Protein AF-0000000078658449 (afdb_homodimer)

Sequence (1380 aa):
MEQTDEEFFHDFRQELLAGAEANGSFQLSEFMEAIANDLVETGFTEGFELCHFRAQRGMRVDGYWFNDEGVLDLFIADFDSRNELASLTRTEVAAAFKRVANFFEASANKGLAGELEVTSPEYGLARQIADRKDAIRQVNLVLFSERTLSEKIQALPDTEVAGVPAAHHIWDISRLHRQRSSRSHKEPLDLDFEQMFGKGIACLPAHLGTDAYQSYLMVMPAEVLATLYERFGARLLEQNVRTFLQARGNVNQGIRATILNEPGMFFAYNNGITATAQSVETATTDFGLAITRVVDLQIVNGGQTTASLFHTRKRDKADLSQIFVQLKLSVIDSQQSETVAPRISEYANTQNRVNAADFFSNHPFHVRMEGFSRRIWAPAQKGAPRETRWFYERARGQYADAQSKLTPAEQRRFKAEHPKPQMFTKTDLAKFENVWDDHPRWVNLGSQKNFARYAARIGSEWEKSSDAFNEFYFKRAVARGLIFRATERIVSAQPWYNGGYRANIVAYTLAILGDITKRRKESIDFLGIWNAQKVDPVLESAIAVVSGVVNDDIIRPPQGISNISEWCKKEACWTRIQARSEAIANLLPPEFYDRLVPQDDQAAIVKTAKQTQRIDNGIEAQRKVLAVPAAEWVRIHQSLLEKDLLTPKEDGVLRVAMQIPTKLPTEKQSVVLLDILEKGRLEGVVASESMEQTDEEFFHDFRQELLAGAEANGSFQLSEFMEAIANDLVETGFTEGFELCHFRAQRGMRVDGYWFNDEGVLDLFIADFDSRNELASLTRTEVAAAFKRVANFFEASANKGLAGELEVTSPEYGLARQIADRKDAIRQVNLVLFSERTLSEKIQALPDTEVAGVPAAHHIWDISRLHRQRSSRSHKEPLDLDFEQMFGKGIACLPAHLGTDAYQSYLMVMPAEVLATLYERFGARLLEQNVRTFLQARGNVNQGIRATILNEPGMFFAYNNGITATAQSVETATTDFGLAITRVVDLQIVNGGQTTASLFHTRKRDKADLSQIFVQLKLSVIDSQQSETVAPRISEYANTQNRVNAADFFSNHPFHVRMEGFSRRIWAPAQKGAPRETRWFYERARGQYADAQSKLTPAEQRRFKAEHPKPQMFTKTDLAKFENVWDDHPRWVNLGSQKNFARYAARIGSEWEKSSDAFNEFYFKRAVARGLIFRATERIVSAQPWYNGGYRANIVAYTLAILGDITKRRKESIDFLGIWNAQKVDPVLESAIAVVSGVVNDDIIRPPQGISNISEWCKKEACWTRIQARSEAIANLLPPEFYDRLVPQDDQAAIVKTAKQTQRIDNGIEAQRKVLAVPAAEWVRIHQSLLEKDLLTPKEDGVLRVAMQIPTKLPTEKQSVVLLDILEKGRLEGVVASES

Foldseek 3Di:
DQQDLFNLLQVVLVVLVVVCVLLVHDSLVSLVCVVQVLCCLLPVDVFKFAAFDDDPPQATFGIWDDDPQQEIETEFEADDSDPGAAEDEPVNLVSRQRRHLVLLQCLQPVVVLVVDDLLGQSNLVSVVSNVCVVSRQEYEYEYEYSHHYDDPPDADDWDDRNNHIYGYYYDYSVNQSCLLPALLSHAKDKDFCCVVPVDFWDWDWDDDDDPDFTKIKTWAQLVVLLVVCVVRNCSQEDSLLSLVCSQVDLEDPVLLCCLAPPQLCNAVVDPFWEWEFQDWDWDADPVGIGTRITIRIYTLDCSSVSSNSNCSCVPVVGDRRNHIGMYMYTHDHSVCCVPVVLVVSCVVCVVPPLALSNLALPPVLNVVLQVLQVPDWFAAAVPGPDTAGQGEPRRPSPLVVVQVPPDPVRNVVNCVRHPPVSYDYLLLLLLLPCLQVHQLLQLLVHSSSSSSVVSRVVSVVCVVPVLLSFSVVSLLSSLSSQLLSLLSSLLSPDPVRPPGDSSLLSSLLSSLVSLLQVVVQWAAPSNVCRNNVHDDVLVSVLSNQSSVVLSVLLSDADPPNSNSSVSSSDSVSSVVSNVCSVVSSVVGDPVVVVNIGHNVVVVVVSVVSSVVSLVVQLVVLQVVLLVDDLVLLVQLLVVCVVVVNADPLRNVLSVQSNPPPVHGHGSVSSVSVVVSQVVCVVVVSHDPDD/DQQDLFNLLQVVLVVLVVVCVLLVHDSLVSLVCVVQVLCCLLPVDVFKFAAFDDDPPQATFGIWDQDPQQEIETEFEADDSDPGAAEDEPVNLVSRQRRHLVLLQCLQPVVVLVVDDLLGQSNLVSVVSNVCVVSRQEYEYEYEYSHHYDDPPDADDWDDRNNHIYGYYYDYSVNQSCLLPALLSHAKDKDFCCVVPVDFWDWDWDDDDDPDFTKIKTWAQLVVLLVVCVVRNCSQEDSLLSLVCSQVDLEDPVLLCCLAPPQLCNAVVDPFWEWEFQDWDWDADPVGIGTRITIRIYTLDCSSVSSNSNCSCVPVVGDRRNHIGMYMYTHDHSVCCVPVVLVVSCVVCVVPPLALSNLALPPVLNVVLQVLQVPDWFAAAVPGPDTAGQGEPSRPSPLVVVQVPPDPVVNVVNCVRHPPVSYDYLLLLLLLPCLQVHQLLQLLVHSSSSSSVVSRVVSVVCVVPVLLSFSVVSLLSSLSSQLLSLLSSLLSPDPVRPPGPSSLLSSLLSSLVSLLQVVVQWAAPSNVCRNNVHDDPLVSVLSNQSSVVLSVQLSDADPPNSNSSVSSSDSVSSVVSNVCSVVSSVVGDPVNVVNIGHNVVVVVVSVVSSVVSLVVQLVVLQVVLLVDDLVLLVQLLVVCVVVVNADPLRNVLSVQSNPPPVHGRGSVSSVSVVVSQVVCVVVVSHDPDD

InterPro domains:
  IPR018891 Abortive phage infection protein, C-terminal [PF10592] (237-557)
  IPR055101 Abortive infection phage resistance protein, N-terminal domain [PF22879] (31-178)

Nearest PDB structures (foldseek):
  5wtr-assembly1_B  TM=2.438E-01  e=6.192E+00  Saccharolobus solfataricus P2

Radius of gyration: 36.08 Å; Cα contacts (8 Å, |Δi|>4): 2290; chains: 2; bounding box: 79×112×88 Å

Organism: NCBI:txid1005395

Structure (mmCIF, N/CA/C/O backbone):
data_AF-0000000078658449-model_v1
#
loop_
_entity.id
_entity.type
_entity.pdbx_description
1 polymer 'AIPR family protein'
#
loop_
_atom_site.group_PDB
_atom_site.id
_atom_site.type_symbol
_atom_site.label_atom_id
_atom_site.label_alt_id
_atom_site.label_comp_id
_atom_site.label_asym_id
_atom_site.label_entity_id
_atom_site.label_seq_id
_atom_site.pdbx_PDB_ins_code
_atom_site.Cartn_x
_atom_site.Cartn_y
_atom_site.Cartn_z
_atom_site.occupancy
_atom_site.B_iso_or_equiv
_atom_site.auth_seq_id
_atom_site.auth_comp_id
_atom_site.auth_asym_id
_atom_site.auth_atom_id
_atom_site.pdbx_PDB_model_num
ATOM 1 N N . MET A 1 1 ? -13.68 -21.078 -37.875 1 41.59 1 MET A N 1
ATOM 2 C CA . MET A 1 1 ? -14.344 -22.344 -37.594 1 41.59 1 MET A CA 1
ATOM 3 C C . MET A 1 1 ? -13.906 -22.922 -36.25 1 41.59 1 MET A C 1
ATOM 5 O O . MET A 1 1 ? -12.727 -22.844 -35.906 1 41.59 1 MET A O 1
ATOM 9 N N . GLU A 1 2 ? -14.852 -23.141 -35.375 1 60.12 2 GLU A N 1
ATOM 10 C CA . GLU A 1 2 ? -14.586 -23.656 -34.031 1 60.12 2 GLU A CA 1
ATOM 11 C C . GLU A 1 2 ? -13.906 -25.016 -34.094 1 60.12 2 GLU A C 1
ATOM 13 O O . GLU A 1 2 ? -14.32 -25.891 -34.875 1 60.12 2 GLU A O 1
ATOM 18 N N . GLN A 1 3 ? -12.734 -25.172 -33.75 1 73.88 3 GLN A N 1
ATOM 19 C CA . GLN A 1 3 ? -11.969 -26.406 -33.719 1 73.88 3 GLN A CA 1
ATOM 20 C C . GLN A 1 3 ? -12.781 -27.531 -33.094 1 73.88 3 GLN A C 1
ATOM 22 O O . GLN A 1 3 ? -13.383 -27.359 -32.031 1 73.88 3 GLN A O 1
ATOM 27 N N . THR A 1 4 ? -13.039 -28.609 -33.906 1 81.19 4 THR A N 1
ATOM 28 C CA . THR A 1 4 ? -13.773 -29.766 -33.406 1 81.19 4 THR A CA 1
ATOM 29 C C . THR A 1 4 ? -12.93 -30.516 -32.375 1 81.19 4 THR A C 1
ATOM 31 O O . THR A 1 4 ? -11.719 -30.312 -32.281 1 81.19 4 THR A O 1
ATOM 34 N N . ASP A 1 5 ? -13.539 -31.391 -31.594 1 88.44 5 ASP A N 1
ATOM 35 C CA . ASP A 1 5 ? -12.836 -32.219 -30.609 1 88.44 5 ASP A CA 1
ATOM 36 C C . ASP A 1 5 ? -11.82 -33.125 -31.281 1 88.44 5 ASP A C 1
ATOM 38 O O . ASP A 1 5 ? -10.758 -33.406 -30.734 1 88.44 5 ASP A O 1
ATOM 42 N N . GLU A 1 6 ? -12.172 -33.625 -32.469 1 89.25 6 GLU A N 1
ATOM 43 C CA . GLU A 1 6 ? -11.273 -34.5 -33.219 1 89.25 6 GLU A CA 1
ATOM 44 C C . GLU A 1 6 ? -10.016 -33.75 -33.656 1 89.25 6 GLU A C 1
ATOM 46 O O . GLU A 1 6 ? -8.914 -34.281 -33.594 1 89.25 6 GLU A O 1
ATOM 51 N N . GLU A 1 7 ? -10.242 -32.625 -34.125 1 86.69 7 GLU A N 1
ATOM 52 C CA . GLU A 1 7 ? -9.117 -31.812 -34.562 1 86.69 7 GLU A CA 1
ATOM 53 C C . GLU A 1 7 ? -8.219 -31.453 -33.375 1 86.69 7 GLU A C 1
ATOM 55 O O . GLU A 1 7 ? -6.992 -31.469 -33.469 1 86.69 7 GLU A O 1
ATOM 60 N N . PHE A 1 8 ? -8.922 -31.141 -32.312 1 88.5 8 PHE A N 1
ATOM 61 C CA . PHE A 1 8 ? -8.172 -30.828 -31.109 1 88.5 8 PHE A CA 1
ATOM 62 C C . PHE A 1 8 ? -7.359 -32.031 -30.656 1 88.5 8 PHE A C 1
ATOM 64 O O . PHE A 1 8 ? -6.195 -31.875 -30.266 1 88.5 8 PHE A O 1
ATOM 71 N N . PHE A 1 9 ? -8.008 -33.188 -30.672 1 92.12 9 PHE A N 1
ATOM 72 C CA . PHE A 1 9 ? -7.324 -34.438 -30.281 1 92.12 9 PHE A CA 1
ATOM 73 C C . PHE A 1 9 ? -6.07 -34.656 -31.109 1 92.12 9 PHE A C 1
ATOM 75 O O . PHE A 1 9 ? -5.008 -34.969 -30.578 1 92.12 9 PHE A O 1
ATOM 82 N N . HIS A 1 10 ? -6.168 -34.469 -32.312 1 88.81 10 HIS A N 1
ATOM 83 C CA . HIS A 1 10 ? -5.031 -34.656 -33.219 1 88.81 10 HIS A CA 1
ATOM 84 C C . HIS A 1 10 ? -3.9 -33.688 -32.875 1 88.81 10 HIS A C 1
ATOM 86 O O . HIS A 1 10 ? -2.738 -34.094 -32.812 1 88.81 10 HIS A O 1
ATOM 92 N N . ASP A 1 11 ? -4.242 -32.5 -32.75 1 84.94 11 ASP A N 1
ATOM 93 C CA . ASP A 1 11 ? -3.246 -31.484 -32.438 1 84.94 11 ASP A CA 1
ATOM 94 C C . ASP A 1 11 ? -2.578 -31.766 -31.094 1 84.94 11 ASP A C 1
ATOM 96 O O . ASP A 1 11 ? -1.366 -31.594 -30.953 1 84.94 11 ASP A O 1
ATOM 100 N N . PHE A 1 12 ? -3.395 -32.125 -30.156 1 89.12 12 PHE A N 1
ATOM 101 C CA . PHE A 1 12 ? -2.891 -32.406 -28.828 1 89.12 12 PHE A CA 1
ATOM 102 C C . PHE A 1 12 ? -1.928 -33.594 -28.859 1 89.12 12 PHE A C 1
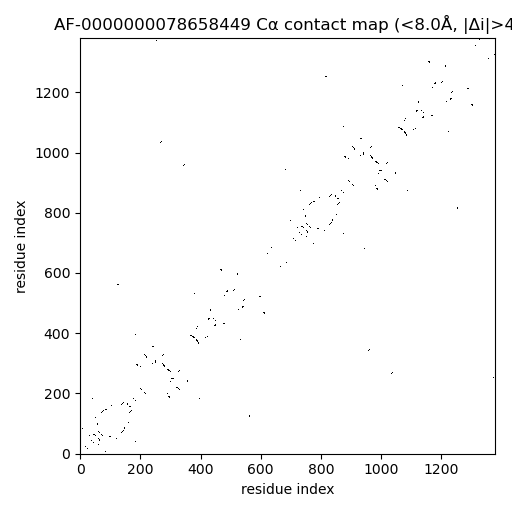ATOM 104 O O . PHE A 1 12 ? -0.883 -33.562 -28.203 1 89.12 12 PHE A O 1
ATOM 111 N N . ARG A 1 13 ? -2.291 -34.562 -29.594 1 90.12 13 ARG A N 1
ATOM 112 C CA . ARG A 1 13 ? -1.43 -35.719 -29.75 1 90.12 13 ARG A CA 1
ATOM 113 C C . ARG A 1 13 ? -0.082 -35.344 -30.344 1 90.12 13 ARG A C 1
ATOM 115 O O . ARG A 1 13 ? 0.964 -35.781 -29.875 1 90.12 13 ARG A O 1
ATOM 122 N N . GLN A 1 14 ? -0.114 -34.5 -31.312 1 83.88 14 GLN A N 1
ATOM 123 C CA . GLN A 1 14 ? 1.123 -34.031 -31.938 1 83.88 14 GLN A CA 1
ATOM 124 C C . GLN A 1 14 ? 1.983 -33.25 -30.953 1 83.88 14 GLN A C 1
ATOM 126 O O . GLN A 1 14 ? 3.209 -33.406 -30.938 1 83.88 14 GLN A O 1
ATOM 131 N N . GLU A 1 15 ? 1.289 -32.531 -30.188 1 82.81 15 GLU A N 1
ATOM 132 C CA . GLU A 1 15 ? 1.975 -31.781 -29.125 1 82.81 15 GLU A CA 1
ATOM 133 C C . GLU A 1 15 ? 2.676 -32.719 -28.156 1 82.81 15 GLU A C 1
ATOM 135 O O . GLU A 1 15 ? 3.818 -32.469 -27.766 1 82.81 15 GLU A O 1
ATOM 140 N N . LEU A 1 16 ? 2.035 -33.75 -27.797 1 87.44 16 LEU A N 1
ATOM 141 C CA . LEU A 1 16 ? 2.576 -34.719 -26.844 1 87.44 16 LEU A CA 1
ATOM 142 C C . LEU A 1 16 ? 3.785 -35.438 -27.438 1 87.44 16 LEU A C 1
ATOM 144 O O . LEU A 1 16 ? 4.785 -35.656 -26.734 1 87.44 16 LEU A O 1
ATOM 148 N N . LEU A 1 17 ? 3.645 -35.781 -28.688 1 84.5 17 LEU A N 1
ATOM 149 C CA . LEU A 1 17 ? 4.734 -36.469 -29.344 1 84.5 17 LEU A CA 1
ATOM 150 C C . LEU A 1 17 ? 5.969 -35.594 -29.469 1 84.5 17 LEU A C 1
ATOM 152 O O . LEU A 1 17 ? 7.086 -36.031 -29.188 1 84.5 17 LEU A O 1
ATOM 156 N N . ALA A 1 18 ? 5.746 -34.406 -29.812 1 75.56 18 ALA A N 1
ATOM 157 C CA . ALA A 1 18 ? 6.84 -33.469 -29.922 1 75.56 18 ALA A CA 1
ATOM 158 C C . ALA A 1 18 ? 7.496 -33.188 -28.578 1 75.56 18 ALA A C 1
ATOM 160 O O . ALA A 1 18 ? 8.719 -33.125 -28.484 1 75.56 18 ALA A O 1
ATOM 161 N N . GLY A 1 19 ? 6.699 -33.094 -27.625 1 78.19 19 GLY A N 1
ATOM 162 C CA . GLY A 1 19 ? 7.207 -32.875 -26.281 1 78.19 19 GLY A CA 1
ATOM 163 C C . GLY A 1 19 ? 7.992 -34.031 -25.734 1 78.19 19 GLY A C 1
ATOM 164 O O . GLY A 1 19 ? 9.047 -33.844 -25.125 1 78.19 19 GLY A O 1
ATOM 165 N N . ALA A 1 20 ? 7.43 -35.188 -25.906 1 78.88 20 ALA A N 1
ATOM 166 C CA . ALA A 1 20 ? 8.102 -36.375 -25.438 1 78.88 20 ALA A CA 1
ATOM 167 C C . ALA A 1 20 ? 9.469 -36.531 -26.094 1 78.88 20 ALA A C 1
ATOM 169 O O . ALA A 1 20 ? 10.438 -36.938 -25.438 1 78.88 20 ALA A O 1
ATOM 170 N N . GLU A 1 21 ? 9.508 -36.219 -27.297 1 74.31 21 GLU A N 1
ATOM 171 C CA . GLU A 1 21 ? 10.766 -36.312 -28.031 1 74.31 21 GLU A CA 1
ATOM 172 C C . GLU A 1 21 ? 11.758 -35.25 -27.547 1 74.31 21 GLU A C 1
ATOM 174 O O . GLU A 1 21 ? 12.93 -35.562 -27.328 1 74.31 21 GLU A O 1
ATOM 179 N N . ALA A 1 22 ? 11.281 -34.125 -27.406 1 69.75 22 ALA A N 1
ATOM 180 C CA . ALA A 1 22 ? 12.125 -33 -27.031 1 69.75 22 ALA A CA 1
ATOM 181 C C . ALA A 1 22 ? 12.688 -33.219 -25.625 1 69.75 22 ALA A C 1
ATOM 183 O O . ALA A 1 22 ? 13.836 -32.875 -25.344 1 69.75 22 ALA A O 1
ATOM 184 N N . ASN A 1 23 ? 11.867 -33.812 -24.781 1 69.06 23 ASN A N 1
ATOM 185 C CA . ASN A 1 23 ? 12.25 -33.938 -23.375 1 69.06 23 ASN A CA 1
ATOM 186 C C . ASN A 1 23 ? 12.773 -35.312 -23.047 1 69.06 23 ASN A C 1
ATOM 188 O O . ASN A 1 23 ? 13.258 -35.562 -21.938 1 69.06 23 ASN A O 1
ATOM 192 N N . GLY A 1 24 ? 12.828 -36.125 -24.047 1 67.19 24 GLY A N 1
ATOM 193 C CA . GLY A 1 24 ? 13.242 -37.5 -23.812 1 67.19 24 GLY A CA 1
ATOM 194 C C . GLY A 1 24 ? 12.406 -38.188 -22.75 1 67.19 24 GLY A C 1
ATOM 195 O O . GLY A 1 24 ? 12.938 -38.938 -21.938 1 67.19 24 GLY A O 1
ATOM 196 N N . SER A 1 25 ? 11.133 -37.844 -22.766 1 74.62 25 SER A N 1
ATOM 197 C CA . SER A 1 25 ? 10.266 -38.406 -21.719 1 74.62 25 SER A CA 1
ATOM 198 C C . SER A 1 25 ? 9.289 -39.406 -22.297 1 74.62 25 SER A C 1
ATOM 200 O O . SER A 1 25 ? 9.148 -39.531 -23.516 1 74.62 25 SER A O 1
ATOM 202 N N . PHE A 1 26 ? 8.789 -40.188 -21.359 1 81.06 26 PHE A N 1
ATOM 203 C CA . PHE A 1 26 ? 7.73 -41.125 -21.734 1 81.06 26 PHE A CA 1
ATOM 204 C C . PHE A 1 26 ? 6.461 -40.375 -22.125 1 81.06 26 PHE A C 1
ATOM 206 O O . PHE A 1 26 ? 6.18 -39.312 -21.562 1 81.06 26 PHE A O 1
ATOM 213 N N . GLN A 1 27 ? 5.762 -40.906 -23.047 1 87.94 27 GLN A N 1
ATOM 214 C CA . GLN A 1 27 ? 4.539 -40.281 -23.531 1 87.94 27 GLN A CA 1
ATOM 215 C C . GLN A 1 27 ? 3.527 -40.094 -22.406 1 87.94 27 GLN A C 1
ATOM 217 O O . GLN A 1 27 ? 2.84 -39.062 -22.344 1 87.94 27 GLN A O 1
ATOM 222 N N . LEU A 1 28 ? 3.447 -41.062 -21.547 1 90.94 28 LEU A N 1
ATOM 223 C CA . LEU A 1 28 ? 2.529 -40.938 -20.422 1 90.94 28 LEU A CA 1
ATOM 224 C C . LEU A 1 28 ? 2.889 -39.75 -19.547 1 90.94 28 LEU A C 1
ATOM 226 O O . LEU A 1 28 ? 2.006 -39 -19.109 1 90.94 28 LEU A O 1
ATOM 230 N N . SER A 1 29 ? 4.156 -39.688 -19.25 1 88.81 29 SER A N 1
ATOM 231 C CA . SER A 1 29 ? 4.621 -38.594 -18.422 1 88.81 29 SER A CA 1
ATOM 232 C C . SER A 1 29 ? 4.312 -37.219 -19.062 1 88.81 29 SER A C 1
ATOM 234 O O . SER A 1 29 ? 3.873 -36.312 -18.375 1 88.81 29 SER A O 1
ATOM 236 N N . GLU A 1 30 ? 4.598 -37.125 -20.312 1 88.31 30 GLU A N 1
ATOM 237 C CA . GLU A 1 30 ? 4.309 -35.906 -21.047 1 88.31 30 GLU A CA 1
ATOM 238 C C . GLU A 1 30 ? 2.816 -35.594 -21.031 1 88.31 30 GLU A C 1
ATOM 240 O O . GLU A 1 30 ? 2.426 -34.438 -20.922 1 88.31 30 GLU A O 1
ATOM 245 N N . PHE A 1 31 ? 2.014 -36.656 -21.266 1 93.62 31 PHE A N 1
ATOM 246 C CA . PHE A 1 31 ? 0.561 -36.531 -21.234 1 93.62 31 PHE A CA 1
ATOM 247 C C . PHE A 1 31 ? 0.087 -36 -19.891 1 93.62 31 PHE A C 1
ATOM 249 O O . PHE A 1 31 ? -0.685 -35.031 -19.844 1 93.62 31 PHE A O 1
ATOM 256 N N . MET A 1 32 ? 0.569 -36.5 -18.797 1 93 32 MET A N 1
ATOM 257 C CA . MET A 1 32 ? 0.187 -36.094 -17.438 1 93 32 MET A CA 1
ATOM 258 C C . MET A 1 32 ? 0.637 -34.656 -17.156 1 93 32 MET A C 1
ATOM 260 O O . MET A 1 32 ? -0.142 -33.844 -16.641 1 93 32 MET A O 1
ATOM 264 N N . GLU A 1 33 ? 1.794 -34.375 -17.516 1 88.75 33 GLU A N 1
ATOM 265 C CA . GLU A 1 33 ? 2.365 -33.062 -17.234 1 88.75 33 GLU A CA 1
ATOM 266 C C . GLU A 1 33 ? 1.679 -31.969 -18.047 1 88.75 33 GLU A C 1
ATOM 268 O O . GLU A 1 33 ? 1.446 -30.859 -17.531 1 88.75 33 GLU A O 1
ATOM 273 N N . ALA A 1 34 ? 1.436 -32.219 -19.25 1 88.81 34 ALA A N 1
ATOM 274 C CA . ALA A 1 34 ? 0.778 -31.234 -20.109 1 88.81 34 ALA A CA 1
ATOM 275 C C . ALA A 1 34 ? -0.579 -30.844 -19.547 1 88.81 34 ALA A C 1
ATOM 277 O O . ALA A 1 34 ? -0.889 -29.641 -19.453 1 88.81 34 ALA A O 1
ATOM 278 N N . ILE A 1 35 ? -1.361 -31.828 -19.156 1 92.06 35 ILE A N 1
ATOM 279 C CA . ILE A 1 35 ? -2.691 -31.547 -18.625 1 92.06 35 ILE A CA 1
ATOM 280 C C . ILE A 1 35 ? -2.57 -30.906 -17.234 1 92.06 35 ILE A C 1
ATOM 282 O O . ILE A 1 35 ? -3.273 -29.953 -16.922 1 92.06 35 ILE A O 1
ATOM 286 N N . ALA A 1 36 ? -1.697 -31.469 -16.438 1 91.5 36 ALA A N 1
ATOM 287 C CA . ALA A 1 36 ? -1.51 -30.953 -15.094 1 91.5 36 ALA A CA 1
ATOM 288 C C . ALA A 1 36 ? -1.101 -29.484 -15.117 1 91.5 36 ALA A C 1
ATOM 290 O O . ALA A 1 36 ? -1.568 -28.688 -14.297 1 91.5 36 ALA A O 1
ATOM 291 N N . ASN A 1 37 ? -0.233 -29.188 -15.992 1 85.38 37 ASN A N 1
ATOM 292 C CA . ASN A 1 37 ? 0.201 -27.797 -16.109 1 85.38 37 ASN A CA 1
ATOM 293 C C . ASN A 1 37 ? -0.97 -26.859 -16.422 1 85.38 37 ASN A C 1
ATOM 295 O O . ASN A 1 37 ? -1.054 -25.766 -15.883 1 85.38 37 ASN A O 1
ATOM 299 N N . ASP A 1 38 ? -1.827 -27.297 -17.297 1 83.75 38 ASP A N 1
ATOM 300 C CA . ASP A 1 38 ? -3.029 -26.531 -17.609 1 83.75 38 ASP A CA 1
ATOM 301 C C . ASP A 1 38 ? -3.889 -26.312 -16.359 1 83.75 38 ASP A C 1
ATOM 303 O O . ASP A 1 38 ? -4.414 -25.234 -16.141 1 83.75 38 ASP A O 1
ATOM 307 N N . LEU A 1 39 ? -4.043 -27.328 -15.602 1 86.12 39 LEU A N 1
ATOM 308 C CA . LEU A 1 39 ? -4.914 -27.297 -14.43 1 86.12 39 LEU A CA 1
ATOM 309 C C . LEU A 1 39 ? -4.316 -26.422 -13.328 1 86.12 39 LEU A C 1
ATOM 311 O O . LEU A 1 39 ? -5.051 -25.766 -12.586 1 86.12 39 LEU A O 1
ATOM 315 N N . VAL A 1 40 ? -3.031 -26.453 -13.227 1 80.88 40 VAL A N 1
ATOM 316 C CA . VAL A 1 40 ? -2.355 -25.609 -12.25 1 80.88 40 VAL A CA 1
ATOM 317 C C . VAL A 1 40 ? -2.523 -24.141 -12.641 1 80.88 40 VAL A C 1
ATOM 319 O O . VAL A 1 40 ? -2.826 -23.297 -11.789 1 80.88 40 VAL A O 1
ATOM 322 N N . GLU A 1 41 ? -2.406 -23.859 -13.852 1 74.25 41 GLU A N 1
ATOM 323 C CA . GLU A 1 41 ? -2.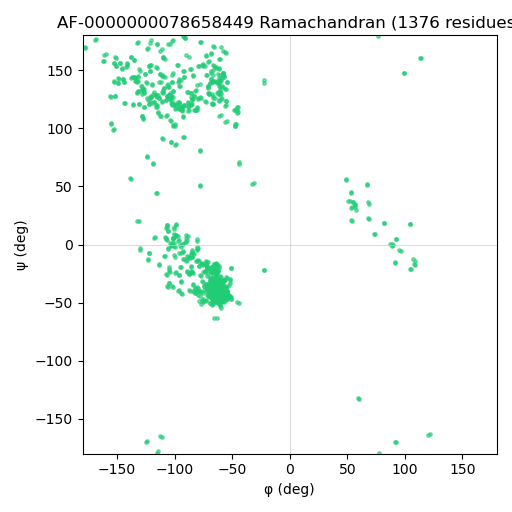508 -22.5 -14.344 1 74.25 41 GLU A CA 1
ATOM 324 C C . GLU A 1 41 ? -3.924 -21.953 -14.18 1 74.25 41 GLU A C 1
ATOM 326 O O . GLU A 1 41 ? -4.113 -20.75 -13.961 1 74.25 41 GLU A O 1
ATOM 331 N N . THR A 1 42 ? -4.887 -22.859 -14.289 1 75.38 42 THR A N 1
ATOM 332 C CA . THR A 1 42 ? -6.277 -22.422 -14.18 1 75.38 42 THR A CA 1
ATOM 333 C C . THR A 1 42 ? -6.742 -22.453 -12.727 1 75.38 42 THR A C 1
ATOM 335 O O . THR A 1 42 ? -7.859 -22.031 -12.422 1 75.38 42 THR A O 1
ATOM 338 N N . GLY A 1 43 ? -5.891 -23.047 -11.906 1 75.25 43 GLY A N 1
ATOM 339 C CA . GLY A 1 43 ? -6.191 -23.016 -10.484 1 75.25 43 GLY A CA 1
ATOM 340 C C . GLY A 1 43 ? -6.988 -24.219 -10.016 1 75.25 43 GLY A C 1
ATOM 341 O O . GLY A 1 43 ? -7.418 -24.266 -8.859 1 75.25 43 GLY A O 1
ATOM 342 N N . PHE A 1 44 ? -7.219 -25.156 -10.922 1 78.88 44 PHE A N 1
ATOM 343 C CA . PHE A 1 44 ? -7.938 -26.359 -10.516 1 78.88 44 PHE A CA 1
ATOM 344 C C . PHE A 1 44 ? -7.16 -27.125 -9.445 1 78.88 44 PHE A C 1
ATOM 346 O O . PHE A 1 44 ? -7.746 -27.656 -8.5 1 78.88 44 PHE A O 1
ATOM 353 N N . THR A 1 45 ? -5.852 -27.094 -9.656 1 84.94 45 THR A N 1
ATOM 354 C CA . THR A 1 45 ? -4.945 -27.672 -8.664 1 84.94 45 THR A CA 1
ATOM 355 C C . THR A 1 45 ? -3.764 -26.734 -8.414 1 84.94 45 THR A C 1
ATOM 357 O O . THR A 1 45 ? -3.453 -25.875 -9.25 1 84.94 45 THR A O 1
ATOM 360 N N . GLU A 1 46 ? -3.205 -26.953 -7.301 1 77.38 46 GLU A N 1
ATOM 361 C CA . GLU A 1 46 ? -2.104 -26.062 -6.926 1 77.38 46 GLU A CA 1
ATOM 362 C C . GLU A 1 46 ? -0.777 -26.562 -7.484 1 77.38 46 GLU A C 1
ATOM 364 O O . GLU A 1 46 ? 0.172 -25.797 -7.637 1 77.38 46 GLU A O 1
ATOM 369 N N . GLY A 1 47 ? -0.775 -27.797 -7.703 1 82.69 47 GLY A N 1
ATOM 370 C CA . GLY A 1 47 ? 0.466 -28.391 -8.172 1 82.69 47 GLY A CA 1
ATOM 371 C C . GLY A 1 47 ? 0.296 -29.812 -8.672 1 82.69 47 GLY A C 1
ATOM 372 O O . GLY A 1 47 ? -0.822 -30.328 -8.727 1 82.69 47 GLY A O 1
ATOM 373 N N . PHE A 1 48 ? 1.406 -30.344 -9.172 1 89.12 48 PHE A N 1
ATOM 374 C CA . PHE A 1 48 ? 1.407 -31.703 -9.727 1 89.12 48 PHE A CA 1
ATOM 375 C C . PHE A 1 48 ? 2.787 -32.344 -9.602 1 89.12 48 PHE A C 1
ATOM 377 O O . PHE A 1 48 ? 3.803 -31.672 -9.828 1 89.12 48 PHE A O 1
ATOM 384 N N . GLU A 1 49 ? 2.789 -33.5 -9.039 1 87.31 49 GLU A N 1
ATOM 385 C CA . GLU A 1 49 ? 3.986 -34.344 -9.016 1 87.31 49 GLU A CA 1
ATOM 386 C C . GLU A 1 49 ? 3.736 -35.688 -9.688 1 87.31 49 GLU A C 1
ATOM 388 O O . GLU A 1 49 ? 2.77 -36.375 -9.367 1 87.31 49 GLU A O 1
ATOM 393 N N . LEU A 1 50 ? 4.594 -36 -10.609 1 88.44 50 LEU A N 1
ATOM 394 C CA . LEU A 1 50 ? 4.465 -37.25 -11.328 1 88.44 50 LEU A CA 1
ATOM 395 C C . LEU A 1 50 ? 4.793 -38.438 -10.414 1 88.44 50 LEU A C 1
ATOM 397 O O . LEU A 1 50 ? 5.773 -38.375 -9.664 1 88.44 50 LEU A O 1
ATOM 401 N N . CYS A 1 51 ? 3.979 -39.438 -10.336 1 90.06 51 CYS A N 1
ATOM 402 C CA . CYS A 1 51 ? 4.172 -40.656 -9.609 1 90.06 51 CYS A CA 1
ATOM 403 C C . CYS A 1 51 ? 3.381 -41.812 -10.242 1 90.06 51 CYS A C 1
ATOM 405 O O . CYS A 1 51 ? 2.178 -41.938 -10.016 1 90.06 51 CYS A O 1
ATOM 407 N N . HIS A 1 52 ? 4.109 -42.594 -11.031 1 90.75 52 HIS A N 1
ATOM 408 C CA . HIS A 1 52 ? 3.426 -43.719 -11.703 1 90.75 52 HIS A CA 1
ATOM 409 C C . HIS A 1 52 ? 3.578 -45 -10.93 1 90.75 52 HIS A C 1
ATOM 411 O O . HIS A 1 52 ? 4.695 -45.469 -10.695 1 90.75 52 HIS A O 1
ATOM 417 N N . PHE A 1 53 ? 2.494 -45.5 -10.492 1 92.31 53 PHE A N 1
ATOM 418 C CA . PHE A 1 53 ? 2.459 -46.781 -9.828 1 92.31 53 PHE A CA 1
ATOM 419 C C . PHE A 1 53 ? 1.282 -47.625 -10.32 1 92.31 53 PHE A C 1
ATOM 421 O O . PHE A 1 53 ? 0.138 -47.156 -10.297 1 92.31 53 PHE A O 1
ATOM 428 N N . ARG A 1 54 ? 1.597 -48.719 -10.844 1 91.62 54 ARG A N 1
ATOM 429 C CA . ARG A 1 54 ? 0.568 -49.656 -11.273 1 91.62 54 ARG A CA 1
ATOM 430 C C . ARG A 1 54 ? 0.813 -51.062 -10.695 1 91.62 54 ARG A C 1
ATOM 432 O O . ARG A 1 54 ? 1.827 -51.688 -10.992 1 91.62 54 ARG A O 1
ATOM 439 N N . ALA A 1 55 ? -0.065 -51.406 -9.797 1 87.94 55 ALA A N 1
ATOM 440 C CA . ALA A 1 55 ? 0.039 -52.75 -9.227 1 87.94 55 ALA A CA 1
ATOM 441 C C . ALA A 1 55 ? -0.528 -53.781 -10.18 1 87.94 55 ALA A C 1
ATOM 443 O O . ALA A 1 55 ? -1.22 -53.438 -11.141 1 87.94 55 ALA A O 1
ATOM 444 N N . GLN A 1 56 ? 0.026 -55.156 -10.039 1 74.56 56 GLN A N 1
ATOM 445 C CA . GLN A 1 56 ? -0.475 -56.219 -10.875 1 74.56 56 GLN A CA 1
ATOM 446 C C . GLN A 1 56 ? -1.996 -56.344 -10.797 1 74.56 56 GLN A C 1
ATOM 448 O O . GLN A 1 56 ? -2.668 -56.5 -11.82 1 74.56 56 GLN A O 1
ATOM 453 N N . ARG A 1 57 ? -2.602 -56.25 -9.539 1 71.38 57 ARG A N 1
ATOM 454 C CA . ARG A 1 57 ? -4.059 -56.312 -9.516 1 71.38 57 ARG A CA 1
ATOM 455 C C . ARG A 1 57 ? -4.637 -55.125 -8.75 1 71.38 57 ARG A C 1
ATOM 457 O O . ARG A 1 57 ? -4.32 -54.938 -7.578 1 71.38 57 ARG A O 1
ATOM 464 N N . GLY A 1 58 ? -5.336 -54 -9.367 1 84.44 58 GLY A N 1
ATOM 465 C CA . GLY A 1 58 ? -6.441 -53.188 -8.867 1 84.44 58 GLY A CA 1
ATOM 466 C C . GLY A 1 58 ? -6.031 -51.781 -8.453 1 84.44 58 GLY A C 1
ATOM 467 O O . GLY A 1 58 ? -6.879 -50.969 -8.125 1 84.44 58 GLY A O 1
ATOM 468 N N . MET A 1 59 ? -4.625 -51.438 -8.32 1 93 59 MET A N 1
ATOM 469 C CA . MET A 1 59 ? -4.281 -50.125 -7.832 1 93 59 MET A CA 1
ATOM 470 C C . MET A 1 59 ? -3.449 -49.344 -8.867 1 93 59 MET A C 1
ATOM 472 O O . MET A 1 59 ? -2.584 -49.938 -9.523 1 93 59 MET A O 1
ATOM 476 N N . ARG A 1 60 ? -3.773 -48.094 -9.023 1 95.56 60 ARG A N 1
ATOM 477 C CA . ARG A 1 60 ? -2.984 -47.281 -9.93 1 95.56 60 ARG A CA 1
ATOM 478 C C . ARG A 1 60 ? -3.025 -45.812 -9.523 1 95.56 60 ARG A C 1
ATOM 480 O O . ARG A 1 60 ? -4.027 -45.344 -8.977 1 95.56 60 ARG A O 1
ATOM 487 N N . VAL A 1 61 ? -1.922 -45.219 -9.633 1 96.19 61 VAL A N 1
ATOM 488 C CA . VAL A 1 61 ? -1.823 -43.75 -9.469 1 96.19 61 VAL A CA 1
ATOM 489 C C . VAL A 1 61 ? -0.771 -43.188 -10.43 1 96.19 61 VAL A C 1
ATOM 491 O O . VAL A 1 61 ? 0.215 -43.875 -10.734 1 96.19 61 VAL A O 1
ATOM 494 N N . ASP A 1 62 ? -1.003 -42.031 -10.992 1 95.19 62 ASP A N 1
ATOM 495 C CA . ASP A 1 62 ? -0.061 -41.5 -11.969 1 95.19 62 ASP A CA 1
ATOM 496 C C . ASP A 1 62 ? 0.47 -40.125 -11.531 1 95.19 62 ASP A C 1
ATOM 498 O O . ASP A 1 62 ? 1.357 -39.562 -12.18 1 95.19 62 ASP A O 1
ATOM 502 N N . GLY A 1 63 ? -0.05 -39.562 -10.492 1 94.31 63 GLY A N 1
ATOM 503 C CA . GLY A 1 63 ? 0.435 -38.281 -9.969 1 94.31 63 GLY A CA 1
ATOM 504 C C . GLY A 1 63 ? -0.29 -37.844 -8.711 1 94.31 63 GLY A C 1
ATOM 505 O O . GLY A 1 63 ? -1.274 -38.469 -8.305 1 94.31 63 GLY A O 1
ATOM 506 N N . TYR A 1 64 ? 0.244 -36.781 -8.07 1 94.25 64 TYR A N 1
ATOM 507 C CA . TYR A 1 64 ? -0.39 -36.312 -6.84 1 94.25 64 TYR A CA 1
ATOM 508 C C . TYR A 1 64 ? 0.02 -34.906 -6.516 1 94.25 64 TYR A C 1
ATOM 510 O O . TYR A 1 64 ? 0.955 -34.375 -7.117 1 94.25 64 TYR A O 1
ATOM 518 N N . TRP A 1 65 ? -0.758 -34.281 -5.625 1 91.5 65 TRP A N 1
ATOM 519 C CA . TRP A 1 65 ? -0.374 -33 -5.02 1 91.5 65 TRP A CA 1
ATOM 520 C C . TRP A 1 65 ? -1.061 -32.812 -3.67 1 91.5 65 TRP A C 1
ATOM 522 O O . TRP A 1 65 ? -2.271 -33.031 -3.549 1 91.5 65 TRP A O 1
ATOM 532 N N . PHE A 1 66 ? -0.193 -32.531 -2.652 1 86.94 66 PHE A N 1
ATOM 533 C CA . PHE A 1 66 ? -0.715 -32.125 -1.35 1 86.94 66 PHE A CA 1
ATOM 534 C C . PHE A 1 66 ? -0.78 -30.609 -1.229 1 86.94 66 PHE A C 1
ATOM 536 O O . PHE A 1 66 ? 0.238 -29.922 -1.358 1 86.94 66 PHE A O 1
ATOM 543 N N . ASN A 1 67 ? -1.99 -30.125 -1.052 1 77.38 67 ASN A N 1
ATOM 544 C CA . ASN A 1 67 ? -2.045 -28.672 -0.822 1 77.38 67 ASN A CA 1
ATOM 545 C C . ASN A 1 67 ? -1.963 -28.344 0.665 1 77.38 67 ASN A C 1
ATOM 547 O O . ASN A 1 67 ? -1.88 -29.25 1.504 1 77.38 67 ASN A O 1
ATOM 551 N N . ASP A 1 68 ? -1.948 -27.062 1.017 1 70.75 68 ASP A N 1
ATOM 552 C CA . ASP A 1 68 ? -1.739 -26.609 2.387 1 70.75 68 ASP A CA 1
ATOM 553 C C . ASP A 1 68 ? -3.029 -26.703 3.199 1 70.75 68 ASP A C 1
ATOM 555 O O . ASP A 1 68 ? -3.01 -26.562 4.426 1 70.75 68 ASP A O 1
ATOM 559 N N . GLU A 1 69 ? -4.102 -27.078 2.541 1 70.44 69 GLU A N 1
ATOM 560 C CA . GLU A 1 69 ? -5.395 -27.062 3.219 1 70.44 69 GLU A CA 1
ATOM 561 C C . GLU A 1 69 ? -5.852 -28.484 3.551 1 70.44 69 GLU A C 1
ATOM 563 O O . GLU A 1 69 ? -7.023 -28.703 3.873 1 70.44 69 GLU A O 1
ATOM 568 N N . GLY A 1 70 ? -4.973 -29.422 3.416 1 79.38 70 GLY A N 1
ATOM 569 C CA . GLY A 1 70 ? -5.305 -30.797 3.736 1 79.38 70 GLY A CA 1
ATOM 570 C C . GLY A 1 70 ? -6.039 -31.516 2.617 1 79.38 70 GLY A C 1
ATOM 571 O O . GLY A 1 70 ? -6.781 -32.469 2.863 1 79.38 70 GLY A O 1
ATOM 572 N N . VAL A 1 71 ? -5.926 -30.984 1.488 1 87.25 71 VAL A N 1
ATOM 573 C CA . VAL A 1 71 ? -6.539 -31.625 0.333 1 87.25 71 VAL A CA 1
ATOM 574 C C . VAL A 1 71 ? -5.469 -32.375 -0.469 1 87.25 71 VAL A C 1
ATOM 576 O O . VAL A 1 71 ? -4.379 -31.844 -0.693 1 87.25 71 VAL A O 1
ATOM 579 N N . LEU A 1 72 ? -5.773 -33.594 -0.795 1 94.06 72 LEU A N 1
ATOM 580 C CA . LEU A 1 72 ? -4.887 -34.406 -1.617 1 94.06 72 LEU A CA 1
ATOM 581 C C . LEU A 1 72 ? -5.492 -34.656 -2.994 1 94.06 72 LEU A C 1
ATOM 583 O O . LEU A 1 72 ? -6.617 -35.156 -3.102 1 94.06 72 LEU A O 1
ATOM 587 N N . ASP A 1 73 ? -4.789 -34.281 -4.004 1 94.88 73 ASP A N 1
ATOM 588 C CA . ASP A 1 73 ? -5.168 -34.625 -5.371 1 94.88 73 ASP A CA 1
ATOM 589 C C . ASP A 1 73 ? -4.43 -35.875 -5.852 1 94.88 73 ASP A C 1
ATOM 591 O O . ASP A 1 73 ? -3.201 -35.938 -5.797 1 94.88 73 ASP A O 1
ATOM 595 N N . LEU A 1 74 ? -5.16 -36.844 -6.223 1 97.06 74 LEU A N 1
ATOM 596 C CA . LEU A 1 74 ? -4.598 -38.031 -6.871 1 97.06 74 LEU A CA 1
ATOM 597 C C . LEU A 1 74 ? -5.02 -38.094 -8.336 1 97.06 74 LEU A C 1
ATOM 599 O O . LEU A 1 74 ? -6.199 -37.938 -8.656 1 97.06 74 LEU A O 1
ATOM 603 N N . PHE A 1 75 ? -4.059 -38.312 -9.148 1 97.62 75 PHE A N 1
ATOM 604 C CA . PHE A 1 75 ? -4.316 -38.281 -10.578 1 97.62 75 PHE A CA 1
ATOM 605 C C . PHE A 1 75 ? -4.133 -39.656 -11.195 1 97.62 75 PHE A C 1
ATOM 607 O O . PHE A 1 75 ? -3.221 -40.406 -10.812 1 97.62 75 PHE A O 1
ATOM 614 N N . ILE A 1 76 ? -4.965 -40.031 -12.102 1 97.5 76 ILE A N 1
ATOM 615 C CA . ILE A 1 76 ? -4.863 -41.312 -12.836 1 97.5 76 ILE A CA 1
ATOM 616 C C . ILE A 1 76 ? -5.078 -41.031 -14.328 1 97.5 76 ILE A C 1
ATOM 618 O O . ILE A 1 76 ? -5.906 -40.219 -14.703 1 97.5 76 ILE A O 1
ATOM 622 N N . ALA A 1 77 ? -4.301 -41.719 -15.164 1 96.81 77 ALA A N 1
ATOM 623 C CA . ALA A 1 77 ? -4.32 -41.469 -16.594 1 96.81 77 ALA A CA 1
ATOM 624 C C . ALA A 1 77 ? -5.074 -42.594 -17.328 1 96.81 77 ALA A C 1
ATOM 626 O O . ALA A 1 77 ? -4.969 -43.75 -16.984 1 96.81 77 ALA A O 1
ATOM 627 N N . ASP A 1 78 ? -5.918 -42.25 -18.25 1 96.12 78 ASP A N 1
ATOM 628 C CA . ASP A 1 78 ? -6.395 -43.062 -19.344 1 96.12 78 ASP A CA 1
ATOM 629 C C . ASP A 1 78 ? -5.723 -42.688 -20.656 1 96.12 78 ASP A C 1
ATOM 631 O O . ASP A 1 78 ? -6.246 -41.875 -21.406 1 96.12 78 ASP A O 1
ATOM 635 N N . PHE A 1 79 ? -4.605 -43.344 -20.859 1 95.5 79 PHE A N 1
ATOM 636 C CA . PHE A 1 79 ? -3.762 -42.969 -21.984 1 95.5 79 PHE A CA 1
ATOM 637 C C . PHE A 1 79 ? -3.109 -44.188 -22.609 1 95.5 79 PHE A C 1
ATOM 639 O O . PHE A 1 79 ? -2.416 -44.938 -21.922 1 95.5 79 PHE A O 1
ATOM 646 N N . ASP A 1 80 ? -3.342 -44.406 -23.891 1 92.38 80 ASP A N 1
ATOM 647 C CA . ASP A 1 80 ? -2.744 -45.5 -24.625 1 92.38 80 ASP A CA 1
ATOM 648 C C . ASP A 1 80 ? -2.154 -45.031 -25.953 1 92.38 80 ASP A C 1
ATOM 650 O O . ASP A 1 80 ? -1.971 -45.812 -26.875 1 92.38 80 ASP A O 1
ATOM 654 N N . SER A 1 81 ? -1.9 -43.75 -26.016 1 90.62 81 SER A N 1
ATOM 655 C CA . SER A 1 81 ? -1.39 -43.125 -27.234 1 90.62 81 SER A CA 1
ATOM 656 C C . SER A 1 81 ? -2.209 -43.531 -28.453 1 90.62 81 SER A C 1
ATOM 658 O O . SER A 1 81 ? -1.659 -44.062 -29.438 1 90.62 81 SER A O 1
ATOM 660 N N . ARG A 1 82 ? -3.434 -43.281 -28.359 1 91.94 82 ARG A N 1
ATOM 661 C CA . ARG A 1 82 ? -4.355 -43.688 -29.422 1 91.94 82 ARG A CA 1
ATOM 662 C C . ARG A 1 82 ? -4.203 -42.75 -30.641 1 91.94 82 ARG A C 1
ATOM 664 O O . ARG A 1 82 ? -3.812 -41.594 -30.484 1 91.94 82 ARG A O 1
ATOM 671 N N . ASN A 1 83 ? -4.543 -43.312 -31.844 1 90.5 83 ASN A N 1
ATOM 672 C CA . ASN A 1 83 ? -4.406 -42.531 -33.062 1 90.5 83 ASN A CA 1
ATOM 673 C C . ASN A 1 83 ? -5.719 -41.844 -33.438 1 90.5 83 ASN A C 1
ATOM 675 O O . ASN A 1 83 ? -5.727 -40.906 -34.25 1 90.5 83 ASN A O 1
ATOM 679 N N . GLU A 1 84 ? -6.754 -42.375 -32.875 1 92.25 84 GLU A N 1
ATOM 680 C CA . GLU A 1 84 ? -8.062 -41.781 -33.156 1 92.25 84 GLU A CA 1
ATOM 681 C C . GLU A 1 84 ? -8.828 -41.531 -31.844 1 92.25 84 GLU A C 1
ATOM 683 O O . GLU A 1 84 ? -8.625 -42.25 -30.859 1 92.25 84 GLU A O 1
ATOM 688 N N . LEU A 1 85 ? -9.648 -40.531 -31.938 1 94 85 LEU A N 1
ATOM 689 C CA . LEU A 1 85 ? -10.453 -40.188 -30.766 1 94 85 LEU A CA 1
ATOM 690 C C . LEU A 1 85 ? -11.469 -41.281 -30.469 1 94 85 LEU A C 1
ATOM 692 O O . LEU A 1 85 ? -12.234 -41.688 -31.344 1 94 85 LEU A O 1
ATOM 696 N N . ALA A 1 86 ? -11.391 -41.844 -29.297 1 94.31 86 ALA A N 1
ATOM 697 C CA . ALA A 1 86 ? -12.297 -42.906 -28.875 1 94.31 86 ALA A CA 1
ATOM 698 C C . ALA A 1 86 ? -13.227 -42.406 -27.766 1 94.31 86 ALA A C 1
ATOM 700 O O . ALA A 1 86 ? -13.094 -41.312 -27.266 1 94.31 86 ALA A O 1
ATOM 701 N N . SER A 1 87 ? -14.227 -43.188 -27.484 1 92.88 87 SER A N 1
ATOM 702 C CA . SER A 1 87 ? -15.203 -42.844 -26.453 1 92.88 87 SER A CA 1
ATOM 703 C C . SER A 1 87 ? -14.859 -43.531 -25.125 1 92.88 87 SER A C 1
ATOM 705 O O . SER A 1 87 ? -14.359 -44.656 -25.109 1 92.88 87 SER A O 1
ATOM 707 N N . LEU A 1 88 ? -15 -42.875 -24.047 1 93.25 88 LEU A N 1
ATOM 708 C CA . LEU A 1 88 ? -14.797 -43.344 -22.688 1 93.25 88 LEU A CA 1
ATOM 709 C C . LEU A 1 88 ? -16.141 -43.688 -22.031 1 93.25 88 LEU A C 1
ATOM 711 O O . LEU A 1 88 ? -17 -42.812 -21.891 1 93.25 88 LEU A O 1
ATOM 715 N N . THR A 1 89 ? -16.328 -44.875 -21.625 1 90.62 89 THR A N 1
ATOM 716 C CA . THR A 1 89 ? -17.594 -45.281 -21.062 1 90.62 89 THR A CA 1
ATOM 717 C C . THR A 1 89 ? -17.625 -45.062 -19.547 1 90.62 89 THR A C 1
ATOM 719 O O . THR A 1 89 ? -16.578 -44.875 -18.938 1 90.62 89 THR A O 1
ATOM 722 N N . ARG A 1 90 ? -18.812 -45.062 -18.969 1 89.31 90 ARG A N 1
ATOM 723 C CA . ARG A 1 90 ? -19.016 -44.906 -17.547 1 89.31 90 ARG A CA 1
ATOM 724 C C . ARG A 1 90 ? -18.328 -46 -16.75 1 89.31 90 ARG A C 1
ATOM 726 O O . ARG A 1 90 ? -17.781 -45.781 -15.68 1 89.31 90 ARG A O 1
ATOM 733 N N . THR A 1 91 ? -18.438 -47.156 -17.328 1 90.31 91 THR A N 1
ATOM 734 C CA . THR A 1 91 ? -17.844 -48.312 -16.672 1 90.31 91 THR A CA 1
ATOM 735 C C . THR A 1 91 ? -16.328 -48.156 -16.578 1 90.31 91 THR A C 1
ATOM 737 O O . THR A 1 91 ? -15.727 -48.5 -15.547 1 90.31 91 THR A O 1
ATOM 740 N N . GLU A 1 92 ? -15.758 -47.688 -17.641 1 93.38 92 GLU A N 1
ATOM 741 C CA . GLU A 1 92 ? -14.305 -47.5 -17.656 1 93.38 92 GLU A CA 1
ATOM 742 C C . GLU A 1 92 ? -13.891 -46.375 -16.703 1 93.38 92 GLU A C 1
ATOM 744 O O . GLU A 1 92 ? -12.828 -46.469 -16.078 1 93.38 92 GLU A O 1
ATOM 749 N N . VAL A 1 93 ? -14.672 -45.375 -16.594 1 93.88 93 VAL A N 1
ATOM 750 C CA . VAL A 1 93 ? -14.422 -44.281 -15.664 1 93.88 93 VAL A CA 1
ATOM 751 C C . VAL A 1 93 ? -14.461 -44.812 -14.234 1 93.88 93 VAL A C 1
ATOM 753 O O . VAL A 1 93 ? -13.562 -44.531 -13.438 1 93.88 93 VAL A O 1
ATOM 756 N N . ALA A 1 94 ? -15.492 -45.531 -13.938 1 91.94 94 ALA A N 1
ATOM 757 C CA . ALA A 1 94 ? -15.641 -46.094 -12.602 1 91.94 94 ALA A CA 1
ATOM 758 C C . ALA A 1 94 ? -14.469 -47 -12.242 1 91.94 94 ALA A C 1
ATOM 760 O O . ALA A 1 94 ? -14 -47 -11.102 1 91.94 94 ALA A O 1
ATOM 761 N N . ALA A 1 95 ? -14.047 -47.719 -13.25 1 93.5 95 ALA A N 1
ATOM 762 C CA . ALA A 1 95 ? -12.914 -48.625 -13.031 1 93.5 95 ALA A CA 1
ATOM 763 C C . ALA A 1 95 ? -11.648 -47.844 -12.703 1 93.5 95 ALA A C 1
ATOM 765 O O . ALA A 1 95 ? -10.875 -48.25 -11.828 1 93.5 95 ALA A O 1
ATOM 766 N N . ALA A 1 96 ? -11.391 -46.812 -13.445 1 94.94 96 ALA A N 1
ATOM 767 C CA . ALA A 1 96 ? -10.219 -45.969 -13.203 1 94.94 96 ALA A CA 1
ATOM 768 C C . ALA A 1 96 ? -10.25 -45.375 -11.797 1 94.94 96 ALA A C 1
ATOM 770 O O . ALA A 1 96 ? -9.25 -45.438 -11.07 1 94.94 96 ALA A O 1
ATOM 771 N N . PHE A 1 97 ? -11.352 -44.812 -11.352 1 95.31 97 PHE A N 1
ATOM 772 C CA . PHE A 1 97 ? -11.484 -44.219 -10.039 1 95.31 97 PHE A CA 1
ATOM 773 C C . PHE A 1 97 ? -11.328 -45.25 -8.93 1 95.31 97 PHE A C 1
ATOM 775 O O . PHE A 1 97 ? -10.773 -44.969 -7.871 1 95.31 97 PHE A O 1
ATOM 782 N N . LYS A 1 98 ? -11.852 -46.406 -9.234 1 94.38 98 LYS A N 1
ATOM 783 C CA . LYS A 1 98 ? -11.695 -47.5 -8.258 1 94.38 98 LYS A CA 1
ATOM 784 C C . LYS A 1 98 ? -10.227 -47.812 -8.031 1 94.38 98 LYS A C 1
ATOM 786 O O . LYS A 1 98 ? -9.805 -48.062 -6.898 1 94.38 98 LYS A O 1
ATOM 791 N N . ARG A 1 99 ? -9.469 -47.812 -9.078 1 95.94 99 ARG A N 1
ATOM 792 C CA . ARG A 1 99 ? -8.047 -48.156 -8.992 1 95.94 99 ARG A CA 1
ATOM 793 C C . ARG A 1 99 ? -7.305 -47.125 -8.133 1 95.94 99 ARG A C 1
ATOM 795 O O . ARG A 1 99 ? -6.48 -47.5 -7.293 1 95.94 99 ARG A O 1
ATOM 802 N N . VAL A 1 100 ? -7.543 -45.875 -8.391 1 96.56 100 VAL A N 1
ATOM 803 C CA . VAL A 1 100 ? -6.832 -44.844 -7.656 1 96.56 100 VAL A CA 1
ATOM 804 C C . VAL A 1 100 ? -7.352 -44.781 -6.223 1 96.56 100 VAL A C 1
ATOM 806 O O . VAL A 1 100 ? -6.59 -44.5 -5.289 1 96.56 100 VAL A O 1
ATOM 809 N N . ALA A 1 101 ? -8.625 -45 -6.004 1 95.62 101 ALA A N 1
ATOM 810 C CA . ALA A 1 101 ? -9.195 -45.094 -4.66 1 95.62 101 ALA A CA 1
ATOM 811 C C . ALA A 1 101 ? -8.562 -46.219 -3.863 1 95.62 101 ALA A C 1
ATOM 813 O O . ALA A 1 101 ? -8.297 -46.094 -2.67 1 95.62 101 ALA A O 1
ATOM 814 N N . ASN A 1 102 ? -8.406 -47.312 -4.52 1 95.5 102 ASN A N 1
ATOM 815 C CA . ASN A 1 102 ? -7.77 -48.469 -3.879 1 95.5 102 ASN A CA 1
ATOM 816 C C . ASN A 1 102 ? -6.348 -48.125 -3.438 1 95.5 102 ASN A C 1
ATOM 818 O O . ASN A 1 102 ? -5.902 -48.594 -2.381 1 95.5 102 ASN A O 1
ATOM 822 N N . PHE A 1 103 ? -5.668 -47.469 -4.305 1 96.44 103 PHE A N 1
ATOM 823 C CA . PHE A 1 103 ? -4.324 -47.062 -3.934 1 96.44 103 PHE A CA 1
ATOM 824 C C . PHE A 1 103 ? -4.352 -46.219 -2.662 1 96.44 103 PHE A C 1
ATOM 826 O O . PHE A 1 103 ? -3.541 -46.406 -1.757 1 96.44 103 PHE A O 1
ATOM 833 N N . PHE A 1 104 ? -5.246 -45.25 -2.611 1 96.5 104 PHE A N 1
ATOM 834 C CA . PHE A 1 104 ? -5.383 -44.375 -1.447 1 96.5 104 PHE A CA 1
ATOM 835 C C . PHE A 1 104 ? -5.703 -45.219 -0.199 1 96.5 104 PHE A C 1
ATOM 837 O O . PHE A 1 104 ? -5.078 -45.031 0.848 1 96.5 104 PHE A O 1
ATOM 844 N N . GLU A 1 105 ? -6.629 -46.062 -0.306 1 94.94 105 GLU A N 1
ATOM 845 C CA . GLU A 1 105 ? -7.039 -46.875 0.818 1 94.94 105 GLU A CA 1
ATOM 846 C C . GLU A 1 105 ? -5.895 -47.781 1.302 1 94.94 105 GLU A C 1
ATOM 848 O O . GLU A 1 105 ? -5.691 -47.938 2.508 1 94.94 105 GLU A O 1
ATOM 853 N N . ALA A 1 106 ? -5.227 -48.312 0.379 1 94.62 106 ALA A N 1
ATOM 854 C CA . ALA A 1 106 ? -4.094 -49.188 0.719 1 94.62 106 ALA A CA 1
ATOM 855 C C . ALA A 1 106 ? -2.99 -48.375 1.41 1 94.62 106 ALA A C 1
ATOM 857 O O . ALA A 1 106 ? -2.346 -48.875 2.336 1 94.62 106 ALA A O 1
ATOM 858 N N . SER A 1 107 ? -2.727 -47.25 0.921 1 94.62 107 SER A N 1
ATOM 859 C CA . SER A 1 107 ? -1.696 -46.406 1.502 1 94.62 107 SER A CA 1
ATOM 860 C C . SER A 1 107 ? -2.096 -45.906 2.893 1 94.62 107 SER A C 1
ATOM 862 O O . SER A 1 107 ? -1.268 -45.875 3.805 1 94.62 107 SER A O 1
ATOM 864 N N . ALA A 1 108 ? -3.311 -45.594 3.031 1 94.06 108 ALA A N 1
ATOM 865 C CA . ALA A 1 108 ? -3.807 -45 4.27 1 94.06 108 ALA A CA 1
ATOM 866 C C . ALA A 1 108 ? -3.992 -46.062 5.352 1 94.06 108 ALA A C 1
ATOM 868 O O . ALA A 1 108 ? -3.68 -45.844 6.52 1 94.06 108 ALA A O 1
ATOM 869 N N . ASN A 1 109 ? -4.504 -47.281 4.992 1 91.38 109 ASN A N 1
ATOM 870 C CA . ASN A 1 109 ? -4.988 -48.188 6.023 1 91.38 109 ASN A CA 1
ATOM 871 C C . ASN A 1 109 ? -4.277 -49.531 5.953 1 91.38 109 ASN A C 1
ATOM 873 O O . ASN A 1 109 ? -4.363 -50.344 6.887 1 91.38 109 ASN A O 1
ATOM 877 N N . LYS A 1 110 ? -3.574 -49.812 4.883 1 90.88 110 LYS A N 1
ATOM 878 C CA . LYS A 1 110 ? -3.076 -51.156 4.73 1 90.88 110 LYS A CA 1
ATOM 879 C C . LYS A 1 110 ? -1.551 -51.188 4.711 1 90.88 110 LYS A C 1
ATOM 881 O O . LYS A 1 110 ? -0.948 -52.219 4.328 1 90.88 110 LYS A O 1
ATOM 886 N N . GLY A 1 111 ? -0.939 -50.125 4.941 1 91 111 GLY A N 1
ATOM 887 C CA . GLY A 1 111 ? 0.511 -50.094 5.031 1 91 111 GLY A CA 1
ATOM 888 C C . GLY A 1 111 ? 1.202 -50.344 3.709 1 91 111 GLY A C 1
ATOM 889 O O . GLY A 1 111 ? 2.213 -51.062 3.666 1 91 111 GLY A O 1
ATOM 890 N N . LEU A 1 112 ? 0.661 -49.906 2.621 1 91.81 112 LEU A N 1
ATOM 891 C CA . LEU A 1 112 ? 1.186 -50.125 1.276 1 91.81 112 LEU A CA 1
ATOM 892 C C . LEU A 1 112 ? 2.656 -49.719 1.197 1 91.81 112 LEU A C 1
ATOM 894 O O . LEU A 1 112 ? 3.439 -50.375 0.491 1 91.81 112 LEU A O 1
ATOM 898 N N . ALA A 1 113 ? 3.105 -48.781 1.867 1 91 113 ALA A N 1
ATOM 899 C CA . ALA A 1 113 ? 4.48 -48.281 1.834 1 91 113 ALA A CA 1
ATOM 900 C C . ALA A 1 113 ? 5.469 -49.406 2.152 1 91 113 ALA A C 1
ATOM 902 O O . ALA A 1 113 ? 6.555 -49.438 1.569 1 91 113 ALA A O 1
ATOM 903 N N . GLY A 1 114 ? 5.102 -50.25 3.021 1 90.56 114 GLY A N 1
ATOM 904 C CA . GLY A 1 114 ? 5.965 -51.344 3.439 1 90.56 114 GLY A CA 1
ATOM 905 C C . GLY A 1 114 ? 6.258 -52.344 2.328 1 90.56 114 GLY A C 1
ATOM 906 O O . GLY A 1 114 ? 7.234 -53.094 2.395 1 90.56 114 GLY A O 1
ATOM 907 N N . GLU A 1 115 ? 5.473 -52.344 1.268 1 91.06 115 GLU A N 1
ATOM 908 C CA . GLU A 1 115 ? 5.605 -53.281 0.166 1 91.06 115 GLU A CA 1
ATOM 909 C C . GLU A 1 115 ? 6.328 -52.656 -1.021 1 91.06 115 GLU A C 1
ATOM 911 O O . GLU A 1 115 ? 6.605 -53.344 -2.016 1 91.06 115 GLU A O 1
ATOM 916 N N . LEU A 1 116 ? 6.664 -51.438 -0.871 1 89.06 116 LEU A N 1
ATOM 917 C CA . LEU A 1 116 ? 7.234 -50.719 -1.998 1 89.06 116 LEU A CA 1
ATOM 918 C C . LEU A 1 116 ? 8.719 -50.438 -1.773 1 89.06 116 LEU A C 1
ATOM 920 O O . LEU A 1 116 ? 9.203 -50.5 -0.642 1 89.06 116 LEU A O 1
ATOM 924 N N . GLU A 1 117 ? 9.406 -50.156 -2.906 1 84.19 117 GLU A N 1
ATOM 925 C CA . GLU A 1 117 ? 10.82 -49.812 -2.83 1 84.19 117 GLU A CA 1
ATOM 926 C C . GLU A 1 117 ? 11.023 -48.438 -2.219 1 84.19 117 GLU A C 1
ATOM 928 O O . GLU A 1 117 ? 10.438 -47.469 -2.682 1 84.19 117 GLU A O 1
ATOM 933 N N . VAL A 1 118 ? 11.859 -48.312 -1.274 1 79.75 118 VAL A N 1
ATOM 934 C CA . VAL A 1 118 ? 12.031 -47.125 -0.44 1 79.75 118 VAL A CA 1
ATOM 935 C C . VAL A 1 118 ? 12.492 -45.938 -1.3 1 79.75 118 VAL A C 1
ATOM 937 O O . VAL A 1 118 ? 12.156 -44.781 -1.02 1 79.75 118 VAL A O 1
ATOM 940 N N . THR A 1 119 ? 13.117 -46.156 -2.389 1 77.38 119 THR A N 1
ATOM 941 C CA . THR A 1 119 ? 13.664 -45.094 -3.195 1 77.38 119 THR A CA 1
ATOM 942 C C . THR A 1 119 ? 12.68 -44.688 -4.293 1 77.38 119 THR A C 1
ATOM 944 O O . THR A 1 119 ? 12.938 -43.75 -5.051 1 77.38 119 THR A O 1
ATOM 947 N N . SER A 1 120 ? 11.57 -45.375 -4.34 1 83.19 120 SER A N 1
ATOM 948 C CA . SER A 1 120 ? 10.617 -45.094 -5.41 1 83.19 120 SER A CA 1
ATOM 949 C C . SER A 1 120 ? 9.664 -43.969 -5.039 1 83.19 120 SER A C 1
ATOM 951 O O . SER A 1 120 ? 9.367 -43.781 -3.861 1 83.19 120 SER A O 1
ATOM 953 N N . PRO A 1 121 ? 9.188 -43.25 -6.047 1 85.06 121 PRO A N 1
ATOM 954 C CA . PRO A 1 121 ? 8.234 -42.188 -5.773 1 85.06 121 PRO A CA 1
ATOM 955 C C . PRO A 1 121 ? 6.938 -42.688 -5.145 1 85.06 121 PRO A C 1
ATOM 957 O O . PRO A 1 121 ? 6.348 -42 -4.312 1 85.06 121 PRO A O 1
ATOM 960 N N . GLU A 1 122 ? 6.484 -43.812 -5.551 1 90 122 GLU A N 1
ATOM 961 C CA . GLU A 1 122 ? 5.234 -44.344 -5.012 1 90 122 GLU A CA 1
ATOM 962 C C . GLU A 1 122 ? 5.371 -44.688 -3.529 1 90 122 GLU A C 1
ATOM 964 O O . GLU A 1 122 ? 4.402 -44.562 -2.773 1 90 122 GLU A O 1
ATOM 969 N N . TYR A 1 123 ? 6.609 -45.125 -3.152 1 88.88 123 TYR A N 1
ATOM 970 C CA . TYR A 1 123 ? 6.844 -45.312 -1.725 1 88.88 123 TYR A CA 1
ATOM 971 C C . TYR A 1 123 ? 6.668 -44 -0.973 1 88.88 123 TYR A C 1
ATOM 973 O O . TYR A 1 123 ? 5.992 -43.938 0.056 1 88.88 123 TYR A O 1
ATOM 981 N N . GLY A 1 124 ? 7.34 -43 -1.449 1 85.81 124 GLY A N 1
ATOM 982 C CA . GLY A 1 124 ? 7.227 -41.688 -0.826 1 85.81 124 GLY A CA 1
ATOM 983 C C . GLY A 1 124 ? 5.793 -41.219 -0.678 1 85.81 124 GLY A C 1
ATOM 984 O O . GLY A 1 124 ? 5.41 -40.719 0.372 1 85.81 124 GLY A O 1
ATOM 985 N N . LEU A 1 125 ? 5.004 -41.406 -1.742 1 91.38 125 LEU A N 1
ATOM 986 C CA . LEU A 1 125 ? 3.607 -41 -1.73 1 91.38 125 LEU A CA 1
ATOM 987 C C . LEU A 1 125 ? 2.805 -41.812 -0.73 1 91.38 125 LEU A C 1
ATOM 989 O O . LEU A 1 125 ? 2.047 -41.25 0.071 1 91.38 125 LEU A O 1
ATOM 993 N N . ALA A 1 126 ? 2.982 -43.094 -0.811 1 92.88 126 ALA A N 1
ATOM 994 C CA . ALA A 1 126 ? 2.258 -43.969 0.092 1 92.88 126 ALA A CA 1
ATOM 995 C C . ALA A 1 126 ? 2.58 -43.656 1.55 1 92.88 126 ALA A C 1
ATOM 997 O O . ALA A 1 126 ? 1.688 -43.656 2.402 1 92.88 126 ALA A O 1
ATOM 998 N N . ARG A 1 127 ? 3.795 -43.438 1.81 1 90 127 ARG A N 1
ATOM 999 C CA . ARG A 1 127 ? 4.223 -43.125 3.166 1 90 127 ARG A CA 1
ATOM 1000 C C . ARG A 1 127 ? 3.631 -41.781 3.623 1 90 127 ARG A C 1
ATOM 1002 O O . ARG A 1 127 ? 3.201 -41.656 4.773 1 90 127 ARG A O 1
ATOM 1009 N N . GLN A 1 128 ? 3.643 -40.844 2.77 1 89.88 128 GLN A N 1
ATOM 1010 C CA . GLN A 1 128 ? 3.092 -39.531 3.096 1 89.88 128 GLN A CA 1
ATOM 1011 C C . GLN A 1 128 ? 1.6 -39.625 3.408 1 89.88 128 GLN A C 1
ATOM 1013 O O . GLN A 1 128 ? 1.11 -38.969 4.324 1 89.88 128 GLN A O 1
ATOM 1018 N N . ILE A 1 129 ? 0.923 -40.344 2.594 1 93.62 129 ILE A N 1
ATOM 1019 C CA . ILE A 1 129 ? -0.506 -40.531 2.812 1 93.62 129 ILE A CA 1
ATOM 1020 C C . ILE A 1 129 ? -0.738 -41.188 4.176 1 93.62 129 ILE A C 1
ATOM 1022 O O . ILE A 1 129 ? -1.612 -40.75 4.934 1 93.62 129 ILE A O 1
ATOM 1026 N N . ALA A 1 130 ? 0.067 -42.156 4.477 1 91.81 130 ALA A N 1
ATOM 1027 C CA . ALA A 1 130 ? -0.062 -42.844 5.754 1 91.81 130 ALA A CA 1
ATOM 1028 C C . ALA A 1 130 ? 0.23 -41.906 6.926 1 91.81 130 ALA A C 1
ATOM 1030 O O . ALA A 1 130 ? -0.487 -41.906 7.926 1 91.81 130 ALA A O 1
ATOM 1031 N N . ASP A 1 131 ? 1.237 -41.188 6.77 1 86.81 131 ASP A N 1
ATOM 1032 C CA . ASP A 1 131 ? 1.681 -40.281 7.836 1 86.81 131 ASP A CA 1
ATOM 1033 C C . ASP A 1 131 ? 0.682 -39.156 8.047 1 86.81 131 ASP A C 1
ATOM 1035 O O . ASP A 1 131 ? 0.508 -38.656 9.172 1 86.81 131 ASP A O 1
ATOM 1039 N N . ARG A 1 132 ? -0.004 -38.719 6.941 1 87.06 132 ARG A N 1
ATOM 1040 C CA . ARG A 1 132 ? -0.873 -37.531 7 1 87.06 132 ARG A CA 1
ATOM 1041 C C . ARG A 1 132 ? -2.342 -37.938 6.969 1 87.06 132 ARG A C 1
ATOM 1043 O O . ARG A 1 132 ? -3.211 -37.125 6.652 1 87.06 132 ARG A O 1
ATOM 1050 N N . LYS A 1 133 ? -2.566 -39.094 7.215 1 88.56 133 LYS A N 1
ATOM 1051 C CA . LYS A 1 133 ? -3.914 -39.625 7.055 1 88.56 133 LYS A CA 1
ATOM 1052 C C . LYS A 1 133 ? -4.93 -38.812 7.848 1 88.56 133 LYS A C 1
ATOM 1054 O O . LYS A 1 133 ? -6.004 -38.5 7.336 1 88.56 133 LYS A O 1
ATOM 1059 N N . ASP A 1 134 ? -4.555 -38.406 9.039 1 85.44 134 ASP A N 1
ATOM 1060 C CA . ASP A 1 134 ? -5.477 -37.688 9.906 1 85.44 134 ASP A CA 1
ATOM 1061 C C . ASP A 1 134 ? -5.594 -36.219 9.492 1 85.44 134 ASP A C 1
ATOM 1063 O O . ASP A 1 134 ? -6.578 -35.531 9.82 1 85.44 134 ASP A O 1
ATOM 1067 N N . ALA A 1 135 ? -4.625 -35.812 8.758 1 85 135 ALA A N 1
ATOM 1068 C CA . ALA A 1 135 ? -4.605 -34.406 8.344 1 85 135 ALA A CA 1
ATOM 1069 C C . ALA A 1 135 ? -5.301 -34.219 7 1 85 135 ALA A C 1
ATOM 1071 O O . ALA A 1 135 ? -5.672 -33.094 6.633 1 85 135 ALA A O 1
ATOM 1072 N N . ILE A 1 136 ? -5.586 -35.312 6.277 1 90.81 136 ILE A N 1
ATOM 1073 C CA . ILE A 1 136 ? -6.234 -35.219 4.973 1 90.81 136 ILE A CA 1
ATOM 1074 C C . ILE A 1 136 ? -7.742 -35.094 5.152 1 90.81 136 ILE A C 1
ATOM 1076 O O . ILE A 1 136 ? -8.406 -36 5.637 1 90.81 136 ILE A O 1
ATOM 1080 N N . ARG A 1 137 ? -8.281 -34.031 4.762 1 86 137 ARG A N 1
ATOM 1081 C CA . ARG A 1 137 ? -9.695 -33.719 4.957 1 86 137 ARG A CA 1
ATOM 1082 C C . ARG A 1 137 ? -10.516 -34.125 3.736 1 86 137 ARG A C 1
ATOM 1084 O O . ARG A 1 137 ? -11.719 -34.344 3.846 1 86 137 ARG A O 1
ATOM 1091 N N . GLN A 1 138 ? -9.852 -34.031 2.613 1 89.94 138 GLN A N 1
ATOM 1092 C CA . GLN A 1 138 ? -10.523 -34.344 1.354 1 89.94 138 GLN A CA 1
ATOM 1093 C C . GLN A 1 138 ? -9.539 -34.906 0.33 1 89.94 138 GLN A C 1
ATOM 1095 O O . GLN A 1 138 ? -8.375 -34.5 0.295 1 89.94 138 GLN A O 1
ATOM 1100 N N . VAL A 1 139 ? -10.047 -35.844 -0.43 1 94.25 139 VAL A N 1
ATOM 1101 C CA . VAL A 1 139 ? -9.242 -36.375 -1.523 1 94.25 139 VAL A CA 1
ATOM 1102 C C . VAL A 1 139 ? -9.953 -36.156 -2.852 1 94.25 139 VAL A C 1
ATOM 1104 O O . VAL A 1 139 ? -11.148 -36.438 -2.979 1 94.25 139 VAL A O 1
ATOM 1107 N N . ASN A 1 140 ? -9.289 -35.562 -3.785 1 93.56 140 ASN A N 1
ATOM 1108 C CA . ASN A 1 140 ? -9.789 -35.406 -5.148 1 93.56 140 ASN A CA 1
ATOM 1109 C C . ASN A 1 140 ? -9.203 -36.469 -6.078 1 93.56 140 ASN A C 1
ATOM 1111 O O . ASN A 1 140 ? -7.984 -36.562 -6.234 1 93.56 140 ASN A O 1
ATOM 1115 N N . LEU A 1 141 ? -10.078 -37.25 -6.574 1 95.94 141 LEU A N 1
ATOM 1116 C CA . LEU A 1 141 ? -9.68 -38.219 -7.598 1 95.94 141 LEU A CA 1
ATOM 1117 C C . LEU A 1 141 ? -9.898 -37.656 -8.992 1 95.94 141 LEU A C 1
ATOM 1119 O O . LEU A 1 141 ? -11.039 -37.406 -9.398 1 95.94 141 LEU A O 1
ATOM 1123 N N . VAL A 1 142 ? -8.781 -37.469 -9.703 1 96.06 142 VAL A N 1
ATOM 1124 C CA . VAL A 1 142 ? -8.867 -36.781 -10.977 1 96.06 142 VAL A CA 1
ATOM 1125 C C . VAL A 1 142 ? -8.43 -37.688 -12.109 1 96.06 142 VAL A C 1
ATOM 1127 O O . VAL A 1 142 ? -7.297 -38.188 -12.125 1 96.06 142 VAL A O 1
ATOM 1130 N N . LEU A 1 143 ? -9.273 -37.906 -13.094 1 96.81 143 LEU A N 1
ATOM 1131 C CA . LEU A 1 143 ? -8.984 -38.75 -14.25 1 96.81 143 LEU A CA 1
ATOM 1132 C C . LEU A 1 143 ? -8.633 -37.875 -15.469 1 96.81 143 LEU A C 1
ATOM 1134 O O . LEU A 1 143 ? -9.414 -37 -15.859 1 96.81 143 LEU A O 1
ATOM 1138 N N . PHE A 1 144 ? -7.422 -38.125 -15.961 1 97.12 144 PHE A N 1
ATOM 1139 C CA . PHE A 1 144 ? -7.043 -37.562 -17.266 1 97.12 144 PHE A CA 1
ATOM 1140 C C . PHE A 1 144 ? -7.266 -38.594 -18.359 1 97.12 144 PHE A C 1
ATOM 1142 O O . PHE A 1 144 ? -6.699 -39.688 -18.328 1 97.12 144 PHE A O 1
ATOM 1149 N N . SER A 1 145 ? -8.07 -38.25 -19.344 1 95.69 145 SER A N 1
ATOM 1150 C CA . SER A 1 145 ? -8.312 -39.219 -20.422 1 95.69 145 SER A CA 1
ATOM 1151 C C . SER A 1 145 ? -8.078 -38.594 -21.797 1 95.69 145 SER A C 1
ATOM 1153 O O . SER A 1 145 ? -8.445 -37.438 -22.016 1 95.69 145 SER A O 1
ATOM 1155 N N . GLU A 1 146 ? -7.41 -39.344 -22.641 1 95.25 146 GLU A N 1
ATOM 1156 C CA . GLU A 1 146 ? -7.25 -38.875 -24.031 1 95.25 146 GLU A CA 1
ATOM 1157 C C . GLU A 1 146 ? -8.5 -39.156 -24.859 1 95.25 146 GLU A C 1
ATOM 1159 O O . GLU A 1 146 ? -8.508 -38.938 -26.062 1 95.25 146 GLU A O 1
ATOM 1164 N N . ARG A 1 147 ? -9.531 -39.688 -24.234 1 95.12 147 ARG A N 1
ATOM 1165 C CA . ARG A 1 147 ? -10.789 -40.031 -24.891 1 95.12 147 ARG A CA 1
ATOM 1166 C C . ARG A 1 147 ? -11.875 -39 -24.547 1 95.12 147 ARG A C 1
ATOM 1168 O O . ARG A 1 147 ? -11.633 -38.062 -23.812 1 95.12 147 ARG A O 1
ATOM 1175 N N . THR A 1 148 ? -12.992 -39.156 -25.234 1 93.12 148 THR A N 1
ATOM 1176 C CA . THR A 1 148 ? -14.141 -38.312 -24.953 1 93.12 148 THR A CA 1
ATOM 1177 C C . THR A 1 148 ? -15.219 -39.094 -24.203 1 93.12 148 THR A C 1
ATOM 1179 O O . THR A 1 148 ? -15.492 -40.25 -24.531 1 93.12 148 THR A O 1
ATOM 1182 N N . LEU A 1 149 ? -15.805 -38.469 -23.234 1 89.56 149 LEU A N 1
ATOM 1183 C CA . LEU A 1 149 ? -16.844 -39.125 -22.453 1 89.56 149 LEU A CA 1
ATOM 1184 C C . LEU A 1 149 ? -18.078 -39.406 -23.297 1 89.56 149 LEU A C 1
ATOM 1186 O O . LEU A 1 149 ? -18.484 -38.562 -24.109 1 89.56 149 LEU A O 1
ATOM 1190 N N . SER A 1 150 ? -18.656 -40.656 -23.422 1 81.06 150 SER A N 1
ATOM 1191 C CA . SER A 1 150 ? -19.75 -41.094 -24.281 1 81.06 150 SER A CA 1
ATOM 1192 C C . SER A 1 150 ? -21.047 -40.375 -23.938 1 81.06 150 SER A C 1
ATOM 1194 O O . SER A 1 150 ? -21.828 -40.031 -24.828 1 81.06 150 SER A O 1
ATOM 1196 N N . GLU A 1 151 ? -21.578 -40.562 -22.703 1 68.12 151 GLU A N 1
ATOM 1197 C CA . GLU A 1 151 ? -22.859 -40 -22.297 1 68.12 151 GLU A CA 1
ATOM 1198 C C . GLU A 1 151 ? -22.656 -38.906 -21.25 1 68.12 151 GLU A C 1
ATOM 1200 O O . GLU A 1 151 ? -21.609 -38.812 -20.625 1 68.12 151 GLU A O 1
ATOM 1205 N N . LYS A 1 152 ? -23.672 -37.844 -21.422 1 55.62 152 LYS A N 1
ATOM 1206 C CA . LYS A 1 152 ? -23.625 -36.812 -20.391 1 55.62 152 LYS A CA 1
ATOM 1207 C C . LYS A 1 152 ? -23.469 -37.438 -19 1 55.62 152 LYS A C 1
ATOM 1209 O O . LYS A 1 152 ? -24.422 -38 -18.469 1 55.62 152 LYS A O 1
ATOM 1214 N N . ILE A 1 153 ? -22.297 -37.969 -18.75 1 59.59 153 ILE A N 1
ATOM 1215 C CA . ILE A 1 153 ? -22.125 -38.406 -17.375 1 59.59 153 ILE A CA 1
ATOM 1216 C C . ILE A 1 153 ? -22.375 -37.25 -16.422 1 59.59 153 ILE A C 1
ATOM 1218 O O . ILE A 1 153 ? -21.781 -36.156 -16.562 1 59.59 153 ILE A O 1
ATOM 1222 N N . GLN A 1 154 ? -23.516 -37.281 -15.766 1 53.81 154 GLN A N 1
ATOM 1223 C CA . GLN A 1 154 ? -23.812 -36.344 -14.695 1 53.81 154 GLN A CA 1
ATOM 1224 C C . GLN A 1 154 ? -22.734 -36.375 -13.625 1 53.81 154 GLN A C 1
ATOM 1226 O O . GLN A 1 154 ? -21.938 -37.312 -13.547 1 53.81 154 GLN A O 1
ATOM 1231 N N . ALA A 1 155 ? -22.688 -35.438 -12.797 1 58.91 155 ALA A N 1
ATOM 1232 C CA . ALA A 1 155 ? -21.797 -35.312 -11.641 1 58.91 155 ALA A CA 1
ATOM 1233 C C . ALA A 1 155 ? -21.719 -36.625 -10.859 1 58.91 155 ALA A C 1
ATOM 1235 O O . ALA A 1 155 ? -22.75 -37.25 -10.602 1 58.91 155 ALA A O 1
ATOM 1236 N N . LEU A 1 156 ? -20.469 -37.312 -10.844 1 70.81 156 LEU A N 1
ATOM 1237 C CA . LEU A 1 156 ? -20.281 -38.469 -9.969 1 70.81 156 LEU A CA 1
ATOM 1238 C C . LEU A 1 156 ? -20.484 -38.062 -8.508 1 70.81 156 LEU A C 1
ATOM 1240 O O . LEU A 1 156 ? -20.031 -37 -8.078 1 70.81 156 LEU A O 1
ATOM 1244 N N . PRO A 1 157 ? -21.328 -38.719 -7.801 1 72.06 157 PRO A N 1
ATOM 1245 C CA . PRO A 1 157 ? -21.578 -38.375 -6.398 1 72.06 157 PRO A CA 1
ATOM 1246 C C . PRO A 1 157 ? -20.297 -38.438 -5.551 1 72.06 157 PRO A C 1
ATOM 1248 O O . PRO A 1 157 ? -19.375 -39.188 -5.863 1 72.06 157 PRO A O 1
ATOM 1251 N N . ASP A 1 158 ? -20.281 -37.562 -4.621 1 77.75 158 ASP A N 1
ATOM 1252 C CA . ASP A 1 158 ? -19.203 -37.594 -3.639 1 77.75 158 ASP A CA 1
ATOM 1253 C C . ASP A 1 158 ? -19.203 -38.906 -2.857 1 77.75 158 ASP A C 1
ATOM 1255 O O . ASP A 1 158 ? -20.266 -39.438 -2.523 1 77.75 158 ASP A O 1
ATOM 1259 N N . THR A 1 159 ? -18.062 -39.469 -2.828 1 86.62 159 THR A N 1
ATOM 1260 C CA . THR A 1 159 ? -17.922 -40.719 -2.09 1 86.62 159 THR A CA 1
ATOM 1261 C C . THR A 1 159 ? -16.969 -40.531 -0.908 1 86.62 159 THR A C 1
ATOM 1263 O O . THR A 1 159 ? -16.531 -39.438 -0.616 1 86.62 159 THR A O 1
ATOM 1266 N N . GLU A 1 160 ? -16.906 -41.531 -0.116 1 91.94 160 GLU A N 1
ATOM 1267 C CA . GLU A 1 160 ? -15.938 -41.594 0.978 1 91.94 160 GLU A CA 1
ATOM 1268 C C . GLU A 1 160 ? -14.938 -42.719 0.768 1 91.94 160 GLU A C 1
ATOM 1270 O O . GLU A 1 160 ? -15.312 -43.844 0.389 1 91.94 160 GLU A O 1
ATOM 1275 N N . VAL A 1 161 ? -13.727 -42.406 0.821 1 92.62 161 VAL A N 1
ATOM 1276 C CA . VAL A 1 161 ? -12.664 -43.406 0.71 1 92.62 161 VAL A CA 1
ATOM 1277 C C . VAL A 1 161 ? -11.812 -43.406 1.978 1 92.62 161 VAL A C 1
ATOM 1279 O O . VAL A 1 161 ? -11.227 -42.375 2.334 1 92.62 161 VAL A O 1
ATOM 1282 N N . ALA A 1 162 ? -11.711 -44.562 2.676 1 92.5 162 ALA A N 1
ATOM 1283 C CA . ALA A 1 162 ? -10.922 -44.688 3.9 1 92.5 162 ALA A CA 1
ATOM 1284 C C . ALA A 1 162 ? -11.328 -43.625 4.93 1 92.5 162 ALA A C 1
ATOM 1286 O O . ALA A 1 162 ? -10.477 -43.031 5.602 1 92.5 162 ALA A O 1
ATOM 1287 N N . GLY A 1 163 ? -12.547 -43.281 4.922 1 89.94 163 GLY A N 1
ATOM 1288 C CA . GLY A 1 163 ? -13.086 -42.344 5.91 1 89.94 163 GLY A CA 1
ATOM 1289 C C . GLY A 1 163 ? -12.945 -40.875 5.504 1 89.94 163 GLY A C 1
ATOM 1290 O O . GLY A 1 163 ? -13.328 -40 6.254 1 89.94 163 GLY A O 1
ATOM 1291 N N . VAL A 1 164 ? -12.391 -40.625 4.359 1 93.25 164 VAL A N 1
ATOM 1292 C CA . VAL A 1 164 ? -12.164 -39.281 3.895 1 93.25 164 VAL A CA 1
ATOM 1293 C C . VAL A 1 164 ? -13.102 -38.969 2.727 1 93.25 164 VAL A C 1
ATOM 1295 O O . VAL A 1 164 ? -13.25 -39.781 1.812 1 93.25 164 VAL A O 1
ATOM 1298 N N . PRO A 1 165 ? -13.766 -37.781 2.789 1 91.25 165 PRO A N 1
ATOM 1299 C CA . PRO A 1 165 ? -14.594 -37.406 1.64 1 91.25 165 PRO A CA 1
ATOM 1300 C C . PRO A 1 165 ? -13.805 -37.375 0.335 1 91.25 165 PRO A C 1
ATOM 1302 O O . PRO A 1 165 ? -12.68 -36.844 0.308 1 91.25 165 PRO A O 1
ATOM 1305 N N . ALA A 1 166 ? -14.383 -37.969 -0.723 1 92.69 166 ALA A N 1
ATOM 1306 C CA . ALA A 1 166 ? -13.688 -38.031 -2.004 1 92.69 166 ALA A CA 1
ATOM 1307 C C . ALA A 1 166 ? -14.523 -37.406 -3.121 1 92.69 166 ALA A C 1
ATOM 1309 O O . ALA A 1 166 ? -15.695 -37.75 -3.297 1 92.69 166 ALA A O 1
ATOM 1310 N N . ALA A 1 167 ? -13.953 -36.5 -3.793 1 89.69 167 ALA A N 1
ATOM 1311 C CA . ALA A 1 167 ? -14.57 -35.906 -4.977 1 89.69 167 ALA A CA 1
ATOM 1312 C C . ALA A 1 167 ? -13.969 -36.469 -6.254 1 89.69 167 ALA A C 1
ATOM 1314 O O . ALA A 1 167 ? -12.805 -36.875 -6.27 1 89.69 167 ALA A O 1
ATOM 1315 N N . HIS A 1 168 ? -14.82 -36.594 -7.309 1 91.56 168 HIS A N 1
ATOM 1316 C CA . HIS A 1 168 ? -14.391 -37.156 -8.578 1 91.56 168 HIS A CA 1
ATOM 1317 C C . HIS A 1 168 ? -14.43 -36.094 -9.688 1 91.56 168 HIS A C 1
ATOM 1319 O O . HIS A 1 168 ? -15.43 -35.406 -9.844 1 91.56 168 HIS A O 1
ATOM 1325 N N . HIS A 1 169 ? -13.281 -36 -10.398 1 91.31 169 HIS A N 1
ATOM 1326 C CA . HIS A 1 169 ? -13.195 -35.062 -11.523 1 91.31 169 HIS A CA 1
ATOM 1327 C C . HIS A 1 169 ? -12.695 -35.781 -12.781 1 91.31 169 HIS A C 1
ATOM 1329 O O . HIS A 1 169 ? -11.742 -36.562 -12.719 1 91.31 169 HIS A O 1
ATOM 1335 N N . ILE A 1 170 ? -13.375 -35.531 -13.922 1 91.94 170 ILE A N 1
ATOM 1336 C CA . ILE A 1 170 ? -12.969 -36.125 -15.188 1 91.94 170 ILE A CA 1
ATOM 1337 C C . ILE A 1 170 ? -12.523 -35.031 -16.156 1 91.94 170 ILE A C 1
ATOM 1339 O O . ILE A 1 170 ? -13.289 -34.125 -16.453 1 91.94 170 ILE A O 1
ATOM 1343 N N . TRP A 1 171 ? -11.328 -35.125 -16.562 1 92.81 171 TRP A N 1
ATOM 1344 C CA . TRP A 1 171 ? -10.812 -34.25 -17.609 1 92.81 171 TRP A CA 1
ATOM 1345 C C . TRP A 1 171 ? -10.562 -35.062 -18.891 1 92.81 171 TRP A C 1
ATOM 1347 O O . TRP A 1 171 ? -9.477 -35.594 -19.094 1 92.81 171 TRP A O 1
ATOM 1357 N N . ASP A 1 172 ? -11.539 -35.094 -19.688 1 92.69 172 ASP A N 1
ATOM 1358 C CA . ASP A 1 172 ? -11.414 -35.75 -21 1 92.69 172 ASP A CA 1
ATOM 1359 C C . ASP A 1 172 ? -11.008 -34.75 -22.078 1 92.69 172 ASP A C 1
ATOM 1361 O O . ASP A 1 172 ? -10.789 -33.562 -21.781 1 92.69 172 ASP A O 1
ATOM 1365 N N . ILE A 1 173 ? -10.875 -35.25 -23.219 1 91.88 173 ILE A N 1
ATOM 1366 C CA . ILE A 1 173 ? -10.383 -34.438 -24.312 1 91.88 173 ILE A CA 1
ATOM 1367 C C . ILE A 1 173 ? -11.367 -33.281 -24.594 1 91.88 173 ILE A C 1
ATOM 1369 O O . ILE A 1 173 ? -10.961 -32.188 -24.938 1 91.88 173 ILE A O 1
ATOM 1373 N N . SER A 1 174 ? -12.633 -33.531 -24.5 1 88.19 174 SER A N 1
ATOM 1374 C CA . SER A 1 174 ? -13.641 -32.531 -24.766 1 88.19 174 SER A CA 1
ATOM 1375 C C . SER A 1 174 ? -13.562 -31.391 -23.734 1 88.19 174 SER A C 1
ATOM 1377 O O . SER A 1 174 ? -13.664 -30.219 -24.094 1 88.19 174 SER A O 1
ATOM 1379 N N . ARG A 1 175 ? -13.438 -31.75 -22.484 1 88 175 ARG A N 1
ATOM 1380 C CA . ARG A 1 175 ? -13.328 -30.75 -21.422 1 88 175 ARG A CA 1
ATOM 1381 C C . ARG A 1 175 ? -12.047 -29.938 -21.562 1 88 175 ARG A C 1
ATOM 1383 O O . ARG A 1 175 ? -12.047 -28.734 -21.344 1 88 175 ARG A O 1
ATOM 1390 N N . LEU A 1 176 ? -10.992 -30.641 -21.891 1 88.44 176 LEU A N 1
ATOM 1391 C CA . LEU A 1 176 ? -9.719 -29.953 -22.109 1 88.44 176 LEU A CA 1
ATOM 1392 C C . LEU A 1 176 ? -9.828 -28.953 -23.266 1 88.44 176 LEU A C 1
ATOM 1394 O O . LEU A 1 176 ? -9.297 -27.859 -23.188 1 88.44 176 LEU A O 1
ATOM 1398 N N . HIS A 1 177 ? -10.484 -29.406 -24.266 1 85.56 177 HIS A N 1
ATOM 1399 C CA . HIS A 1 177 ? -10.711 -28.547 -25.422 1 85.56 177 HIS A CA 1
ATOM 1400 C C . HIS A 1 177 ? -11.492 -27.297 -25.031 1 85.56 177 HIS A C 1
ATOM 1402 O O . HIS A 1 177 ? -11.125 -26.188 -25.406 1 85.56 177 HIS A O 1
ATOM 1408 N N . ARG A 1 178 ? -12.523 -27.484 -24.312 1 79.25 178 ARG A N 1
ATOM 1409 C CA . ARG A 1 178 ? -13.344 -26.359 -23.859 1 79.25 178 ARG A CA 1
ATOM 1410 C C . ARG A 1 178 ? -12.531 -25.391 -23.016 1 79.25 178 ARG A C 1
ATOM 1412 O O . ARG A 1 178 ? -12.703 -24.172 -23.125 1 79.25 178 ARG A O 1
ATOM 1419 N N . GLN A 1 179 ? -11.766 -25.953 -22.203 1 78.75 179 GLN A N 1
ATOM 1420 C CA . GLN A 1 179 ? -10.945 -25.109 -21.328 1 78.75 179 GLN A CA 1
ATOM 1421 C C . GLN A 1 179 ? -9.938 -24.297 -22.141 1 78.75 179 GLN A C 1
ATOM 1423 O O . GLN A 1 179 ? -9.766 -23.094 -21.906 1 78.75 179 GLN A O 1
ATOM 1428 N N . ARG A 1 180 ? -9.258 -24.953 -23.016 1 75.25 180 ARG A N 1
ATOM 1429 C CA . ARG A 1 180 ? -8.219 -24.297 -23.797 1 75.25 180 ARG A CA 1
ATOM 1430 C C . ARG A 1 180 ? -8.812 -23.297 -24.781 1 75.25 180 ARG A C 1
ATOM 1432 O O . ARG A 1 180 ? -8.156 -22.328 -25.172 1 75.25 180 ARG A O 1
ATOM 1439 N N . SER A 1 181 ? -10.086 -23.641 -25.188 1 67.25 181 SER A N 1
ATOM 1440 C CA . SER A 1 181 ? -10.734 -22.781 -26.172 1 67.25 181 SER A CA 1
ATOM 1441 C C . SER A 1 181 ? -11.414 -21.594 -25.5 1 67.25 181 SER A C 1
ATOM 1443 O O . SER A 1 181 ? -11.766 -20.609 -26.156 1 67.25 181 SER A O 1
ATOM 1445 N N . SER A 1 182 ? -11.68 -21.859 -24.281 1 60.91 182 SER A N 1
ATOM 1446 C CA . SER A 1 182 ? -12.352 -20.766 -23.562 1 60.91 182 SER A CA 1
ATOM 1447 C C . SER A 1 182 ? -11.484 -19.516 -23.516 1 60.91 182 SER A C 1
ATOM 1449 O O . SER A 1 182 ? -10.258 -19.609 -23.609 1 60.91 182 SER A O 1
ATOM 1451 N N . ARG A 1 183 ? -12.133 -18.484 -23.688 1 49.38 183 ARG A N 1
ATOM 1452 C CA . ARG A 1 183 ? -11.492 -17.172 -23.75 1 49.38 183 ARG A CA 1
ATOM 1453 C C . ARG A 1 183 ? -10.445 -17.031 -22.656 1 49.38 183 ARG A C 1
ATOM 1455 O O . ARG A 1 183 ? -9.352 -16.516 -22.906 1 49.38 183 ARG A O 1
ATOM 1462 N N . SER A 1 184 ? -10.977 -17.375 -21.422 1 53.44 184 SER A N 1
ATOM 1463 C CA . SER A 1 184 ? -10.07 -17.234 -20.281 1 53.44 184 SER A CA 1
ATOM 1464 C C . SER A 1 184 ? -9.266 -18.5 -20.062 1 53.44 184 SER A C 1
ATOM 1466 O O . SER A 1 184 ? -8.453 -18.578 -19.125 1 53.44 184 SER A O 1
ATOM 1468 N N . HIS A 1 185 ? -9.547 -19.359 -21.172 1 54.66 185 HIS A N 1
ATOM 1469 C CA . HIS A 1 185 ? -8.883 -20.656 -21.109 1 54.66 185 HIS A CA 1
ATOM 1470 C C . HIS A 1 185 ? -9.18 -21.359 -19.781 1 54.66 185 HIS A C 1
ATOM 1472 O O . HIS A 1 185 ? -8.312 -22.031 -19.219 1 54.66 185 HIS A O 1
ATOM 1478 N N . LYS A 1 186 ? -10.438 -20.812 -19.125 1 65.44 186 LYS A N 1
ATOM 1479 C CA . LYS A 1 186 ? -10.922 -21.406 -17.875 1 65.44 186 LYS A CA 1
ATOM 1480 C C . LYS A 1 186 ? -12.422 -21.672 -17.953 1 65.44 186 LYS A C 1
ATOM 1482 O O . LYS A 1 186 ? -13.172 -20.859 -18.516 1 65.44 186 LYS A O 1
ATOM 1487 N N . GLU A 1 187 ? -12.828 -22.859 -17.609 1 68.56 187 GLU A N 1
ATOM 1488 C CA . GLU A 1 187 ? -14.258 -23.125 -17.484 1 68.56 187 GLU A CA 1
ATOM 1489 C C . GLU A 1 187 ? -14.93 -22.156 -16.531 1 68.56 187 GLU A C 1
ATOM 1491 O O . GLU A 1 187 ? -14.539 -22.047 -15.367 1 68.56 187 GLU A O 1
ATOM 1496 N N . PRO A 1 188 ? -16 -21.453 -17.094 1 79.19 188 PRO A N 1
ATOM 1497 C CA . PRO A 1 188 ? -16.656 -20.469 -16.219 1 79.19 188 PRO A CA 1
ATOM 1498 C C . PRO A 1 188 ? -17.438 -21.125 -15.078 1 79.19 188 PRO A C 1
ATOM 1500 O O . PRO A 1 188 ? -18.078 -22.156 -15.273 1 79.19 188 PRO A O 1
ATOM 1503 N N . LEU A 1 189 ? -17.375 -20.594 -13.93 1 84.88 189 LEU A N 1
ATOM 1504 C CA . LEU A 1 189 ? -18.172 -21.031 -12.789 1 84.88 189 LEU A CA 1
ATOM 1505 C C . LEU A 1 189 ? -19.609 -20.516 -12.891 1 84.88 189 LEU A C 1
ATOM 1507 O O . LEU A 1 189 ? -19.828 -19.359 -13.266 1 84.88 189 LEU A O 1
ATOM 1511 N N . ASP A 1 190 ? -20.562 -21.391 -12.789 1 90.5 190 ASP A N 1
ATOM 1512 C CA . ASP A 1 190 ? -21.984 -21.031 -12.781 1 90.5 190 ASP A CA 1
ATOM 1513 C C . ASP A 1 190 ? -22.562 -21.109 -11.375 1 90.5 190 ASP A C 1
ATOM 1515 O O . ASP A 1 190 ? -22.891 -22.188 -10.883 1 90.5 190 ASP A O 1
ATOM 1519 N N . LEU A 1 191 ? -22.844 -19.953 -10.734 1 94.06 191 LEU A N 1
ATOM 1520 C CA . LEU A 1 191 ? -23.297 -19.891 -9.352 1 94.06 191 LEU A CA 1
ATOM 1521 C C . LEU A 1 191 ? -24.781 -19.516 -9.289 1 94.06 191 LEU A C 1
ATOM 1523 O O . LEU A 1 191 ? -25.156 -18.391 -9.602 1 94.06 191 LEU A O 1
ATOM 1527 N N . ASP A 1 192 ? -25.578 -20.469 -8.891 1 95.31 192 ASP A N 1
ATOM 1528 C CA . ASP A 1 192 ? -27 -20.234 -8.641 1 95.31 192 ASP A CA 1
ATOM 1529 C C . ASP A 1 192 ? -27.281 -20.062 -7.152 1 95.31 192 ASP A C 1
ATOM 1531 O O . ASP A 1 192 ? -27.5 -21.031 -6.438 1 95.31 192 ASP A O 1
ATOM 1535 N N . PHE A 1 193 ? -27.469 -18.859 -6.691 1 95.69 193 PHE A N 1
ATOM 1536 C CA . PHE A 1 193 ? -27.578 -18.562 -5.27 1 95.69 193 PHE A CA 1
ATOM 1537 C C . PHE A 1 193 ? -28.891 -19.078 -4.707 1 95.69 193 PHE A C 1
ATOM 1539 O O . PHE A 1 193 ? -28.953 -19.516 -3.553 1 95.69 193 PHE A O 1
ATOM 1546 N N . GLU A 1 194 ? -29.891 -19.031 -5.516 1 94.06 194 GLU A N 1
ATOM 1547 C CA . GLU A 1 194 ? -31.188 -19.547 -5.059 1 94.06 194 GLU A CA 1
ATOM 1548 C C . GLU A 1 194 ? -31.125 -21.047 -4.812 1 94.06 194 GLU A C 1
ATOM 1550 O O . GLU A 1 194 ? -31.641 -21.547 -3.801 1 94.06 194 GLU A O 1
ATOM 1555 N N . GLN A 1 195 ? -30.547 -21.703 -5.727 1 92.69 195 GLN A N 1
ATOM 1556 C CA . GLN A 1 195 ? -30.406 -23.156 -5.602 1 92.69 195 GLN A CA 1
ATOM 1557 C C . GLN A 1 195 ? -29.438 -23.516 -4.48 1 92.69 195 GLN A C 1
ATOM 1559 O O . GLN A 1 195 ? -29.688 -24.469 -3.727 1 92.69 195 GLN A O 1
ATOM 1564 N N . MET A 1 196 ? -28.422 -22.781 -4.309 1 92.25 196 MET A N 1
ATOM 1565 C CA . MET A 1 196 ? -27.359 -23.125 -3.385 1 92.25 196 MET A CA 1
ATOM 1566 C C . MET A 1 196 ? -27.688 -22.703 -1.962 1 92.25 196 MET A C 1
ATOM 1568 O O . MET A 1 196 ? -27.344 -23.391 -1 1 92.25 196 MET A O 1
ATOM 1572 N N . PHE A 1 197 ? -28.406 -21.547 -1.851 1 93.88 197 PHE A N 1
ATOM 1573 C CA . PHE A 1 197 ? -28.531 -20.984 -0.516 1 93.88 197 PHE A CA 1
ATOM 1574 C C . PHE A 1 197 ? -30 -20.656 -0.209 1 93.88 197 PHE A C 1
ATOM 1576 O O . PHE A 1 197 ? -30.312 -20.188 0.881 1 93.88 197 PHE A O 1
ATOM 1583 N N . GLY A 1 198 ? -30.859 -20.859 -1.152 1 92.44 198 GLY A N 1
ATOM 1584 C CA . GLY A 1 198 ? -32.281 -20.672 -0.926 1 92.44 198 GLY A CA 1
ATOM 1585 C C . GLY A 1 198 ? -32.781 -19.281 -1.245 1 92.44 198 GLY A C 1
ATOM 1586 O O . GLY A 1 198 ? -33.969 -19.031 -1.308 1 92.44 198 GLY A O 1
ATOM 1587 N N . LYS A 1 199 ? -31.953 -18.297 -1.383 1 93.38 199 LYS A N 1
ATOM 1588 C CA . LYS A 1 199 ? -32.344 -16.922 -1.698 1 93.38 199 LYS A CA 1
ATOM 1589 C C . LYS A 1 199 ? -31.219 -16.203 -2.453 1 93.38 199 LYS A C 1
ATOM 1591 O O . LYS A 1 199 ? -30.062 -16.641 -2.445 1 93.38 199 LYS A O 1
ATOM 1596 N N . GLY A 1 200 ? -31.641 -15.117 -3.105 1 94.94 200 GLY A N 1
ATOM 1597 C CA . GLY A 1 200 ? -30.641 -14.266 -3.75 1 94.94 200 GLY A CA 1
ATOM 1598 C C . GLY A 1 200 ? -29.906 -13.367 -2.777 1 94.94 200 GLY A C 1
ATOM 1599 O O . GLY A 1 200 ? -30.203 -13.352 -1.583 1 94.94 200 GLY A O 1
ATOM 1600 N N . ILE A 1 201 ? -28.938 -12.695 -3.281 1 95.69 201 ILE A N 1
ATOM 1601 C CA . ILE A 1 201 ? -28.125 -11.797 -2.461 1 95.69 201 ILE A CA 1
ATOM 1602 C C . ILE A 1 201 ? -28.5 -10.352 -2.75 1 95.69 201 ILE A C 1
ATOM 1604 O O . ILE A 1 201 ? -28.531 -9.93 -3.908 1 95.69 201 ILE A O 1
ATOM 1608 N N . ALA A 1 202 ? -28.797 -9.578 -1.688 1 93.56 202 ALA A N 1
ATOM 1609 C CA . ALA A 1 202 ? -29.188 -8.18 -1.823 1 93.56 202 ALA A CA 1
ATOM 1610 C C . ALA A 1 202 ? -28.109 -7.371 -2.535 1 93.56 202 ALA A C 1
ATOM 1612 O O . ALA A 1 202 ? -26.922 -7.555 -2.277 1 93.56 202 ALA A O 1
ATOM 1613 N N . CYS A 1 203 ? -28.547 -6.48 -3.518 1 95.25 203 CYS A N 1
ATOM 1614 C CA . CYS A 1 203 ? -27.578 -5.688 -4.258 1 95.25 203 CYS A CA 1
ATOM 1615 C C . CYS A 1 203 ? -28.156 -4.324 -4.625 1 95.25 203 CYS A C 1
ATOM 1617 O O . CYS A 1 203 ? -29.359 -4.109 -4.527 1 95.25 203 CYS A O 1
ATOM 1619 N N . LEU A 1 204 ? -27.266 -3.359 -4.844 1 94.19 204 LEU A N 1
ATOM 1620 C CA . LEU A 1 204 ? -27.578 -2.041 -5.375 1 94.19 204 LEU A CA 1
ATOM 1621 C C . LEU A 1 204 ? -26.969 -1.845 -6.754 1 94.19 204 LEU A C 1
ATOM 1623 O O . LEU A 1 204 ? -25.766 -2.072 -6.938 1 94.19 204 LEU A O 1
ATOM 1627 N N . PRO A 1 205 ? -27.734 -1.481 -7.73 1 92 205 PRO A N 1
ATOM 1628 C CA . PRO A 1 205 ? -27.141 -1.159 -9.031 1 92 205 PRO A CA 1
ATOM 1629 C C . PRO A 1 205 ? -26.359 0.153 -9.008 1 92 205 PRO A C 1
ATOM 1631 O O . PRO A 1 205 ? -26.781 1.113 -8.352 1 92 205 PRO A O 1
ATOM 1634 N N . ALA A 1 206 ? -25.234 0.203 -9.578 1 90.62 206 ALA A N 1
ATOM 1635 C CA . ALA A 1 206 ? -24.422 1.403 -9.688 1 90.62 206 ALA A CA 1
ATOM 1636 C C . ALA A 1 206 ? -24.266 1.83 -11.148 1 90.62 206 ALA A C 1
ATOM 1638 O O . ALA A 1 206 ? -23.141 2.07 -11.609 1 90.62 206 ALA A O 1
ATOM 1639 N N . HIS A 1 207 ? -25.219 1.845 -11.914 1 83.06 207 HIS A N 1
ATOM 1640 C CA . HIS A 1 207 ? -25.266 2.244 -13.32 1 83.06 207 HIS A CA 1
ATOM 1641 C C . HIS A 1 207 ? -26.641 2.787 -13.695 1 83.06 207 HIS A C 1
ATOM 1643 O O . HIS A 1 207 ? -27.609 2.604 -12.945 1 83.06 207 HIS A O 1
ATOM 1649 N N . LEU A 1 208 ? -26.438 3.639 -14.75 1 74.75 208 LEU A N 1
ATOM 1650 C CA . LEU A 1 208 ? -27.688 4.203 -15.242 1 74.75 208 LEU A CA 1
ATOM 1651 C C . LEU A 1 208 ? -28.188 3.447 -16.469 1 74.75 208 LEU A C 1
ATOM 1653 O O . LEU A 1 208 ? -27.453 3.316 -17.453 1 74.75 208 LEU A O 1
ATOM 1657 N N . GLY A 1 209 ? -29.219 2.914 -16.438 1 67.5 209 GLY A N 1
ATOM 1658 C CA . GLY A 1 209 ? -29.875 2.369 -17.625 1 67.5 209 GLY A CA 1
ATOM 1659 C C . GLY A 1 209 ? -29.281 1.048 -18.062 1 67.5 209 GLY A C 1
ATOM 1660 O O . GLY A 1 209 ? -28.359 0.522 -17.422 1 67.5 209 GLY A O 1
ATOM 1661 N N . THR A 1 210 ? -29.766 0.438 -19.141 1 60.19 210 THR A N 1
ATOM 1662 C CA . THR A 1 210 ? -29.438 -0.897 -19.625 1 60.19 210 THR A CA 1
ATOM 1663 C C . THR A 1 210 ? -28.188 -0.856 -20.516 1 60.19 210 THR A C 1
ATOM 1665 O O . THR A 1 210 ? -27.5 -1.864 -20.672 1 60.19 210 THR A O 1
ATOM 1668 N N . ASP A 1 211 ? -27.844 0.287 -21.031 1 59.19 211 ASP A N 1
ATOM 1669 C CA . ASP A 1 211 ? -26.766 0.348 -22.016 1 59.19 211 ASP A CA 1
ATOM 1670 C C . ASP A 1 211 ? -25.422 0.627 -21.359 1 59.19 211 ASP A C 1
ATOM 1672 O O . ASP A 1 211 ? -24.375 0.572 -22 1 59.19 211 ASP A O 1
ATOM 1676 N N . ALA A 1 212 ? -25.469 0.739 -20.109 1 67.5 212 ALA A N 1
ATOM 1677 C CA . ALA A 1 212 ? -24.234 1.118 -19.438 1 67.5 212 ALA A CA 1
ATOM 1678 C C . ALA A 1 212 ? -23.516 -0.108 -18.875 1 67.5 212 ALA A C 1
ATOM 1680 O O . ALA A 1 212 ? -24.078 -1.201 -18.828 1 67.5 212 ALA A O 1
ATOM 1681 N N . TYR A 1 213 ? -22.172 0.018 -18.734 1 79.31 213 TYR A N 1
ATOM 1682 C CA . TYR A 1 213 ? -21.422 -0.989 -17.984 1 79.31 213 TYR A CA 1
ATOM 1683 C C . TYR A 1 213 ? -22.094 -1.303 -16.656 1 79.31 213 TYR A C 1
ATOM 1685 O O . TYR A 1 213 ? -22.344 -0.402 -15.852 1 79.31 213 TYR A O 1
ATOM 1693 N N . GLN A 1 214 ? -22.547 -2.576 -16.562 1 89.12 214 GLN A N 1
ATOM 1694 C CA . GLN A 1 214 ? -23.328 -2.957 -15.391 1 89.12 214 GLN A CA 1
ATOM 1695 C C . GLN A 1 214 ? -22.422 -3.225 -14.188 1 89.12 214 GLN A C 1
ATOM 1697 O O . GLN A 1 214 ? -21.438 -3.949 -14.305 1 89.12 214 GLN A O 1
ATOM 1702 N N . SER A 1 215 ? -22.656 -2.584 -13.102 1 93.25 215 SER A N 1
ATOM 1703 C CA . SER A 1 215 ? -21.969 -2.793 -11.836 1 93.25 215 SER A CA 1
ATOM 1704 C C . SER A 1 215 ? -22.938 -2.846 -10.664 1 93.25 215 SER A C 1
ATOM 1706 O O . SER A 1 215 ? -23.984 -2.184 -10.688 1 93.25 215 SER A O 1
ATOM 1708 N N . TYR A 1 216 ? -22.641 -3.686 -9.688 1 95.31 216 TYR A N 1
ATOM 1709 C CA . TYR A 1 216 ? -23.5 -3.855 -8.523 1 95.31 216 TYR A CA 1
ATOM 1710 C C . TYR A 1 216 ? -22.688 -3.799 -7.234 1 95.31 216 TYR A C 1
ATOM 1712 O O . TYR A 1 216 ? -21.531 -4.219 -7.203 1 95.31 216 TYR A O 1
ATOM 1720 N N . LEU A 1 217 ? -23.312 -3.242 -6.25 1 95.94 217 LEU A N 1
ATOM 1721 C CA . LEU A 1 217 ? -22.797 -3.332 -4.883 1 95.94 217 LEU A CA 1
ATOM 1722 C C . LEU A 1 217 ? -23.609 -4.336 -4.07 1 95.94 217 LEU A C 1
ATOM 1724 O O . LEU A 1 217 ? -24.844 -4.305 -4.086 1 95.94 217 LEU A O 1
ATOM 1728 N N . MET A 1 218 ? -22.844 -5.215 -3.436 1 96 218 MET A N 1
ATOM 1729 C CA . MET A 1 218 ? -23.516 -6.297 -2.727 1 96 218 MET A CA 1
ATOM 1730 C C . MET A 1 218 ? -23.078 -6.355 -1.269 1 96 218 MET A C 1
ATOM 1732 O O . MET A 1 218 ? -21.953 -5.957 -0.94 1 96 218 MET A O 1
ATOM 1736 N N . VAL A 1 219 ? -24 -6.746 -0.393 1 94.88 219 VAL A N 1
ATOM 1737 C CA . VAL A 1 219 ? -23.672 -7.152 0.967 1 94.88 219 VAL A CA 1
ATOM 1738 C C . VAL A 1 219 ? -23.688 -8.68 1.068 1 94.88 219 VAL A C 1
ATOM 1740 O O . VAL A 1 219 ? -24.75 -9.281 1.189 1 94.88 219 VAL A O 1
ATOM 1743 N N . MET A 1 220 ? -22.469 -9.273 1.069 1 95.88 220 MET A N 1
ATOM 1744 C CA . MET A 1 220 ? -22.312 -10.727 1.021 1 95.88 220 MET A CA 1
ATOM 1745 C C . MET A 1 220 ? -22.234 -11.312 2.426 1 95.88 220 MET A C 1
ATOM 1747 O O . MET A 1 220 ? -21.359 -10.938 3.209 1 95.88 220 MET A O 1
ATOM 1751 N N . PRO A 1 221 ? -23.172 -12.172 2.715 1 95.88 221 PRO A N 1
ATOM 1752 C CA . PRO A 1 221 ? -22.984 -12.898 3.973 1 95.88 221 PRO A CA 1
ATOM 1753 C C . PRO A 1 221 ? -21.703 -13.727 3.979 1 95.88 221 PRO A C 1
ATOM 1755 O O . PRO A 1 221 ? -21.375 -14.391 2.988 1 95.88 221 PRO A O 1
ATOM 1758 N N . ALA A 1 222 ? -20.969 -13.68 5.047 1 96.69 222 ALA A N 1
ATOM 1759 C CA . ALA A 1 222 ? -19.703 -14.383 5.148 1 96.69 222 ALA A CA 1
ATOM 1760 C C . ALA A 1 222 ? -19.891 -15.883 4.969 1 96.69 222 ALA A C 1
ATOM 1762 O O . ALA A 1 222 ? -19.016 -16.562 4.41 1 96.69 222 ALA A O 1
ATOM 1763 N N . GLU A 1 223 ? -21 -16.406 5.375 1 96.06 223 GLU A N 1
ATOM 1764 C CA . GLU A 1 223 ? -21.297 -17.828 5.234 1 96.06 223 GLU A CA 1
ATOM 1765 C C . GLU A 1 223 ? -21.344 -18.25 3.766 1 96.06 223 GLU A C 1
ATOM 1767 O O . GLU A 1 223 ? -20.875 -19.328 3.408 1 96.06 223 GLU A O 1
ATOM 1772 N N . VAL A 1 224 ? -21.906 -17.406 2.984 1 96.06 224 VAL A N 1
ATOM 1773 C CA . VAL A 1 224 ? -22 -17.688 1.553 1 96.06 224 VAL A CA 1
ATOM 1774 C C . VAL A 1 224 ? -20.609 -17.719 0.939 1 96.06 224 VAL A C 1
ATOM 1776 O O . VAL A 1 224 ? -20.266 -18.641 0.2 1 96.06 224 VAL A O 1
ATOM 1779 N N . LEU A 1 225 ? -19.812 -16.719 1.293 1 95.75 225 LEU A N 1
ATOM 1780 C CA . LEU A 1 225 ? -18.453 -16.641 0.758 1 95.75 225 LEU A CA 1
ATOM 1781 C C . LEU A 1 225 ? -17.625 -17.844 1.174 1 95.75 225 LEU A C 1
ATOM 1783 O O . LEU A 1 225 ? -16.891 -18.422 0.359 1 95.75 225 LEU A O 1
ATOM 1787 N N . ALA A 1 226 ? -17.719 -18.172 2.426 1 94.62 226 ALA A N 1
ATOM 1788 C CA . ALA A 1 226 ? -16.969 -19.312 2.941 1 94.62 226 ALA A CA 1
ATOM 1789 C C . ALA A 1 226 ? -17.375 -20.594 2.238 1 94.62 226 ALA A C 1
ATOM 1791 O O . ALA A 1 226 ? -16.531 -21.422 1.895 1 94.62 226 ALA A O 1
ATOM 1792 N N . THR A 1 227 ? -18.656 -20.75 2.008 1 93.81 227 THR A N 1
ATOM 1793 C CA . THR A 1 227 ? -19.172 -21.938 1.335 1 93.81 227 THR A CA 1
ATOM 1794 C C . THR A 1 227 ? -18.688 -21.984 -0.114 1 93.81 227 THR A C 1
ATOM 1796 O O . THR A 1 227 ? -18.328 -23.047 -0.616 1 93.81 227 THR A O 1
ATOM 1799 N N . LEU A 1 228 ? -18.719 -20.891 -0.761 1 93.5 228 LEU A N 1
ATOM 1800 C CA . LEU A 1 228 ? -18.25 -20.828 -2.139 1 93.5 228 LEU A CA 1
ATOM 1801 C C . LEU A 1 228 ? -16.766 -21.203 -2.221 1 93.5 228 LEU A C 1
ATOM 1803 O O . LEU A 1 228 ? -16.359 -21.953 -3.119 1 93.5 228 LEU A O 1
ATOM 1807 N N . TYR A 1 229 ? -16.016 -20.688 -1.344 1 89.19 229 TYR A N 1
ATOM 1808 C CA . TYR A 1 229 ? -14.594 -21 -1.346 1 89.19 229 TYR A CA 1
ATOM 1809 C C . TYR A 1 229 ? -14.359 -22.469 -1.032 1 89.19 229 TYR A C 1
ATOM 1811 O O . TYR A 1 229 ? -13.422 -23.078 -1.557 1 89.19 229 TYR A O 1
ATOM 1819 N N . GLU A 1 230 ? -15.109 -22.969 -0.174 1 85.19 230 GLU A N 1
ATOM 1820 C CA . GLU A 1 230 ? -15.023 -24.391 0.148 1 85.19 230 GLU A CA 1
ATOM 1821 C C . GLU A 1 230 ? -15.289 -25.25 -1.082 1 85.19 230 GLU A C 1
ATOM 1823 O O . GLU A 1 230 ? -14.602 -26.25 -1.312 1 85.19 230 GLU A O 1
ATOM 1828 N N . ARG A 1 231 ? -16.172 -24.828 -1.847 1 81.56 231 ARG A N 1
ATOM 1829 C CA . ARG A 1 231 ? -16.625 -25.625 -2.984 1 81.56 231 ARG A CA 1
ATOM 1830 C C . ARG A 1 231 ? -15.703 -25.438 -4.184 1 81.56 231 ARG A C 1
ATOM 1832 O O . ARG A 1 231 ? -15.414 -26.391 -4.91 1 81.56 231 ARG A O 1
ATOM 1839 N N . PHE A 1 232 ? -15.289 -24.188 -4.375 1 81.94 232 PHE A N 1
ATOM 1840 C CA . PHE A 1 232 ? -14.617 -23.906 -5.637 1 81.94 232 PHE A CA 1
ATOM 1841 C C . PHE A 1 232 ? -13.148 -23.547 -5.402 1 81.94 232 PHE A C 1
ATOM 1843 O O . PHE A 1 232 ? -12.352 -23.547 -6.336 1 81.94 232 PHE A O 1
ATOM 1850 N N . GLY A 1 233 ? -12.828 -23.219 -4.195 1 79.62 233 GLY A N 1
ATOM 1851 C CA . GLY A 1 233 ? -11.445 -22.938 -3.838 1 79.62 233 GLY A CA 1
ATOM 1852 C C . GLY A 1 233 ? -10.844 -21.797 -4.633 1 79.62 233 GLY A C 1
ATOM 1853 O O . GLY A 1 233 ? -11.445 -20.734 -4.762 1 79.62 233 GLY A O 1
ATOM 1854 N N . ALA A 1 234 ? -9.688 -22.047 -5.129 1 73.69 234 ALA A N 1
ATOM 1855 C CA . ALA A 1 234 ? -8.891 -21.016 -5.793 1 73.69 234 ALA A CA 1
ATOM 1856 C C . ALA A 1 234 ? -9.477 -20.656 -7.156 1 73.69 234 ALA A C 1
ATOM 1858 O O . ALA A 1 234 ? -9.109 -19.641 -7.75 1 73.69 234 ALA A O 1
ATOM 1859 N N . ARG A 1 235 ? -10.352 -21.438 -7.672 1 77.56 235 ARG A N 1
ATOM 1860 C CA . ARG A 1 235 ? -10.992 -21.141 -8.945 1 77.56 235 ARG A CA 1
ATOM 1861 C C . ARG A 1 235 ? -11.789 -19.844 -8.875 1 77.56 235 ARG A C 1
ATOM 1863 O O . ARG A 1 235 ? -12.094 -19.234 -9.898 1 77.56 235 ARG A O 1
ATOM 1870 N N . LEU A 1 236 ? -12.148 -19.516 -7.648 1 86.38 236 LEU A N 1
ATOM 1871 C CA . LEU A 1 236 ? -12.898 -18.281 -7.43 1 86.38 236 LEU A CA 1
ATOM 1872 C C . LEU A 1 236 ? -12 -17.062 -7.605 1 86.38 236 LEU A C 1
ATOM 1874 O O . LEU A 1 236 ? -12.492 -15.938 -7.766 1 86.38 236 LEU A O 1
ATOM 1878 N N . LEU A 1 237 ? -10.766 -17.328 -7.551 1 81.12 237 LEU A N 1
ATOM 1879 C CA . LEU A 1 237 ? -9.805 -16.219 -7.512 1 81.12 237 LEU A CA 1
ATOM 1880 C C . LEU A 1 237 ? -9.156 -16.016 -8.875 1 81.12 237 LEU A C 1
ATOM 1882 O O . LEU A 1 237 ? -8.852 -16.984 -9.57 1 81.12 237 LEU A O 1
ATOM 1886 N N . GLU A 1 238 ? -9.008 -14.773 -9.172 1 75.31 238 GLU A N 1
ATOM 1887 C CA . GLU A 1 238 ? -8.188 -14.469 -10.344 1 75.31 238 GLU A CA 1
ATOM 1888 C C . GLU A 1 238 ? -6.758 -14.961 -10.164 1 75.31 238 GLU A C 1
ATOM 1890 O O . GLU A 1 238 ? -6.277 -15.102 -9.039 1 75.31 238 GLU A O 1
ATOM 1895 N N . GLN A 1 239 ? -6.195 -15.25 -11.242 1 64.75 239 GLN A N 1
ATOM 1896 C CA . GLN A 1 239 ? -4.895 -15.914 -11.234 1 64.75 239 GLN A CA 1
ATOM 1897 C C . GLN A 1 239 ? -3.904 -15.172 -10.344 1 64.75 239 GLN A C 1
ATOM 1899 O O . GLN A 1 239 ? -3.215 -15.781 -9.523 1 64.75 239 GLN A O 1
ATOM 1904 N N . ASN A 1 240 ? -3.859 -13.883 -10.516 1 62.56 240 ASN A N 1
ATOM 1905 C CA . ASN A 1 240 ? -2.889 -13.102 -9.75 1 62.56 240 ASN A CA 1
ATOM 1906 C C . ASN A 1 240 ? -3.193 -13.148 -8.258 1 62.56 240 ASN A C 1
ATOM 1908 O O . ASN A 1 240 ? -2.279 -13.242 -7.438 1 62.56 240 ASN A O 1
ATOM 1912 N N . VAL A 1 241 ? -4.371 -13.195 -7.965 1 66.12 241 VAL A N 1
ATOM 1913 C CA . VAL A 1 241 ? -4.805 -13.219 -6.57 1 66.12 241 VAL A CA 1
ATOM 1914 C C . VAL A 1 241 ? -4.473 -14.57 -5.949 1 66.12 241 VAL A C 1
ATOM 1916 O O . VAL A 1 241 ? -4.016 -14.641 -4.805 1 66.12 241 VAL A O 1
ATOM 1919 N N . ARG A 1 242 ? -4.637 -15.484 -6.73 1 67.88 242 ARG A N 1
ATOM 1920 C CA . ARG A 1 242 ? -4.363 -16.844 -6.27 1 67.88 242 ARG A CA 1
ATOM 1921 C C . ARG A 1 242 ? -2.885 -17.016 -5.949 1 67.88 242 ARG A C 1
ATOM 1923 O O . ARG A 1 242 ? -2.533 -17.562 -4.898 1 67.88 242 ARG A O 1
ATOM 1930 N N . THR A 1 243 ? -2.16 -16.562 -6.816 1 62.16 243 THR A N 1
ATOM 1931 C CA . THR A 1 243 ? -0.714 -16.703 -6.68 1 62.16 243 THR A CA 1
ATOM 1932 C C . THR A 1 243 ? -0.215 -15.977 -5.434 1 62.16 243 THR A C 1
ATOM 1934 O O . THR A 1 243 ? 0.594 -16.516 -4.676 1 62.16 243 THR A O 1
ATOM 1937 N N . PHE A 1 244 ? -0.77 -14.898 -5.195 1 61.69 244 PHE A N 1
ATOM 1938 C CA . PHE A 1 244 ? -0.33 -14.109 -4.051 1 61.69 244 PHE A CA 1
ATOM 1939 C C . PHE A 1 244 ? -0.813 -14.727 -2.746 1 61.69 244 PHE A C 1
ATOM 1941 O O . PHE A 1 244 ? -0.098 -14.711 -1.742 1 61.69 244 PHE A O 1
ATOM 1948 N N . LEU A 1 245 ? -1.941 -15.172 -2.809 1 64.5 245 LEU A N 1
ATOM 1949 C CA . LEU A 1 245 ? -2.494 -15.82 -1.627 1 64.5 245 LEU A CA 1
ATOM 1950 C C . LEU A 1 245 ? -1.649 -17.031 -1.23 1 64.5 245 LEU A C 1
ATOM 1952 O O . LEU A 1 245 ? -1.442 -17.281 -0.041 1 64.5 245 LEU A O 1
ATOM 1956 N N . GLN A 1 246 ? -1.231 -17.641 -2.227 1 59.59 246 GLN A N 1
ATOM 1957 C CA . GLN A 1 246 ? -0.419 -18.828 -1.965 1 59.59 246 GLN A CA 1
ATOM 1958 C C . GLN A 1 246 ? 0.933 -18.453 -1.368 1 59.59 246 GLN A C 1
ATOM 1960 O O . GLN A 1 246 ? 1.463 -19.156 -0.513 1 59.59 246 GLN A O 1
ATOM 1965 N N . ALA A 1 247 ? 1.317 -17.312 -1.79 1 51.59 247 ALA A N 1
ATOM 1966 C CA . ALA A 1 247 ? 2.623 -16.859 -1.322 1 51.59 247 ALA A CA 1
ATOM 1967 C C . ALA A 1 247 ? 2.545 -16.359 0.119 1 51.59 247 ALA A C 1
ATOM 1969 O O . ALA A 1 247 ? 3.453 -16.594 0.917 1 51.59 247 ALA A O 1
ATOM 1970 N N . ARG A 1 248 ? 1.497 -15.641 0.453 1 56.31 248 ARG A N 1
ATOM 1971 C CA . ARG A 1 248 ? 1.387 -14.977 1.749 1 56.31 248 ARG A CA 1
ATOM 1972 C C . ARG A 1 248 ? 0.734 -15.898 2.779 1 56.31 248 ARG A C 1
ATOM 1974 O O . ARG A 1 248 ? 0.865 -15.672 3.984 1 56.31 248 ARG A O 1
ATOM 1981 N N . GLY A 1 249 ? 0.205 -16.859 2.316 1 57.34 249 GLY A N 1
ATOM 1982 C CA . GLY A 1 249 ? -0.584 -17.703 3.197 1 57.34 249 GLY A CA 1
ATOM 1983 C C . GLY A 1 249 ? -2.074 -17.438 3.104 1 57.34 249 GLY A C 1
ATOM 1984 O O . GLY A 1 249 ? -2.492 -16.312 2.85 1 57.34 249 GLY A O 1
ATOM 1985 N N . ASN A 1 250 ? -2.809 -18.391 3.273 1 58.06 250 ASN A N 1
ATOM 1986 C CA . ASN A 1 250 ? -4.25 -18.344 3.061 1 58.06 250 ASN A CA 1
ATOM 1987 C C . ASN A 1 250 ? -4.965 -17.609 4.199 1 58.06 250 ASN A C 1
ATOM 1989 O O . ASN A 1 250 ? -6.125 -17.219 4.059 1 58.06 250 ASN A O 1
ATOM 1993 N N . VAL A 1 251 ? -4.273 -17.469 5.293 1 59.47 251 VAL A N 1
ATOM 1994 C CA . VAL A 1 251 ? -4.988 -16.844 6.402 1 59.47 251 VAL A CA 1
ATOM 1995 C C . VAL A 1 251 ? -4.25 -15.586 6.855 1 59.47 251 VAL A C 1
ATOM 1997 O O . VAL A 1 251 ? -3.059 -15.641 7.168 1 59.47 251 VAL A O 1
ATOM 2000 N N . ASN A 1 252 ? -4.996 -14.539 6.762 1 68.88 252 ASN A N 1
ATOM 2001 C CA . ASN A 1 252 ? -4.5 -13.281 7.312 1 68.88 252 ASN A CA 1
ATOM 2002 C C . ASN A 1 252 ? -4.801 -13.164 8.805 1 68.88 252 ASN A C 1
ATOM 2004 O O . ASN A 1 252 ? -5.961 -13.258 9.219 1 68.88 252 ASN A O 1
ATOM 2008 N N . GLN A 1 253 ? -3.844 -13.023 9.539 1 71.12 253 GLN A N 1
ATOM 2009 C CA . GLN A 1 253 ? -3.979 -13.031 10.992 1 71.12 253 GLN A CA 1
ATOM 2010 C C . GLN A 1 253 ? -4.891 -11.906 11.461 1 71.12 253 GLN A C 1
ATOM 2012 O O . GLN A 1 253 ? -5.676 -12.086 12.398 1 71.12 253 GLN A O 1
ATOM 2017 N N . GLY A 1 254 ? -4.73 -10.797 10.922 1 78.5 254 GLY A N 1
ATOM 2018 C CA . GLY A 1 254 ? -5.598 -9.688 11.273 1 78.5 254 GLY A CA 1
ATOM 2019 C C . GLY A 1 254 ? -7.059 -9.953 10.969 1 78.5 254 GLY A C 1
ATOM 2020 O O . GLY A 1 254 ? -7.934 -9.648 11.789 1 78.5 254 GLY A O 1
ATOM 2021 N N . ILE A 1 255 ? -7.32 -10.523 9.875 1 86.5 255 ILE A N 1
ATOM 2022 C CA . ILE A 1 255 ? -8.688 -10.844 9.477 1 86.5 255 ILE A CA 1
ATOM 2023 C C . ILE A 1 255 ? -9.25 -11.922 10.406 1 86.5 255 ILE A C 1
ATOM 2025 O O . ILE A 1 255 ? -10.367 -11.797 10.898 1 86.5 255 ILE A O 1
ATOM 2029 N N . ARG A 1 256 ? -8.414 -12.945 10.633 1 86.19 256 ARG A N 1
ATOM 2030 C CA . ARG A 1 256 ? -8.82 -14.016 11.531 1 86.19 256 ARG A CA 1
ATOM 2031 C C . ARG A 1 256 ? -9.148 -13.477 12.914 1 86.19 256 ARG A C 1
ATOM 2033 O O . ARG A 1 256 ? -10.148 -13.867 13.523 1 86.19 256 ARG A O 1
ATOM 2040 N N . ALA A 1 257 ? -8.336 -12.594 13.422 1 81.75 257 ALA A N 1
ATOM 2041 C CA . ALA A 1 257 ? -8.547 -12.008 14.742 1 81.75 257 ALA A CA 1
ATOM 2042 C C . ALA A 1 257 ? -9.875 -11.258 14.805 1 81.75 257 ALA A C 1
ATOM 2044 O O . ALA A 1 257 ? -10.602 -11.336 15.805 1 81.75 257 ALA A O 1
ATOM 2045 N N . THR A 1 258 ? -10.18 -10.531 13.781 1 88.19 258 THR A N 1
ATOM 2046 C CA . THR A 1 258 ? -11.43 -9.773 13.75 1 88.19 258 THR A CA 1
ATOM 2047 C C . THR A 1 258 ? -12.633 -10.719 13.711 1 88.19 258 THR A C 1
ATOM 2049 O O . THR A 1 258 ? -13.633 -10.477 14.383 1 88.19 258 THR A O 1
ATOM 2052 N N . ILE A 1 259 ? -12.477 -11.781 12.953 1 91.88 259 ILE A N 1
ATOM 2053 C CA . ILE A 1 259 ? -13.547 -12.766 12.852 1 91.88 259 ILE A CA 1
ATOM 2054 C C . ILE A 1 259 ? -13.828 -13.367 14.227 1 91.88 259 ILE A C 1
ATOM 2056 O O . ILE A 1 259 ? -14.992 -13.5 14.625 1 91.88 259 ILE A O 1
ATOM 2060 N N . LEU A 1 260 ? -12.805 -13.633 14.953 1 87.44 260 LEU A N 1
ATOM 2061 C CA . LEU A 1 260 ? -12.93 -14.367 16.219 1 87.44 260 LEU A CA 1
ATOM 2062 C C . LEU A 1 260 ? -13.328 -13.43 17.344 1 87.44 260 LEU A C 1
ATOM 2064 O O . LEU A 1 260 ? -14.148 -13.781 18.203 1 87.44 260 LEU A O 1
ATOM 2068 N N . ASN A 1 261 ? -12.781 -12.211 17.328 1 83.31 261 ASN A N 1
ATOM 2069 C CA . ASN A 1 261 ? -12.867 -11.375 18.516 1 83.31 261 ASN A CA 1
ATOM 2070 C C . ASN A 1 261 ? -13.906 -10.266 18.344 1 83.31 261 ASN A C 1
ATOM 2072 O O . ASN A 1 261 ? -14.492 -9.805 19.328 1 83.31 261 ASN A O 1
ATOM 2076 N N . GLU A 1 262 ? -14.07 -9.773 17.172 1 88.06 262 GLU A N 1
ATOM 2077 C CA . GLU A 1 262 ? -14.992 -8.672 16.922 1 88.06 262 GLU A CA 1
ATOM 2078 C C . GLU A 1 262 ? -15.781 -8.891 15.633 1 88.06 262 GLU A C 1
ATOM 2080 O O . GLU A 1 262 ? -15.805 -8.023 14.758 1 88.06 262 GLU A O 1
ATOM 2085 N N . PRO A 1 263 ? -16.484 -10.016 15.547 1 90.06 263 PRO A N 1
ATOM 2086 C CA . PRO A 1 263 ? -17.203 -10.32 14.312 1 90.06 263 PRO A CA 1
ATOM 2087 C C . PRO A 1 263 ? -18.203 -9.234 13.922 1 90.06 263 PRO A C 1
ATOM 2089 O O . PRO A 1 263 ? -18.438 -9 12.727 1 90.06 263 PRO A O 1
ATOM 2092 N N . GLY A 1 264 ? -18.781 -8.531 14.883 1 88.44 264 GLY A N 1
ATOM 2093 C CA . GLY A 1 264 ? -19.734 -7.469 14.594 1 88.44 264 GLY A CA 1
ATOM 2094 C C . GLY A 1 264 ? -19.094 -6.277 13.906 1 88.44 264 GLY A C 1
ATOM 2095 O O . GLY A 1 264 ? -19.797 -5.48 13.266 1 88.44 264 GLY A O 1
ATOM 2096 N N . MET A 1 265 ? -17.812 -6.148 14.008 1 89.12 265 MET A N 1
ATOM 2097 C CA . MET A 1 265 ? -17.094 -5.008 13.445 1 89.12 265 MET A CA 1
ATOM 2098 C C . MET A 1 265 ? -16.406 -5.387 12.133 1 89.12 265 MET A C 1
ATOM 2100 O O . MET A 1 265 ? -15.742 -4.559 11.516 1 89.12 265 MET A O 1
ATOM 2104 N N . PHE A 1 266 ? -16.672 -6.59 11.695 1 92.5 266 PHE A N 1
ATOM 2105 C CA . PHE A 1 266 ? -15.945 -7.09 10.531 1 92.5 266 PHE A CA 1
ATOM 2106 C C . PHE A 1 266 ? -16.234 -6.238 9.305 1 92.5 266 PHE A C 1
ATOM 2108 O O . PHE A 1 266 ? -15.328 -5.883 8.555 1 92.5 266 PHE A O 1
ATOM 2115 N N . PHE A 1 267 ? -17.469 -5.895 9.148 1 92.94 267 PHE A N 1
ATOM 2116 C CA . PHE A 1 267 ? -17.859 -5.105 7.988 1 92.94 267 PHE A CA 1
ATOM 2117 C C . PHE A 1 267 ? -17.125 -3.766 7.973 1 92.94 267 PHE A C 1
ATOM 2119 O O . PHE A 1 267 ? -16.625 -3.336 6.934 1 92.94 267 PHE A O 1
ATOM 2126 N N . ALA A 1 268 ? -17.078 -3.148 9.102 1 89.19 268 ALA A N 1
ATOM 2127 C CA . ALA A 1 268 ? -16.453 -1.835 9.219 1 89.19 268 ALA A CA 1
ATOM 2128 C C . ALA A 1 268 ? -14.938 -1.92 8.992 1 89.19 268 ALA A C 1
ATOM 2130 O O . ALA A 1 268 ? -14.352 -1.033 8.375 1 89.19 268 ALA A O 1
ATOM 2131 N N . TYR A 1 269 ? -14.344 -2.947 9.422 1 88.38 269 TYR A N 1
ATOM 2132 C CA . TYR A 1 269 ? -12.883 -3.053 9.438 1 88.38 269 TYR A CA 1
ATOM 2133 C C . TYR A 1 269 ? -12.359 -3.602 8.117 1 88.38 269 TYR A C 1
ATOM 2135 O O . TYR A 1 269 ? -11.227 -3.32 7.73 1 88.38 269 TYR A O 1
ATOM 2143 N N . ASN A 1 270 ? -13.148 -4.34 7.41 1 90.94 270 ASN A N 1
ATOM 2144 C CA . ASN A 1 270 ? -12.68 -5.047 6.219 1 90.94 270 ASN A CA 1
ATOM 2145 C C . ASN A 1 270 ? -12.883 -4.211 4.957 1 90.94 270 ASN A C 1
ATOM 2147 O O . ASN A 1 270 ? -13.914 -3.549 4.801 1 90.94 270 ASN A O 1
ATOM 2151 N N . ASN A 1 271 ? -12.016 -4.27 4.02 1 86.75 271 ASN A N 1
ATOM 2152 C CA . ASN A 1 271 ? -12.055 -3.428 2.828 1 86.75 271 ASN A CA 1
ATOM 2153 C C . ASN A 1 271 ? -12.961 -4.016 1.753 1 86.75 271 ASN A C 1
ATOM 2155 O O . ASN A 1 271 ? -13.273 -3.35 0.764 1 86.75 271 ASN A O 1
ATOM 2159 N N . GLY A 1 272 ? -13.359 -5.223 1.95 1 91.75 272 GLY A N 1
ATOM 2160 C CA . GLY A 1 272 ? -14.312 -5.812 1.022 1 91.75 272 GLY A CA 1
ATOM 2161 C C . GLY A 1 272 ? -13.648 -6.562 -0.117 1 91.75 272 GLY A C 1
ATOM 2162 O O . GLY A 1 272 ? -12.445 -6.836 -0.071 1 91.75 272 GLY A O 1
ATOM 2163 N N . ILE A 1 273 ? -14.5 -6.934 -1.115 1 93.31 273 ILE A N 1
ATOM 2164 C CA . ILE A 1 273 ? -14.094 -7.762 -2.246 1 93.31 273 ILE A CA 1
ATOM 2165 C C . ILE A 1 273 ? -14.477 -7.074 -3.555 1 93.31 273 ILE A C 1
ATOM 2167 O O . ILE A 1 273 ? -15.562 -6.496 -3.664 1 93.31 273 ILE A O 1
ATOM 2171 N N . THR A 1 274 ? -13.555 -7.047 -4.465 1 92.25 274 THR A N 1
ATOM 2172 C CA . THR A 1 274 ? -13.852 -6.648 -5.832 1 92.25 274 THR A CA 1
ATOM 2173 C C . THR A 1 274 ? -13.852 -7.855 -6.762 1 92.25 274 THR A C 1
ATOM 2175 O O . THR A 1 274 ? -12.922 -8.664 -6.742 1 92.25 274 THR A O 1
ATOM 2178 N N . ALA A 1 275 ? -14.891 -8 -7.488 1 93 275 ALA A N 1
ATOM 2179 C CA . ALA A 1 275 ? -15.016 -9.164 -8.359 1 93 275 ALA A CA 1
ATOM 2180 C C . ALA A 1 275 ? -15.578 -8.773 -9.727 1 93 275 ALA A C 1
ATOM 2182 O O . ALA A 1 275 ? -16.125 -7.672 -9.883 1 93 275 ALA A O 1
ATOM 2183 N N . THR A 1 276 ? -15.391 -9.617 -10.719 1 89.81 276 THR A N 1
ATOM 2184 C CA . THR A 1 276 ? -15.977 -9.484 -12.047 1 89.81 276 THR A CA 1
ATOM 2185 C C . THR A 1 276 ? -16.828 -10.703 -12.383 1 89.81 276 THR A C 1
ATOM 2187 O O . THR A 1 276 ? -16.688 -11.758 -11.766 1 89.81 276 THR A O 1
ATOM 2190 N N . ALA A 1 277 ? -17.766 -10.555 -13.219 1 91.94 277 ALA A N 1
ATOM 2191 C CA . ALA A 1 277 ? -18.625 -11.625 -13.719 1 91.94 277 ALA A CA 1
ATOM 2192 C C . ALA A 1 277 ? -18.922 -11.445 -15.203 1 91.94 277 ALA A C 1
ATOM 2194 O O . ALA A 1 277 ? -18.844 -10.328 -15.727 1 91.94 277 ALA A O 1
ATOM 2195 N N . GLN A 1 278 ? -19.234 -12.516 -15.836 1 87.81 278 GLN A N 1
ATOM 2196 C CA . GLN A 1 278 ? -19.656 -12.453 -17.234 1 87.81 278 GLN A CA 1
ATOM 2197 C C . GLN A 1 278 ? -21.109 -12.023 -17.359 1 87.81 278 GLN A C 1
ATOM 2199 O O . GLN A 1 278 ? -21.453 -11.258 -18.266 1 87.81 278 GLN A O 1
ATOM 2204 N N . SER A 1 279 ? -21.906 -12.562 -16.562 1 91.25 279 SER A N 1
ATOM 2205 C CA . SER A 1 279 ? -23.328 -12.195 -16.578 1 91.25 279 SER A CA 1
ATOM 2206 C C . SER A 1 279 ? -23.953 -12.406 -15.195 1 91.25 279 SER A C 1
ATOM 2208 O O . SER A 1 279 ? -23.469 -13.195 -14.391 1 91.25 279 SER A O 1
ATOM 2210 N N . VAL A 1 280 ? -25.094 -11.617 -14.969 1 94.38 280 VAL A N 1
ATOM 2211 C CA . VAL A 1 280 ? -25.828 -11.734 -13.719 1 94.38 280 VAL A CA 1
ATOM 2212 C C . VAL A 1 280 ? -27.328 -11.734 -13.992 1 94.38 280 VAL A C 1
ATOM 2214 O O . VAL A 1 280 ? -27.781 -11.148 -14.977 1 94.38 280 VAL A O 1
ATOM 2217 N N . GLU A 1 281 ? -28.031 -12.469 -13.25 1 96 281 GLU A N 1
ATOM 2218 C CA . GLU A 1 281 ? -29.484 -12.406 -13.211 1 96 281 GLU A CA 1
ATOM 2219 C C . GLU A 1 281 ? -29.984 -11.812 -11.898 1 96 281 GLU A C 1
ATOM 2221 O O . GLU A 1 281 ? -29.438 -12.102 -10.836 1 96 281 GLU A O 1
ATOM 2226 N N . THR A 1 282 ? -30.969 -10.867 -11.977 1 94.25 282 THR A N 1
ATOM 2227 C CA . THR A 1 282 ? -31.484 -10.195 -10.789 1 94.25 282 THR A CA 1
ATOM 2228 C C . THR A 1 282 ? -33 -10.414 -10.656 1 94.25 282 THR A C 1
ATOM 2230 O O . THR A 1 282 ? -33.656 -10.758 -11.633 1 94.25 282 THR A O 1
ATOM 2233 N N . ALA A 1 283 ? -33.469 -10.344 -9.453 1 93.75 283 ALA A N 1
ATOM 2234 C CA . ALA A 1 283 ? -34.906 -10.383 -9.141 1 93.75 283 ALA A CA 1
ATOM 2235 C C . ALA A 1 283 ? -35.281 -9.297 -8.133 1 93.75 283 ALA A C 1
ATOM 2237 O O . ALA A 1 283 ? -34.5 -8.984 -7.234 1 93.75 283 ALA A O 1
ATOM 2238 N N . THR A 1 284 ? -36.438 -8.703 -8.273 1 91.56 284 THR A N 1
ATOM 2239 C CA . THR A 1 284 ? -36.938 -7.711 -7.328 1 91.56 284 THR A CA 1
ATOM 2240 C C . THR A 1 284 ? -37.625 -8.391 -6.156 1 91.56 284 THR A C 1
ATOM 2242 O O . THR A 1 284 ? -38.531 -9.234 -6.355 1 91.56 284 THR A O 1
ATOM 2245 N N . THR A 1 285 ? -37.156 -8.039 -4.984 1 88.69 285 THR A N 1
ATOM 2246 C CA . THR A 1 285 ? -37.75 -8.578 -3.773 1 88.69 285 THR A CA 1
ATOM 2247 C C . THR A 1 285 ? -38.406 -7.461 -2.961 1 88.69 285 THR A C 1
ATOM 2249 O O . THR A 1 285 ? -38.375 -6.297 -3.363 1 88.69 285 THR A O 1
ATOM 2252 N N . ASP A 1 286 ? -39 -7.801 -1.8 1 82.44 286 ASP A N 1
ATOM 2253 C CA . ASP A 1 286 ? -39.625 -6.836 -0.901 1 82.44 286 ASP A CA 1
ATOM 2254 C C . ASP A 1 286 ? -38.594 -5.918 -0.27 1 82.44 286 ASP A C 1
ATOM 2256 O O . ASP A 1 286 ? -38.906 -4.812 0.167 1 82.44 286 ASP A O 1
ATOM 2260 N N . PHE A 1 287 ? -37.438 -6.43 -0.348 1 82.12 287 PHE A N 1
ATOM 2261 C CA . PHE A 1 287 ? -36.375 -5.688 0.334 1 82.12 287 PHE A CA 1
ATOM 2262 C C . PHE A 1 287 ? -35.438 -5.016 -0.671 1 82.12 287 PHE A C 1
ATOM 2264 O O . PHE A 1 287 ? -34.469 -4.395 -0.289 1 82.12 287 PHE A O 1
ATOM 2271 N N . GLY A 1 288 ? -35.875 -5.141 -1.92 1 87.88 288 GLY A N 1
ATOM 2272 C CA . GLY A 1 288 ? -35.062 -4.516 -2.945 1 87.88 288 GLY A CA 1
ATOM 2273 C C . GLY A 1 288 ? -34.531 -5.496 -3.986 1 87.88 288 GLY A C 1
ATOM 2274 O O . GLY A 1 288 ? -35.094 -6.594 -4.125 1 87.88 288 GLY A O 1
ATOM 2275 N N . LEU A 1 289 ? -33.562 -5.133 -4.742 1 92.44 289 LEU A N 1
ATOM 2276 C CA . LEU A 1 289 ? -32.969 -5.945 -5.816 1 92.44 289 LEU A CA 1
ATOM 2277 C C . LEU A 1 289 ? -32.031 -6.992 -5.258 1 92.44 289 LEU A C 1
ATOM 2279 O O . LEU A 1 289 ? -31.266 -6.715 -4.324 1 92.44 289 LEU A O 1
ATOM 2283 N N . ALA A 1 290 ? -32.125 -8.203 -5.824 1 95.31 290 ALA A N 1
ATOM 2284 C CA . ALA A 1 290 ? -31.25 -9.281 -5.398 1 95.31 290 ALA A CA 1
ATOM 2285 C C . ALA A 1 290 ? -30.641 -10 -6.605 1 95.31 290 ALA A C 1
ATOM 2287 O O . ALA A 1 290 ? -31.328 -10.219 -7.609 1 95.31 290 ALA A O 1
ATOM 2288 N N . ILE A 1 291 ? -29.406 -10.336 -6.516 1 96.38 291 ILE A N 1
ATOM 2289 C CA . ILE A 1 291 ? -28.766 -11.164 -7.531 1 96.38 291 ILE A CA 1
ATOM 2290 C C . ILE A 1 291 ? -29.047 -12.641 -7.254 1 96.38 291 ILE A C 1
ATOM 2292 O O . ILE A 1 291 ? -28.75 -13.141 -6.168 1 96.38 291 ILE A O 1
ATOM 2296 N N . THR A 1 292 ? -29.531 -13.32 -8.258 1 97 292 THR A N 1
ATOM 2297 C CA . THR A 1 292 ? -29.938 -14.711 -8.062 1 97 292 THR A CA 1
ATOM 2298 C C . THR A 1 292 ? -28.938 -15.664 -8.703 1 97 292 THR A C 1
ATOM 2300 O O . THR A 1 292 ? -28.828 -16.828 -8.305 1 97 292 THR A O 1
ATOM 2303 N N . ARG A 1 293 ? -28.25 -15.18 -9.703 1 96.44 293 ARG A N 1
ATOM 2304 C CA . ARG A 1 293 ? -27.312 -16.031 -10.422 1 96.44 293 ARG A CA 1
ATOM 2305 C C . ARG A 1 293 ? -26.141 -15.219 -10.969 1 96.44 293 ARG A C 1
ATOM 2307 O O . ARG A 1 293 ? -26.328 -14.094 -11.43 1 96.44 293 ARG A O 1
ATOM 2314 N N . VAL A 1 294 ? -24.938 -15.766 -10.875 1 95.69 294 VAL A N 1
ATOM 2315 C CA . VAL A 1 294 ? -23.719 -15.148 -11.414 1 95.69 294 VAL A CA 1
ATOM 2316 C C . VAL A 1 294 ? -22.938 -16.172 -12.227 1 95.69 294 VAL A C 1
ATOM 2318 O O . VAL A 1 294 ? -22.703 -17.281 -11.766 1 95.69 294 VAL A O 1
ATOM 2321 N N . VAL A 1 295 ? -22.516 -15.789 -13.445 1 91.69 295 VAL A N 1
ATOM 2322 C CA . VAL A 1 295 ? -21.703 -16.641 -14.281 1 91.69 295 VAL A CA 1
ATOM 2323 C C . VAL A 1 295 ? -20.266 -16.109 -14.32 1 91.69 295 VAL A C 1
ATOM 2325 O O . VAL A 1 295 ? -20.047 -14.938 -14.625 1 91.69 295 VAL A O 1
ATOM 2328 N N . ASP A 1 296 ? -19.312 -16.969 -13.953 1 88.25 296 ASP A N 1
ATOM 2329 C CA . ASP A 1 296 ? -17.875 -16.703 -14.008 1 88.25 296 ASP A CA 1
ATOM 2330 C C . ASP A 1 296 ? -17.484 -15.617 -13.016 1 88.25 296 ASP A C 1
ATOM 2332 O O . ASP A 1 296 ? -16.859 -14.625 -13.391 1 88.25 296 ASP A O 1
ATOM 2336 N N . LEU A 1 297 ? -17.891 -15.828 -11.82 1 91.69 297 LEU A N 1
ATOM 2337 C CA . LEU A 1 297 ? -17.469 -14.938 -10.75 1 91.69 297 LEU A CA 1
ATOM 2338 C C . LEU A 1 297 ? -15.969 -15.07 -10.5 1 91.69 297 LEU A C 1
ATOM 2340 O O . LEU A 1 297 ? -15.469 -16.172 -10.25 1 91.69 297 LEU A O 1
ATOM 2344 N N . GLN A 1 298 ? -15.273 -13.953 -10.648 1 87.69 298 GLN A N 1
ATOM 2345 C CA . GLN A 1 298 ? -13.828 -13.938 -10.414 1 87.69 298 GLN A CA 1
ATOM 2346 C C . GLN A 1 298 ? -13.445 -12.844 -9.422 1 87.69 298 GLN A C 1
ATOM 2348 O O . GLN A 1 298 ? -13.648 -11.656 -9.688 1 87.69 298 GLN A O 1
ATOM 2353 N N . ILE A 1 299 ? -12.891 -13.25 -8.328 1 89.81 299 ILE A N 1
ATOM 2354 C CA . ILE A 1 299 ? -12.438 -12.289 -7.328 1 89.81 299 ILE A CA 1
ATOM 2355 C C . ILE A 1 299 ? -11.078 -11.727 -7.742 1 89.81 299 ILE A C 1
ATOM 2357 O O . ILE A 1 299 ? -10.109 -12.477 -7.887 1 89.81 299 ILE A O 1
ATOM 2361 N N . VAL A 1 300 ? -11.031 -10.453 -7.965 1 83.06 300 VAL A N 1
ATOM 2362 C CA . VAL A 1 300 ? -9.805 -9.82 -8.438 1 83.06 300 VAL A CA 1
ATOM 2363 C C . VAL A 1 300 ? -9.07 -9.18 -7.27 1 83.06 300 VAL A C 1
ATOM 2365 O O . VAL A 1 300 ? -7.875 -8.891 -7.363 1 83.06 300 VAL A O 1
ATOM 2368 N N . ASN A 1 301 ? -9.789 -8.859 -6.219 1 83.44 301 ASN A N 1
ATOM 2369 C CA . ASN A 1 301 ? -9.266 -8.367 -4.945 1 83.44 301 ASN A CA 1
ATOM 2370 C C . ASN A 1 301 ? -10.086 -8.898 -3.766 1 83.44 301 ASN A C 1
ATOM 2372 O O . ASN A 1 301 ? -11.312 -8.984 -3.844 1 83.44 301 ASN A O 1
ATOM 2376 N N . GLY A 1 302 ? -9.367 -9.258 -2.689 1 88.06 302 GLY A N 1
ATOM 2377 C CA . GLY A 1 302 ? -10.07 -9.766 -1.518 1 88.06 302 GLY A CA 1
ATOM 2378 C C . GLY A 1 302 ? -9.953 -11.266 -1.358 1 88.06 302 GLY A C 1
ATOM 2379 O O . GLY A 1 302 ? -10.75 -11.883 -0.645 1 88.06 302 GLY A O 1
ATOM 2380 N N . GLY A 1 303 ? -8.977 -11.828 -2.047 1 84.5 303 GLY A N 1
ATOM 2381 C CA . GLY A 1 303 ? -8.766 -13.266 -1.932 1 84.5 303 GLY A CA 1
ATOM 2382 C C . GLY A 1 303 ? -8.469 -13.711 -0.512 1 84.5 303 GLY A C 1
ATOM 2383 O O . GLY A 1 303 ? -8.984 -14.727 -0.055 1 84.5 303 GLY A O 1
ATOM 2384 N N . GLN A 1 304 ? -7.715 -12.969 0.19 1 82.56 304 GLN A N 1
ATOM 2385 C CA . GLN A 1 304 ? -7.348 -13.297 1.564 1 82.56 304 GLN A CA 1
ATOM 2386 C C . GLN A 1 304 ? -8.57 -13.242 2.482 1 82.56 304 GLN A C 1
ATOM 2388 O O . GLN A 1 304 ? -8.688 -14.055 3.406 1 82.56 304 GLN A O 1
ATOM 2393 N N . THR A 1 305 ? -9.422 -12.195 2.23 1 90.5 305 THR A N 1
ATOM 2394 C CA . THR A 1 305 ? -10.656 -12.102 3.006 1 90.5 305 THR A CA 1
ATOM 2395 C C . THR A 1 305 ? -11.492 -13.375 2.854 1 90.5 305 THR A C 1
ATOM 2397 O O . THR A 1 305 ? -11.906 -13.977 3.846 1 90.5 305 THR A O 1
ATOM 2400 N N . THR A 1 306 ? -11.641 -13.812 1.636 1 90.94 306 THR A N 1
ATOM 2401 C CA . THR A 1 306 ? -12.461 -14.977 1.329 1 90.94 306 THR A CA 1
ATOM 2402 C C . THR A 1 306 ? -11.852 -16.234 1.923 1 90.94 306 THR A C 1
ATOM 2404 O O . THR A 1 306 ? -12.539 -17.031 2.568 1 90.94 306 THR A O 1
ATOM 2407 N N . ALA A 1 307 ? -10.562 -16.406 1.73 1 86.44 307 ALA A N 1
ATOM 2408 C CA . ALA A 1 307 ? -9.867 -17.578 2.256 1 86.44 307 ALA A CA 1
ATOM 2409 C C . ALA A 1 307 ? -9.891 -17.594 3.781 1 86.44 307 ALA A C 1
ATOM 2411 O O . ALA A 1 307 ? -10.102 -18.641 4.391 1 86.44 307 ALA A O 1
ATOM 2412 N N . SER A 1 308 ? -9.734 -16.469 4.391 1 88.5 308 SER A N 1
ATOM 2413 C CA . SER A 1 308 ? -9.703 -16.375 5.848 1 88.5 308 SER A CA 1
ATOM 2414 C C . SER A 1 308 ? -11.055 -16.734 6.457 1 88.5 308 SER A C 1
ATOM 2416 O O . SER A 1 308 ? -11.117 -17.375 7.512 1 88.5 308 SER A O 1
ATOM 2418 N N . LEU A 1 309 ? -12.102 -16.266 5.828 1 93.81 309 LEU A N 1
ATOM 2419 C CA . LEU A 1 309 ? -13.43 -16.625 6.309 1 93.81 309 LEU A CA 1
ATOM 2420 C C . LEU A 1 309 ? -13.633 -18.141 6.312 1 93.81 309 LEU A C 1
ATOM 2422 O O . LEU A 1 309 ? -14.086 -18.703 7.305 1 93.81 309 LEU A O 1
ATOM 2426 N N . PHE A 1 310 ? -13.227 -18.812 5.27 1 90.69 310 PHE A N 1
ATOM 2427 C CA . PHE A 1 310 ? -13.367 -20.266 5.125 1 90.69 310 PHE A CA 1
ATOM 2428 C C . PHE A 1 310 ? -12.516 -20.984 6.16 1 90.69 310 PHE A C 1
ATOM 2430 O O . PHE A 1 310 ? -13.016 -21.859 6.875 1 90.69 310 PHE A O 1
ATOM 2437 N N . HIS A 1 311 ? -11.305 -20.547 6.262 1 83.56 311 HIS A N 1
ATOM 2438 C CA . HIS A 1 311 ? -10.367 -21.266 7.117 1 83.56 311 HIS A CA 1
ATOM 2439 C C . HIS A 1 311 ? -10.703 -21.062 8.594 1 83.56 311 HIS A C 1
ATOM 2441 O O . HIS A 1 311 ? -10.555 -21.984 9.398 1 83.56 311 HIS A O 1
ATOM 2447 N N . THR A 1 312 ? -11.102 -19.875 8.938 1 88.44 312 THR A N 1
ATOM 2448 C CA . THR A 1 312 ? -11.445 -19.625 10.328 1 88.44 312 THR A CA 1
ATOM 2449 C C . THR A 1 312 ? -12.703 -20.391 10.727 1 88.44 312 THR A C 1
ATOM 2451 O O . THR A 1 312 ? -12.797 -20.891 11.852 1 88.44 312 THR A O 1
ATOM 2454 N N . ARG A 1 313 ? -13.664 -20.469 9.859 1 91.12 313 ARG A N 1
ATOM 2455 C CA . ARG A 1 313 ? -14.844 -21.281 10.117 1 91.12 313 ARG A CA 1
ATOM 2456 C C . ARG A 1 313 ? -14.477 -22.75 10.297 1 91.12 313 ARG A C 1
ATOM 2458 O O . ARG A 1 313 ? -14.969 -23.406 11.211 1 91.12 313 ARG A O 1
ATOM 2465 N N . LYS A 1 314 ? -13.648 -23.188 9.484 1 81.38 314 LYS A N 1
ATOM 2466 C CA . LYS A 1 314 ? -13.305 -24.609 9.453 1 81.38 314 LYS A CA 1
ATOM 2467 C C . LYS A 1 314 ? -12.383 -24.969 10.617 1 81.38 314 LYS A C 1
ATOM 2469 O O . LYS A 1 314 ? -12.625 -25.953 11.32 1 81.38 314 LYS A O 1
ATOM 2474 N N . ARG A 1 315 ? -11.391 -24.188 10.797 1 74.5 315 ARG A N 1
ATOM 2475 C CA . ARG A 1 315 ? -10.359 -24.5 11.781 1 74.5 315 ARG A CA 1
ATOM 2476 C C . ARG A 1 315 ? -10.797 -24.094 13.18 1 74.5 315 ARG A C 1
ATOM 2478 O O . ARG A 1 315 ? -10.57 -24.828 14.148 1 74.5 315 ARG A O 1
ATOM 2485 N N . ASP A 1 316 ? -11.406 -22.953 13.289 1 80.19 316 ASP A N 1
ATOM 2486 C CA . ASP A 1 316 ? -11.727 -22.391 14.594 1 80.19 316 ASP A CA 1
ATOM 2487 C C . ASP A 1 316 ? -13.211 -22.562 14.922 1 80.19 316 ASP A C 1
ATOM 2489 O O . ASP A 1 316 ? -13.664 -22.156 15.992 1 80.19 316 ASP A O 1
ATOM 2493 N N . LYS A 1 317 ? -13.891 -23.156 14 1 88.81 317 LYS A N 1
ATOM 2494 C CA . LYS A 1 317 ? -15.336 -23.312 14.156 1 88.81 317 LYS A CA 1
ATOM 2495 C C . LYS A 1 317 ? -16 -21.969 14.477 1 88.81 317 LYS A C 1
ATOM 2497 O O . LYS A 1 317 ? -16.844 -21.891 15.375 1 88.81 317 LYS A O 1
ATOM 2502 N N . ALA A 1 318 ? -15.516 -20.969 13.891 1 91.31 318 ALA A N 1
ATOM 2503 C CA . ALA A 1 318 ? -16.031 -19.625 14.109 1 91.31 318 ALA A CA 1
ATOM 2504 C C . ALA A 1 318 ? -17.453 -19.469 13.562 1 91.31 318 ALA A C 1
ATOM 2506 O O . ALA A 1 318 ? -17.766 -20.016 12.5 1 91.31 318 ALA A O 1
ATOM 2507 N N . ASP A 1 319 ? -18.25 -18.797 14.266 1 93.88 319 ASP A N 1
ATOM 2508 C CA . ASP A 1 319 ? -19.594 -18.438 13.805 1 93.88 319 ASP A CA 1
ATOM 2509 C C . ASP A 1 319 ? -19.547 -17.234 12.875 1 93.88 319 ASP A C 1
ATOM 2511 O O . ASP A 1 319 ? -19.266 -16.109 13.312 1 93.88 319 ASP A O 1
ATOM 2515 N N . LEU A 1 320 ? -19.922 -17.422 11.617 1 95.5 320 LEU A N 1
ATOM 2516 C CA . LEU A 1 320 ? -19.828 -16.359 10.617 1 95.5 320 LEU A CA 1
ATOM 2517 C C . LEU A 1 320 ? -21.188 -15.68 10.414 1 95.5 320 LEU A C 1
ATOM 2519 O O . LEU A 1 320 ? -21.328 -14.82 9.547 1 95.5 320 LEU A O 1
ATOM 2523 N N . SER A 1 321 ? -22.188 -15.984 11.219 1 92.44 321 SER A N 1
ATOM 2524 C CA . SER A 1 321 ? -23.562 -15.602 10.969 1 92.44 321 SER A CA 1
ATOM 2525 C C . SER A 1 321 ? -23.75 -14.086 11.07 1 92.44 321 SER A C 1
ATOM 2527 O O . SER A 1 321 ? -24.641 -13.523 10.445 1 92.44 321 SER A O 1
ATOM 2529 N N . GLN A 1 322 ? -22.906 -13.398 11.797 1 90.25 322 GLN A N 1
ATOM 2530 C CA . GLN A 1 322 ? -23.047 -11.969 12.008 1 90.25 322 GLN A CA 1
ATOM 2531 C C . GLN A 1 322 ? -22.094 -11.18 11.117 1 90.25 322 GLN A C 1
ATOM 2533 O O . GLN A 1 322 ? -22.016 -9.953 11.211 1 90.25 322 GLN A O 1
ATOM 2538 N N . ILE A 1 323 ? -21.422 -11.844 10.266 1 94.44 323 ILE A N 1
ATOM 2539 C CA . ILE A 1 323 ? -20.375 -11.195 9.484 1 94.44 323 ILE A CA 1
ATOM 2540 C C . ILE A 1 323 ? -20.859 -10.969 8.047 1 94.44 323 ILE A C 1
ATOM 2542 O O . ILE A 1 323 ? -21.406 -11.883 7.426 1 94.44 323 ILE A O 1
ATOM 2546 N N . PHE A 1 324 ? -20.734 -9.758 7.586 1 95.5 324 PHE A N 1
ATOM 2547 C CA . PHE A 1 324 ? -21.016 -9.383 6.207 1 95.5 324 PHE A CA 1
ATOM 2548 C C . PHE A 1 324 ? -19.781 -8.773 5.547 1 95.5 324 PHE A C 1
ATOM 2550 O O . PHE A 1 324 ? -18.938 -8.203 6.223 1 95.5 324 PHE A O 1
ATOM 2557 N N . VAL A 1 325 ? -19.672 -8.977 4.25 1 96 325 VAL A N 1
ATOM 2558 C CA . VAL A 1 325 ? -18.547 -8.438 3.48 1 96 325 VAL A CA 1
ATOM 2559 C C . VAL A 1 325 ? -19.078 -7.633 2.293 1 96 325 VAL A C 1
ATOM 2561 O O . VAL A 1 325 ? -20.016 -8.062 1.608 1 96 325 VAL A O 1
ATOM 2564 N N . GLN A 1 326 ? -18.562 -6.445 2.125 1 95.94 326 GLN A N 1
ATOM 2565 C CA . GLN A 1 326 ? -18.922 -5.68 0.936 1 95.94 326 GLN A CA 1
ATOM 2566 C C . GLN A 1 326 ? -18.297 -6.293 -0.32 1 95.94 326 GLN A C 1
ATOM 2568 O O . GLN A 1 326 ? -17.156 -6.738 -0.3 1 95.94 326 GLN A O 1
ATOM 2573 N N . LEU A 1 327 ? -19.062 -6.41 -1.394 1 96.81 327 LEU A N 1
ATOM 2574 C CA . LEU A 1 327 ? -18.562 -6.914 -2.67 1 96.81 327 LEU A CA 1
ATOM 2575 C C . LEU A 1 327 ? -18.969 -5.988 -3.812 1 96.81 327 LEU A C 1
ATOM 2577 O O . LEU A 1 327 ? -20.141 -5.688 -3.986 1 96.81 327 LEU A O 1
ATOM 2581 N N . LYS A 1 328 ? -18.016 -5.492 -4.48 1 95.25 328 LYS A N 1
ATOM 2582 C CA . LYS A 1 328 ? -18.219 -4.738 -5.711 1 95.25 328 LYS A CA 1
ATOM 2583 C C . LYS A 1 328 ? -18.125 -5.645 -6.938 1 95.25 328 LYS A C 1
ATOM 2585 O O . LYS A 1 328 ? -17.078 -6.219 -7.215 1 95.25 328 LYS A O 1
ATOM 2590 N N . LEU A 1 329 ? -19.203 -5.73 -7.695 1 95.62 329 LEU A N 1
ATOM 2591 C CA . LEU A 1 329 ? -19.281 -6.652 -8.82 1 95.62 329 LEU A CA 1
ATOM 2592 C C . LEU A 1 329 ? -19.406 -5.891 -10.141 1 95.62 329 LEU A C 1
ATOM 2594 O O . LEU A 1 329 ? -20.359 -5.121 -10.328 1 95.62 329 LEU A O 1
ATOM 2598 N N . SER A 1 330 ? -18.453 -6.066 -10.992 1 92.69 330 SER A N 1
ATOM 2599 C CA . SER A 1 330 ? -18.5 -5.496 -12.336 1 92.69 330 SER A CA 1
ATOM 2600 C C . SER A 1 330 ? -18.828 -6.566 -13.375 1 92.69 330 SER A C 1
ATOM 2602 O O . SER A 1 330 ? -18.141 -7.59 -13.453 1 92.69 330 SER A O 1
ATOM 2604 N N . VAL A 1 331 ? -19.844 -6.367 -14.172 1 91.75 331 VAL A N 1
ATOM 2605 C CA . VAL A 1 331 ? -20.234 -7.312 -15.211 1 91.75 331 VAL A CA 1
ATOM 2606 C C . VAL A 1 331 ? -19.562 -6.93 -16.531 1 91.75 331 VAL A C 1
ATOM 2608 O O . VAL A 1 331 ? -19.828 -5.859 -17.078 1 91.75 331 VAL A O 1
ATOM 2611 N N . ILE A 1 332 ? -18.672 -7.723 -16.906 1 83 332 ILE A N 1
ATOM 2612 C CA . ILE A 1 332 ? -17.891 -7.43 -18.094 1 83 332 ILE A CA 1
ATOM 2613 C C . ILE A 1 332 ? -18.141 -8.492 -19.156 1 83 332 ILE A C 1
ATOM 2615 O O . ILE A 1 332 ? -18.094 -9.695 -18.875 1 83 332 ILE A O 1
ATOM 2619 N N . ASP A 1 333 ? -18.438 -7.98 -20.25 1 74.81 333 ASP A N 1
ATOM 2620 C CA . ASP A 1 333 ? -18.641 -8.906 -21.359 1 74.81 333 ASP A CA 1
ATOM 2621 C C . ASP A 1 333 ? -17.344 -9.617 -21.734 1 74.81 333 ASP A C 1
ATOM 2623 O O . ASP A 1 333 ? -16.25 -9.109 -21.453 1 74.81 333 ASP A O 1
ATOM 2627 N N . SER A 1 334 ? -17.469 -10.75 -22.266 1 63.62 334 SER A N 1
ATOM 2628 C CA . SER A 1 334 ? -16.359 -11.633 -22.594 1 63.62 334 SER A CA 1
ATOM 2629 C C . SER A 1 334 ? -15.352 -10.945 -23.5 1 63.62 334 SER A C 1
ATOM 2631 O O . SER A 1 334 ? -14.141 -11.117 -23.359 1 63.62 334 SER A O 1
ATOM 2633 N N . GLN A 1 335 ? -15.789 -10.062 -24.312 1 59.31 335 GLN A N 1
ATOM 2634 C CA . GLN A 1 335 ? -14.891 -9.43 -25.266 1 59.31 335 GLN A CA 1
ATOM 2635 C C . GLN A 1 335 ? -14.031 -8.367 -24.594 1 59.31 335 GLN A C 1
ATOM 2637 O O . GLN A 1 335 ? -12.867 -8.172 -24.969 1 59.31 335 GLN A O 1
ATOM 2642 N N . GLN A 1 336 ? -14.547 -7.797 -23.531 1 62.44 336 GLN A N 1
ATOM 2643 C CA . GLN A 1 336 ? -13.859 -6.688 -22.875 1 62.44 336 GLN A CA 1
ATOM 2644 C C . GLN A 1 336 ? -13.086 -7.16 -21.656 1 62.44 336 GLN A C 1
ATOM 2646 O O . GLN A 1 336 ? -12.258 -6.422 -21.109 1 62.44 336 GLN A O 1
ATOM 2651 N N . SER A 1 337 ? -13.32 -8.352 -21.281 1 63.81 337 SER A N 1
ATOM 2652 C CA . SER A 1 337 ? -12.781 -8.867 -20.016 1 63.81 337 SER A CA 1
ATOM 2653 C C . SER A 1 337 ? -11.258 -8.844 -20.031 1 63.81 337 SER A C 1
ATOM 2655 O O . SER A 1 337 ? -10.633 -8.539 -19 1 63.81 337 SER A O 1
ATOM 2657 N N . GLU A 1 338 ? -10.703 -9 -21.203 1 60.88 338 GLU A N 1
ATOM 2658 C CA . GLU A 1 338 ? -9.25 -9.094 -21.281 1 60.88 338 GLU A CA 1
ATOM 2659 C C . GLU A 1 338 ? -8.594 -7.742 -21.047 1 60.88 338 GLU A C 1
ATOM 2661 O O . GLU A 1 338 ? -7.445 -7.672 -20.594 1 60.88 338 GLU A O 1
ATOM 2666 N N . THR A 1 339 ? -9.367 -6.766 -21.281 1 64.38 339 THR A N 1
ATOM 2667 C CA . THR A 1 339 ? -8.781 -5.434 -21.156 1 64.38 339 THR A CA 1
ATOM 2668 C C . THR A 1 339 ? -9.188 -4.789 -19.828 1 64.38 339 THR A C 1
ATOM 2670 O O . THR A 1 339 ? -8.375 -4.152 -19.172 1 64.38 339 THR A O 1
ATOM 2673 N N . VAL A 1 340 ? -10.391 -5.078 -19.484 1 73.56 340 VAL A N 1
ATOM 2674 C CA . VAL A 1 340 ? -10.969 -4.328 -18.375 1 73.56 340 VAL A CA 1
ATOM 2675 C C . VAL A 1 340 ? -10.609 -5.004 -17.047 1 73.56 340 VAL A C 1
ATOM 2677 O O . VAL A 1 340 ? -10.289 -4.336 -16.062 1 73.56 340 VAL A O 1
ATOM 2680 N N . ALA A 1 341 ? -10.641 -6.301 -17.047 1 72.81 341 ALA A N 1
ATOM 2681 C CA . ALA A 1 341 ? -10.438 -7.035 -15.797 1 72.81 341 ALA A CA 1
ATOM 2682 C C . ALA A 1 341 ? -9.047 -6.758 -15.219 1 72.81 341 ALA A C 1
ATOM 2684 O O . ALA A 1 341 ? -8.906 -6.504 -14.023 1 72.81 341 ALA A O 1
ATOM 2685 N N . PRO A 1 342 ? -8.062 -6.727 -16.062 1 68.94 342 PRO A N 1
ATOM 2686 C CA . PRO A 1 342 ? -6.734 -6.406 -15.539 1 68.94 342 PRO A CA 1
ATOM 2687 C C . PRO A 1 342 ? -6.648 -4.984 -14.984 1 68.94 342 PRO A C 1
ATOM 2689 O O . PRO A 1 342 ? -5.953 -4.746 -13.992 1 68.94 342 PRO A O 1
ATOM 2692 N N . ARG A 1 343 ? -7.352 -4.121 -15.625 1 76.69 343 ARG A N 1
ATOM 2693 C CA . ARG A 1 343 ? -7.344 -2.744 -15.141 1 76.69 343 ARG A CA 1
ATOM 2694 C C . ARG A 1 343 ? -8.047 -2.629 -13.797 1 76.69 343 ARG A C 1
ATOM 2696 O O . ARG A 1 343 ? -7.594 -1.903 -12.906 1 76.69 343 ARG A O 1
ATOM 2703 N N . ILE A 1 344 ? -9.117 -3.338 -13.703 1 81.31 344 ILE A N 1
ATOM 2704 C CA . ILE A 1 344 ? -9.836 -3.357 -12.438 1 81.31 344 ILE A CA 1
ATOM 2705 C C . ILE A 1 344 ? -8.93 -3.908 -11.336 1 81.31 344 ILE A C 1
ATOM 2707 O O . ILE A 1 344 ? -8.852 -3.338 -10.25 1 81.31 344 ILE A O 1
ATOM 2711 N N . SER A 1 345 ? -8.258 -4.91 -11.648 1 75 345 SER A N 1
ATOM 2712 C CA . SER A 1 345 ? -7.344 -5.527 -10.688 1 75 345 SER A CA 1
ATOM 2713 C C . SER A 1 345 ? -6.219 -4.574 -10.305 1 75 345 SER A C 1
ATOM 2715 O O . SER A 1 345 ? -5.887 -4.441 -9.125 1 75 345 SER A O 1
ATOM 2717 N N . GLU A 1 346 ? -5.695 -3.979 -11.273 1 71.69 346 GLU A N 1
ATOM 2718 C CA . GLU A 1 346 ? -4.602 -3.039 -11.062 1 71.69 346 GLU A CA 1
ATOM 2719 C C . GLU A 1 346 ? -5.027 -1.894 -10.148 1 71.69 346 GLU A C 1
ATOM 2721 O O . GLU A 1 346 ? -4.316 -1.546 -9.203 1 71.69 346 GLU A O 1
ATOM 2726 N N . TYR A 1 347 ? -6.16 -1.367 -10.438 1 75.19 347 TYR A N 1
ATOM 2727 C CA . TYR A 1 347 ? -6.621 -0.194 -9.703 1 75.19 347 TYR A CA 1
ATOM 2728 C C . TYR A 1 347 ? -7.086 -0.575 -8.297 1 75.19 347 TYR A C 1
ATOM 2730 O O . TYR A 1 347 ? -6.949 0.209 -7.359 1 75.19 347 TYR A O 1
ATOM 2738 N N . ALA A 1 348 ? -7.668 -1.694 -8.188 1 74.44 348 ALA A N 1
ATOM 2739 C CA . ALA A 1 348 ? -8.109 -2.174 -6.883 1 74.44 348 ALA A CA 1
ATOM 2740 C C . ALA A 1 348 ? -6.918 -2.389 -5.949 1 74.44 348 ALA A C 1
ATOM 2742 O O . ALA A 1 348 ? -7.059 -2.322 -4.727 1 74.44 348 ALA A O 1
ATOM 2743 N N . ASN A 1 349 ? -5.766 -2.57 -6.629 1 61.34 349 ASN A N 1
ATOM 2744 C CA . ASN A 1 349 ? -4.582 -2.889 -5.836 1 61.34 349 ASN A CA 1
ATOM 2745 C C . ASN A 1 349 ? -3.65 -1.688 -5.711 1 61.34 349 ASN A C 1
ATOM 2747 O O . ASN A 1 349 ? -2.672 -1.729 -4.965 1 61.34 349 ASN A O 1
ATOM 2751 N N . THR A 1 350 ? -3.711 -0.708 -6.637 1 53.34 350 THR A N 1
ATOM 2752 C CA . THR A 1 350 ? -2.824 0.451 -6.629 1 53.34 350 THR A CA 1
ATOM 2753 C C . THR A 1 350 ? -2.83 1.127 -5.262 1 53.34 350 THR A C 1
ATOM 2755 O O . THR A 1 350 ? -1.833 1.729 -4.855 1 53.34 350 THR A O 1
ATOM 2758 N N . GLN A 1 351 ? -3.846 1.025 -4.691 1 46.31 351 GLN A N 1
ATOM 2759 C CA . GLN A 1 351 ? -3.822 1.639 -3.367 1 46.31 351 GLN A CA 1
ATOM 2760 C C . GLN A 1 351 ? -2.852 0.913 -2.441 1 46.31 351 GLN A C 1
ATOM 2762 O O . GLN A 1 351 ? -2.42 1.466 -1.427 1 46.31 351 GLN A O 1
ATOM 2767 N N . ASN A 1 352 ? -2.66 -0.345 -2.891 1 43.16 352 ASN A N 1
ATOM 2768 C CA . ASN A 1 352 ? -1.705 -1.13 -2.115 1 43.16 352 ASN A CA 1
ATOM 2769 C C . ASN A 1 352 ? -0.278 -0.929 -2.617 1 43.16 352 ASN A C 1
ATOM 2771 O O . ASN A 1 352 ? -0.061 -0.677 -3.803 1 43.16 352 ASN A O 1
ATOM 2775 N N . ARG A 1 353 ? 0.651 -0.394 -1.943 1 39.53 353 ARG A N 1
ATOM 2776 C CA . ARG A 1 353 ? 2.027 -0.298 -2.416 1 39.53 353 ARG A CA 1
ATOM 2777 C C . ARG A 1 353 ? 2.312 -1.345 -3.488 1 39.53 353 ARG A C 1
ATOM 2779 O O . ARG A 1 353 ? 1.767 -2.449 -3.447 1 39.53 353 ARG A O 1
ATOM 2786 N N . VAL A 1 354 ? 3.055 -0.913 -4.543 1 39.38 354 VAL A N 1
ATOM 2787 C CA . VAL A 1 354 ? 3.562 -1.721 -5.645 1 39.38 354 VAL A CA 1
ATOM 2788 C C . VAL A 1 354 ? 3.852 -3.139 -5.16 1 39.38 354 VAL A C 1
ATOM 2790 O O . VAL A 1 354 ? 4.871 -3.383 -4.508 1 39.38 354 VAL A O 1
ATOM 2793 N N . ASN A 1 355 ? 2.961 -3.693 -4.605 1 41.94 355 ASN A N 1
ATOM 2794 C CA . ASN A 1 355 ? 3.17 -5.074 -4.18 1 41.94 355 ASN A CA 1
ATOM 2795 C C . ASN A 1 355 ? 3.457 -5.988 -5.363 1 41.94 355 ASN A C 1
ATOM 2797 O O . ASN A 1 355 ? 3.092 -5.676 -6.5 1 41.94 355 ASN A O 1
ATOM 2801 N N . ALA A 1 356 ? 4.312 -6.867 -5.277 1 46.12 356 ALA A N 1
ATOM 2802 C CA . ALA A 1 356 ? 4.539 -8.062 -6.09 1 46.12 356 ALA A CA 1
ATOM 2803 C C . ALA A 1 356 ? 3.264 -8.477 -6.82 1 46.12 356 ALA A C 1
ATOM 2805 O O . ALA A 1 356 ? 3.326 -9.047 -7.91 1 46.12 356 ALA A O 1
ATOM 2806 N N . ALA A 1 357 ? 2.225 -8.023 -6.27 1 44.91 357 ALA A N 1
ATOM 2807 C CA . ALA A 1 357 ? 0.95 -8.453 -6.84 1 44.91 357 ALA A CA 1
ATOM 2808 C C . ALA A 1 357 ? 0.708 -7.789 -8.195 1 44.91 357 ALA A C 1
ATOM 2810 O O . ALA A 1 357 ? -0.043 -8.312 -9.023 1 44.91 357 ALA A O 1
ATOM 2811 N N . ASP A 1 358 ? 1.496 -6.652 -8.367 1 50.56 358 ASP A N 1
ATOM 2812 C CA . ASP A 1 358 ? 1.317 -5.969 -9.641 1 50.56 358 ASP A CA 1
ATOM 2813 C C . ASP A 1 358 ? 2.199 -6.586 -10.727 1 50.56 358 ASP A C 1
ATOM 2815 O O . ASP A 1 358 ? 2.135 -6.184 -11.891 1 50.56 358 ASP A O 1
ATOM 2819 N N . PHE A 1 359 ? 3.004 -7.402 -10.359 1 53.41 359 PHE A N 1
ATOM 2820 C CA . PHE A 1 359 ? 3.955 -7.977 -11.305 1 53.41 359 PHE A CA 1
ATOM 2821 C C . PHE A 1 359 ? 3.289 -9.047 -12.164 1 53.41 359 PHE A C 1
ATOM 2823 O O . PHE A 1 359 ? 3.658 -10.219 -12.094 1 53.41 359 PHE A O 1
ATOM 2830 N N . PHE A 1 360 ? 2.162 -8.602 -12.695 1 60.97 360 PHE A N 1
ATOM 2831 C CA . PHE A 1 360 ? 1.517 -9.625 -13.516 1 60.97 360 PHE A CA 1
ATOM 2832 C C . PHE A 1 360 ? 1.566 -9.25 -14.992 1 60.97 360 PHE A C 1
ATOM 2834 O O . PHE A 1 360 ? 2.346 -8.383 -15.391 1 60.97 360 PHE A O 1
ATOM 2841 N N . SER A 1 361 ? 0.774 -9.922 -15.789 1 63.75 361 SER A N 1
ATOM 2842 C CA . SER A 1 361 ? 0.949 -10.016 -17.234 1 63.75 361 SER A CA 1
ATOM 2843 C C . SER A 1 361 ? 1.124 -8.641 -17.859 1 63.75 361 SER A C 1
ATOM 2845 O O . SER A 1 361 ? 1.883 -8.477 -18.828 1 63.75 361 SER A O 1
ATOM 2847 N N . ASN A 1 362 ? 0.697 -7.637 -17.156 1 63.22 362 ASN A N 1
ATOM 2848 C CA . ASN A 1 362 ? 0.772 -6.32 -17.797 1 63.22 362 ASN A CA 1
ATOM 2849 C C . ASN A 1 362 ? 1.903 -5.48 -17.203 1 63.22 362 ASN A C 1
ATOM 2851 O O . ASN A 1 362 ? 2.145 -4.359 -17.641 1 63.22 362 ASN A O 1
ATOM 2855 N N . HIS A 1 363 ? 2.533 -6.039 -16.234 1 74.56 363 HIS A N 1
ATOM 2856 C CA . HIS A 1 363 ? 3.693 -5.332 -15.703 1 74.56 363 HIS A CA 1
ATOM 2857 C C . HIS A 1 363 ? 4.688 -5 -16.812 1 74.56 363 HIS A C 1
ATOM 2859 O O . HIS A 1 363 ? 4.918 -5.816 -17.703 1 74.56 363 HIS A O 1
ATOM 2865 N N . PRO A 1 364 ? 5.238 -3.885 -16.766 1 74.94 364 PRO A N 1
ATOM 2866 C CA . PRO A 1 364 ? 6.148 -3.459 -17.844 1 74.94 364 PRO A CA 1
ATOM 2867 C C . PRO A 1 364 ? 7.285 -4.453 -18.078 1 74.94 364 PRO A C 1
ATOM 2869 O O . PRO A 1 364 ? 7.762 -4.594 -19.203 1 74.94 364 PRO A O 1
ATOM 2872 N N . PHE A 1 365 ? 7.617 -5.121 -17.078 1 87.5 365 PHE A N 1
ATOM 2873 C CA . PHE A 1 365 ? 8.648 -6.133 -17.234 1 87.5 365 PHE A CA 1
ATOM 2874 C C . PHE A 1 365 ? 8.227 -7.188 -18.25 1 87.5 365 PHE A C 1
ATOM 2876 O O . PHE A 1 365 ? 8.984 -7.512 -19.172 1 87.5 365 PHE A O 1
ATOM 2883 N N . HIS A 1 366 ? 7.078 -7.746 -18.047 1 87.19 366 HIS A N 1
ATOM 2884 C CA . HIS A 1 366 ? 6.594 -8.812 -18.922 1 87.19 366 HIS A CA 1
ATOM 2885 C C . HIS A 1 366 ? 6.352 -8.305 -20.328 1 87.19 366 HIS A C 1
ATOM 2887 O O . HIS A 1 366 ? 6.598 -9.023 -21.312 1 87.19 366 HIS A O 1
ATOM 2893 N N . VAL A 1 367 ? 5.914 -7.145 -20.406 1 80.12 367 VAL A N 1
ATOM 2894 C CA . VAL A 1 367 ? 5.688 -6.535 -21.703 1 80.12 367 VAL A CA 1
ATOM 2895 C C . VAL A 1 367 ? 7.016 -6.41 -22.453 1 80.12 367 VAL A C 1
ATOM 2897 O O . VAL A 1 367 ? 7.09 -6.703 -23.656 1 80.12 367 VAL A O 1
ATOM 2900 N N . ARG A 1 368 ? 8 -5.984 -21.797 1 85.5 368 ARG A N 1
ATOM 2901 C CA . ARG A 1 368 ? 9.32 -5.828 -22.406 1 85.5 368 ARG A CA 1
ATOM 2902 C C . ARG A 1 368 ? 9.883 -7.176 -22.844 1 85.5 368 ARG A C 1
ATOM 2904 O O . ARG A 1 368 ? 10.445 -7.293 -23.938 1 85.5 368 ARG A O 1
ATOM 2911 N N . MET A 1 369 ? 9.719 -8.18 -22.016 1 92.62 369 MET A N 1
ATOM 2912 C CA . MET A 1 369 ? 10.188 -9.516 -22.375 1 92.62 369 MET A CA 1
ATOM 2913 C C . MET A 1 369 ? 9.461 -10.039 -23.625 1 92.62 369 MET A C 1
ATOM 2915 O O . MET A 1 369 ? 10.07 -10.656 -24.484 1 92.62 369 MET A O 1
ATOM 2919 N N . GLU A 1 370 ? 8.172 -9.828 -23.594 1 90 370 GLU A N 1
ATOM 2920 C CA . GLU A 1 370 ? 7.398 -10.203 -24.781 1 90 370 GLU A CA 1
ATOM 2921 C C . GLU A 1 370 ? 7.918 -9.492 -26.016 1 90 370 GLU A C 1
ATOM 2923 O O . GLU A 1 370 ? 8.047 -10.102 -27.078 1 90 370 GLU A O 1
ATOM 2928 N N . GLY A 1 371 ? 8.242 -8.227 -25.859 1 86.44 371 GLY A N 1
ATOM 2929 C CA . GLY A 1 371 ? 8.797 -7.461 -26.953 1 86.44 371 GLY A CA 1
ATOM 2930 C C . GLY A 1 371 ? 10.094 -8.039 -27.5 1 86.44 371 GLY A C 1
ATOM 2931 O O . GLY A 1 371 ? 10.273 -8.141 -28.703 1 86.44 371 GLY A O 1
ATOM 2932 N N . PHE A 1 372 ? 10.961 -8.414 -26.672 1 90.56 372 PHE A N 1
ATOM 2933 C CA . PHE A 1 372 ? 12.219 -9.023 -27.078 1 90.56 372 PHE A CA 1
ATOM 2934 C C . PHE A 1 372 ? 11.969 -10.328 -27.812 1 90.56 372 PHE A C 1
ATOM 2936 O O . PHE A 1 372 ? 12.609 -10.609 -28.828 1 90.56 372 PHE A O 1
ATOM 2943 N N . SER A 1 373 ? 11.023 -11.117 -27.312 1 93.25 373 SER A N 1
ATOM 2944 C CA . SER A 1 373 ? 10.719 -12.414 -27.906 1 93.25 373 SER A CA 1
ATOM 2945 C C . SER A 1 373 ? 10.195 -12.266 -29.328 1 93.25 373 SER A C 1
ATOM 2947 O O . SER A 1 373 ? 10.406 -13.148 -30.172 1 93.25 373 SER A O 1
ATOM 2949 N N . ARG A 1 374 ? 9.555 -11.156 -29.562 1 87.12 374 ARG A N 1
ATOM 2950 C CA . ARG A 1 374 ? 8.961 -10.93 -30.875 1 87.12 374 ARG A CA 1
ATOM 2951 C C . ARG A 1 374 ? 9.992 -10.352 -31.844 1 87.12 374 ARG A C 1
ATOM 2953 O O . ARG A 1 374 ? 9.883 -10.555 -33.062 1 87.12 374 ARG A O 1
ATOM 2960 N N . ARG A 1 375 ? 11.008 -9.719 -31.375 1 82.5 375 ARG A N 1
ATOM 2961 C CA . ARG A 1 375 ? 11.898 -8.93 -32.219 1 82.5 375 ARG A CA 1
ATOM 2962 C C . ARG A 1 375 ? 13.227 -9.656 -32.438 1 82.5 375 ARG A C 1
ATOM 2964 O O . ARG A 1 375 ? 13.805 -9.578 -33.531 1 82.5 375 ARG A O 1
ATOM 2971 N N . ILE A 1 376 ? 13.703 -10.336 -31.438 1 86.12 376 ILE A N 1
ATOM 2972 C CA . ILE A 1 376 ? 15.062 -10.875 -31.484 1 86.12 376 ILE A CA 1
ATOM 2973 C C . ILE A 1 376 ? 15.047 -12.234 -32.188 1 86.12 376 ILE A C 1
ATOM 2975 O O . ILE A 1 376 ? 14.273 -13.125 -31.812 1 86.12 376 ILE A O 1
ATOM 2979 N N . TRP A 1 377 ? 15.867 -12.336 -33.156 1 86.88 377 TRP A N 1
ATOM 2980 C CA . TRP A 1 377 ? 16.047 -13.609 -33.844 1 86.88 377 TRP A CA 1
ATOM 2981 C C . TRP A 1 377 ? 17.078 -14.469 -33.125 1 86.88 377 TRP A C 1
ATOM 2983 O O . TRP A 1 377 ? 18.141 -13.977 -32.719 1 86.88 377 TRP A O 1
ATOM 2993 N N . ALA A 1 378 ? 16.734 -15.672 -32.875 1 90.81 378 ALA A N 1
ATOM 2994 C CA . ALA A 1 378 ? 17.703 -16.641 -32.375 1 90.81 378 ALA A CA 1
ATOM 2995 C C . ALA A 1 378 ? 18.531 -17.234 -33.5 1 90.81 378 ALA A C 1
ATOM 2997 O O . ALA A 1 378 ? 18 -17.578 -34.562 1 90.81 378 ALA A O 1
ATOM 2998 N N . PRO A 1 379 ? 19.844 -17.266 -33.281 1 85.94 379 PRO A N 1
ATOM 2999 C CA . PRO A 1 379 ? 20.703 -17.844 -34.312 1 85.94 379 PRO A CA 1
ATOM 3000 C C . PRO A 1 379 ? 20.328 -19.281 -34.656 1 85.94 379 PRO A C 1
ATOM 3002 O O . PRO A 1 379 ? 19.844 -20.016 -33.812 1 85.94 379 PRO A O 1
ATOM 3005 N N . ALA A 1 380 ? 20.484 -19.656 -35.938 1 81.44 380 ALA A N 1
ATOM 3006 C CA . ALA A 1 380 ? 20.156 -21 -36.406 1 81.44 380 ALA A CA 1
ATOM 3007 C C . ALA A 1 380 ? 21.109 -22.031 -35.812 1 81.44 380 ALA A C 1
ATOM 3009 O O . ALA A 1 380 ? 22.312 -21.781 -35.656 1 81.44 380 ALA A O 1
ATOM 3010 N N . GLN A 1 381 ? 20.516 -23.062 -35.25 1 74.19 381 GLN A N 1
ATOM 3011 C CA . GLN A 1 381 ? 21.344 -24.172 -34.781 1 74.19 381 GLN A CA 1
ATOM 3012 C C . GLN A 1 381 ? 22.156 -24.766 -35.906 1 74.19 381 GLN A C 1
ATOM 3014 O O . GLN A 1 381 ? 21.781 -24.656 -37.094 1 74.19 381 GLN A O 1
ATOM 3019 N N . LYS A 1 382 ? 23.391 -25.203 -35.688 1 63.06 382 LYS A N 1
ATOM 3020 C CA . LYS A 1 382 ? 24.203 -25.812 -36.719 1 63.06 382 LYS A CA 1
ATOM 3021 C C . LYS A 1 382 ? 23.406 -26.844 -37.5 1 63.06 382 LYS A C 1
ATOM 3023 O O . LYS A 1 382 ? 22.859 -27.797 -36.938 1 63.06 382 LYS A O 1
ATOM 3028 N N . GLY A 1 383 ? 23.219 -26.578 -38.75 1 60.41 383 GLY A N 1
ATOM 3029 C CA . GLY A 1 383 ? 22.531 -27.469 -39.656 1 60.41 383 GLY A CA 1
ATOM 3030 C C . GLY A 1 383 ? 21.125 -27.016 -40 1 60.41 383 GLY A C 1
ATOM 3031 O O . GLY A 1 383 ? 20.5 -27.531 -40.938 1 60.41 383 GLY A O 1
ATOM 3032 N N . ALA A 1 384 ? 20.594 -26.125 -39.062 1 65.12 384 ALA A N 1
ATOM 3033 C CA . ALA A 1 384 ? 19.25 -25.656 -39.375 1 65.12 384 ALA A CA 1
ATOM 3034 C C . ALA A 1 384 ? 19.312 -24.406 -40.25 1 65.12 384 ALA A C 1
ATOM 3036 O O . ALA A 1 384 ? 20.125 -23.516 -40 1 65.12 384 ALA A O 1
ATOM 3037 N N . PRO A 1 385 ? 18.734 -24.375 -41.438 1 63.28 385 PRO A N 1
ATOM 3038 C CA . PRO A 1 385 ? 18.859 -23.281 -42.406 1 63.28 385 PRO A CA 1
ATOM 3039 C C . PRO A 1 385 ? 18.188 -22 -41.906 1 63.28 385 PRO A C 1
ATOM 3041 O O . PRO A 1 385 ? 18.484 -20.922 -42.438 1 63.28 385 PRO A O 1
ATOM 3044 N N . ARG A 1 386 ? 17.25 -22.078 -40.906 1 77.56 386 ARG A N 1
ATOM 3045 C CA . ARG A 1 386 ? 16.469 -20.859 -40.688 1 77.56 386 ARG A CA 1
ATOM 3046 C C . ARG A 1 386 ? 16.562 -20.391 -39.25 1 77.56 386 ARG A C 1
ATOM 3048 O O . ARG A 1 386 ? 16.641 -21.219 -38.312 1 77.56 386 ARG A O 1
ATOM 3055 N N . GLU A 1 387 ? 16.688 -19.094 -39.094 1 85.31 387 GLU A N 1
ATOM 3056 C CA . GLU A 1 387 ? 16.594 -18.438 -37.781 1 85.31 387 GLU A CA 1
ATOM 3057 C C . GLU A 1 387 ? 15.172 -18.516 -37.219 1 85.31 387 GLU A C 1
ATOM 3059 O O . GLU A 1 387 ? 14.211 -18.688 -38 1 85.31 387 GLU A O 1
ATOM 3064 N N . THR A 1 388 ? 15.078 -18.703 -35.938 1 91.44 388 THR A N 1
ATOM 3065 C CA . THR A 1 388 ? 13.789 -18.766 -35.281 1 91.44 388 THR A CA 1
ATOM 3066 C C . THR A 1 388 ? 13.68 -17.672 -34.219 1 91.44 388 THR A C 1
ATOM 3068 O O . THR A 1 388 ? 14.609 -16.875 -34.031 1 91.44 388 THR A O 1
ATOM 3071 N N . ARG A 1 389 ? 12.523 -17.578 -33.625 1 91.5 389 ARG A N 1
ATOM 3072 C CA . ARG A 1 389 ? 12.305 -16.656 -32.531 1 91.5 389 ARG A CA 1
ATOM 3073 C C . ARG A 1 389 ? 11.688 -17.375 -31.328 1 91.5 389 ARG A C 1
ATOM 3075 O O . ARG A 1 389 ? 10.758 -18.156 -31.484 1 91.5 389 ARG A O 1
ATOM 3082 N N . TRP A 1 390 ? 12.258 -17.203 -30.172 1 93.88 390 TRP A N 1
ATOM 3083 C CA . TRP A 1 390 ? 11.625 -17.672 -28.953 1 93.88 390 TRP A CA 1
ATOM 3084 C C . TRP A 1 390 ? 10.328 -16.922 -28.672 1 93.88 390 TRP A C 1
ATOM 3086 O O . TRP A 1 390 ? 10.25 -15.711 -28.922 1 93.88 390 TRP A O 1
ATOM 3096 N N . PHE A 1 391 ? 9.352 -17.594 -28.219 1 93.69 391 PHE A N 1
ATOM 3097 C CA . PHE A 1 391 ? 8.047 -16.984 -27.984 1 93.69 391 PHE A CA 1
ATOM 3098 C C . PHE A 1 391 ? 7.73 -16.938 -26.484 1 93.69 391 PHE A C 1
ATOM 3100 O O . PHE A 1 391 ? 7.508 -17.984 -25.859 1 93.69 391 PHE A O 1
ATOM 3107 N N . TYR A 1 392 ? 7.707 -15.773 -25.891 1 93.12 392 TYR A N 1
ATOM 3108 C CA . TYR A 1 392 ? 7.336 -15.578 -24.5 1 93.12 392 TYR A CA 1
ATOM 3109 C C . TYR A 1 392 ? 5.828 -15.383 -24.359 1 93.12 392 TYR A C 1
ATOM 3111 O O . TYR A 1 392 ? 5.27 -14.43 -24.906 1 93.12 392 TYR A O 1
ATOM 3119 N N . GLU A 1 393 ? 5.25 -16.25 -23.656 1 87.75 393 GLU A N 1
ATOM 3120 C CA . GLU A 1 393 ? 3.814 -16.172 -23.391 1 87.75 393 GLU A CA 1
ATOM 3121 C C . GLU A 1 393 ? 3.525 -15.414 -22.109 1 87.75 393 GLU A C 1
ATOM 3123 O O . GLU A 1 393 ? 3.426 -16.016 -21.031 1 87.75 393 GLU A O 1
ATOM 3128 N N . ARG A 1 394 ? 3.332 -14.172 -22.328 1 79.25 394 ARG A N 1
ATOM 3129 C CA . ARG A 1 394 ? 3.061 -13.305 -21.188 1 79.25 394 ARG A CA 1
ATOM 3130 C C . ARG A 1 394 ? 1.712 -13.625 -20.562 1 79.25 394 ARG A C 1
ATOM 3132 O O . ARG A 1 394 ? 1.581 -13.648 -19.328 1 79.25 394 ARG A O 1
ATOM 3139 N N . ALA A 1 395 ? 0.752 -13.766 -21.391 1 68.75 395 ALA A N 1
ATOM 3140 C CA . ALA A 1 395 ? -0.584 -14.195 -20.984 1 68.75 395 ALA A CA 1
ATOM 3141 C C . ALA A 1 395 ? -0.909 -15.578 -21.531 1 68.75 395 ALA A C 1
ATOM 3143 O O . ALA A 1 395 ? -0.508 -15.922 -22.641 1 68.75 395 ALA A O 1
ATOM 3144 N N . ARG A 1 396 ? -1.616 -16.281 -20.812 1 67.06 396 ARG A N 1
ATOM 3145 C CA . ARG A 1 396 ? -1.918 -17.656 -21.203 1 67.06 396 ARG A CA 1
ATOM 3146 C C . ARG A 1 396 ? -2.656 -17.719 -22.531 1 67.06 396 ARG A C 1
ATOM 3148 O O . ARG A 1 396 ? -3.613 -16.969 -22.75 1 67.06 396 ARG A O 1
ATOM 3155 N N . GLY A 1 397 ? -2.174 -18.594 -23.391 1 71.5 397 GLY A N 1
ATOM 3156 C CA . GLY A 1 397 ? -2.859 -18.844 -24.641 1 71.5 397 GLY A CA 1
ATOM 3157 C C . GLY A 1 397 ? -2.4 -17.922 -25.766 1 71.5 397 GLY A C 1
ATOM 3158 O O . GLY A 1 397 ? -2.826 -18.078 -26.906 1 71.5 397 GLY A O 1
ATOM 3159 N N . GLN A 1 398 ? -1.521 -17.078 -25.469 1 76.5 398 GLN A N 1
ATOM 3160 C CA . GLN A 1 398 ? -1.074 -16.109 -26.469 1 76.5 398 GLN A CA 1
ATOM 3161 C C . GLN A 1 398 ? -0.489 -16.812 -27.688 1 76.5 398 GLN A C 1
ATOM 3163 O O . GLN A 1 398 ? -0.647 -16.344 -28.812 1 76.5 398 GLN A O 1
ATOM 3168 N N . TYR A 1 399 ? 0.254 -17.922 -27.516 1 84.19 399 TYR A N 1
ATOM 3169 C CA . TYR A 1 399 ? 0.866 -18.656 -28.609 1 84.19 399 TYR A CA 1
ATOM 3170 C C . TYR A 1 399 ? -0.198 -19.25 -29.531 1 84.19 399 TYR A C 1
ATOM 3172 O O . TYR A 1 399 ? -0.093 -19.172 -30.75 1 84.19 399 TYR A O 1
ATOM 3180 N N . ALA A 1 400 ? -1.179 -19.844 -28.906 1 75.31 400 ALA A N 1
ATOM 3181 C CA . ALA A 1 400 ? -2.283 -20.422 -29.656 1 75.31 400 ALA A CA 1
ATOM 3182 C C . ALA A 1 400 ? -3.102 -19.328 -30.344 1 75.31 400 ALA A C 1
ATOM 3184 O O . ALA A 1 400 ? -3.5 -19.484 -31.5 1 75.31 400 ALA A O 1
ATOM 3185 N N . ASP A 1 401 ? -3.322 -18.281 -29.656 1 73.31 401 ASP A N 1
ATOM 3186 C CA . ASP A 1 401 ? -4.121 -17.172 -30.172 1 73.31 401 ASP A CA 1
ATOM 3187 C C . ASP A 1 401 ? -3.459 -16.531 -31.391 1 73.31 401 ASP A C 1
ATOM 3189 O O . ASP A 1 401 ? -4.141 -16.094 -32.312 1 73.31 401 ASP A O 1
ATOM 3193 N N . ALA A 1 402 ? -2.182 -16.484 -31.328 1 77.31 402 ALA A N 1
ATOM 3194 C CA . ALA A 1 402 ? -1.428 -15.875 -32.438 1 77.31 402 ALA A CA 1
ATOM 3195 C C . ALA A 1 402 ? -1.614 -16.656 -33.719 1 77.31 402 ALA A C 1
ATOM 3197 O O . ALA A 1 402 ? -1.445 -16.125 -34.812 1 77.31 402 ALA A O 1
ATOM 3198 N N . GLN A 1 403 ? -2.105 -17.891 -33.562 1 77.62 403 GLN A N 1
ATOM 3199 C CA . GLN A 1 403 ? -2.252 -18.766 -34.719 1 77.62 403 GLN A CA 1
ATOM 3200 C C . GLN A 1 403 ? -3.715 -18.891 -35.156 1 77.62 403 GLN A C 1
ATOM 3202 O O . GLN A 1 403 ? -4.016 -19.312 -36.281 1 77.62 403 GLN A O 1
ATOM 3207 N N . SER A 1 404 ? -4.594 -18.594 -34.25 1 70.06 404 SER A N 1
ATOM 3208 C CA . SER A 1 404 ? -6.012 -18.906 -34.406 1 70.06 404 SER A CA 1
ATOM 3209 C C . SER A 1 404 ? -6.586 -18.219 -35.656 1 70.06 404 SER A C 1
ATOM 3211 O O . SER A 1 404 ? -7.449 -18.781 -36.344 1 70.06 404 SER A O 1
ATOM 3213 N N . LYS A 1 405 ? -6.121 -17.016 -36.031 1 67.31 405 LYS A N 1
ATOM 3214 C CA . LYS A 1 405 ? -6.703 -16.266 -37.156 1 67.31 405 LYS A CA 1
ATOM 3215 C C . LYS A 1 405 ? -5.871 -16.438 -38.406 1 67.31 405 LYS A C 1
ATOM 3217 O O . LYS A 1 405 ? -6.152 -15.812 -39.438 1 67.31 405 LYS A O 1
ATOM 3222 N N . LEU A 1 406 ? -4.895 -17.312 -38.344 1 71.75 406 LEU A N 1
ATOM 3223 C CA . LEU A 1 406 ? -3.992 -17.484 -39.469 1 71.75 406 LEU A CA 1
ATOM 3224 C C . LEU A 1 406 ? -4.453 -18.625 -40.375 1 71.75 406 LEU A C 1
ATOM 3226 O O . LEU A 1 406 ? -5.105 -19.562 -39.906 1 71.75 406 LEU A O 1
ATOM 3230 N N . THR A 1 407 ? -4.309 -18.453 -41.656 1 74.25 407 THR A N 1
ATOM 3231 C CA . THR A 1 407 ? -4.539 -19.547 -42.594 1 74.25 407 THR A CA 1
ATOM 3232 C C . THR A 1 407 ? -3.574 -20.703 -42.312 1 74.25 407 THR A C 1
ATOM 3234 O O . THR A 1 407 ? -2.57 -20.531 -41.625 1 74.25 407 THR A O 1
ATOM 3237 N N . PRO A 1 408 ? -3.881 -21.859 -42.75 1 77.75 408 PRO A N 1
ATOM 3238 C CA . PRO A 1 408 ? -2.988 -23 -42.5 1 77.75 408 PRO A CA 1
ATOM 3239 C C . PRO A 1 408 ? -1.562 -22.734 -43 1 77.75 408 PRO A C 1
ATOM 3241 O O . PRO A 1 408 ? -0.6 -23.125 -42.312 1 77.75 408 PRO A O 1
ATOM 3244 N N . ALA A 1 409 ? -1.495 -22.109 -44.125 1 79.12 409 ALA A N 1
ATOM 3245 C CA . ALA A 1 409 ? -0.167 -21.766 -44.625 1 79.12 409 ALA A CA 1
ATOM 3246 C C . ALA A 1 409 ? 0.542 -20.781 -43.719 1 79.12 409 ALA A C 1
ATOM 3248 O O . ALA A 1 409 ? 1.74 -20.922 -43.469 1 79.12 409 ALA A O 1
ATOM 3249 N N . GLU A 1 410 ? -0.19 -19.859 -43.25 1 82.5 410 GLU A N 1
ATOM 3250 C CA . GLU A 1 410 ? 0.361 -18.875 -42.312 1 82.5 410 GLU A CA 1
ATOM 3251 C C . GLU A 1 410 ? 0.727 -19.5 -40.969 1 82.5 410 GLU A C 1
ATOM 3253 O O . GLU A 1 410 ? 1.705 -19.094 -40.344 1 82.5 410 GLU A O 1
ATOM 3258 N N . GLN A 1 411 ? -0.036 -20.438 -40.594 1 84.88 411 GLN A N 1
ATOM 3259 C CA . GLN A 1 411 ? 0.251 -21.156 -39.344 1 84.88 411 GLN A CA 1
ATOM 3260 C C . GLN A 1 411 ? 1.573 -21.906 -39.438 1 84.88 411 GLN A C 1
ATOM 3262 O O . GLN A 1 411 ? 2.361 -21.922 -38.5 1 84.88 411 GLN A O 1
ATOM 3267 N N . ARG A 1 412 ? 1.738 -22.516 -40.562 1 84.88 412 ARG A N 1
ATOM 3268 C CA . ARG A 1 412 ? 2.99 -23.234 -40.781 1 84.88 412 ARG A CA 1
ATOM 3269 C C . ARG A 1 412 ? 4.184 -22.281 -40.719 1 84.88 412 ARG A C 1
ATOM 3271 O O . ARG A 1 412 ? 5.223 -22.609 -40.156 1 84.88 412 ARG A O 1
ATOM 3278 N N . ARG A 1 413 ? 4.008 -21.156 -41.344 1 83.56 413 ARG A N 1
ATOM 3279 C CA . ARG A 1 413 ? 5.066 -20.156 -41.312 1 83.56 413 ARG A CA 1
ATOM 3280 C C . ARG A 1 413 ? 5.332 -19.672 -39.906 1 83.56 413 ARG A C 1
ATOM 3282 O O . ARG A 1 413 ? 6.488 -19.5 -39.5 1 83.56 413 ARG A O 1
ATOM 3289 N N . PHE A 1 414 ? 4.262 -19.516 -39.188 1 88.44 414 PHE A N 1
ATOM 3290 C CA . PHE A 1 414 ? 4.379 -19.062 -37.812 1 88.44 414 PHE A CA 1
ATOM 3291 C C . PHE A 1 414 ? 5.125 -20.094 -36.969 1 88.44 414 PHE A C 1
ATOM 3293 O O . PHE A 1 414 ? 6.023 -19.734 -36.188 1 88.44 414 PHE A O 1
ATOM 3300 N N . LYS A 1 415 ? 4.785 -21.312 -37.094 1 87.62 415 LYS A N 1
ATOM 3301 C CA . LYS A 1 415 ? 5.391 -22.375 -36.312 1 87.62 415 LYS A CA 1
ATOM 3302 C C . LYS A 1 415 ? 6.855 -22.578 -36.688 1 87.62 415 LYS A C 1
ATOM 3304 O O . LYS A 1 415 ? 7.668 -23 -35.875 1 87.62 415 LYS A O 1
ATOM 3309 N N . ALA A 1 416 ? 7.094 -22.25 -37.938 1 86.75 416 ALA A N 1
ATOM 3310 C CA . ALA A 1 416 ? 8.484 -22.328 -38.375 1 86.75 416 ALA A CA 1
ATOM 3311 C C . ALA A 1 416 ? 9.32 -21.219 -37.75 1 86.75 416 ALA A C 1
ATOM 3313 O O . ALA A 1 416 ? 10.492 -21.422 -37.438 1 86.75 416 ALA A O 1
ATOM 3314 N N . GLU A 1 417 ? 8.688 -20.078 -37.594 1 87.75 417 GLU A N 1
ATOM 3315 C CA . GLU A 1 417 ? 9.367 -18.922 -37.031 1 87.75 417 GLU A CA 1
ATOM 3316 C C . GLU A 1 417 ? 9.414 -19.016 -35.5 1 87.75 417 GLU A C 1
ATOM 3318 O O . GLU A 1 417 ? 10.375 -18.547 -34.875 1 87.75 417 GLU A O 1
ATOM 3323 N N . HIS A 1 418 ? 8.367 -19.531 -34.938 1 90.88 418 HIS A N 1
ATOM 3324 C CA . HIS A 1 418 ? 8.219 -19.688 -33.5 1 90.88 418 HIS A CA 1
ATOM 3325 C C . HIS A 1 418 ? 7.934 -21.141 -33.125 1 90.88 418 HIS A C 1
ATOM 3327 O O . HIS A 1 418 ? 6.84 -21.453 -32.656 1 90.88 418 HIS A O 1
ATOM 3333 N N . PRO A 1 419 ? 8.945 -21.938 -33.188 1 88.19 419 PRO A N 1
ATOM 3334 C CA . PRO A 1 419 ? 8.695 -23.344 -32.875 1 88.19 419 PRO A CA 1
ATOM 3335 C C . PRO A 1 419 ? 8.172 -23.562 -31.453 1 88.19 419 PRO A C 1
ATOM 3337 O O . PRO A 1 419 ? 8.617 -22.891 -30.516 1 88.19 419 PRO A O 1
ATOM 3340 N N . LYS A 1 420 ? 7.344 -24.516 -31.281 1 84.56 420 LYS A N 1
ATOM 3341 C CA . LYS A 1 420 ? 6.656 -24.781 -30.031 1 84.56 420 LYS A CA 1
ATOM 3342 C C . LYS A 1 420 ? 7.656 -25.047 -28.906 1 84.56 420 LYS A C 1
ATOM 3344 O O . LYS A 1 420 ? 7.477 -24.562 -27.781 1 84.56 420 LYS A O 1
ATOM 3349 N N . PRO A 1 421 ? 8.734 -25.734 -29.172 1 85.62 421 PRO A N 1
ATOM 3350 C CA . PRO A 1 421 ? 9.703 -25.984 -28.109 1 85.62 421 PRO A CA 1
ATOM 3351 C C . PRO A 1 421 ? 10.383 -24.703 -27.625 1 85.62 421 PRO A C 1
ATOM 3353 O O . PRO A 1 421 ? 11 -24.688 -26.562 1 85.62 421 PRO A O 1
ATOM 3356 N N . GLN A 1 422 ? 10.273 -23.656 -28.453 1 91.38 422 GLN A N 1
ATOM 3357 C CA . GLN A 1 422 ? 10.891 -22.391 -28.094 1 91.38 422 GLN A CA 1
ATOM 3358 C C . GLN A 1 422 ? 9.867 -21.422 -27.484 1 91.38 422 GLN A C 1
ATOM 3360 O O . GLN A 1 422 ? 10.086 -20.219 -27.469 1 91.38 422 GLN A O 1
ATOM 3365 N N . MET A 1 423 ? 8.797 -22 -27.109 1 92.25 423 MET A N 1
ATOM 3366 C CA . MET A 1 423 ? 7.785 -21.234 -26.391 1 92.25 423 MET A CA 1
ATOM 3367 C C . MET A 1 423 ? 7.945 -21.406 -24.875 1 92.25 423 MET A C 1
ATOM 3369 O O . MET A 1 423 ? 8.188 -22.516 -24.406 1 92.25 423 MET A O 1
ATOM 3373 N N . PHE A 1 424 ? 7.84 -20.297 -24.047 1 92.38 424 PHE A N 1
ATOM 3374 C CA . PHE A 1 424 ? 7.934 -20.422 -22.594 1 92.38 424 PHE A CA 1
ATOM 3375 C C . PHE A 1 424 ? 7.02 -19.406 -21.906 1 92.38 424 PHE A C 1
ATOM 3377 O O . PHE A 1 424 ? 6.719 -18.359 -22.469 1 92.38 424 PHE A O 1
ATOM 3384 N N . THR A 1 425 ? 6.605 -19.797 -20.75 1 89.25 425 THR A N 1
ATOM 3385 C CA . THR A 1 425 ? 5.648 -19 -20 1 89.25 425 THR A CA 1
ATOM 3386 C C . THR A 1 425 ? 6.352 -18.219 -18.891 1 89.25 425 THR A C 1
ATOM 3388 O O . THR A 1 425 ? 7.566 -18.328 -18.703 1 89.25 425 THR A O 1
ATOM 3391 N N . LYS A 1 426 ? 5.559 -17.375 -18.203 1 87.44 426 LYS A N 1
ATOM 3392 C CA . LYS A 1 426 ? 6.105 -16.609 -17.078 1 87.44 426 LYS A CA 1
ATOM 3393 C C . LYS A 1 426 ? 6.598 -17.531 -15.969 1 87.44 426 LYS A C 1
ATOM 3395 O O . LYS A 1 426 ? 7.609 -17.25 -15.328 1 87.44 426 LYS A O 1
ATOM 3400 N N . THR A 1 427 ? 5.867 -18.609 -15.773 1 86.56 427 THR A N 1
ATOM 3401 C CA . THR A 1 427 ? 6.273 -19.562 -14.734 1 86.56 427 THR A CA 1
ATOM 3402 C C . THR A 1 427 ? 7.555 -20.281 -15.141 1 86.56 427 THR A C 1
ATOM 3404 O O . THR A 1 427 ? 8.383 -20.609 -14.289 1 86.56 427 THR A O 1
ATOM 3407 N N . ASP A 1 428 ? 7.707 -20.531 -16.438 1 91.81 428 ASP A N 1
ATOM 3408 C CA . ASP A 1 428 ? 8.961 -21.094 -16.922 1 91.81 428 ASP A CA 1
ATOM 3409 C C . ASP A 1 428 ? 10.125 -20.141 -16.672 1 91.81 428 ASP A C 1
ATOM 3411 O O . ASP A 1 428 ? 11.18 -20.562 -16.188 1 91.81 428 ASP A O 1
ATOM 3415 N N . LEU A 1 429 ? 9.844 -18.953 -17.047 1 93.81 429 LEU A N 1
ATOM 3416 C CA . LEU A 1 429 ? 10.883 -17.938 -16.891 1 93.81 429 LEU A CA 1
ATOM 3417 C C . LEU A 1 429 ? 11.359 -17.891 -15.438 1 93.81 429 LEU A C 1
ATOM 3419 O O . LEU A 1 429 ? 12.562 -17.781 -15.18 1 93.81 429 LEU A O 1
ATOM 3423 N N . ALA A 1 430 ? 10.422 -17.984 -14.555 1 91.5 430 ALA A N 1
ATOM 3424 C CA . ALA A 1 430 ? 10.758 -17.969 -13.141 1 91.5 430 ALA A CA 1
ATOM 3425 C C . ALA A 1 430 ? 11.656 -19.156 -12.773 1 91.5 430 ALA A C 1
ATOM 3427 O O . ALA A 1 430 ? 12.617 -19 -12.016 1 91.5 430 ALA A O 1
ATOM 3428 N N . LYS A 1 431 ? 11.375 -20.281 -13.305 1 94 431 LYS A N 1
ATOM 3429 C CA . LYS A 1 431 ? 12.18 -21.469 -13.047 1 94 431 LYS A CA 1
ATOM 3430 C C . LYS A 1 431 ? 13.594 -21.312 -13.617 1 94 431 LYS A C 1
ATOM 3432 O O . LYS A 1 431 ? 14.57 -21.641 -12.945 1 94 431 LYS A O 1
ATOM 3437 N N . PHE A 1 432 ? 13.641 -20.781 -14.852 1 95.56 432 PHE A N 1
ATOM 3438 C CA . PHE A 1 432 ? 14.914 -20.609 -15.539 1 95.56 432 PHE A CA 1
ATOM 3439 C C . PHE A 1 432 ? 15.852 -19.734 -14.719 1 95.56 432 PHE A C 1
ATOM 3441 O O . PHE A 1 432 ? 17.062 -19.969 -14.688 1 95.56 432 PHE A O 1
ATOM 3448 N N . GLU A 1 433 ? 15.227 -18.781 -14.07 1 95.25 433 GLU A N 1
ATOM 3449 C CA . GLU A 1 433 ? 16.016 -17.734 -13.422 1 95.25 433 GLU A CA 1
ATOM 3450 C C . GLU A 1 433 ? 16.281 -18.078 -11.961 1 95.25 433 GLU A C 1
ATOM 3452 O O . GLU A 1 433 ? 17.406 -17.922 -11.477 1 95.25 433 GLU A O 1
ATOM 3457 N N . ASN A 1 434 ? 15.297 -18.578 -11.258 1 94.19 434 ASN A N 1
ATOM 3458 C CA . ASN A 1 434 ? 15.391 -18.734 -9.805 1 94.19 434 ASN A CA 1
ATOM 3459 C C . ASN A 1 434 ? 16.422 -19.781 -9.422 1 94.19 434 ASN A C 1
ATOM 3461 O O . ASN A 1 434 ? 17.047 -19.688 -8.359 1 94.19 434 ASN A O 1
ATOM 3465 N N . VAL A 1 435 ? 16.625 -20.719 -10.211 1 94.56 435 VAL A N 1
ATOM 3466 C CA . VAL A 1 435 ? 17.578 -21.781 -9.891 1 94.56 435 VAL A CA 1
ATOM 3467 C C . VAL A 1 435 ? 18.984 -21.203 -9.797 1 94.56 435 VAL A C 1
ATOM 3469 O O . VAL A 1 435 ? 19.844 -21.75 -9.109 1 94.56 435 VAL A O 1
ATOM 3472 N N . TRP A 1 436 ? 19.219 -20.125 -10.484 1 93.94 436 TRP A N 1
ATOM 3473 C CA . TRP A 1 436 ? 20.531 -19.5 -10.523 1 93.94 436 TRP A CA 1
ATOM 3474 C C . TRP A 1 436 ? 20.625 -18.359 -9.5 1 93.94 436 TRP A C 1
ATOM 3476 O O . TRP A 1 436 ? 21.672 -18.188 -8.867 1 93.94 436 TRP A O 1
ATOM 3486 N N . ASP A 1 437 ? 19.531 -17.594 -9.367 1 91.38 437 ASP A N 1
ATOM 3487 C CA . ASP A 1 437 ? 19.641 -16.297 -8.688 1 91.38 437 ASP A CA 1
ATOM 3488 C C . ASP A 1 437 ? 18.938 -16.344 -7.328 1 91.38 437 ASP A C 1
ATOM 3490 O O . ASP A 1 437 ? 19.016 -15.375 -6.562 1 91.38 437 ASP A O 1
ATOM 3494 N N . ASP A 1 438 ? 18.234 -17.359 -7.094 1 86.62 438 ASP A N 1
ATOM 3495 C CA . ASP A 1 438 ? 17.516 -17.469 -5.832 1 86.62 438 ASP A CA 1
ATOM 3496 C C . ASP A 1 438 ? 17.75 -18.844 -5.188 1 86.62 438 ASP A C 1
ATOM 3498 O O . ASP A 1 438 ? 18.484 -19.672 -5.727 1 86.62 438 ASP A O 1
ATOM 3502 N N . HIS A 1 439 ? 17.234 -19 -3.961 1 84.44 439 HIS A N 1
ATOM 3503 C CA . HIS A 1 439 ? 17.297 -20.297 -3.287 1 84.44 439 HIS A CA 1
ATOM 3504 C C . HIS A 1 439 ? 16.547 -21.359 -4.078 1 84.44 439 HIS A C 1
ATOM 3506 O O . HIS A 1 439 ? 15.375 -21.172 -4.414 1 84.44 439 HIS A O 1
ATOM 3512 N N . PRO A 1 440 ? 17.188 -22.516 -4.473 1 90.44 440 PRO A N 1
ATOM 3513 C CA . PRO A 1 440 ? 16.578 -23.516 -5.355 1 90.44 440 PRO A CA 1
ATOM 3514 C C . PRO A 1 440 ? 15.359 -24.188 -4.734 1 90.44 440 PRO A C 1
ATOM 3516 O O . PRO A 1 440 ? 14.586 -24.844 -5.441 1 90.44 440 PRO A O 1
ATOM 3519 N N . ARG A 1 441 ? 15.211 -24.047 -3.443 1 89.62 441 ARG A N 1
ATOM 3520 C CA . ARG A 1 441 ? 14.055 -24.656 -2.799 1 89.62 441 ARG A CA 1
ATOM 3521 C C . ARG A 1 441 ? 12.758 -24.125 -3.398 1 89.62 441 ARG A C 1
ATOM 3523 O O . ARG A 1 441 ? 11.75 -24.828 -3.439 1 89.62 441 ARG A O 1
ATOM 3530 N N . TRP A 1 442 ? 12.758 -22.859 -3.859 1 88.75 442 TRP A N 1
ATOM 3531 C CA . TRP A 1 442 ? 11.539 -22.25 -4.387 1 88.75 442 TRP A CA 1
ATOM 3532 C C . TRP A 1 442 ? 11.055 -22.984 -5.633 1 88.75 442 TRP A C 1
ATOM 3534 O O . TRP A 1 442 ? 9.852 -23.125 -5.844 1 88.75 442 TRP A O 1
ATOM 3544 N N . VAL A 1 443 ? 11.953 -23.453 -6.43 1 90.69 443 VAL A N 1
ATOM 3545 C CA . VAL A 1 443 ? 11.594 -24.219 -7.621 1 90.69 443 VAL A CA 1
ATOM 3546 C C . VAL A 1 443 ? 10.945 -25.531 -7.211 1 90.69 443 VAL A C 1
ATOM 3548 O O . VAL A 1 443 ? 10.047 -26.031 -7.898 1 90.69 443 VAL A O 1
ATOM 3551 N N . ASN A 1 444 ? 11.367 -26.016 -6.051 1 89.88 444 ASN A N 1
ATOM 3552 C CA . ASN A 1 444 ? 10.844 -27.281 -5.559 1 89.88 444 ASN A CA 1
ATOM 3553 C C . ASN A 1 444 ? 9.484 -27.109 -4.895 1 89.88 444 ASN A C 1
ATOM 3555 O O . ASN A 1 444 ? 8.758 -28.094 -4.703 1 89.88 444 ASN A O 1
ATOM 3559 N N . LEU A 1 445 ? 9.055 -25.891 -4.578 1 84.12 445 LEU A N 1
ATOM 3560 C CA . LEU A 1 445 ? 7.793 -25.625 -3.889 1 84.12 445 LEU A CA 1
ATOM 3561 C C . LEU A 1 445 ? 6.633 -25.562 -4.883 1 84.12 445 LEU A C 1
ATOM 3563 O O . LEU A 1 445 ? 5.473 -25.438 -4.48 1 84.12 445 LEU A O 1
ATOM 3567 N N . GLY A 1 446 ? 6.934 -25.625 -6.16 1 81 446 GLY A N 1
ATOM 3568 C CA . GLY A 1 446 ? 5.891 -25.578 -7.176 1 81 446 GLY A CA 1
ATOM 3569 C C . GLY A 1 446 ? 5.961 -24.328 -8.039 1 81 446 GLY A C 1
ATOM 3570 O O . GLY A 1 446 ? 6.52 -23.312 -7.621 1 81 446 GLY A O 1
ATOM 3571 N N . SER A 1 447 ? 5.355 -24.406 -9.141 1 81.5 447 SER A N 1
ATOM 3572 C CA . SER A 1 447 ? 5.477 -23.391 -10.172 1 81.5 447 SER A CA 1
ATOM 3573 C C . SER A 1 447 ? 4.883 -22.062 -9.703 1 81.5 447 SER A C 1
ATOM 3575 O O . SER A 1 447 ? 5.445 -21 -9.969 1 81.5 447 SER A O 1
ATOM 3577 N N . GLN A 1 448 ? 3.832 -22.156 -9.031 1 75.38 448 GLN A N 1
ATOM 3578 C CA . GLN A 1 448 ? 3.148 -20.922 -8.633 1 75.38 448 GLN A CA 1
ATOM 3579 C C . GLN A 1 448 ? 3.916 -20.203 -7.535 1 75.38 448 GLN A C 1
ATOM 3581 O O . GLN A 1 448 ? 4.121 -18.984 -7.609 1 75.38 448 GLN A O 1
ATOM 3586 N N . LYS A 1 449 ? 4.324 -20.891 -6.516 1 78.38 449 LYS A N 1
ATOM 3587 C CA . LYS A 1 449 ? 5.105 -20.297 -5.441 1 78.38 449 LYS A CA 1
ATOM 3588 C C . LYS A 1 449 ? 6.441 -19.766 -5.957 1 78.38 449 LYS A C 1
ATOM 3590 O O . LYS A 1 449 ? 6.918 -18.719 -5.512 1 78.38 449 LYS A O 1
ATOM 3595 N N . ASN A 1 450 ? 7.008 -20.562 -6.852 1 87.75 450 ASN A N 1
ATOM 3596 C CA . ASN A 1 450 ? 8.25 -20.125 -7.477 1 87.75 450 ASN A CA 1
ATOM 3597 C C . ASN A 1 450 ? 8.062 -18.812 -8.242 1 87.75 450 ASN A C 1
ATOM 3599 O O . ASN A 1 450 ? 8.914 -17.922 -8.172 1 87.75 450 ASN A O 1
ATOM 3603 N N . PHE A 1 451 ? 7.02 -18.688 -8.93 1 86.25 451 PHE A N 1
ATOM 3604 C CA . PHE A 1 451 ? 6.746 -17.469 -9.68 1 86.25 451 PHE A CA 1
ATOM 3605 C C . PHE A 1 451 ? 6.504 -16.297 -8.742 1 86.25 451 PHE A C 1
ATOM 3607 O O . PHE A 1 451 ? 6.945 -15.18 -9.016 1 86.25 451 PHE A O 1
ATOM 3614 N N . ALA A 1 452 ? 5.793 -16.578 -7.723 1 77.06 452 ALA A N 1
ATOM 3615 C CA . ALA A 1 452 ? 5.543 -15.523 -6.746 1 77.06 452 ALA A CA 1
ATOM 3616 C C . ALA A 1 452 ? 6.852 -14.961 -6.203 1 77.06 452 ALA A C 1
ATOM 3618 O O . ALA A 1 452 ? 6.988 -13.742 -6.039 1 77.06 452 ALA A O 1
ATOM 3619 N N . ARG A 1 453 ? 7.758 -15.859 -5.938 1 82.88 453 ARG A N 1
ATOM 3620 C CA . ARG A 1 453 ? 9.07 -15.445 -5.449 1 82.88 453 ARG A CA 1
ATOM 3621 C C . ARG A 1 453 ? 9.805 -14.625 -6.504 1 82.88 453 ARG A C 1
ATOM 3623 O O . ARG A 1 453 ? 10.43 -13.617 -6.18 1 82.88 453 ARG A O 1
ATOM 3630 N N . TYR A 1 454 ? 9.75 -15.055 -7.672 1 88.94 454 TYR A N 1
ATOM 3631 C CA . TYR A 1 454 ? 10.352 -14.352 -8.797 1 88.94 454 TYR A CA 1
ATOM 3632 C C . TYR A 1 454 ? 9.758 -12.961 -8.961 1 88.94 454 TYR A C 1
ATOM 3634 O O . TYR A 1 454 ? 10.492 -11.977 -9.133 1 88.94 454 TYR A O 1
ATOM 3642 N N . ALA A 1 455 ? 8.461 -12.922 -8.93 1 82.5 455 ALA A N 1
ATOM 3643 C CA . ALA A 1 455 ? 7.738 -11.664 -9.109 1 82.5 455 ALA A CA 1
ATOM 3644 C C . ALA A 1 455 ? 8.125 -10.648 -8.039 1 82.5 455 ALA A C 1
ATOM 3646 O O . ALA A 1 455 ? 8.328 -9.469 -8.344 1 82.5 455 ALA A O 1
ATOM 3647 N N . ALA A 1 456 ? 8.195 -11.078 -6.832 1 76.94 456 ALA A N 1
ATOM 3648 C CA . ALA A 1 456 ? 8.57 -10.195 -5.73 1 76.94 456 ALA A CA 1
ATOM 3649 C C . ALA A 1 456 ? 9.977 -9.633 -5.938 1 76.94 456 ALA A C 1
ATOM 3651 O O . ALA A 1 456 ? 10.203 -8.43 -5.746 1 76.94 456 ALA A O 1
ATOM 3652 N N . ARG A 1 457 ? 10.875 -10.492 -6.328 1 84.94 457 ARG A N 1
ATOM 3653 C CA . ARG A 1 457 ? 12.258 -10.078 -6.512 1 84.94 457 ARG A CA 1
ATOM 3654 C C . ARG A 1 457 ? 12.398 -9.148 -7.711 1 84.94 457 ARG A C 1
ATOM 3656 O O . ARG A 1 457 ? 12.984 -8.07 -7.605 1 84.94 457 ARG A O 1
ATOM 3663 N N . ILE A 1 458 ? 11.859 -9.578 -8.812 1 87.31 458 ILE A N 1
ATOM 3664 C CA . ILE A 1 458 ? 12.008 -8.82 -10.047 1 87.31 458 ILE A CA 1
ATOM 3665 C C . ILE A 1 458 ? 11.25 -7.504 -9.945 1 87.31 458 ILE A C 1
ATOM 3667 O O . ILE A 1 458 ? 11.695 -6.48 -10.477 1 87.31 458 ILE A O 1
ATOM 3671 N N . GLY A 1 459 ? 10.062 -7.598 -9.359 1 77.94 459 GLY A N 1
ATOM 3672 C CA . GLY A 1 459 ? 9.344 -6.359 -9.133 1 77.94 459 GLY A CA 1
ATOM 3673 C C . GLY A 1 459 ? 10.164 -5.312 -8.398 1 77.94 459 GLY A C 1
ATOM 3674 O O . GLY A 1 459 ? 10.195 -4.148 -8.805 1 77.94 459 GLY A O 1
ATOM 3675 N N . SER A 1 460 ? 10.852 -5.695 -7.383 1 75.31 460 SER A N 1
ATOM 3676 C CA . SER A 1 460 ? 11.703 -4.812 -6.594 1 75.31 460 SER A CA 1
ATOM 3677 C C . SER A 1 460 ? 12.883 -4.305 -7.414 1 75.31 460 SER A C 1
ATOM 3679 O O . SER A 1 460 ? 13.234 -3.125 -7.34 1 75.31 460 SER A O 1
ATOM 3681 N N . GLU A 1 461 ? 13.484 -5.215 -8.172 1 82.44 461 GLU A N 1
ATOM 3682 C CA . GLU A 1 461 ? 14.641 -4.848 -8.984 1 82.44 461 GLU A CA 1
ATOM 3683 C C . GLU A 1 461 ? 14.25 -3.883 -10.102 1 82.44 461 GLU A C 1
ATOM 3685 O O . GLU A 1 461 ? 15.016 -2.99 -10.461 1 82.44 461 GLU A O 1
ATOM 3690 N N . TRP A 1 462 ? 13.086 -4.121 -10.641 1 81.81 462 TRP A N 1
ATOM 3691 C CA . TRP A 1 462 ? 12.586 -3.254 -11.703 1 81.81 462 TRP A CA 1
ATOM 3692 C C . TRP A 1 462 ? 12.398 -1.827 -11.195 1 81.81 462 TRP A C 1
ATOM 3694 O O . TRP A 1 462 ? 12.719 -0.866 -11.898 1 81.81 462 TRP A O 1
ATOM 3704 N N . GLU A 1 463 ? 11.844 -1.739 -9.977 1 70.44 463 GLU A N 1
ATOM 3705 C CA . GLU A 1 463 ? 11.617 -0.43 -9.375 1 70.44 463 GLU A CA 1
ATOM 3706 C C . GLU A 1 463 ? 12.93 0.311 -9.148 1 70.44 463 GLU A C 1
ATOM 3708 O O . GLU A 1 463 ? 12.992 1.535 -9.273 1 70.44 463 GLU A O 1
ATOM 3713 N N . LYS A 1 464 ? 13.969 -0.424 -8.883 1 71 464 LYS A N 1
ATOM 3714 C CA . LYS A 1 464 ? 15.281 0.166 -8.656 1 71 464 LYS A CA 1
ATOM 3715 C C . LYS A 1 464 ? 15.914 0.613 -9.977 1 71 464 LYS A C 1
ATOM 3717 O O . LYS A 1 464 ? 16.453 1.718 -10.062 1 71 464 LYS A O 1
ATOM 3722 N N . SER A 1 465 ? 15.844 -0.396 -10.93 1 79.31 465 SER A N 1
ATOM 3723 C CA . SER A 1 465 ? 16.422 -0.094 -12.242 1 79.31 465 SER A CA 1
ATOM 3724 C C . SER A 1 465 ? 15.789 -0.96 -13.328 1 79.31 465 SER A C 1
ATOM 3726 O O . SER A 1 465 ? 16.172 -2.115 -13.508 1 79.31 465 SER A O 1
ATOM 3728 N N . SER A 1 466 ? 14.961 -0.426 -14.07 1 81.88 466 SER A N 1
ATOM 3729 C CA . SER A 1 466 ? 14.305 -1.181 -15.133 1 81.88 466 SER A CA 1
ATOM 3730 C C . SER A 1 466 ? 15.273 -1.487 -16.266 1 81.88 466 SER A C 1
ATOM 3732 O O . SER A 1 466 ? 15.055 -2.418 -17.047 1 81.88 466 SER A O 1
ATOM 3734 N N . ASP A 1 467 ? 16.391 -0.717 -16.375 1 83.81 467 ASP A N 1
ATOM 3735 C CA . ASP A 1 467 ? 17.344 -0.86 -17.469 1 83.81 467 ASP A CA 1
ATOM 3736 C C . ASP A 1 467 ? 18.109 -2.184 -17.375 1 83.81 467 ASP A C 1
ATOM 3738 O O . ASP A 1 467 ? 18.703 -2.643 -18.359 1 83.81 467 ASP A O 1
ATOM 3742 N N . ALA A 1 468 ? 18.125 -2.664 -16.188 1 88 468 ALA A N 1
ATOM 3743 C CA . ALA A 1 468 ? 18.828 -3.932 -15.984 1 88 468 ALA A CA 1
ATOM 3744 C C . ALA A 1 468 ? 18.156 -5.059 -16.766 1 88 468 ALA A C 1
ATOM 3746 O O . ALA A 1 468 ? 18.781 -6.09 -17.031 1 88 468 ALA A O 1
ATOM 3747 N N . PHE A 1 469 ? 16.906 -4.898 -17.109 1 91.56 469 PHE A N 1
ATOM 3748 C CA . PHE A 1 469 ? 16.156 -5.898 -17.859 1 91.56 469 PHE A CA 1
ATOM 3749 C C . PHE A 1 469 ? 16.109 -5.555 -19.344 1 91.56 469 PHE A C 1
ATOM 3751 O O . PHE A 1 469 ? 15.156 -4.934 -19.812 1 91.56 469 PHE A O 1
ATOM 3758 N N . ASN A 1 470 ? 17.156 -6.012 -20.031 1 90.62 470 ASN A N 1
ATOM 3759 C CA . ASN A 1 470 ? 17.453 -5.625 -21.406 1 90.62 470 ASN A CA 1
ATOM 3760 C C . ASN A 1 470 ? 17.578 -6.844 -22.312 1 90.62 470 ASN A C 1
ATOM 3762 O O . ASN A 1 470 ? 17.219 -7.957 -21.922 1 90.62 470 ASN A O 1
ATOM 3766 N N . GLU A 1 471 ? 18.031 -6.656 -23.516 1 88.69 471 GLU A N 1
ATOM 3767 C CA . GLU A 1 471 ? 18.156 -7.738 -24.484 1 88.69 471 GLU A CA 1
ATOM 3768 C C . GLU A 1 471 ? 19.094 -8.828 -23.984 1 88.69 471 GLU A C 1
ATOM 3770 O O . GLU A 1 471 ? 18.844 -10.016 -24.203 1 88.69 471 GLU A O 1
ATOM 3775 N N . PHE A 1 472 ? 20.141 -8.359 -23.344 1 91.88 472 PHE A N 1
ATOM 3776 C CA . PHE A 1 472 ? 21.062 -9.344 -22.797 1 91.88 472 PHE A CA 1
ATOM 3777 C C . PHE A 1 472 ? 20.359 -10.211 -21.75 1 91.88 472 PHE A C 1
ATOM 3779 O O . PHE A 1 472 ? 20.547 -11.422 -21.703 1 91.88 472 PHE A O 1
ATOM 3786 N N . TYR A 1 473 ? 19.641 -9.555 -20.859 1 94.56 473 TYR A N 1
ATOM 3787 C CA . TYR A 1 473 ? 18.891 -10.289 -19.859 1 94.56 473 TYR A CA 1
ATOM 3788 C C . TYR A 1 473 ? 18.016 -11.359 -20.5 1 94.56 473 TYR A C 1
ATOM 3790 O O . TYR A 1 473 ? 17.953 -12.492 -20.016 1 94.56 473 TYR A O 1
ATOM 3798 N N . PHE A 1 474 ? 17.328 -10.977 -21.594 1 95.69 474 PHE A N 1
ATOM 3799 C CA . PHE A 1 474 ? 16.453 -11.906 -22.297 1 95.69 474 PHE A CA 1
ATOM 3800 C C . PHE A 1 474 ? 17.234 -13.078 -22.859 1 95.69 474 PHE A C 1
ATOM 3802 O O . PHE A 1 474 ? 16.859 -14.234 -22.688 1 95.69 474 PHE A O 1
ATOM 3809 N N . LYS A 1 475 ? 18.312 -12.742 -23.547 1 94.62 475 LYS A N 1
ATOM 3810 C CA . LYS A 1 475 ? 19.141 -13.789 -24.141 1 94.62 475 LYS A CA 1
ATOM 3811 C C . LYS A 1 475 ? 19.672 -14.727 -23.062 1 94.62 475 LYS A C 1
ATOM 3813 O O . LYS A 1 475 ? 19.719 -15.945 -23.266 1 94.62 475 LYS A O 1
ATOM 3818 N N . ARG A 1 476 ? 20.094 -14.141 -22 1 95.69 476 ARG A N 1
ATOM 3819 C CA . ARG A 1 476 ? 20.578 -14.945 -20.891 1 95.69 476 ARG A CA 1
ATOM 3820 C C . ARG A 1 476 ? 19.484 -15.844 -20.328 1 95.69 476 ARG A C 1
ATOM 3822 O O . ARG A 1 476 ? 19.734 -17.016 -20.016 1 95.69 476 ARG A O 1
ATOM 3829 N N . ALA A 1 477 ? 18.281 -15.32 -20.203 1 96.62 477 ALA A N 1
ATOM 3830 C CA . ALA A 1 477 ? 17.156 -16.094 -19.688 1 96.62 477 ALA A CA 1
ATOM 3831 C C . ALA A 1 477 ? 16.844 -17.281 -20.594 1 96.62 477 ALA A C 1
ATOM 3833 O O . ALA A 1 477 ? 16.578 -18.391 -20.109 1 96.62 477 ALA A O 1
ATOM 3834 N N . VAL A 1 478 ? 16.875 -17.031 -21.844 1 96.69 478 VAL A N 1
ATOM 3835 C CA . VAL A 1 478 ? 16.625 -18.094 -22.812 1 96.69 478 VAL A CA 1
ATOM 3836 C C . VAL A 1 478 ? 17.75 -19.141 -22.719 1 96.69 478 VAL A C 1
ATOM 3838 O O . VAL A 1 478 ? 17.484 -20.344 -22.766 1 96.69 478 VAL A O 1
ATOM 3841 N N . ALA A 1 479 ? 18.984 -18.656 -22.641 1 96.81 479 ALA A N 1
ATOM 3842 C CA . ALA A 1 479 ? 20.109 -19.578 -22.484 1 96.81 479 ALA A CA 1
ATOM 3843 C C . ALA A 1 479 ? 19.922 -20.438 -21.234 1 96.81 479 ALA A C 1
ATOM 3845 O O . ALA A 1 479 ? 20.188 -21.641 -21.266 1 96.81 479 ALA A O 1
ATOM 3846 N N . ARG A 1 480 ? 19.516 -19.859 -20.188 1 97.38 480 ARG A N 1
ATOM 3847 C CA . ARG A 1 480 ? 19.25 -20.578 -18.953 1 97.38 480 ARG A CA 1
ATOM 3848 C C . ARG A 1 480 ? 18.109 -21.562 -19.125 1 97.38 480 ARG A C 1
ATOM 3850 O O . ARG A 1 480 ? 18.109 -22.656 -18.547 1 97.38 480 ARG A O 1
ATOM 3857 N N . GLY A 1 481 ? 17.141 -21.156 -19.984 1 96.62 481 GLY A N 1
ATOM 3858 C CA . GLY A 1 481 ? 16.062 -22.078 -20.344 1 96.62 481 GLY A CA 1
ATOM 3859 C C . GLY A 1 481 ? 16.547 -23.281 -21.125 1 96.62 481 GLY A C 1
ATOM 3860 O O . GLY A 1 481 ? 16.125 -24.406 -20.875 1 96.62 481 GLY A O 1
ATOM 3861 N N . LEU A 1 482 ? 17.484 -23.016 -22.047 1 95.81 482 LEU A N 1
ATOM 3862 C CA . LEU A 1 482 ? 18.078 -24.094 -22.828 1 95.81 482 LEU A CA 1
ATOM 3863 C C . LEU A 1 482 ? 18.812 -25.078 -21.922 1 95.81 482 LEU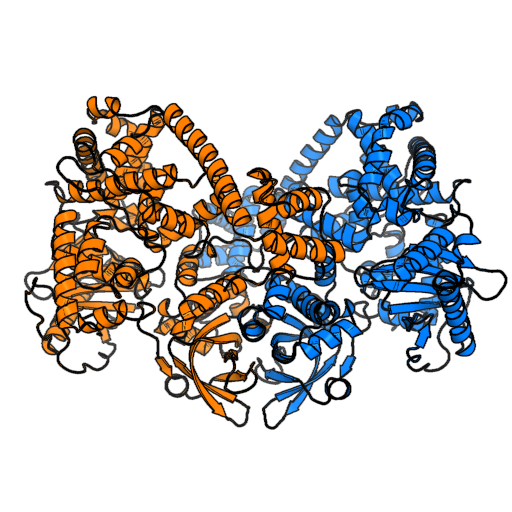 A C 1
ATOM 3865 O O . LEU A 1 482 ? 18.703 -26.281 -22.094 1 95.81 482 LEU A O 1
ATOM 3869 N N . ILE A 1 483 ? 19.5 -24.5 -20.984 1 97.12 483 ILE A N 1
ATOM 3870 C CA . ILE A 1 483 ? 20.219 -25.344 -20.031 1 97.12 483 ILE A CA 1
ATOM 3871 C C . ILE A 1 483 ? 19.234 -26.141 -19.188 1 97.12 483 ILE A C 1
ATOM 3873 O O . ILE A 1 483 ? 19.453 -27.344 -18.953 1 97.12 483 ILE A O 1
ATOM 3877 N N . PHE A 1 484 ? 18.219 -25.531 -18.734 1 96.5 484 PHE A N 1
ATOM 3878 C CA . PHE A 1 484 ? 17.203 -26.188 -17.922 1 96.5 484 PHE A CA 1
ATOM 3879 C C . PHE A 1 484 ? 16.594 -27.375 -18.656 1 96.5 484 PHE A C 1
ATOM 3881 O O . PHE A 1 484 ? 16.547 -28.484 -18.125 1 96.5 484 PHE A O 1
ATOM 3888 N N . ARG A 1 485 ? 16.188 -27.203 -19.875 1 93.44 485 ARG A N 1
ATOM 3889 C CA . ARG A 1 485 ? 15.562 -28.25 -20.672 1 93.44 485 ARG A CA 1
ATOM 3890 C C . ARG A 1 485 ? 16.562 -29.359 -21 1 93.44 485 ARG A C 1
ATOM 3892 O O . ARG A 1 485 ? 16.203 -30.531 -21.031 1 93.44 485 ARG A O 1
ATOM 3899 N N . ALA A 1 486 ? 17.766 -28.953 -21.281 1 94.94 486 ALA A N 1
ATOM 3900 C CA . ALA A 1 486 ? 18.797 -29.953 -21.516 1 94.94 486 ALA A CA 1
ATOM 3901 C C . ALA A 1 486 ? 19.016 -30.812 -20.281 1 94.94 486 ALA A C 1
ATOM 3903 O O . ALA A 1 486 ? 19.219 -32.031 -20.406 1 94.94 486 ALA A O 1
ATOM 3904 N N . THR A 1 487 ? 19.062 -30.172 -19.156 1 96 487 THR A N 1
ATOM 3905 C CA . THR A 1 487 ? 19.266 -30.906 -17.922 1 96 487 THR A CA 1
ATOM 3906 C C . THR A 1 487 ? 18.125 -31.906 -17.703 1 96 487 THR A C 1
ATOM 3908 O O . THR A 1 487 ? 18.359 -33.031 -17.266 1 96 487 THR A O 1
ATOM 3911 N N . GLU A 1 488 ? 16.906 -31.5 -18.016 1 92.69 488 GLU A N 1
ATOM 3912 C CA . GLU A 1 488 ? 15.773 -32.406 -17.922 1 92.69 488 GLU A CA 1
ATOM 3913 C C . GLU A 1 488 ? 15.977 -33.625 -18.812 1 92.69 488 GLU A C 1
ATOM 3915 O O . GLU A 1 488 ? 15.75 -34.75 -18.391 1 92.69 488 GLU A O 1
ATOM 3920 N N . ARG A 1 489 ? 16.438 -33.375 -20 1 91.12 489 ARG A N 1
ATOM 3921 C CA . ARG A 1 489 ? 16.672 -34.469 -20.969 1 91.12 489 ARG A CA 1
ATOM 3922 C C . ARG A 1 489 ? 17.797 -35.375 -20.5 1 91.12 489 ARG A C 1
ATOM 3924 O O . ARG A 1 489 ? 17.688 -36.594 -20.578 1 91.12 489 ARG A O 1
ATOM 3931 N N . ILE A 1 490 ? 18.844 -34.781 -20.047 1 94.81 490 ILE A N 1
ATOM 3932 C CA . ILE A 1 490 ? 20.031 -35.531 -19.625 1 94.81 490 ILE A CA 1
ATOM 3933 C C . ILE A 1 490 ? 19.688 -36.406 -18.422 1 94.81 490 ILE A C 1
ATOM 3935 O O . ILE A 1 490 ? 20.062 -37.594 -18.391 1 94.81 490 ILE A O 1
ATOM 3939 N N . VAL A 1 491 ? 19.016 -35.875 -17.5 1 94.19 491 VAL A N 1
ATOM 3940 C CA . VAL A 1 491 ? 18.625 -36.625 -16.312 1 94.19 491 VAL A CA 1
ATOM 3941 C C . VAL A 1 491 ? 17.734 -37.812 -16.703 1 94.19 491 VAL A C 1
ATOM 3943 O O . VAL A 1 491 ? 17.938 -38.938 -16.234 1 94.19 491 VAL A O 1
ATOM 3946 N N . SER A 1 492 ? 16.781 -37.594 -17.594 1 89.25 492 SER A N 1
ATOM 3947 C CA . SER A 1 492 ? 15.836 -38.625 -18.031 1 89.25 492 SER A CA 1
ATOM 3948 C C . SER A 1 492 ? 16.547 -39.75 -18.75 1 89.25 492 SER A C 1
ATOM 3950 O O . SER A 1 492 ? 16.078 -40.906 -18.75 1 89.25 492 SER A O 1
ATOM 3952 N N . ALA A 1 493 ? 17.703 -39.469 -19.281 1 91.12 493 ALA A N 1
ATOM 3953 C CA . ALA A 1 493 ? 18.438 -40.438 -20.094 1 91.12 493 ALA A CA 1
ATOM 3954 C C . ALA A 1 493 ? 19.453 -41.219 -19.25 1 91.12 493 ALA A C 1
ATOM 3956 O O . ALA A 1 493 ? 20.047 -42.188 -19.734 1 91.12 493 ALA A O 1
ATOM 3957 N N . GLN A 1 494 ? 19.625 -40.844 -18.031 1 93.12 494 GLN A N 1
ATOM 3958 C CA . GLN A 1 494 ? 20.609 -41.531 -17.188 1 93.12 494 GLN A CA 1
ATOM 3959 C C . GLN A 1 494 ? 20.141 -42.906 -16.797 1 93.12 494 GLN A C 1
ATOM 3961 O O . GLN A 1 494 ? 18.938 -43.125 -16.547 1 93.12 494 GLN A O 1
ATOM 3966 N N . PRO A 1 495 ? 21 -43.812 -16.672 1 91.44 495 PRO A N 1
ATOM 3967 C CA . PRO A 1 495 ? 20.609 -45.188 -16.312 1 91.44 495 PRO A CA 1
ATOM 3968 C C . PRO A 1 495 ? 20.062 -45.281 -14.891 1 91.44 495 PRO A C 1
ATOM 3970 O O . PRO A 1 495 ? 19.219 -46.156 -14.609 1 91.44 495 PRO A O 1
ATOM 3973 N N . TRP A 1 496 ? 20.547 -44.406 -14.094 1 89.88 496 TRP A N 1
ATOM 3974 C CA . TRP A 1 496 ? 20.141 -44.469 -12.695 1 89.88 496 TRP A CA 1
ATOM 3975 C C . TRP A 1 496 ? 18.75 -43.875 -12.5 1 89.88 496 TRP A C 1
ATOM 3977 O O . TRP A 1 496 ? 18.125 -44.031 -11.453 1 89.88 496 TRP A O 1
ATOM 3987 N N . TYR A 1 497 ? 18.312 -43.188 -13.508 1 88.62 497 TYR A N 1
ATOM 3988 C CA . TYR A 1 497 ? 17.047 -42.5 -13.352 1 88.62 497 TYR A CA 1
ATOM 3989 C C . TYR A 1 497 ? 15.883 -43.469 -13.383 1 88.62 497 TYR A C 1
ATOM 3991 O O . TYR A 1 497 ? 15.734 -44.25 -14.328 1 88.62 497 TYR A O 1
ATOM 3999 N N . ASN A 1 498 ? 15.102 -43.438 -12.344 1 77.5 498 ASN A N 1
ATOM 4000 C CA . ASN A 1 498 ? 14.031 -44.406 -12.211 1 77.5 498 ASN A CA 1
ATOM 4001 C C . ASN A 1 498 ? 12.664 -43.781 -12.438 1 77.5 498 ASN A C 1
ATOM 4003 O O . ASN A 1 498 ? 11.641 -44.281 -11.977 1 77.5 498 ASN A O 1
ATOM 4007 N N . GLY A 1 499 ? 12.641 -42.562 -13.008 1 75.69 499 GLY A N 1
ATOM 4008 C CA . GLY A 1 499 ? 11.375 -41.969 -13.367 1 75.69 499 GLY A CA 1
ATOM 4009 C C . GLY A 1 499 ? 10.852 -41 -12.305 1 75.69 499 GLY A C 1
ATOM 4010 O O . GLY A 1 499 ? 9.82 -40.375 -12.492 1 75.69 499 GLY A O 1
ATOM 4011 N N . GLY A 1 500 ? 11.555 -40.938 -11.195 1 80.38 500 GLY A N 1
ATOM 4012 C CA . GLY A 1 500 ? 11.078 -40.094 -10.125 1 80.38 500 GLY A CA 1
ATOM 4013 C C . GLY A 1 500 ? 12.016 -38.938 -9.828 1 80.38 500 GLY A C 1
ATOM 4014 O O . GLY A 1 500 ? 13.188 -38.969 -10.211 1 80.38 500 GLY A O 1
ATOM 4015 N N . TYR A 1 501 ? 11.453 -37.812 -9.312 1 87.5 501 TYR A N 1
ATOM 4016 C CA . TYR A 1 501 ? 12.148 -36.688 -8.703 1 87.5 501 TYR A CA 1
ATOM 4017 C C . TYR A 1 501 ? 12.953 -35.906 -9.742 1 87.5 501 TYR A C 1
ATOM 4019 O O . TYR A 1 501 ? 13.977 -35.281 -9.414 1 87.5 501 TYR A O 1
ATOM 4027 N N . ARG A 1 502 ? 12.586 -36.031 -10.977 1 88.44 502 ARG A N 1
ATOM 4028 C CA . ARG A 1 502 ? 13.328 -35.344 -12.023 1 88.44 502 ARG A CA 1
ATOM 4029 C C . ARG A 1 502 ? 13.414 -33.844 -11.734 1 88.44 502 ARG A C 1
ATOM 4031 O O . ARG A 1 502 ? 14.484 -33.25 -11.844 1 88.44 502 ARG A O 1
ATOM 4038 N N . ALA A 1 503 ? 12.258 -33.281 -11.367 1 89.81 503 ALA A N 1
ATOM 4039 C CA . ALA A 1 503 ? 12.195 -31.828 -11.141 1 89.81 503 ALA A CA 1
ATOM 4040 C C . ALA A 1 503 ? 13.148 -31.406 -10.039 1 89.81 503 ALA A C 1
ATOM 4042 O O . ALA A 1 503 ? 13.812 -30.375 -10.141 1 89.81 503 ALA A O 1
ATOM 4043 N N . ASN A 1 504 ? 13.297 -32.156 -8.992 1 92.88 504 ASN A N 1
ATOM 4044 C CA . ASN A 1 504 ? 14.18 -31.875 -7.859 1 92.88 504 ASN A CA 1
ATOM 4045 C C . ASN A 1 504 ? 15.648 -32 -8.258 1 92.88 504 ASN A C 1
ATOM 4047 O O . ASN A 1 504 ? 16.453 -31.141 -7.914 1 92.88 504 ASN A O 1
ATOM 4051 N N . ILE A 1 505 ? 15.883 -33.062 -8.977 1 95.38 505 ILE A N 1
ATOM 4052 C CA . ILE A 1 505 ? 17.25 -33.344 -9.414 1 95.38 505 ILE A CA 1
ATOM 4053 C C . ILE A 1 505 ? 17.719 -32.188 -10.32 1 95.38 505 ILE A C 1
ATOM 4055 O O . ILE A 1 505 ? 18.844 -31.688 -10.156 1 95.38 505 ILE A O 1
ATOM 4059 N N . VAL A 1 506 ? 16.859 -31.797 -11.219 1 95.56 506 VAL A N 1
ATOM 4060 C CA . VAL A 1 506 ? 17.188 -30.75 -12.172 1 95.56 506 VAL A CA 1
ATOM 4061 C C . VAL A 1 506 ? 17.469 -29.438 -11.43 1 95.56 506 VAL A C 1
ATOM 4063 O O . VAL A 1 506 ? 18.5 -28.797 -11.672 1 95.56 506 VAL A O 1
ATOM 4066 N N . ALA A 1 507 ? 16.609 -29.062 -10.516 1 96.12 507 ALA A N 1
ATOM 4067 C CA . ALA A 1 507 ? 16.734 -27.812 -9.781 1 96.12 507 ALA A CA 1
ATOM 4068 C C . ALA A 1 507 ? 18.047 -27.766 -9 1 96.12 507 ALA A C 1
ATOM 4070 O O . ALA A 1 507 ? 18.797 -26.781 -9.094 1 96.12 507 ALA A O 1
ATOM 4071 N N . TYR A 1 508 ? 18.391 -28.781 -8.266 1 97 508 TYR A N 1
ATOM 4072 C CA . TYR A 1 508 ? 19.578 -28.766 -7.41 1 97 508 TYR A CA 1
ATOM 4073 C C . TYR A 1 508 ? 20.844 -28.938 -8.234 1 97 508 TYR A C 1
ATOM 4075 O O . TYR A 1 508 ? 21.906 -28.406 -7.867 1 97 508 TYR A O 1
ATOM 4083 N N . THR A 1 509 ? 20.75 -29.688 -9.352 1 97.69 509 THR A N 1
ATOM 4084 C CA . THR A 1 509 ? 21.906 -29.812 -10.25 1 97.69 509 THR A CA 1
ATOM 4085 C C . THR A 1 509 ? 22.344 -28.453 -10.766 1 97.69 509 THR A C 1
ATOM 4087 O O . THR A 1 509 ? 23.531 -28.109 -10.695 1 97.69 509 THR A O 1
ATOM 4090 N N . LEU A 1 510 ? 21.406 -27.719 -11.227 1 97.62 510 LEU A N 1
ATOM 4091 C CA . LEU A 1 510 ? 21.719 -26.406 -11.789 1 97.62 510 LEU A CA 1
ATOM 4092 C C . LEU A 1 510 ? 22.172 -25.438 -10.695 1 97.62 510 LEU A C 1
ATOM 4094 O O . LEU A 1 510 ? 23.078 -24.625 -10.906 1 97.62 510 LEU A O 1
ATOM 4098 N N . ALA A 1 511 ? 21.531 -25.531 -9.586 1 96.94 511 ALA A N 1
ATOM 4099 C CA . ALA A 1 511 ? 21.906 -24.672 -8.469 1 96.94 511 ALA A CA 1
ATOM 4100 C C . ALA A 1 511 ? 23.344 -24.922 -8.039 1 96.94 511 ALA A C 1
ATOM 4102 O O . ALA A 1 511 ? 24.094 -23.969 -7.754 1 96.94 511 ALA A O 1
ATOM 4103 N N . ILE A 1 512 ? 23.734 -26.156 -8 1 96.69 512 ILE A N 1
ATOM 4104 C CA . ILE A 1 512 ? 25.078 -26.516 -7.582 1 96.69 512 ILE A CA 1
ATOM 4105 C C . ILE A 1 512 ? 26.094 -26.047 -8.633 1 96.69 512 ILE A C 1
ATOM 4107 O O . ILE A 1 512 ? 27.172 -25.578 -8.289 1 96.69 512 ILE A O 1
ATOM 4111 N N . LEU A 1 513 ? 25.766 -26.234 -9.875 1 96.75 513 LEU A N 1
ATOM 4112 C CA . LEU A 1 513 ? 26.641 -25.75 -10.93 1 96.75 513 LEU A CA 1
ATOM 4113 C C . LEU A 1 513 ? 26.859 -24.25 -10.805 1 96.75 513 LEU A C 1
ATOM 4115 O O . LEU A 1 513 ? 27.969 -23.75 -11 1 96.75 513 LEU A O 1
ATOM 4119 N N . GLY A 1 514 ? 25.781 -23.547 -10.547 1 95.62 514 GLY A N 1
ATOM 4120 C CA . GLY A 1 514 ? 25.891 -22.109 -10.305 1 95.62 514 GLY A CA 1
ATOM 4121 C C . GLY A 1 514 ? 26.781 -21.766 -9.125 1 95.62 514 GLY A C 1
ATOM 4122 O O . GLY A 1 514 ? 27.594 -20.844 -9.195 1 95.62 514 GLY A O 1
ATOM 4123 N N . ASP A 1 515 ? 26.609 -22.531 -8.062 1 95.56 515 ASP A N 1
ATOM 4124 C CA . ASP A 1 515 ? 27.406 -22.297 -6.859 1 95.56 515 ASP A CA 1
ATOM 4125 C C . ASP A 1 515 ? 28.891 -22.562 -7.121 1 95.56 515 ASP A C 1
ATOM 4127 O O . ASP A 1 515 ? 29.734 -21.797 -6.676 1 95.56 515 ASP A O 1
ATOM 4131 N N . ILE A 1 516 ? 29.172 -23.609 -7.812 1 95.75 516 ILE A N 1
ATOM 4132 C CA . ILE A 1 516 ? 30.547 -24 -8.141 1 95.75 516 ILE A CA 1
ATOM 4133 C C . ILE A 1 516 ? 31.203 -22.891 -8.961 1 95.75 516 ILE A C 1
ATOM 4135 O O . ILE A 1 516 ? 32.344 -22.484 -8.672 1 95.75 516 ILE A O 1
ATOM 4139 N N . THR A 1 517 ? 30.531 -22.406 -9.922 1 95.5 517 THR A N 1
ATOM 4140 C CA . THR A 1 517 ? 31.109 -21.391 -10.797 1 95.5 517 THR A CA 1
ATOM 4141 C C . THR A 1 517 ? 31.25 -20.062 -10.062 1 95.5 517 THR A C 1
ATOM 4143 O O . THR A 1 517 ? 32.219 -19.344 -10.258 1 95.5 517 THR A O 1
ATOM 4146 N N . LYS A 1 518 ? 30.328 -19.766 -9.258 1 93.56 518 LYS A N 1
ATOM 4147 C CA . LYS A 1 518 ? 30.375 -18.531 -8.492 1 93.56 518 LYS A CA 1
ATOM 4148 C C . LYS A 1 518 ? 31.562 -18.516 -7.539 1 93.56 518 LYS A C 1
ATOM 4150 O O . LYS A 1 518 ? 32.219 -17.484 -7.371 1 93.56 518 LYS A O 1
ATOM 4155 N N . ARG A 1 519 ? 31.828 -19.578 -6.934 1 92.12 519 ARG A N 1
ATOM 4156 C CA . ARG A 1 519 ? 32.938 -19.703 -6.004 1 92.12 519 ARG A CA 1
ATOM 4157 C C . ARG A 1 519 ? 34.281 -19.5 -6.715 1 92.12 519 ARG A C 1
ATOM 4159 O O . ARG A 1 519 ? 35.219 -19 -6.117 1 92.12 519 ARG A O 1
ATOM 4166 N N . ARG A 1 520 ? 34.281 -19.734 -7.957 1 93 520 ARG A N 1
ATOM 4167 C CA . ARG A 1 520 ? 35.469 -19.594 -8.758 1 93 520 ARG A CA 1
ATOM 4168 C C . ARG A 1 520 ? 35.5 -18.234 -9.453 1 93 520 ARG A C 1
ATOM 4170 O O . ARG A 1 520 ? 36.375 -17.969 -10.281 1 93 520 ARG A O 1
ATOM 4177 N N . LYS A 1 521 ? 34.5 -17.391 -9.172 1 93.12 521 LYS A N 1
ATOM 4178 C CA . LYS A 1 521 ? 34.344 -16.078 -9.797 1 93.12 521 LYS A CA 1
ATOM 4179 C C . LYS A 1 521 ? 34.281 -16.203 -11.32 1 93.12 521 LYS A C 1
ATOM 4181 O O . LYS A 1 521 ? 34.906 -15.414 -12.031 1 93.12 521 LYS A O 1
ATOM 4186 N N . GLU A 1 522 ? 33.688 -17.281 -11.656 1 93.75 522 GLU A N 1
ATOM 4187 C CA . GLU A 1 522 ? 33.438 -17.547 -13.07 1 93.75 522 GLU A CA 1
ATOM 4188 C C . GLU A 1 522 ? 31.969 -17.797 -13.328 1 93.75 522 GLU A C 1
ATOM 4190 O O . GLU A 1 522 ? 31.156 -17.812 -12.391 1 93.75 522 GLU A O 1
ATOM 4195 N N . SER A 1 523 ? 31.625 -17.812 -14.609 1 93.75 523 SER A N 1
ATOM 4196 C CA . SER A 1 523 ? 30.234 -18.062 -14.977 1 93.75 523 SER A CA 1
ATOM 4197 C C . SER A 1 523 ? 30.141 -18.938 -16.234 1 93.75 523 SER A C 1
ATOM 4199 O O . SER A 1 523 ? 31.094 -19 -17.016 1 93.75 523 SER A O 1
ATOM 4201 N N . ILE A 1 524 ? 29.062 -19.625 -16.312 1 94.81 524 ILE A N 1
ATOM 4202 C CA . ILE A 1 524 ? 28.75 -20.312 -17.562 1 94.81 524 ILE A CA 1
ATOM 4203 C C . ILE A 1 524 ? 28.594 -19.281 -18.688 1 94.81 524 ILE A C 1
ATOM 4205 O O . ILE A 1 524 ? 28.141 -18.156 -18.453 1 94.81 524 ILE A O 1
ATOM 4209 N N . ASP A 1 525 ? 29.031 -19.641 -19.844 1 93.88 525 ASP A N 1
ATOM 4210 C CA . ASP A 1 525 ? 28.938 -18.766 -21 1 93.88 525 ASP A CA 1
ATOM 4211 C C . ASP A 1 525 ? 27.531 -18.75 -21.578 1 93.88 525 ASP A C 1
ATOM 4213 O O . ASP A 1 525 ? 27.281 -19.328 -22.641 1 93.88 525 ASP A O 1
ATOM 4217 N N . PHE A 1 526 ? 26.703 -18.031 -21 1 95.06 526 PHE A N 1
ATOM 4218 C CA . PHE A 1 526 ? 25.297 -18 -21.391 1 95.06 526 PHE A CA 1
ATOM 4219 C C . PHE A 1 526 ? 25.141 -17.438 -22.812 1 95.06 526 PHE A C 1
ATOM 4221 O O . PHE A 1 526 ? 24.312 -17.922 -23.578 1 95.06 526 PHE A O 1
ATOM 4228 N N . LEU A 1 527 ? 25.906 -16.438 -23.141 1 92.06 527 LEU A N 1
ATOM 4229 C CA . LEU A 1 527 ? 25.812 -15.852 -24.469 1 92.06 527 LEU A CA 1
ATOM 4230 C C . LEU A 1 527 ? 26.25 -16.859 -25.531 1 92.06 527 LEU A C 1
ATOM 4232 O O . LEU A 1 527 ? 25.688 -16.891 -26.641 1 92.06 527 LEU A O 1
ATOM 4236 N N . GLY A 1 528 ? 27.297 -17.562 -25.125 1 93 528 GLY A N 1
ATOM 4237 C CA . GLY A 1 528 ? 27.703 -18.625 -26.016 1 93 528 GLY A CA 1
ATOM 4238 C C . GLY A 1 528 ? 26.609 -19.641 -26.266 1 93 528 GLY A C 1
ATOM 4239 O O . GLY A 1 528 ? 26.422 -20.094 -27.406 1 93 528 GLY A O 1
ATOM 4240 N N . ILE A 1 529 ? 25.906 -20 -25.312 1 95.12 529 ILE A N 1
ATOM 4241 C CA . ILE A 1 529 ? 24.812 -20.953 -25.406 1 95.12 529 ILE A CA 1
ATOM 4242 C C . ILE A 1 529 ? 23.672 -20.359 -26.219 1 95.12 529 ILE A C 1
ATOM 4244 O O . ILE A 1 529 ? 23.047 -21.047 -27.031 1 95.12 529 ILE A O 1
ATOM 4248 N N . TRP A 1 530 ? 23.391 -19.141 -26.016 1 94.69 530 TRP A N 1
ATOM 4249 C CA . TRP A 1 530 ? 22.406 -18.453 -26.828 1 94.69 530 TRP A CA 1
ATOM 4250 C C . TRP A 1 530 ? 22.781 -18.5 -28.312 1 94.69 530 TRP A C 1
ATOM 4252 O O . TRP A 1 530 ? 21.938 -18.812 -29.156 1 94.69 530 TRP A O 1
ATOM 4262 N N . ASN A 1 531 ? 24.031 -18.234 -28.562 1 91.31 531 ASN A N 1
ATOM 4263 C CA . ASN A 1 531 ? 24.484 -18.172 -29.953 1 91.31 531 ASN A CA 1
ATOM 4264 C C . ASN A 1 531 ? 24.422 -19.547 -30.625 1 91.31 531 ASN A C 1
ATOM 4266 O O . ASN A 1 531 ? 24.156 -19.641 -31.812 1 91.31 531 ASN A O 1
ATOM 4270 N N . ALA A 1 532 ? 24.609 -20.516 -29.812 1 92.69 532 ALA A N 1
ATOM 4271 C CA . ALA A 1 532 ? 24.609 -21.875 -30.328 1 92.69 532 ALA A CA 1
ATOM 4272 C C . ALA A 1 532 ? 23.203 -22.469 -30.328 1 92.69 532 ALA A C 1
ATOM 4274 O O . ALA A 1 532 ? 22.922 -23.422 -31.031 1 92.69 532 ALA A O 1
ATOM 4275 N N . GLN A 1 533 ? 22.359 -21.922 -29.469 1 93.62 533 GLN A N 1
ATOM 4276 C CA . GLN A 1 533 ? 21 -22.406 -29.219 1 93.62 533 GLN A CA 1
ATOM 4277 C C . GLN A 1 533 ? 21.016 -23.875 -28.797 1 93.62 533 GLN A C 1
ATOM 4279 O O . GLN A 1 533 ? 20.125 -24.641 -29.188 1 93.62 533 GLN A O 1
ATOM 4284 N N . LYS A 1 534 ? 22.062 -24.25 -28.125 1 92.62 534 LYS A N 1
ATOM 4285 C CA . LYS A 1 534 ? 22.234 -25.594 -27.594 1 92.62 534 LYS A CA 1
ATOM 4286 C C . LYS A 1 534 ? 23.297 -25.641 -26.516 1 92.62 534 LYS A C 1
ATOM 4288 O O . LYS A 1 534 ? 24.141 -24.75 -26.438 1 92.62 534 LYS A O 1
ATOM 4293 N N . VAL A 1 535 ? 23.203 -26.656 -25.703 1 95 535 VAL A N 1
ATOM 4294 C CA . VAL A 1 535 ? 24.203 -26.859 -24.672 1 95 535 VAL A CA 1
ATOM 4295 C C . VAL A 1 535 ? 25.344 -27.719 -25.219 1 95 535 VAL A C 1
ATOM 4297 O O . VAL A 1 535 ? 25.109 -28.734 -25.875 1 95 535 VAL A O 1
ATOM 4300 N N . ASP A 1 536 ? 26.562 -27.328 -25.031 1 93.75 536 ASP A N 1
ATOM 4301 C CA . ASP A 1 536 ? 27.703 -28.047 -25.594 1 93.75 536 ASP A CA 1
ATOM 4302 C C . ASP A 1 536 ? 27.938 -29.359 -24.844 1 93.75 536 ASP A C 1
ATOM 4304 O O . ASP A 1 536 ? 27.516 -29.5 -23.688 1 93.75 536 ASP A O 1
ATOM 4308 N N . PRO A 1 537 ? 28.672 -30.266 -25.453 1 94.81 537 PRO A N 1
ATOM 4309 C CA . PRO A 1 537 ? 28.859 -31.594 -24.875 1 94.81 537 PRO A CA 1
ATOM 4310 C C . PRO A 1 537 ? 29.609 -31.562 -23.562 1 94.81 537 PRO A C 1
ATOM 4312 O O . PRO A 1 537 ? 29.391 -32.406 -22.688 1 94.81 537 PRO A O 1
ATOM 4315 N N . VAL A 1 538 ? 30.453 -30.625 -23.422 1 95.88 538 VAL A N 1
ATOM 4316 C CA . VAL A 1 538 ? 31.234 -30.531 -22.188 1 95.88 538 VAL A CA 1
ATOM 4317 C C . VAL A 1 538 ? 30.312 -30.203 -21.031 1 95.88 538 VAL A C 1
ATOM 4319 O O . VAL A 1 538 ? 30.391 -30.828 -19.969 1 95.88 538 VAL A O 1
ATOM 4322 N N . LEU A 1 539 ? 29.531 -29.234 -21.234 1 97 539 LEU A N 1
ATOM 4323 C CA . LEU A 1 539 ? 28.578 -28.859 -20.203 1 97 539 LEU A CA 1
ATOM 4324 C C . LEU A 1 539 ? 27.578 -29.984 -19.969 1 97 539 LEU A C 1
ATOM 4326 O O . LEU A 1 539 ? 27.156 -30.234 -18.828 1 97 539 LEU A O 1
ATOM 4330 N N . GLU A 1 540 ? 27.125 -30.703 -21 1 97 540 GLU A N 1
ATOM 4331 C CA . GLU A 1 540 ? 26.234 -31.828 -20.859 1 97 540 GLU A CA 1
ATOM 4332 C C . GLU A 1 540 ? 26.844 -32.906 -19.969 1 97 540 GLU A C 1
ATOM 4334 O O . GLU A 1 540 ? 26.141 -33.5 -19.125 1 97 540 GLU A O 1
ATOM 4339 N N . SER A 1 541 ? 28.094 -33.125 -20.234 1 96.44 541 SER A N 1
ATOM 4340 C CA . SER A 1 541 ? 28.797 -34.094 -19.422 1 96.44 541 SER A CA 1
ATOM 4341 C C . SER A 1 541 ? 28.875 -33.688 -17.953 1 96.44 541 SER A C 1
ATOM 4343 O O . SER A 1 541 ? 28.719 -34.5 -17.062 1 96.44 541 SER A O 1
ATOM 4345 N N . ALA A 1 542 ? 29.156 -32.438 -17.797 1 97.44 542 ALA A N 1
ATOM 4346 C CA . ALA A 1 542 ? 29.203 -31.906 -16.438 1 97.44 542 ALA A CA 1
ATOM 4347 C C . ALA A 1 542 ? 27.844 -32.062 -15.742 1 97.44 542 ALA A C 1
ATOM 4349 O O . ALA A 1 542 ? 27.781 -32.438 -14.57 1 97.44 542 ALA A O 1
ATOM 4350 N N . ILE A 1 543 ? 26.766 -31.797 -16.438 1 97.94 543 ILE A N 1
ATOM 4351 C CA . ILE A 1 543 ? 25.422 -31.922 -15.906 1 97.94 543 ILE A CA 1
ATOM 4352 C C . ILE A 1 543 ? 25.141 -33.375 -15.539 1 97.94 543 ILE A C 1
ATOM 4354 O O . ILE A 1 543 ? 24.547 -33.656 -14.484 1 97.94 543 ILE A O 1
ATOM 4358 N N . ALA A 1 544 ? 25.594 -34.25 -16.359 1 97.31 544 ALA A N 1
ATOM 4359 C CA . ALA A 1 544 ? 25.391 -35.688 -16.094 1 97.31 544 ALA A CA 1
ATOM 4360 C C . ALA A 1 544 ? 26.094 -36.094 -14.805 1 97.31 544 ALA A C 1
ATOM 4362 O O . ALA A 1 544 ? 25.531 -36.844 -14 1 97.31 544 ALA A O 1
ATOM 4363 N N . VAL A 1 545 ? 27.25 -35.625 -14.648 1 97.06 545 VAL A N 1
ATOM 4364 C CA . VAL A 1 545 ? 28.016 -35.969 -13.461 1 97.06 545 VAL A CA 1
ATOM 4365 C C . VAL A 1 545 ? 27.359 -35.375 -12.219 1 97.06 545 VAL A C 1
ATOM 4367 O O . VAL A 1 545 ? 27.109 -36.094 -11.242 1 97.06 545 VAL A O 1
ATOM 4370 N N . VAL A 1 546 ? 27.078 -34.125 -12.266 1 97.75 546 VAL A N 1
ATOM 4371 C CA . VAL A 1 546 ? 26.547 -33.438 -11.102 1 97.75 546 VAL A CA 1
ATOM 4372 C C . VAL A 1 546 ? 25.172 -34 -10.758 1 97.75 546 VAL A C 1
ATOM 4374 O O . VAL A 1 546 ? 24.828 -34.156 -9.586 1 97.75 546 VAL A O 1
ATOM 4377 N N . SER A 1 547 ? 24.297 -34.25 -11.773 1 97.62 547 SER A N 1
ATOM 4378 C CA . SER A 1 547 ? 22.953 -34.781 -11.531 1 97.62 547 SER A CA 1
ATOM 4379 C C . SER A 1 547 ? 23.016 -36.125 -10.828 1 97.62 547 SER A C 1
ATOM 4381 O O . SER A 1 547 ? 22.156 -36.438 -9.992 1 97.62 547 SER A O 1
ATOM 4383 N N . GLY A 1 548 ? 24 -36.938 -11.141 1 96.56 548 GLY A N 1
ATOM 4384 C CA . GLY A 1 548 ? 24.172 -38.219 -10.453 1 96.56 548 GLY A CA 1
ATOM 4385 C C . GLY A 1 548 ? 24.469 -38.062 -8.977 1 96.56 548 GLY A C 1
ATOM 4386 O O . GLY A 1 548 ? 23.891 -38.75 -8.141 1 96.56 548 GLY A O 1
ATOM 4387 N N . VAL A 1 549 ? 25.328 -37.125 -8.711 1 96.56 549 VAL A N 1
ATOM 4388 C CA . VAL A 1 549 ? 25.703 -36.844 -7.324 1 96.56 549 VAL A CA 1
ATOM 4389 C C . VAL A 1 549 ? 24.5 -36.312 -6.559 1 96.56 549 VAL A C 1
ATOM 4391 O O . VAL A 1 549 ? 24.266 -36.688 -5.41 1 96.56 549 VAL A O 1
ATOM 4394 N N . VAL A 1 550 ? 23.812 -35.406 -7.199 1 96.56 550 VAL A N 1
ATOM 4395 C CA . VAL A 1 550 ? 22.641 -34.812 -6.578 1 96.56 550 VAL A CA 1
ATOM 4396 C C . VAL A 1 550 ? 21.578 -35.875 -6.301 1 96.56 550 VAL A C 1
ATOM 4398 O O . VAL A 1 550 ? 20.984 -35.906 -5.219 1 96.56 550 VAL A O 1
ATOM 4401 N N . ASN A 1 551 ? 21.328 -36.719 -7.285 1 94.94 551 ASN A N 1
ATOM 4402 C CA . ASN A 1 551 ? 20.375 -37.812 -7.094 1 94.94 551 ASN A CA 1
ATOM 4403 C C . ASN A 1 551 ? 20.766 -38.688 -5.902 1 94.94 551 ASN A C 1
ATOM 4405 O O . ASN A 1 551 ? 19.922 -39.031 -5.078 1 94.94 551 ASN A O 1
ATOM 4409 N N . ASP A 1 552 ? 22.047 -39 -5.805 1 93.94 552 ASP A N 1
ATOM 4410 C CA . ASP A 1 552 ? 22.531 -39.844 -4.719 1 93.94 552 ASP A CA 1
ATOM 4411 C C . ASP A 1 552 ? 22.281 -39.188 -3.361 1 93.94 552 ASP A C 1
ATOM 4413 O O . ASP A 1 552 ? 22.047 -39.906 -2.369 1 93.94 552 ASP A O 1
ATOM 4417 N N . ASP A 1 553 ? 22.312 -37.969 -3.402 1 93.88 553 ASP A N 1
ATOM 4418 C CA . ASP A 1 553 ? 22.125 -37.219 -2.15 1 93.88 553 ASP A CA 1
ATOM 4419 C C . ASP A 1 553 ? 20.656 -37.188 -1.766 1 93.88 553 ASP A C 1
ATOM 4421 O O . ASP A 1 553 ? 20.281 -37.531 -0.644 1 93.88 553 ASP A O 1
ATOM 4425 N N . ILE A 1 554 ? 19.797 -36.812 -2.672 1 91.94 554 ILE A N 1
ATOM 4426 C CA . ILE A 1 554 ? 18.422 -36.469 -2.316 1 91.94 554 ILE A CA 1
ATOM 4427 C C . ILE A 1 554 ? 17.641 -37.75 -1.997 1 91.94 554 ILE A C 1
ATOM 4429 O O . ILE A 1 554 ? 16.672 -37.719 -1.233 1 91.94 554 ILE A O 1
ATOM 4433 N N . ILE A 1 555 ? 18.047 -38.906 -2.51 1 88.75 555 ILE A N 1
ATOM 4434 C CA . ILE A 1 555 ? 17.297 -40.125 -2.289 1 88.75 555 ILE A CA 1
ATOM 4435 C C . ILE A 1 555 ? 17.625 -40.688 -0.903 1 88.75 555 ILE A C 1
ATOM 4437 O O . ILE A 1 555 ? 17.094 -41.719 -0.502 1 88.75 555 ILE A O 1
ATOM 4441 N N . ARG A 1 556 ? 18.531 -40 -0.218 1 88.19 556 ARG A N 1
ATOM 4442 C CA . ARG A 1 556 ? 18.891 -40.375 1.147 1 88.19 556 ARG A CA 1
ATOM 4443 C C . ARG A 1 556 ? 18.562 -39.25 2.129 1 88.19 556 ARG A C 1
ATOM 4445 O O . ARG A 1 556 ? 19.469 -38.656 2.711 1 88.19 556 ARG A O 1
ATOM 4452 N N . PRO A 1 557 ? 17.297 -39.062 2.311 1 86.88 557 PRO A N 1
ATOM 4453 C CA . PRO A 1 557 ? 16.922 -38.031 3.27 1 86.88 557 PRO A CA 1
ATOM 4454 C C . PRO A 1 557 ? 17.359 -38.344 4.695 1 86.88 557 PRO A C 1
ATOM 4456 O O . PRO A 1 557 ? 17.641 -39.5 5.008 1 86.88 557 PRO A O 1
ATOM 4459 N N . PRO A 1 558 ? 17.578 -37.281 5.473 1 83.38 558 PRO A N 1
ATOM 4460 C CA . PRO A 1 558 ? 17.922 -37.531 6.867 1 83.38 558 PRO A CA 1
ATOM 4461 C C . PRO A 1 558 ? 16.859 -38.344 7.609 1 83.38 558 PRO A C 1
ATOM 4463 O O . PRO A 1 558 ? 15.734 -38.5 7.102 1 83.38 558 PRO A O 1
ATOM 4466 N N . GLN A 1 559 ? 17.297 -38.812 8.789 1 78.25 559 GLN A N 1
ATOM 4467 C CA . GLN A 1 559 ? 16.375 -39.594 9.617 1 78.25 559 GLN A CA 1
ATOM 4468 C C . GLN A 1 559 ? 15.141 -38.781 9.977 1 78.25 559 GLN A C 1
ATOM 4470 O O . GLN A 1 559 ? 15.234 -37.594 10.312 1 78.25 559 GLN A O 1
ATOM 4475 N N . GLY A 1 560 ? 13.945 -39.312 9.773 1 70.62 560 GLY A N 1
ATOM 4476 C CA . GLY A 1 560 ? 12.711 -38.625 10.148 1 70.62 560 GLY A CA 1
ATOM 4477 C C . GLY A 1 560 ? 11.922 -38.125 8.961 1 70.62 560 GLY A C 1
ATOM 4478 O O . GLY A 1 560 ? 10.734 -37.844 9.078 1 70.62 560 GLY A O 1
ATOM 4479 N N . ILE A 1 561 ? 12.68 -38.062 7.836 1 76.19 561 ILE A N 1
ATOM 4480 C CA . ILE A 1 561 ? 11.984 -37.594 6.641 1 76.19 561 ILE A CA 1
ATOM 4481 C C . ILE A 1 561 ? 11.914 -38.75 5.621 1 76.19 561 ILE A C 1
ATOM 4483 O O . ILE A 1 561 ? 12.945 -39.219 5.156 1 76.19 561 ILE A O 1
ATOM 4487 N N . SER A 1 562 ? 10.789 -39.188 5.367 1 71 562 SER A N 1
ATOM 4488 C CA . SER A 1 562 ? 10.664 -40.344 4.488 1 71 562 SER A CA 1
ATOM 4489 C C . SER A 1 562 ? 10.383 -39.938 3.051 1 71 562 SER A C 1
ATOM 4491 O O . SER A 1 562 ? 10.758 -40.625 2.105 1 71 562 SER A O 1
ATOM 4493 N N . ASN A 1 563 ? 9.789 -38.781 2.871 1 79.81 563 ASN A N 1
ATOM 4494 C CA . ASN A 1 563 ? 9.43 -38.375 1.52 1 79.81 563 ASN A CA 1
ATOM 4495 C C . ASN A 1 563 ? 10.5 -37.469 0.909 1 79.81 563 ASN A C 1
ATOM 4497 O O . ASN A 1 563 ? 10.766 -36.375 1.418 1 79.81 563 ASN A O 1
ATOM 4501 N N . ILE A 1 564 ? 11.055 -38 -0.158 1 84.81 564 ILE A N 1
ATOM 4502 C CA . ILE A 1 564 ? 12.172 -37.344 -0.813 1 84.81 564 ILE A CA 1
ATOM 4503 C C . ILE A 1 564 ? 11.734 -35.969 -1.343 1 84.81 564 ILE A C 1
ATOM 4505 O O . ILE A 1 564 ? 12.453 -35 -1.214 1 84.81 564 ILE A O 1
ATOM 4509 N N . SER A 1 565 ? 10.531 -35.906 -1.942 1 83.38 565 SER A N 1
ATOM 4510 C CA . SER A 1 565 ? 10.039 -34.656 -2.486 1 83.38 565 SER A CA 1
ATOM 4511 C C . SER A 1 565 ? 9.867 -33.594 -1.39 1 83.38 565 SER A C 1
ATOM 4513 O O . SER A 1 565 ? 10.133 -32.406 -1.609 1 83.38 565 SER A O 1
ATOM 4515 N N . GLU A 1 566 ? 9.453 -34 -0.235 1 83.69 566 GLU A N 1
ATOM 4516 C CA . GLU A 1 566 ? 9.312 -33.094 0.907 1 83.69 566 GLU A CA 1
ATOM 4517 C C . GLU A 1 566 ? 10.672 -32.625 1.408 1 83.69 566 GLU A C 1
ATOM 4519 O O . GLU A 1 566 ? 10.82 -31.453 1.813 1 83.69 566 GLU A O 1
ATOM 4524 N N . TRP A 1 567 ? 11.586 -33.531 1.412 1 88.38 567 TRP A N 1
ATOM 4525 C CA . TRP A 1 567 ? 12.945 -33.188 1.803 1 88.38 567 TRP A CA 1
ATOM 4526 C C . TRP A 1 567 ? 13.523 -32.125 0.896 1 88.38 567 TRP A C 1
ATOM 4528 O O . TRP A 1 567 ? 14.156 -31.172 1.373 1 88.38 567 TRP A O 1
ATOM 4538 N N . CYS A 1 568 ? 13.203 -32.219 -0.357 1 91.38 568 CYS A N 1
ATOM 4539 C CA . CYS A 1 568 ? 13.766 -31.297 -1.354 1 91.38 568 CYS A CA 1
ATOM 4540 C C . CYS A 1 568 ? 13.172 -29.906 -1.213 1 91.38 568 CYS A C 1
ATOM 4542 O O . CYS A 1 568 ? 13.742 -28.938 -1.72 1 91.38 568 CYS A O 1
ATOM 4544 N N . LYS A 1 569 ? 12.039 -29.781 -0.561 1 87.81 569 LYS A N 1
ATOM 4545 C CA . LYS A 1 569 ? 11.383 -28.484 -0.371 1 87.81 569 LYS A CA 1
ATOM 4546 C C . LYS A 1 569 ? 11.961 -27.75 0.836 1 87.81 569 LYS A C 1
ATOM 4548 O O . LYS A 1 569 ? 11.734 -26.562 1.008 1 87.81 569 LYS A O 1
ATOM 4553 N N . LYS A 1 570 ? 12.805 -28.406 1.575 1 87.81 570 LYS A N 1
ATOM 4554 C CA . LYS A 1 570 ? 13.359 -27.828 2.801 1 87.81 570 LYS A CA 1
ATOM 4555 C C . LYS A 1 570 ? 14.68 -27.109 2.527 1 87.81 570 LYS A C 1
ATOM 4557 O O . LYS A 1 570 ? 15.461 -27.547 1.68 1 87.81 570 LYS A O 1
ATOM 4562 N N . GLU A 1 571 ? 14.953 -26.094 3.289 1 87.75 571 GLU A N 1
ATOM 4563 C CA . GLU A 1 571 ? 16.203 -25.359 3.174 1 87.75 571 GLU A CA 1
ATOM 4564 C C . GLU A 1 571 ? 17.406 -26.234 3.529 1 87.75 571 GLU A C 1
ATOM 4566 O O . GLU A 1 571 ? 18.469 -26.094 2.943 1 87.75 571 GLU A O 1
ATOM 4571 N N . ALA A 1 572 ? 17.141 -27.109 4.461 1 88.25 572 ALA A N 1
ATOM 4572 C CA . ALA A 1 572 ? 18.203 -28 4.941 1 88.25 572 ALA A CA 1
ATOM 4573 C C . ALA A 1 572 ? 18.734 -28.875 3.816 1 88.25 572 ALA A C 1
ATOM 4575 O O . ALA A 1 572 ? 19.922 -29.219 3.793 1 88.25 572 ALA A O 1
ATOM 4576 N N . CYS A 1 573 ? 17.922 -29.234 2.922 1 93 573 CYS A N 1
ATOM 4577 C CA . CYS A 1 573 ? 18.344 -30.062 1.799 1 93 573 CYS A CA 1
ATOM 4578 C C . CYS A 1 573 ? 19.391 -29.359 0.958 1 93 573 CYS A C 1
ATOM 4580 O O . CYS A 1 573 ? 20.438 -29.922 0.63 1 93 573 CYS A O 1
ATOM 4582 N N . TRP A 1 574 ? 19.141 -28.141 0.663 1 93.06 574 TRP A N 1
ATOM 4583 C CA . TRP A 1 574 ? 20.078 -27.344 -0.127 1 93.06 574 TRP A CA 1
ATOM 4584 C C . TRP A 1 574 ? 21.375 -27.141 0.633 1 93.06 574 TRP A C 1
ATOM 4586 O O . TRP A 1 574 ? 22.469 -27.234 0.057 1 93.06 574 TRP A O 1
ATOM 4596 N N . THR A 1 575 ? 21.234 -26.844 1.878 1 91.69 575 THR A N 1
ATOM 4597 C CA . THR A 1 575 ? 22.422 -26.625 2.701 1 91.69 575 THR A CA 1
ATOM 4598 C C . THR A 1 575 ? 23.344 -27.828 2.662 1 91.69 575 THR A C 1
ATOM 4600 O O . THR A 1 575 ? 24.562 -27.688 2.561 1 91.69 575 THR A O 1
ATOM 4603 N N . ARG A 1 576 ? 22.734 -28.922 2.73 1 93.19 576 ARG A N 1
ATOM 4604 C CA . ARG A 1 576 ? 23.516 -30.156 2.713 1 93.19 576 ARG A CA 1
ATOM 4605 C C . ARG A 1 576 ? 24.219 -30.344 1.369 1 93.19 576 ARG A C 1
ATOM 4607 O O . ARG A 1 576 ? 25.406 -30.672 1.318 1 93.19 576 ARG A O 1
ATOM 4614 N N . ILE A 1 577 ? 23.531 -30.172 0.324 1 94.31 577 ILE A N 1
ATOM 4615 C CA . ILE A 1 577 ? 24.094 -30.359 -1.014 1 94.31 577 ILE A CA 1
ATOM 4616 C C . ILE A 1 577 ? 25.172 -29.312 -1.271 1 94.31 577 ILE A C 1
ATOM 4618 O O . ILE A 1 577 ? 26.234 -29.641 -1.822 1 94.31 577 ILE A O 1
ATOM 4622 N N . GLN A 1 578 ? 24.906 -28.109 -0.894 1 93.69 578 GLN A N 1
ATOM 4623 C CA . GLN A 1 578 ? 25.828 -27 -1.103 1 93.69 578 GLN A CA 1
ATOM 4624 C C . GLN A 1 578 ? 27.141 -27.234 -0.37 1 93.69 578 GLN A C 1
ATOM 4626 O O . GLN A 1 578 ? 28.203 -26.844 -0.856 1 93.69 578 GLN A O 1
ATOM 4631 N N . ALA A 1 579 ? 27.047 -27.859 0.812 1 93 579 ALA A N 1
ATOM 4632 C CA . ALA A 1 579 ? 28.234 -28.156 1.6 1 93 579 ALA A CA 1
ATOM 4633 C C . ALA A 1 579 ? 29.172 -29.094 0.839 1 93 579 ALA A C 1
ATOM 4635 O O . ALA A 1 579 ? 30.375 -29.109 1.104 1 93 579 ALA A O 1
ATOM 4636 N N . ARG A 1 580 ? 28.688 -29.75 -0.117 1 93.5 580 ARG A N 1
ATOM 4637 C CA . ARG A 1 580 ? 29.469 -30.719 -0.888 1 93.5 580 ARG A CA 1
ATOM 4638 C C . ARG A 1 580 ? 29.922 -30.109 -2.215 1 93.5 580 ARG A C 1
ATOM 4640 O O . ARG A 1 580 ? 30.375 -30.828 -3.107 1 93.5 580 ARG A O 1
ATOM 4647 N N . SER A 1 581 ? 29.812 -28.875 -2.357 1 94.69 581 SER A N 1
ATOM 4648 C CA . SER A 1 581 ? 30.078 -28.188 -3.615 1 94.69 581 SER A CA 1
ATOM 4649 C C . SER A 1 581 ? 31.531 -28.406 -4.062 1 94.69 581 SER A C 1
ATOM 4651 O O . SER A 1 581 ? 31.781 -28.656 -5.238 1 94.69 581 SER A O 1
ATOM 4653 N N . GLU A 1 582 ? 32.438 -28.344 -3.111 1 93.81 582 GLU A N 1
ATOM 4654 C CA . GLU A 1 582 ? 33.875 -28.516 -3.445 1 93.81 582 GLU A CA 1
ATOM 4655 C C . GLU A 1 582 ? 34.156 -29.953 -3.902 1 93.81 582 GLU A C 1
ATOM 4657 O O . GLU A 1 582 ? 34.906 -30.156 -4.863 1 93.81 582 GLU A O 1
ATOM 4662 N N . ALA A 1 583 ? 33.562 -30.859 -3.191 1 95.19 583 ALA A N 1
ATOM 4663 C CA . ALA A 1 583 ? 33.719 -32.281 -3.551 1 95.19 583 ALA A CA 1
ATOM 4664 C C . ALA A 1 583 ? 33.156 -32.562 -4.934 1 95.19 583 ALA A C 1
ATOM 4666 O O . ALA A 1 583 ? 33.719 -33.312 -5.703 1 95.19 583 ALA A O 1
ATOM 4667 N N . ILE A 1 584 ? 32.062 -31.953 -5.234 1 96.12 584 ILE A N 1
ATOM 4668 C CA . ILE A 1 584 ? 31.406 -32.156 -6.52 1 96.12 584 ILE A CA 1
ATOM 4669 C C . ILE A 1 584 ? 32.219 -31.484 -7.625 1 96.12 584 ILE A C 1
ATOM 4671 O O . ILE A 1 584 ? 32.375 -32.031 -8.719 1 96.12 584 ILE A O 1
ATOM 4675 N N . ALA A 1 585 ? 32.781 -30.344 -7.32 1 96.19 585 ALA A N 1
ATOM 4676 C CA . ALA A 1 585 ? 33.594 -29.609 -8.273 1 96.19 585 ALA A CA 1
ATOM 4677 C C . ALA A 1 585 ? 34.812 -30.438 -8.719 1 96.19 585 ALA A C 1
ATOM 4679 O O . ALA A 1 585 ? 35.219 -30.359 -9.875 1 96.19 585 ALA A O 1
ATOM 4680 N N . ASN A 1 586 ? 35.281 -31.203 -7.805 1 95.31 586 ASN A N 1
ATOM 4681 C CA . ASN A 1 586 ? 36.469 -32 -8.078 1 95.31 586 ASN A CA 1
ATOM 4682 C C . ASN A 1 586 ? 36.156 -33.156 -9.023 1 95.31 586 ASN A C 1
ATOM 4684 O O . ASN A 1 586 ? 37.062 -33.75 -9.602 1 95.31 586 ASN A O 1
ATOM 4688 N N . LEU A 1 587 ? 34.938 -33.469 -9.195 1 95.56 587 LEU A N 1
ATOM 4689 C CA . LEU A 1 587 ? 34.531 -34.562 -10.062 1 95.56 587 LEU A CA 1
ATOM 4690 C C . LEU A 1 587 ? 34.375 -34.094 -11.5 1 95.56 587 LEU A C 1
ATOM 4692 O O . LEU A 1 587 ? 34.281 -34.906 -12.422 1 95.56 587 LEU A O 1
ATOM 4696 N N . LEU A 1 588 ? 34.375 -32.812 -11.758 1 95.88 588 LEU A N 1
ATOM 4697 C CA . LEU A 1 588 ? 34.094 -32.281 -13.086 1 95.88 588 LEU A CA 1
ATOM 4698 C C . LEU A 1 588 ? 35.344 -32.281 -13.945 1 95.88 588 LEU A C 1
ATOM 4700 O O . LEU A 1 588 ? 36.469 -32.062 -13.438 1 95.88 588 LEU A O 1
ATOM 4704 N N . PRO A 1 589 ? 35.156 -32.5 -15.172 1 92.75 589 PRO A N 1
ATOM 4705 C CA . PRO A 1 589 ? 36.312 -32.5 -16.062 1 92.75 589 PRO A CA 1
ATOM 4706 C C . PRO A 1 589 ? 36.938 -31.109 -16.219 1 92.75 589 PRO A C 1
ATOM 4708 O O . PRO A 1 589 ? 36.25 -30.094 -16.172 1 92.75 589 PRO A O 1
ATOM 4711 N N . PRO A 1 590 ? 38.25 -31.109 -16.438 1 93.06 590 PRO A N 1
ATOM 4712 C CA . PRO A 1 590 ? 38.938 -29.812 -16.609 1 93.06 590 PRO A CA 1
ATOM 4713 C C . PRO A 1 590 ? 38.406 -29 -17.766 1 93.06 590 PRO A C 1
ATOM 4715 O O . PRO A 1 590 ? 38.438 -27.766 -17.734 1 93.06 590 PRO A O 1
ATOM 4718 N N . GLU A 1 591 ? 37.906 -29.672 -18.703 1 94.44 591 GLU A N 1
ATOM 4719 C CA . GLU A 1 591 ? 37.375 -29 -19.875 1 94.44 591 GLU A CA 1
ATOM 4720 C C . GLU A 1 591 ? 36.188 -28.109 -19.516 1 94.44 591 GLU A C 1
ATOM 4722 O O . GLU A 1 591 ? 35.969 -27.094 -20.172 1 94.44 591 GLU A O 1
ATOM 4727 N N . PHE A 1 592 ? 35.5 -28.469 -18.5 1 96.25 592 PHE A N 1
ATOM 4728 C CA . PHE A 1 592 ? 34.375 -27.672 -18.031 1 96.25 592 PHE A CA 1
ATOM 4729 C C . PHE A 1 592 ? 34.844 -26.297 -17.578 1 96.25 592 PHE A C 1
ATOM 4731 O O . PHE A 1 592 ? 34.219 -25.281 -17.953 1 96.25 592 PHE A O 1
ATOM 4738 N N . TYR A 1 593 ? 35.844 -26.297 -16.859 1 95.44 593 TYR A N 1
ATOM 4739 C CA . TYR A 1 593 ? 36.344 -25.047 -16.297 1 95.44 593 TYR A CA 1
ATOM 4740 C C . TYR A 1 593 ? 36.969 -24.172 -17.375 1 95.44 593 TYR A C 1
ATOM 4742 O O . TYR A 1 593 ? 36.906 -22.938 -17.281 1 95.44 593 TYR A O 1
ATOM 4750 N N . ASP A 1 594 ? 37.438 -24.844 -18.453 1 92.94 594 ASP A N 1
ATOM 4751 C CA . ASP A 1 594 ? 38.062 -24.109 -19.547 1 92.94 594 ASP A CA 1
ATOM 4752 C C . ASP A 1 594 ? 37.031 -23.328 -20.328 1 92.94 594 ASP A C 1
ATOM 4754 O O . ASP A 1 594 ? 37.344 -22.328 -20.984 1 92.94 594 ASP A O 1
ATOM 4758 N N . ARG A 1 595 ? 35.844 -23.766 -20.203 1 93.12 595 ARG A N 1
ATOM 4759 C CA . ARG A 1 595 ? 34.781 -23.172 -21.016 1 93.12 595 ARG A CA 1
ATOM 4760 C C . ARG A 1 595 ? 34.094 -22.031 -20.266 1 93.12 595 ARG A C 1
ATOM 4762 O O . ARG A 1 595 ? 33.281 -21.312 -20.844 1 93.12 595 ARG A O 1
ATOM 4769 N N . LEU A 1 596 ? 34.438 -21.844 -19.047 1 95.06 596 LEU A N 1
ATOM 4770 C CA . LEU A 1 596 ? 33.812 -20.797 -18.234 1 95.06 596 LEU A CA 1
ATOM 4771 C C . LEU A 1 596 ? 34.344 -19.422 -18.594 1 95.06 596 LEU A C 1
ATOM 4773 O O . LEU A 1 596 ? 35.438 -19.312 -19.203 1 95.06 596 LEU A O 1
ATOM 4777 N N . VAL A 1 597 ? 33.531 -18.406 -18.344 1 93.88 597 VAL A N 1
ATOM 4778 C CA . VAL A 1 597 ? 33.938 -17.031 -18.578 1 93.88 597 VAL A CA 1
ATOM 4779 C C . VAL A 1 597 ? 34.125 -16.312 -17.25 1 93.88 597 VAL A C 1
ATOM 4781 O O . VAL A 1 597 ? 33.375 -16.547 -16.297 1 93.88 597 VAL A O 1
ATOM 4784 N N . PRO A 1 598 ? 35.094 -15.406 -17.188 1 91.88 598 PRO A N 1
ATOM 4785 C CA . PRO A 1 598 ? 35.281 -14.672 -15.938 1 91.88 598 PRO A CA 1
ATOM 4786 C C . PRO A 1 598 ? 34.062 -13.805 -15.562 1 91.88 598 PRO A C 1
ATOM 4788 O O . PRO A 1 598 ? 33.469 -13.195 -16.438 1 91.88 598 PRO A O 1
ATOM 4791 N N . GLN A 1 599 ? 33.812 -13.812 -14.336 1 89.19 599 GLN A N 1
ATOM 4792 C CA . GLN A 1 599 ? 32.656 -13.062 -13.82 1 89.19 599 GLN A CA 1
ATOM 4793 C C . GLN A 1 599 ? 32.781 -11.578 -14.172 1 89.19 599 GLN A C 1
ATOM 4795 O O . GLN A 1 599 ? 31.766 -10.914 -14.414 1 89.19 599 GLN A O 1
ATOM 4800 N N . ASP A 1 600 ? 33.938 -11.07 -14.211 1 84.5 600 ASP A N 1
ATOM 4801 C CA . ASP A 1 600 ? 34.156 -9.664 -14.523 1 84.5 600 ASP A CA 1
ATOM 4802 C C . ASP A 1 600 ? 33.719 -9.344 -15.953 1 84.5 600 ASP A C 1
ATOM 4804 O O . ASP A 1 600 ? 33.219 -8.258 -16.219 1 84.5 600 ASP A O 1
ATOM 4808 N N . ASP A 1 601 ? 34.031 -10.273 -16.781 1 82.75 601 ASP A N 1
ATOM 4809 C CA . ASP A 1 601 ? 33.594 -10.094 -18.172 1 82.75 601 ASP A CA 1
ATOM 4810 C C . ASP A 1 601 ? 32.094 -10.047 -18.266 1 82.75 601 ASP A C 1
ATOM 4812 O O . ASP A 1 601 ? 31.531 -9.227 -19.016 1 82.75 601 ASP A O 1
ATOM 4816 N N . GLN A 1 602 ? 31.516 -10.883 -17.547 1 85.12 602 GLN A N 1
ATOM 4817 C CA . GLN A 1 602 ? 30.062 -10.914 -17.531 1 85.12 602 GLN A CA 1
ATOM 4818 C C . GLN A 1 602 ? 29.5 -9.617 -16.969 1 85.12 602 GLN A C 1
ATOM 4820 O O . GLN A 1 602 ? 28.5 -9.094 -17.469 1 85.12 602 GLN A O 1
ATOM 4825 N N . ALA A 1 603 ? 30.141 -9.203 -15.969 1 86.06 603 ALA A N 1
ATOM 4826 C CA . ALA A 1 603 ? 29.719 -7.953 -15.352 1 86.06 603 ALA A CA 1
ATOM 4827 C C . ALA A 1 603 ? 29.859 -6.785 -16.312 1 86.06 603 ALA A C 1
ATOM 4829 O O . ALA A 1 603 ? 29.016 -5.879 -16.328 1 86.06 603 ALA A O 1
ATOM 4830 N N . ALA A 1 604 ? 30.859 -6.855 -17.062 1 79.69 604 ALA A N 1
ATOM 4831 C CA . ALA A 1 604 ? 31.078 -5.809 -18.062 1 79.69 604 ALA A CA 1
ATOM 4832 C C . ALA A 1 604 ? 30 -5.836 -19.125 1 79.69 604 ALA A C 1
ATOM 4834 O O . ALA A 1 604 ? 29.531 -4.785 -19.578 1 79.69 604 ALA A O 1
ATOM 4835 N N . ILE A 1 605 ? 29.656 -6.984 -19.484 1 80.25 605 ILE A N 1
ATOM 4836 C CA . ILE A 1 605 ? 28.609 -7.156 -20.484 1 80.25 605 ILE A CA 1
ATOM 4837 C C . ILE A 1 605 ? 27.281 -6.641 -19.953 1 80.25 605 ILE A C 1
ATOM 4839 O O . ILE A 1 605 ? 26.531 -5.969 -20.656 1 80.25 605 ILE A O 1
ATOM 4843 N N . VAL A 1 606 ? 27.031 -6.965 -18.75 1 83.44 606 VAL A N 1
ATOM 4844 C CA . VAL A 1 606 ? 25.797 -6.535 -18.109 1 83.44 606 VAL A CA 1
ATOM 4845 C C . VAL A 1 606 ? 25.75 -5.012 -18.016 1 83.44 606 VAL A C 1
ATOM 4847 O O . VAL A 1 606 ? 24.719 -4.398 -18.266 1 83.44 606 VAL A O 1
ATOM 4850 N N . LYS A 1 607 ? 26.859 -4.445 -17.672 1 81.12 607 LYS A N 1
ATOM 4851 C CA . LYS A 1 607 ? 26.953 -2.994 -17.562 1 81.12 607 LYS A CA 1
ATOM 4852 C C . LYS A 1 607 ? 26.719 -2.33 -18.922 1 81.12 607 LYS A C 1
ATOM 4854 O O . LYS A 1 607 ? 25.984 -1.337 -19.016 1 81.12 607 LYS A O 1
ATOM 4859 N N . THR A 1 608 ? 27.344 -2.939 -19.875 1 79 608 THR A N 1
ATOM 4860 C CA . THR A 1 608 ? 27.203 -2.414 -21.219 1 79 608 THR A CA 1
ATOM 4861 C C . THR A 1 608 ? 25.75 -2.551 -21.703 1 79 608 THR A C 1
ATOM 4863 O O . THR A 1 608 ? 25.219 -1.65 -22.359 1 79 608 THR A O 1
ATOM 4866 N N . ALA A 1 609 ? 25.188 -3.635 -21.453 1 80.69 609 ALA A N 1
ATOM 4867 C CA . ALA A 1 609 ? 23.797 -3.881 -21.859 1 80.69 609 ALA A CA 1
ATOM 4868 C C . ALA A 1 609 ? 22.844 -2.898 -21.172 1 80.69 609 ALA A C 1
ATOM 4870 O O . AL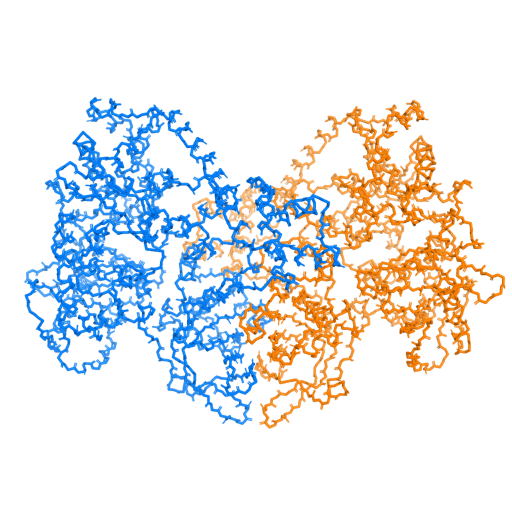A A 1 609 ? 21.875 -2.457 -21.781 1 80.69 609 ALA A O 1
ATOM 4871 N N . LYS A 1 610 ? 23.125 -2.639 -20 1 82.12 610 LYS A N 1
ATOM 4872 C CA . LYS A 1 610 ? 22.328 -1.663 -19.266 1 82.12 610 LYS A CA 1
ATOM 4873 C C . LYS A 1 610 ? 22.406 -0.283 -19.906 1 82.12 610 LYS A C 1
ATOM 4875 O O . LYS A 1 610 ? 21.406 0.415 -20.031 1 82.12 610 LYS A O 1
ATOM 4880 N N . GLN A 1 611 ? 23.594 0.037 -20.297 1 75.75 611 GLN A N 1
ATOM 4881 C CA . GLN A 1 611 ? 23.797 1.314 -20.969 1 75.75 611 GLN A CA 1
ATOM 4882 C C . GLN A 1 611 ? 23.078 1.354 -22.312 1 75.75 611 GLN A C 1
ATOM 4884 O O . GLN A 1 611 ? 22.484 2.367 -22.672 1 75.75 611 GLN A O 1
ATOM 4889 N N . THR A 1 612 ? 23.234 0.25 -23 1 77.12 612 THR A N 1
ATOM 4890 C CA . THR A 1 612 ? 22.547 0.149 -24.281 1 77.12 612 THR A CA 1
ATOM 4891 C C . THR A 1 612 ? 21.047 0.28 -24.125 1 77.12 612 THR A C 1
ATOM 4893 O O . THR A 1 612 ? 20.375 0.942 -24.922 1 77.12 612 THR A O 1
ATOM 4896 N N . GLN A 1 613 ? 20.531 -0.352 -23.188 1 77.06 613 GLN A N 1
ATOM 4897 C CA . GLN A 1 613 ? 19.109 -0.284 -22.922 1 77.06 613 GLN A CA 1
ATOM 4898 C C . GLN A 1 613 ? 18.672 1.141 -22.594 1 77.06 613 GLN A C 1
ATOM 4900 O O . GLN A 1 613 ? 17.594 1.578 -22.984 1 77.06 613 GLN A O 1
ATOM 4905 N N . ARG A 1 614 ? 19.422 1.769 -21.891 1 74.06 614 ARG A N 1
ATOM 4906 C CA . ARG A 1 614 ? 19.141 3.164 -21.562 1 74.06 614 ARG A CA 1
ATOM 4907 C C . ARG A 1 614 ? 19.062 4.012 -22.828 1 74.06 614 ARG A C 1
ATOM 4909 O O . ARG A 1 614 ? 18.172 4.859 -22.953 1 74.06 614 ARG A O 1
ATOM 4916 N N . ILE A 1 615 ? 19.969 3.678 -23.656 1 66.56 615 ILE A N 1
ATOM 4917 C CA . ILE A 1 615 ? 19.984 4.371 -24.938 1 66.56 615 ILE A CA 1
ATOM 4918 C C . ILE A 1 615 ? 18.75 4.004 -25.75 1 66.56 615 ILE A C 1
ATOM 4920 O O . ILE A 1 615 ? 18.078 4.879 -26.297 1 66.56 615 ILE A O 1
ATOM 4924 N N . ASP A 1 616 ? 18.5 2.754 -25.828 1 73.19 616 ASP A N 1
ATOM 4925 C CA . ASP A 1 616 ? 17.328 2.279 -26.547 1 73.19 616 ASP A CA 1
ATOM 4926 C C . ASP A 1 616 ? 16.047 2.895 -25.984 1 73.19 616 ASP A C 1
ATOM 4928 O O . ASP A 1 616 ? 15.133 3.234 -26.75 1 73.19 616 ASP A O 1
ATOM 4932 N N . ASN A 1 617 ? 16 2.898 -24.719 1 72.94 617 ASN A N 1
ATOM 4933 C CA . ASN A 1 617 ? 14.867 3.559 -24.094 1 72.94 617 ASN A CA 1
ATOM 4934 C C . ASN A 1 617 ? 14.734 5.008 -24.562 1 72.94 617 ASN A C 1
ATOM 4936 O O . ASN A 1 617 ? 13.625 5.484 -24.797 1 72.94 617 ASN A O 1
ATOM 4940 N N . GLY A 1 618 ? 15.828 5.578 -24.656 1 71.75 618 GLY A N 1
ATOM 4941 C CA . GLY A 1 618 ? 15.852 6.949 -25.141 1 71.75 618 GLY A CA 1
ATOM 4942 C C . GLY A 1 618 ? 15.398 7.07 -26.578 1 71.75 618 GLY A C 1
ATOM 4943 O O . GLY A 1 618 ? 14.617 7.961 -26.922 1 71.75 618 GLY A O 1
ATOM 4944 N N . ILE A 1 619 ? 15.914 6.133 -27.359 1 67.56 619 ILE A N 1
ATOM 4945 C CA . ILE A 1 619 ? 15.562 6.113 -28.781 1 67.56 619 ILE A CA 1
ATOM 4946 C C . ILE A 1 619 ? 14.07 5.848 -28.938 1 67.56 619 ILE A C 1
ATOM 4948 O O . ILE A 1 619 ? 13.398 6.5 -29.75 1 67.56 619 ILE A O 1
ATOM 4952 N N . GLU A 1 620 ? 13.688 4.93 -28.234 1 75.62 620 GLU A N 1
ATOM 4953 C CA . GLU A 1 620 ? 12.266 4.625 -28.297 1 75.62 620 GLU A CA 1
ATOM 4954 C C . GLU A 1 620 ? 11.422 5.824 -27.859 1 75.62 620 GLU A C 1
ATOM 4956 O O . GLU A 1 620 ? 10.383 6.105 -28.469 1 75.62 620 GLU A O 1
ATOM 4961 N N . ALA A 1 621 ? 11.898 6.359 -26.906 1 76.81 621 ALA A N 1
ATOM 4962 C CA . ALA A 1 621 ? 11.234 7.582 -26.469 1 76.81 621 ALA A CA 1
ATOM 4963 C C . ALA A 1 621 ? 11.227 8.633 -27.578 1 76.81 621 ALA A C 1
ATOM 4965 O O . ALA A 1 621 ? 10.203 9.266 -27.844 1 76.81 621 ALA A O 1
ATOM 4966 N N . GLN A 1 622 ? 12.352 8.727 -28.172 1 74.25 622 GLN A N 1
ATOM 4967 C CA . GLN A 1 622 ? 12.477 9.688 -29.266 1 74.25 622 GLN A CA 1
ATOM 4968 C C . GLN A 1 622 ? 11.555 9.32 -30.422 1 74.25 622 GLN A C 1
ATOM 4970 O O . GLN A 1 622 ? 10.914 10.188 -31.016 1 74.25 622 GLN A O 1
ATOM 4975 N N . ARG A 1 623 ? 11.492 8.078 -30.734 1 74.62 623 ARG A N 1
ATOM 4976 C CA . ARG A 1 623 ? 10.602 7.598 -31.797 1 74.62 623 ARG A CA 1
ATOM 4977 C C . ARG A 1 623 ? 9.148 7.941 -31.469 1 74.62 623 ARG A C 1
ATOM 4979 O O . ARG A 1 623 ? 8.414 8.414 -32.344 1 74.62 623 ARG A O 1
ATOM 4986 N N . LYS A 1 624 ? 8.727 7.676 -30.312 1 78.81 624 LYS A N 1
ATOM 4987 C CA . LYS A 1 624 ? 7.359 7.961 -29.906 1 78.81 624 LYS A CA 1
ATOM 4988 C C . LYS A 1 624 ? 7.062 9.461 -29.969 1 78.81 624 LYS A C 1
ATOM 4990 O O . LYS A 1 624 ? 5.977 9.859 -30.391 1 78.81 624 LYS A O 1
ATOM 4995 N N . VAL A 1 625 ? 8.047 10.164 -29.594 1 83.44 625 VAL A N 1
ATOM 4996 C CA . VAL A 1 625 ? 7.887 11.617 -29.562 1 83.44 625 VAL A CA 1
ATOM 4997 C C . VAL A 1 625 ? 7.797 12.156 -30.984 1 83.44 625 VAL A C 1
ATOM 4999 O O . VAL A 1 625 ? 6.969 13.023 -31.281 1 83.44 625 VAL A O 1
ATOM 5002 N N . LEU A 1 626 ? 8.602 11.609 -31.859 1 81.69 626 LEU A N 1
ATOM 5003 C CA . LEU A 1 626 ? 8.633 12.062 -33.25 1 81.69 626 LEU A CA 1
ATOM 5004 C C . LEU A 1 626 ? 7.363 11.641 -34 1 81.69 626 LEU A C 1
ATOM 5006 O O . LEU A 1 626 ? 7.016 12.227 -35 1 81.69 626 LEU A O 1
ATOM 5010 N N . ALA A 1 627 ? 6.727 10.648 -33.406 1 79 627 ALA A N 1
ATOM 5011 C CA . ALA A 1 627 ? 5.473 10.195 -34.031 1 79 627 ALA A CA 1
ATOM 5012 C C . ALA A 1 627 ? 4.336 11.164 -33.719 1 79 627 ALA A C 1
ATOM 5014 O O . ALA A 1 627 ? 3.303 11.148 -34.375 1 79 627 ALA A O 1
ATOM 5015 N N . VAL A 1 628 ? 4.469 11.977 -32.781 1 83.25 628 VAL A N 1
ATOM 5016 C CA . VAL A 1 628 ? 3.465 12.969 -32.406 1 83.25 628 VAL A CA 1
ATOM 5017 C C . VAL A 1 628 ? 3.648 14.234 -33.25 1 83.25 628 VAL A C 1
ATOM 5019 O O . VAL A 1 628 ? 4.746 14.789 -33.312 1 83.25 628 VAL A O 1
ATOM 5022 N N . PRO A 1 629 ? 2.66 14.531 -33.938 1 83.31 629 PRO A N 1
ATOM 5023 C CA . PRO A 1 629 ? 2.766 15.719 -34.781 1 83.31 629 PRO A CA 1
ATOM 5024 C C . PRO A 1 629 ? 3.088 16.984 -34 1 83.31 629 PRO A C 1
ATOM 5026 O O . PRO A 1 629 ? 2.66 17.125 -32.875 1 83.31 629 PRO A O 1
ATOM 5029 N N . ALA A 1 630 ? 3.82 17.844 -34.656 1 86.69 630 ALA A N 1
ATOM 5030 C CA . ALA A 1 630 ? 4.25 19.109 -34.062 1 86.69 630 ALA A CA 1
ATOM 5031 C C . ALA A 1 630 ? 3.057 19.906 -33.562 1 86.69 630 ALA A C 1
ATOM 5033 O O . ALA A 1 630 ? 3.131 20.547 -32.5 1 86.69 630 ALA A O 1
ATOM 5034 N N . ALA A 1 631 ? 2.016 19.812 -34.281 1 87.62 631 ALA A N 1
ATOM 5035 C CA . ALA A 1 631 ? 0.808 20.547 -33.906 1 87.62 631 ALA A CA 1
ATOM 5036 C C . ALA A 1 631 ? 0.281 20.094 -32.562 1 87.62 631 ALA A C 1
ATOM 5038 O O . ALA A 1 631 ? -0.235 20.906 -31.781 1 87.62 631 ALA A O 1
ATOM 5039 N N . GLU A 1 632 ? 0.454 18.828 -32.312 1 88.06 632 GLU A N 1
ATOM 5040 C CA . GLU A 1 632 ? -0.005 18.281 -31.016 1 88.06 632 GLU A CA 1
ATOM 5041 C C . GLU A 1 632 ? 0.857 18.797 -29.859 1 88.06 632 GLU A C 1
ATOM 5043 O O . GLU A 1 632 ? 0.347 19.078 -28.781 1 88.06 632 GLU A O 1
ATOM 5048 N N . TRP A 1 633 ? 2.039 18.891 -30.172 1 90.44 633 TRP A N 1
ATOM 5049 C CA . TRP A 1 633 ? 2.941 19.406 -29.141 1 90.44 633 TRP A CA 1
ATOM 5050 C C . TRP A 1 633 ? 2.623 20.859 -28.812 1 90.44 633 TRP A C 1
ATOM 5052 O O . TRP A 1 633 ? 2.697 21.266 -27.656 1 90.44 633 TRP A O 1
ATOM 5062 N N . VAL A 1 634 ? 2.291 21.594 -29.828 1 88.56 634 VAL A N 1
ATOM 5063 C CA . VAL A 1 634 ? 1.9 22.984 -29.641 1 88.56 634 VAL A CA 1
ATOM 5064 C C . VAL A 1 634 ? 0.649 23.047 -28.766 1 88.56 634 VAL A C 1
ATOM 5066 O O . VAL A 1 634 ? 0.571 23.859 -27.844 1 88.56 634 VAL A O 1
ATOM 5069 N N . ARG A 1 635 ? -0.21 22.219 -29.062 1 88.56 635 ARG A N 1
ATOM 5070 C CA . ARG A 1 635 ? -1.452 22.172 -28.297 1 88.56 635 ARG A CA 1
ATOM 5071 C C . ARG A 1 635 ? -1.186 21.812 -26.844 1 88.56 635 ARG A C 1
ATOM 5073 O O . ARG A 1 635 ? -1.748 22.422 -25.938 1 88.56 635 ARG A O 1
ATOM 5080 N N . ILE A 1 636 ? -0.409 20.828 -26.672 1 89.12 636 ILE A N 1
ATOM 5081 C CA . ILE A 1 636 ? -0.072 20.375 -25.328 1 89.12 636 ILE A CA 1
ATOM 5082 C C . ILE A 1 636 ? 0.628 21.484 -24.562 1 89.12 636 ILE A C 1
ATOM 5084 O O . ILE A 1 636 ? 0.309 21.75 -23.406 1 89.12 636 ILE A O 1
ATOM 5088 N N . HIS A 1 637 ? 1.575 22.078 -25.25 1 89.69 637 HIS A N 1
ATOM 5089 C CA . HIS A 1 637 ? 2.326 23.172 -24.656 1 89.69 637 HIS A CA 1
ATOM 5090 C C . HIS A 1 637 ? 1.4 24.297 -24.219 1 89.69 637 HIS A C 1
ATOM 5092 O O . HIS A 1 637 ? 1.496 24.781 -23.078 1 89.69 637 HIS A O 1
ATOM 5098 N N . GLN A 1 638 ? 0.528 24.672 -25.031 1 87.44 638 GLN A N 1
ATOM 5099 C CA . GLN A 1 638 ? -0.404 25.766 -24.75 1 87.44 638 GLN A CA 1
ATOM 5100 C C . GLN A 1 638 ? -1.318 25.406 -23.578 1 87.44 638 GLN A C 1
ATOM 5102 O O . GLN A 1 638 ? -1.526 26.219 -22.672 1 87.44 638 GLN A O 1
ATOM 5107 N N . SER A 1 639 ? -1.79 24.219 -23.688 1 84.88 639 SER A N 1
ATOM 5108 C CA . SER A 1 639 ? -2.732 23.781 -22.672 1 84.88 639 SER A CA 1
ATOM 5109 C C . SER A 1 639 ? -2.066 23.703 -21.297 1 84.88 639 SER A C 1
ATOM 5111 O O . SER A 1 639 ? -2.627 24.172 -20.297 1 84.88 639 SER A O 1
ATOM 5113 N N . LEU A 1 640 ? -0.95 23.141 -21.297 1 85.38 640 LEU A N 1
ATOM 5114 C CA . LEU A 1 640 ? -0.251 22.969 -20.031 1 85.38 640 LEU A CA 1
ATOM 5115 C C . LEU A 1 640 ? 0.278 24.297 -19.5 1 85.38 640 LEU A C 1
ATOM 5117 O O . LEU A 1 640 ? 0.368 24.5 -18.297 1 85.38 640 LEU A O 1
ATOM 5121 N N . LEU A 1 641 ? 0.699 25.094 -20.406 1 81.06 641 LEU A N 1
ATOM 5122 C CA . LEU A 1 641 ? 1.153 26.422 -20.031 1 81.06 641 LEU A CA 1
ATOM 5123 C C . LEU A 1 641 ? 0.02 27.234 -19.406 1 81.06 641 LEU A C 1
ATOM 5125 O O . LEU A 1 641 ? 0.225 27.922 -18.406 1 81.06 641 LEU A O 1
ATOM 5129 N N . GLU A 1 642 ? -1.057 27.094 -20 1 76.81 642 GLU A N 1
ATOM 5130 C CA . GLU A 1 642 ? -2.238 27.797 -19.5 1 76.81 642 GLU A CA 1
ATOM 5131 C C . GLU A 1 642 ? -2.609 27.328 -18.094 1 76.81 642 GLU A C 1
ATOM 5133 O O . GLU A 1 642 ? -3.098 28.109 -17.281 1 76.81 642 GLU A O 1
ATOM 5138 N N . LYS A 1 643 ? -2.318 26.125 -17.984 1 73.56 643 LYS A N 1
ATOM 5139 C CA . LYS A 1 643 ? -2.678 25.531 -16.688 1 73.56 643 LYS A CA 1
ATOM 5140 C C . LYS A 1 643 ? -1.532 25.656 -15.688 1 73.56 643 LYS A C 1
ATOM 5142 O O . LYS A 1 643 ? -1.605 25.109 -14.586 1 73.56 643 LYS A O 1
ATOM 5147 N N . ASP A 1 644 ? -0.493 26.297 -16.141 1 73.5 644 ASP A N 1
ATOM 5148 C CA . ASP A 1 644 ? 0.713 26.516 -15.352 1 73.5 644 ASP A CA 1
ATOM 5149 C C . ASP A 1 644 ? 1.255 25.203 -14.781 1 73.5 644 ASP A C 1
ATOM 5151 O O . ASP A 1 644 ? 1.569 25.125 -13.594 1 73.5 644 ASP A O 1
ATOM 5155 N N . LEU A 1 645 ? 1.3 24.266 -15.539 1 75.69 645 LEU A N 1
ATOM 5156 C CA . LEU A 1 645 ? 1.717 22.938 -15.102 1 75.69 645 LEU A CA 1
ATOM 5157 C C . LEU A 1 645 ? 3.102 22.594 -15.641 1 75.69 645 LEU A C 1
ATOM 5159 O O . LEU A 1 645 ? 3.578 21.469 -15.469 1 75.69 645 LEU A O 1
ATOM 5163 N N . LEU A 1 646 ? 3.766 23.484 -16.297 1 82.81 646 LEU A N 1
ATOM 5164 C CA . LEU A 1 646 ? 5.043 23.172 -16.938 1 82.81 646 LEU A CA 1
ATOM 5165 C C . LEU A 1 646 ? 6.203 23.734 -16.109 1 82.81 646 LEU A C 1
ATOM 5167 O O . LEU A 1 646 ? 6.164 24.891 -15.672 1 82.81 646 LEU A O 1
ATOM 5171 N N . THR A 1 647 ? 7.094 22.922 -15.797 1 79.62 647 THR A N 1
ATOM 5172 C CA . THR A 1 647 ? 8.367 23.391 -15.273 1 79.62 647 THR A CA 1
ATOM 5173 C C . THR A 1 647 ? 9.188 24.078 -16.359 1 79.62 647 THR A C 1
ATOM 5175 O O . THR A 1 647 ? 8.938 23.875 -17.547 1 79.62 647 THR A O 1
ATOM 5178 N N . PRO A 1 648 ? 10.109 24.922 -15.898 1 79.31 648 PRO A N 1
ATOM 5179 C CA . PRO A 1 648 ? 10.945 25.562 -16.906 1 79.31 648 PRO A CA 1
ATOM 5180 C C . PRO A 1 648 ? 11.648 24.562 -17.828 1 79.31 648 PRO A C 1
ATOM 5182 O O . PRO A 1 648 ? 11.75 24.797 -19.031 1 79.31 648 PRO A O 1
ATOM 5185 N N . LYS A 1 649 ? 12.094 23.547 -17.203 1 83.88 649 LYS A N 1
ATOM 5186 C CA . LYS A 1 649 ? 12.75 22.516 -18 1 83.88 649 LYS A CA 1
ATOM 5187 C C . LYS A 1 649 ? 11.781 21.906 -19.016 1 83.88 649 LYS A C 1
ATOM 5189 O O . LYS A 1 649 ? 12.125 21.719 -20.188 1 83.88 649 LYS A O 1
ATOM 5194 N N . GLU A 1 650 ? 10.648 21.641 -18.531 1 89.12 650 GLU A N 1
ATOM 5195 C CA . GLU A 1 650 ? 9.641 21.047 -19.406 1 89.12 650 GLU A CA 1
ATOM 5196 C C . GLU A 1 650 ? 9.258 22 -20.531 1 89.12 650 GLU A C 1
ATOM 5198 O O . GLU A 1 650 ? 9.07 21.594 -21.672 1 89.12 650 GLU A O 1
ATOM 5203 N N . ASP A 1 651 ? 9.133 23.234 -20.156 1 89.25 651 ASP A N 1
ATOM 5204 C CA . ASP A 1 651 ? 8.812 24.25 -21.156 1 89.25 651 ASP A CA 1
ATOM 5205 C C . ASP A 1 651 ? 9.875 24.312 -22.234 1 89.25 651 ASP A C 1
ATOM 5207 O O . ASP A 1 651 ? 9.555 24.391 -23.422 1 89.25 651 ASP A O 1
ATOM 5211 N N . GLY A 1 652 ? 11.125 24.281 -21.781 1 87.38 652 GLY A N 1
ATOM 5212 C CA . GLY A 1 652 ? 12.227 24.297 -22.719 1 87.38 652 GLY A CA 1
ATOM 5213 C C . GLY A 1 652 ? 12.203 23.141 -23.688 1 87.38 652 GLY A C 1
ATOM 5214 O O . GLY A 1 652 ? 12.398 23.328 -24.906 1 87.38 652 GLY A O 1
ATOM 5215 N N . VAL A 1 653 ? 11.977 22.031 -23.156 1 90.81 653 VAL A N 1
ATOM 5216 C CA . VAL A 1 653 ? 12 20.812 -23.969 1 90.81 653 VAL A CA 1
ATOM 5217 C C . VAL A 1 653 ? 10.812 20.797 -24.922 1 90.81 653 VAL A C 1
ATOM 5219 O O . VAL A 1 653 ? 10.922 20.344 -26.062 1 90.81 653 VAL A O 1
ATOM 5222 N N . LEU A 1 654 ? 9.695 21.25 -24.469 1 92.69 654 LEU A N 1
ATOM 5223 C CA . LEU A 1 654 ? 8.5 21.328 -25.312 1 92.69 654 LEU A CA 1
ATOM 5224 C C . LEU A 1 654 ? 8.719 22.266 -26.484 1 92.69 654 LEU A C 1
ATOM 5226 O O . LEU A 1 654 ? 8.242 22.016 -27.594 1 92.69 654 LEU A O 1
ATOM 5230 N N . ARG A 1 655 ? 9.359 23.312 -26.344 1 90.56 655 ARG A N 1
ATOM 5231 C CA . ARG A 1 655 ? 9.641 24.266 -27.406 1 90.56 655 ARG A CA 1
ATOM 5232 C C . ARG A 1 655 ? 10.469 23.625 -28.516 1 90.56 655 ARG A C 1
ATOM 5234 O O . ARG A 1 655 ? 10.312 23.953 -29.688 1 90.56 655 ARG A O 1
ATOM 5241 N N . VAL A 1 656 ? 11.297 22.766 -28.062 1 90.25 656 VAL A N 1
ATOM 5242 C CA . VAL A 1 656 ? 12.062 22.016 -29.047 1 90.25 656 VAL A CA 1
ATOM 5243 C C . VAL A 1 656 ? 11.133 21.109 -29.844 1 90.25 656 VAL A C 1
ATOM 5245 O O . VAL A 1 656 ? 11.219 21.031 -31.062 1 90.25 656 VAL A O 1
ATOM 5248 N N . ALA A 1 657 ? 10.258 20.453 -29.188 1 91.56 657 ALA A N 1
ATOM 5249 C CA . ALA A 1 657 ? 9.352 19.5 -29.812 1 91.56 657 ALA A CA 1
ATOM 5250 C C . ALA A 1 657 ? 8.398 20.203 -30.781 1 91.56 657 ALA A C 1
ATOM 5252 O O . ALA A 1 657 ? 7.996 19.625 -31.797 1 91.56 657 ALA A O 1
ATOM 5253 N N . MET A 1 658 ? 8.062 21.375 -30.484 1 91.5 658 MET A N 1
ATOM 5254 C CA . MET A 1 658 ? 7.152 22.156 -31.312 1 91.5 658 MET A CA 1
ATOM 5255 C C . MET A 1 658 ? 7.793 22.484 -32.656 1 91.5 658 MET A C 1
ATOM 5257 O O . MET A 1 658 ? 7.098 22.859 -33.594 1 91.5 658 MET A O 1
ATOM 5261 N N . GLN A 1 659 ? 9.023 22.406 -32.719 1 87.5 659 GLN A N 1
ATOM 5262 C CA . GLN A 1 659 ? 9.742 22.766 -33.938 1 87.5 659 GLN A CA 1
ATOM 5263 C C . GLN A 1 659 ? 10.055 21.531 -34.781 1 87.5 659 GLN A C 1
ATOM 5265 O O . GLN A 1 659 ? 10.773 21.625 -35.781 1 87.5 659 GLN A O 1
ATOM 5270 N N . ILE A 1 660 ? 9.539 20.484 -34.375 1 84.31 660 ILE A N 1
ATOM 5271 C CA . ILE A 1 660 ? 9.719 19.281 -35.188 1 84.31 660 ILE A CA 1
ATOM 5272 C C . ILE A 1 660 ? 9.078 19.469 -36.531 1 84.31 660 ILE A C 1
ATOM 5274 O O . ILE A 1 660 ? 7.949 19.953 -36.656 1 84.31 660 ILE A O 1
ATOM 5278 N N . PRO A 1 661 ? 9.75 19.203 -37.5 1 83 661 PRO A N 1
ATOM 5279 C CA . PRO A 1 661 ? 10.961 18.391 -37.594 1 83 661 PRO A CA 1
ATOM 5280 C C . PRO A 1 661 ? 12.234 19.219 -37.719 1 83 661 PRO A C 1
ATOM 5282 O O . PRO A 1 661 ? 13.312 18.672 -37.938 1 83 661 PRO A O 1
ATOM 5285 N N . THR A 1 662 ? 12.125 20.516 -37.75 1 79.44 662 THR A N 1
ATOM 5286 C CA . THR A 1 662 ? 13.289 21.391 -37.906 1 79.44 662 THR A CA 1
ATOM 5287 C C . THR A 1 662 ? 14.32 21.109 -36.812 1 79.44 662 THR A C 1
ATOM 5289 O O . THR A 1 662 ? 15.516 21.047 -37.094 1 79.44 662 THR A O 1
ATOM 5292 N N . LYS A 1 663 ? 13.828 21 -35.625 1 82.88 663 LYS A N 1
ATOM 5293 C CA . LYS A 1 663 ? 14.656 20.594 -34.469 1 82.88 663 LYS A CA 1
ATOM 5294 C C . LYS A 1 663 ? 14.156 19.297 -33.844 1 82.88 663 LYS A C 1
ATOM 5296 O O . LYS A 1 663 ? 12.961 19.156 -33.594 1 82.88 663 LYS A O 1
ATOM 5301 N N . LEU A 1 664 ? 15.164 18.406 -33.688 1 85.62 664 LEU A N 1
ATOM 5302 C CA . LEU A 1 664 ? 14.789 17.125 -33.094 1 85.62 664 LEU A CA 1
ATOM 5303 C C . LEU A 1 664 ? 15.203 17.031 -31.641 1 85.62 664 LEU A C 1
ATOM 5305 O O . LEU A 1 664 ? 16.344 17.328 -31.297 1 85.62 664 LEU A O 1
ATOM 5309 N N . PRO A 1 665 ? 14.242 16.688 -30.812 1 87 665 PRO A N 1
ATOM 5310 C CA . PRO A 1 665 ? 14.602 16.5 -29.406 1 87 665 PRO A CA 1
ATOM 5311 C C . PRO A 1 665 ? 15.594 15.359 -29.188 1 87 665 PRO A C 1
ATOM 5313 O O . PRO A 1 665 ? 15.562 14.359 -29.922 1 87 665 PRO A O 1
ATOM 5316 N N . THR A 1 666 ? 16.531 15.617 -28.312 1 84.12 666 THR A N 1
ATOM 5317 C CA . THR A 1 666 ? 17.5 14.57 -27.938 1 84.12 666 THR A CA 1
ATOM 5318 C C . THR A 1 666 ? 16.797 13.43 -27.219 1 84.12 666 THR A C 1
ATOM 5320 O O . THR A 1 666 ? 15.609 13.531 -26.875 1 84.12 666 THR A O 1
ATOM 5323 N N . GLU A 1 667 ? 17.484 12.367 -27.016 1 79.94 667 GLU A N 1
ATOM 5324 C CA . GLU A 1 667 ? 16.938 11.211 -26.312 1 79.94 667 GLU A CA 1
ATOM 5325 C C . GLU A 1 667 ? 16.5 11.578 -24.891 1 79.94 667 GLU A C 1
ATOM 5327 O O . GLU A 1 667 ? 15.422 11.18 -24.453 1 79.94 667 GLU A O 1
ATOM 5332 N N . LYS A 1 668 ? 17.359 12.312 -24.297 1 79.5 668 LYS A N 1
ATOM 5333 C CA . LYS A 1 668 ? 17.047 12.742 -22.938 1 79.5 668 LYS A CA 1
ATOM 5334 C C . LYS A 1 668 ? 15.82 13.656 -22.906 1 79.5 668 LYS A C 1
ATOM 5336 O O . LYS A 1 668 ? 14.969 13.531 -22.031 1 79.5 668 LYS A O 1
ATOM 5341 N N . GLN A 1 669 ? 15.758 14.461 -23.859 1 84.19 669 GLN A N 1
ATOM 5342 C CA . GLN A 1 669 ? 14.609 15.359 -23.984 1 84.19 669 GLN A CA 1
ATOM 5343 C C . GLN A 1 669 ? 13.328 14.578 -24.281 1 84.19 669 GLN A C 1
ATOM 5345 O O . GLN A 1 669 ? 12.258 14.922 -23.766 1 84.19 669 GLN A O 1
ATOM 5350 N N . SER A 1 670 ? 13.539 13.562 -25.062 1 84.25 670 SER A N 1
ATOM 5351 C CA . SER A 1 670 ? 12.383 12.766 -25.453 1 84.25 670 SER A CA 1
ATOM 5352 C C . SER A 1 670 ? 11.773 12.047 -24.25 1 84.25 670 SER A C 1
ATOM 5354 O O . SER A 1 670 ? 10.555 11.891 -24.172 1 84.25 670 SER A O 1
ATOM 5356 N N . VAL A 1 671 ? 12.625 11.625 -23.438 1 81 671 VAL A N 1
ATOM 5357 C CA . VAL A 1 671 ? 12.125 10.992 -22.219 1 81 671 VAL A CA 1
ATOM 5358 C C . VAL A 1 671 ? 11.281 11.984 -21.438 1 81 671 VAL A C 1
ATOM 5360 O O . VAL A 1 671 ? 10.203 11.633 -20.938 1 81 671 VAL A O 1
ATOM 5363 N N . VAL A 1 672 ? 11.719 13.156 -21.391 1 82.5 672 VAL A N 1
ATOM 5364 C CA . VAL A 1 672 ? 10.984 14.211 -20.703 1 82.5 672 VAL A CA 1
ATOM 5365 C C . VAL A 1 672 ? 9.656 14.469 -21.406 1 82.5 672 VAL A C 1
ATOM 5367 O O . VAL A 1 672 ? 8.625 14.664 -20.766 1 82.5 672 VAL A O 1
ATOM 5370 N N . LEU A 1 673 ? 9.734 14.422 -22.688 1 86.94 673 LEU A N 1
ATOM 5371 C CA . LEU A 1 673 ? 8.547 14.695 -23.484 1 86.94 673 LEU A CA 1
ATOM 5372 C C . LEU A 1 673 ? 7.5 13.602 -23.297 1 86.94 673 LEU A C 1
ATOM 5374 O O . LEU A 1 673 ? 6.301 13.883 -23.266 1 86.94 673 LEU A O 1
ATOM 5378 N N . LEU A 1 674 ? 7.988 12.375 -23.141 1 82.56 674 LEU A N 1
ATOM 5379 C CA . LEU A 1 674 ? 7.047 11.289 -22.891 1 82.56 674 LEU A CA 1
ATOM 5380 C C . LEU A 1 674 ? 6.363 11.453 -21.547 1 82.56 674 LEU A C 1
ATOM 5382 O O . LEU A 1 674 ? 5.164 11.188 -21.406 1 82.56 674 LEU A O 1
ATOM 5386 N N . ASP A 1 675 ? 7.117 11.867 -20.656 1 82.06 675 ASP A N 1
ATOM 5387 C CA . ASP A 1 675 ? 6.543 12.172 -19.359 1 82.06 675 ASP A CA 1
ATOM 5388 C C . ASP A 1 675 ? 5.496 13.281 -19.453 1 82.06 675 ASP A C 1
ATOM 5390 O O . ASP A 1 675 ? 4.457 13.227 -18.797 1 82.06 675 ASP A O 1
ATOM 5394 N N . ILE A 1 676 ? 5.809 14.203 -20.281 1 83.81 676 ILE A N 1
ATOM 5395 C CA . ILE A 1 676 ? 4.895 15.32 -20.484 1 83.81 676 ILE A CA 1
ATOM 5396 C C . ILE A 1 676 ? 3.617 14.82 -21.156 1 83.81 676 ILE A C 1
ATOM 5398 O O . ILE A 1 676 ? 2.518 15.273 -20.828 1 83.81 676 ILE A O 1
ATOM 5402 N N . LEU A 1 677 ? 3.811 13.891 -22.125 1 83.31 677 LEU A N 1
ATOM 5403 C CA . LEU A 1 677 ? 2.648 13.305 -22.781 1 83.31 677 LEU A CA 1
ATOM 5404 C C . LEU A 1 677 ? 1.747 12.602 -21.766 1 83.31 677 LEU A C 1
ATOM 5406 O O . LEU A 1 677 ? 0.522 12.727 -21.828 1 83.31 677 LEU A O 1
ATOM 5410 N N . GLU A 1 678 ? 2.408 11.914 -20.953 1 78.25 678 GLU A N 1
ATOM 5411 C CA . GLU A 1 678 ? 1.649 11.227 -19.922 1 78.25 678 GLU A CA 1
ATOM 5412 C C . GLU A 1 678 ? 0.964 12.219 -18.984 1 78.25 678 GLU A C 1
ATOM 5414 O O . GLU A 1 678 ? -0.199 12.039 -18.625 1 78.25 678 GLU A O 1
ATOM 5419 N N . LYS A 1 679 ? 1.721 13.211 -18.641 1 78.5 679 LYS A N 1
ATOM 5420 C CA . LYS A 1 679 ? 1.168 14.305 -17.859 1 78.5 679 LYS A CA 1
ATOM 5421 C C . LYS A 1 679 ? -0.037 14.93 -18.547 1 78.5 679 LYS A C 1
ATOM 5423 O O . LYS A 1 679 ? -1.051 15.219 -17.906 1 78.5 679 LYS A O 1
ATOM 5428 N N . GLY A 1 680 ? 0.099 15.102 -19.859 1 76.88 680 GLY A N 1
ATOM 5429 C CA . GLY A 1 680 ? -0.997 15.641 -20.656 1 76.88 680 GLY A CA 1
ATOM 5430 C C . GLY A 1 680 ? -2.225 14.75 -20.656 1 76.88 680 GLY A C 1
ATOM 5431 O O . GLY A 1 680 ? -3.354 15.234 -20.578 1 76.88 680 GLY A O 1
ATOM 5432 N N . ARG A 1 681 ? -1.955 13.516 -20.719 1 73.81 681 ARG A N 1
ATOM 5433 C CA . ARG A 1 681 ? -3.055 12.555 -20.688 1 73.81 681 ARG A CA 1
ATOM 5434 C C . ARG A 1 681 ? -3.785 12.594 -19.359 1 73.81 681 ARG A C 1
ATOM 5436 O O . ARG A 1 681 ? -5.02 12.586 -19.312 1 73.81 681 ARG A O 1
ATOM 5443 N N . LEU A 1 682 ? -3.002 12.703 -18.438 1 66 682 LEU A N 1
ATOM 5444 C CA . LEU A 1 682 ? -3.557 12.742 -17.094 1 66 682 LEU A CA 1
ATOM 5445 C C . LEU A 1 682 ? -4.352 14.016 -16.875 1 66 682 LEU A C 1
ATOM 5447 O O . LEU A 1 682 ? -5.363 14.008 -16.156 1 66 682 LEU A O 1
ATOM 5451 N N . GLU A 1 683 ? -3.826 15.062 -17.594 1 66.94 683 GLU A N 1
ATOM 5452 C CA . GLU A 1 683 ? -4.457 16.375 -17.438 1 66.94 683 GLU A CA 1
ATOM 5453 C C . GLU A 1 683 ? -5.582 16.562 -18.438 1 66.94 683 GLU A C 1
ATOM 5455 O O . GLU A 1 683 ? -6.199 17.625 -18.5 1 66.94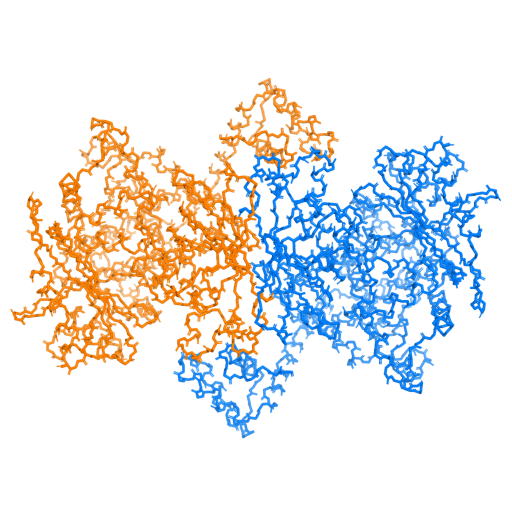 683 GLU A O 1
ATOM 5460 N N . GLY A 1 684 ? -5.82 15.438 -19.203 1 64.56 684 GLY A N 1
ATOM 5461 C CA . GLY A 1 684 ? -6.906 15.461 -20.172 1 64.56 684 GLY A CA 1
ATOM 5462 C C . GLY A 1 684 ? -6.586 16.281 -21.406 1 64.56 684 GLY A C 1
ATOM 5463 O O . GLY A 1 684 ? -7.492 16.719 -22.125 1 64.56 684 GLY A O 1
ATOM 5464 N N . VAL A 1 685 ? -5.449 16.672 -21.531 1 71.25 685 VAL A N 1
ATOM 5465 C CA . VAL A 1 685 ? -5.035 17.469 -22.672 1 71.25 685 VAL A CA 1
ATOM 5466 C C . VAL A 1 685 ? -4.801 16.578 -23.891 1 71.25 685 VAL A C 1
ATOM 5468 O O . VAL A 1 685 ? -5.098 16.969 -25.016 1 71.25 685 VAL A O 1
ATOM 5471 N N . VAL A 1 686 ? -4.184 15.406 -23.547 1 71.62 686 VAL A N 1
ATOM 5472 C CA . VAL A 1 686 ? -3.859 14.484 -24.625 1 71.62 686 VAL A CA 1
ATOM 5473 C C . VAL A 1 686 ? -4.875 13.344 -24.656 1 71.62 686 VAL A C 1
ATOM 5475 O O . VAL A 1 686 ? -5.285 12.844 -23.609 1 71.62 686 VAL A O 1
ATOM 5478 N N . ALA A 1 687 ? -5.523 13.172 -25.797 1 55.12 687 ALA A N 1
ATOM 5479 C CA . ALA A 1 687 ? -6.473 12.078 -25.969 1 55.12 687 ALA A CA 1
ATOM 5480 C C . ALA A 1 687 ? -5.809 10.727 -25.688 1 55.12 687 ALA A C 1
ATOM 5482 O O . ALA A 1 687 ? -4.648 10.516 -26.062 1 55.12 687 ALA A O 1
ATOM 5483 N N . SER A 1 688 ? -6.246 9.914 -24.688 1 48.88 688 SER A N 1
ATOM 5484 C CA . SER A 1 688 ? -5.773 8.555 -24.453 1 48.88 688 SER A CA 1
ATOM 5485 C C . SER A 1 688 ? -5.746 7.75 -25.75 1 48.88 688 SER A C 1
ATOM 5487 O O . SER A 1 688 ? -6.695 7.793 -26.531 1 48.88 688 SER A O 1
ATOM 5489 N N . GLU A 1 689 ? -4.691 7.555 -26.328 1 39.31 689 GLU A N 1
ATOM 5490 C CA . GLU A 1 689 ? -4.75 6.645 -27.469 1 39.31 689 GLU A CA 1
ATOM 5491 C C . GLU A 1 689 ? -5.508 5.367 -27.125 1 39.31 689 GLU A C 1
ATOM 5493 O O . GLU A 1 689 ? -5.223 4.723 -26.109 1 39.31 689 GLU A O 1
ATOM 5498 N N . SER A 1 690 ? -6.762 5.258 -27.562 1 33.19 690 SER A N 1
ATOM 5499 C CA . SER A 1 690 ? -7.398 3.949 -27.656 1 33.19 690 SER A CA 1
ATOM 5500 C C . SER A 1 690 ? -6.438 2.91 -28.219 1 33.19 690 SER A C 1
ATOM 5502 O O . SER A 1 690 ? -5.656 3.209 -29.125 1 33.19 690 SER A O 1
ATOM 5504 N N . MET B 1 1 ? -20.203 18.578 35.531 1 41.12 1 MET B N 1
ATOM 5505 C CA . MET B 1 1 ? -21.016 19.734 35.188 1 41.12 1 MET B CA 1
ATOM 5506 C C . MET B 1 1 ? -20.516 20.375 33.906 1 41.12 1 MET B C 1
ATOM 5508 O O . MET B 1 1 ? -19.312 20.469 33.656 1 41.12 1 MET B O 1
ATOM 5512 N N . GLU B 1 2 ? -21.391 20.484 32.938 1 59.88 2 GLU B N 1
ATOM 5513 C CA . GLU B 1 2 ? -21.062 21.047 31.625 1 59.88 2 GLU B CA 1
ATOM 5514 C C . GLU B 1 2 ? -20.609 22.5 31.75 1 59.88 2 GLU B C 1
ATOM 5516 O O . GLU B 1 2 ? -21.219 23.297 32.469 1 59.88 2 GLU B O 1
ATOM 5521 N N . GLN B 1 3 ? -19.422 22.812 31.531 1 73.44 3 GLN B N 1
ATOM 5522 C CA . GLN B 1 3 ? -18.844 24.156 31.578 1 73.44 3 GLN B CA 1
ATOM 5523 C C . GLN B 1 3 ? -19.734 25.156 30.859 1 73.44 3 GLN B C 1
ATOM 5525 O O . GLN B 1 3 ? -20.172 24.906 29.75 1 73.44 3 GLN B O 1
ATOM 5530 N N . THR B 1 4 ? -20.219 26.172 31.656 1 80.5 4 THR B N 1
ATOM 5531 C CA . THR B 1 4 ? -21.047 27.219 31.062 1 80.5 4 THR B CA 1
ATOM 5532 C C . THR B 1 4 ? -20.203 28.094 30.125 1 80.5 4 THR B C 1
ATOM 5534 O O . THR B 1 4 ? -18.984 28.062 30.172 1 80.5 4 THR B O 1
ATOM 5537 N N . ASP B 1 5 ? -20.844 28.891 29.281 1 88.12 5 ASP B N 1
ATOM 5538 C CA . ASP B 1 5 ? -20.156 29.812 28.375 1 88.12 5 ASP B CA 1
ATOM 5539 C C . ASP B 1 5 ? -19.344 30.859 29.156 1 88.12 5 ASP B C 1
ATOM 5541 O O . ASP B 1 5 ? -18.281 31.281 28.719 1 88.12 5 ASP B O 1
ATOM 5545 N N . GLU B 1 6 ? -19.891 31.266 30.297 1 89 6 GLU B N 1
ATOM 5546 C CA . GLU B 1 6 ? -19.203 32.25 31.125 1 89 6 GLU B CA 1
ATOM 5547 C C . GLU B 1 6 ? -17.906 31.688 31.703 1 89 6 GLU B C 1
ATOM 5549 O O . GLU B 1 6 ? -16.891 32.375 31.734 1 89 6 GLU B O 1
ATOM 5554 N N . GLU B 1 7 ? -18.031 30.547 32.156 1 86.56 7 GLU B N 1
ATOM 5555 C CA . GLU B 1 7 ? -16.844 29.875 32.688 1 86.56 7 GLU B CA 1
ATOM 5556 C C . GLU B 1 7 ? -15.797 29.656 31.594 1 86.56 7 GLU B C 1
ATOM 5558 O O . GLU B 1 7 ? -14.602 29.844 31.844 1 86.56 7 GLU B O 1
ATOM 5563 N N . PHE B 1 8 ? -16.344 29.266 30.5 1 88.38 8 PHE B N 1
ATOM 5564 C CA . PHE B 1 8 ? -15.43 29.062 29.375 1 88.38 8 PHE B CA 1
ATOM 5565 C C . PHE B 1 8 ? -14.742 30.375 29 1 88.38 8 PHE B C 1
ATOM 5567 O O . PHE B 1 8 ? -13.539 30.406 28.734 1 88.38 8 PHE B O 1
ATOM 5574 N N . PHE B 1 9 ? -15.539 31.453 28.953 1 92 9 PHE B N 1
ATOM 5575 C CA . PHE B 1 9 ? -15 32.75 28.625 1 92 9 PHE B CA 1
ATOM 5576 C C . PHE B 1 9 ? -13.883 33.125 29.578 1 92 9 PHE B C 1
ATOM 5578 O O . PHE B 1 9 ? -12.828 33.625 29.156 1 92 9 PHE B O 1
ATOM 5585 N N . HIS B 1 10 ? -14.086 32.938 30.781 1 88.75 10 HIS B N 1
ATOM 5586 C CA . HIS B 1 10 ? -13.086 33.25 31.797 1 88.75 10 HIS B CA 1
ATOM 5587 C C . HIS B 1 10 ? -11.805 32.469 31.594 1 88.75 10 HIS B C 1
ATOM 5589 O O . HIS B 1 10 ? -10.703 33.031 31.641 1 88.75 10 HIS B O 1
ATOM 5595 N N . ASP B 1 11 ? -11.953 31.25 31.406 1 84.94 11 ASP B N 1
ATOM 5596 C CA . ASP B 1 11 ? -10.805 30.375 31.203 1 84.94 11 ASP B CA 1
ATOM 5597 C C . ASP B 1 11 ? -10.039 30.75 29.938 1 84.94 11 ASP B C 1
ATOM 5599 O O . ASP B 1 11 ? -8.805 30.734 29.922 1 84.94 11 ASP B O 1
ATOM 5603 N N . PHE B 1 12 ? -10.805 31.016 28.938 1 89 12 PHE B N 1
ATOM 5604 C CA . PHE B 1 12 ? -10.203 31.406 27.656 1 89 12 PHE B CA 1
ATOM 5605 C C . PHE B 1 12 ? -9.422 32.688 27.797 1 89 12 PHE B C 1
ATOM 5607 O O . PHE B 1 12 ? -8.32 32.812 27.25 1 89 12 PHE B O 1
ATOM 5614 N N . ARG B 1 13 ? -9.984 33.594 28.469 1 90.12 13 ARG B N 1
ATOM 5615 C CA . ARG B 1 13 ? -9.312 34.844 28.719 1 90.12 13 ARG B CA 1
ATOM 5616 C C . ARG B 1 13 ? -7.992 34.656 29.453 1 90.12 13 ARG B C 1
ATOM 5618 O O . ARG B 1 13 ? -6.977 35.25 29.109 1 90.12 13 ARG B O 1
ATOM 5625 N N . GLN B 1 14 ? -8.008 33.812 30.422 1 83.69 14 GLN B N 1
ATOM 5626 C CA . GLN B 1 14 ? -6.797 33.5 31.172 1 83.69 14 GLN B CA 1
ATOM 5627 C C . GLN B 1 14 ? -5.738 32.875 30.281 1 83.69 14 GLN B C 1
ATOM 5629 O O . GLN B 1 14 ? -4.547 33.156 30.406 1 83.69 14 GLN B O 1
ATOM 5634 N N . GLU B 1 15 ? -6.234 32.062 29.453 1 82.88 15 GLU B N 1
ATOM 5635 C CA . GLU B 1 15 ? -5.348 31.422 28.484 1 82.88 15 GLU B CA 1
ATOM 5636 C C . GLU B 1 15 ? -4.68 32.469 27.578 1 82.88 15 GLU B C 1
ATOM 5638 O O . GLU B 1 15 ? -3.48 32.375 27.312 1 82.88 15 GLU B O 1
ATOM 5643 N N . LEU B 1 16 ? -5.422 33.406 27.156 1 87.38 16 LEU B N 1
ATOM 5644 C CA . LEU B 1 16 ? -4.922 34.438 26.266 1 87.38 16 LEU B CA 1
ATOM 5645 C C . LEU B 1 16 ? -3.893 35.312 26.969 1 87.38 16 LEU B C 1
ATOM 5647 O O . LEU B 1 16 ? -2.861 35.656 26.391 1 87.38 16 LEU B O 1
ATOM 5651 N N . LEU B 1 17 ? -4.203 35.594 28.203 1 84.38 17 LEU B N 1
ATOM 5652 C CA . LEU B 1 17 ? -3.297 36.438 28.984 1 84.38 17 LEU B CA 1
ATOM 5653 C C . LEU B 1 17 ? -1.973 35.719 29.234 1 84.38 17 LEU B C 1
ATOM 5655 O O . LEU B 1 17 ? -0.902 36.312 29.062 1 84.38 17 LEU B O 1
ATOM 5659 N N . ALA B 1 18 ? -2.072 34.531 29.547 1 75.5 18 ALA B N 1
ATOM 5660 C CA . ALA B 1 18 ? -0.875 33.75 29.781 1 75.5 18 ALA B CA 1
ATOM 5661 C C . ALA B 1 18 ? -0.051 33.594 28.5 1 75.5 18 ALA B C 1
ATOM 5663 O O . ALA B 1 18 ? 1.18 33.656 28.547 1 75.5 18 ALA B O 1
ATOM 5664 N N . GLY B 1 19 ? -0.716 33.406 27.5 1 78.19 19 GLY B N 1
ATOM 5665 C CA . GLY B 1 19 ? -0.041 33.25 26.219 1 78.19 19 GLY B CA 1
ATOM 5666 C C . GLY B 1 19 ? 0.633 34.531 25.734 1 78.19 19 GLY B C 1
ATOM 5667 O O . GLY B 1 19 ? 1.762 34.469 25.25 1 78.19 19 GLY B O 1
ATOM 5668 N N . ALA B 1 20 ? -0.106 35.562 25.844 1 78.62 20 ALA B N 1
ATOM 5669 C CA . ALA B 1 20 ? 0.441 36.844 25.438 1 78.62 20 ALA B CA 1
ATOM 5670 C C . ALA B 1 20 ? 1.695 37.188 26.25 1 78.62 20 ALA B C 1
ATOM 5672 O O . ALA B 1 20 ? 2.664 37.719 25.703 1 78.62 20 ALA B O 1
ATOM 5673 N N . GLU B 1 21 ? 1.659 36.875 27.453 1 74 21 GLU B N 1
ATOM 5674 C CA . GLU B 1 21 ? 2.809 37.125 28.312 1 74 21 GLU B CA 1
ATOM 5675 C C . GLU B 1 21 ? 3.982 36.219 27.953 1 74 21 GLU B C 1
ATOM 5677 O O . GLU B 1 21 ? 5.121 36.656 27.844 1 74 21 GLU B O 1
ATOM 5682 N N . ALA B 1 22 ? 3.68 35.031 27.766 1 69.69 22 ALA B N 1
ATOM 5683 C CA . ALA B 1 22 ? 4.711 34.062 27.469 1 69.69 22 ALA B CA 1
ATOM 5684 C C . ALA B 1 22 ? 5.383 34.344 26.125 1 69.69 22 ALA B C 1
ATOM 5686 O O . ALA B 1 22 ? 6.594 34.156 25.984 1 69.69 22 ALA B O 1
ATOM 5687 N N . ASN B 1 23 ? 4.586 34.844 25.219 1 69 23 ASN B N 1
ATOM 5688 C CA . ASN B 1 23 ? 5.098 35.031 23.859 1 69 23 ASN B CA 1
ATOM 5689 C C . ASN B 1 23 ? 5.457 36.469 23.578 1 69 23 ASN B C 1
ATOM 5691 O O . ASN B 1 23 ? 6.023 36.781 22.531 1 69 23 ASN B O 1
ATOM 5695 N N . GLY B 1 24 ? 5.281 37.25 24.578 1 67.06 24 GLY B N 1
ATOM 5696 C CA . GLY B 1 24 ? 5.523 38.688 24.375 1 67.06 24 GLY B CA 1
ATOM 5697 C C . GLY B 1 24 ? 4.719 39.25 23.234 1 67.06 24 GLY B C 1
ATOM 5698 O O . GLY B 1 24 ? 5.223 40.094 22.484 1 67.06 24 GLY B O 1
ATOM 5699 N N . SER B 1 25 ? 3.51 38.75 23.109 1 73.88 25 SER B N 1
ATOM 5700 C CA . SER B 1 25 ? 2.688 39.188 21.984 1 73.88 25 SER B CA 1
ATOM 5701 C C . SER B 1 25 ? 1.531 40.062 22.453 1 73.88 25 SER B C 1
ATOM 5703 O O . SER B 1 25 ? 1.231 40.125 23.656 1 73.88 25 SER B O 1
ATOM 5705 N N . PHE B 1 26 ? 1.034 40.781 21.453 1 80.88 26 PHE B N 1
ATOM 5706 C CA . PHE B 1 26 ? -0.175 41.562 21.734 1 80.88 26 PHE B CA 1
ATOM 5707 C C . PHE B 1 26 ? -1.364 40.625 21.969 1 80.88 26 PHE B C 1
ATOM 5709 O O . PHE B 1 26 ? -1.44 39.562 21.391 1 80.88 26 PHE B O 1
ATOM 5716 N N . GLN B 1 27 ? -2.223 41.062 22.812 1 87.88 27 GLN B N 1
ATOM 5717 C CA . GLN B 1 27 ? -3.391 40.25 23.172 1 87.88 27 GLN B CA 1
ATOM 5718 C C . GLN B 1 27 ? -4.246 39.938 21.938 1 87.88 27 GLN B C 1
ATOM 5720 O O . GLN B 1 27 ? -4.777 38.844 21.812 1 87.88 27 GLN B O 1
ATOM 5725 N N . LEU B 1 28 ? -4.371 40.906 21.078 1 90.88 28 LEU B N 1
ATOM 5726 C CA . LEU B 1 28 ? -5.141 40.688 19.859 1 90.88 28 LEU B CA 1
ATOM 5727 C C . LEU B 1 28 ? -4.531 39.562 19.016 1 90.88 28 LEU B C 1
ATOM 5729 O O . LEU B 1 28 ? -5.25 38.719 18.5 1 90.88 28 LEU B O 1
ATOM 5733 N N . SER B 1 29 ? -3.234 39.656 18.875 1 88.81 29 SER B N 1
ATOM 5734 C CA . SER B 1 29 ? -2.537 38.656 18.094 1 88.81 29 SER B CA 1
ATOM 5735 C C . SER B 1 29 ? -2.727 37.25 18.703 1 88.81 29 SER B C 1
ATOM 5737 O O . SER B 1 29 ? -2.955 36.281 17.984 1 88.81 29 SER B O 1
ATOM 5739 N N . GLU B 1 30 ? -2.564 37.188 20 1 88.38 30 GLU B N 1
ATOM 5740 C CA . GLU B 1 30 ? -2.76 35.938 20.688 1 88.38 30 GLU B CA 1
ATOM 5741 C C . GLU B 1 30 ? -4.184 35.406 20.516 1 88.38 30 GLU B C 1
ATOM 5743 O O . GLU B 1 30 ? -4.402 34.188 20.406 1 88.38 30 GLU B O 1
ATOM 5748 N N . PHE B 1 31 ? -5.152 36.375 20.656 1 93.56 31 PHE B N 1
ATOM 5749 C CA . PHE B 1 31 ? -6.562 36.031 20.469 1 93.56 31 PHE B CA 1
ATOM 5750 C C . PHE B 1 31 ? -6.812 35.469 19.094 1 93.56 31 PHE B C 1
ATOM 5752 O O . PHE B 1 31 ? -7.438 34.406 18.953 1 93.56 31 PHE B O 1
ATOM 5759 N N . MET B 1 32 ? -6.285 36.031 18.047 1 93 32 MET B N 1
ATOM 5760 C CA . MET B 1 32 ? -6.461 35.594 16.656 1 93 32 MET B CA 1
ATOM 5761 C C . MET B 1 32 ? -5.793 34.25 16.422 1 93 32 MET B C 1
ATOM 5763 O O . MET B 1 32 ? -6.395 33.344 15.844 1 93 32 MET B O 1
ATOM 5767 N N . GLU B 1 33 ? -4.648 34.094 16.922 1 88.69 33 GLU B N 1
ATOM 5768 C CA . GLU B 1 33 ? -3.875 32.906 16.688 1 88.69 33 GLU B CA 1
ATOM 5769 C C . GLU B 1 33 ? -4.488 31.703 17.422 1 88.69 33 GLU B C 1
ATOM 5771 O O . GLU B 1 33 ? -4.508 30.594 16.906 1 88.69 33 GLU B O 1
ATOM 5776 N N . ALA B 1 34 ? -4.891 31.906 18.609 1 88.81 34 ALA B N 1
ATOM 5777 C CA . ALA B 1 34 ? -5.496 30.844 19.391 1 88.81 34 ALA B CA 1
ATOM 5778 C C . ALA B 1 34 ? -6.715 30.266 18.688 1 88.81 34 ALA B C 1
ATOM 5780 O O . ALA B 1 34 ? -6.852 29.047 18.578 1 88.81 34 ALA B O 1
ATOM 5781 N N . ILE B 1 35 ? -7.582 31.125 18.203 1 92.06 35 ILE B N 1
ATOM 5782 C CA . ILE B 1 35 ? -8.797 30.688 17.547 1 92.06 35 ILE B CA 1
ATOM 5783 C C . ILE B 1 35 ? -8.438 30.094 16.172 1 92.06 35 ILE B C 1
ATOM 5785 O O . ILE B 1 35 ? -8.969 29.031 15.797 1 92.06 35 ILE B O 1
ATOM 5789 N N . ALA B 1 36 ? -7.57 30.766 15.484 1 91.5 36 ALA B N 1
ATOM 5790 C CA . ALA B 1 36 ? -7.172 30.297 14.156 1 91.5 36 ALA B CA 1
ATOM 5791 C C . ALA B 1 36 ? -6.566 28.906 14.234 1 91.5 36 ALA B C 1
ATOM 5793 O O . ALA B 1 36 ? -6.828 28.062 13.367 1 91.5 36 ALA B O 1
ATOM 5794 N N . ASN B 1 37 ? -5.77 28.719 15.195 1 85.38 37 ASN B N 1
ATOM 5795 C CA . ASN B 1 37 ? -5.168 27.406 15.367 1 85.38 37 ASN B CA 1
ATOM 5796 C C . ASN B 1 37 ? -6.227 26.312 15.555 1 85.38 37 ASN B C 1
ATOM 5798 O O . ASN B 1 37 ? -6.098 25.219 15.008 1 85.38 37 ASN B O 1
ATOM 5802 N N . ASP B 1 38 ? -7.215 26.609 16.328 1 83.62 38 ASP B N 1
ATOM 5803 C CA . ASP B 1 38 ? -8.328 25.688 16.516 1 83.62 38 ASP B CA 1
ATOM 5804 C C . ASP B 1 38 ? -9.008 25.375 15.18 1 83.62 38 ASP B C 1
ATOM 5806 O O . ASP B 1 38 ? -9.359 24.219 14.906 1 83.62 38 ASP B O 1
ATOM 5810 N N . LEU B 1 39 ? -9.219 26.344 14.414 1 86.06 39 LEU B N 1
ATOM 5811 C CA . LEU B 1 39 ? -9.953 26.219 13.156 1 86.06 39 LEU B CA 1
ATOM 5812 C C . LEU B 1 39 ? -9.125 25.438 12.133 1 86.06 39 LEU B C 1
ATOM 5814 O O . LEU B 1 39 ? -9.68 24.703 11.312 1 86.06 39 LEU B O 1
ATOM 5818 N N . VAL B 1 40 ? -7.855 25.656 12.156 1 80.88 40 VAL B N 1
ATOM 5819 C CA . VAL B 1 40 ? -6.969 24.922 11.266 1 80.88 40 VAL B CA 1
ATOM 5820 C C . VAL B 1 40 ? -6.973 23.438 11.641 1 80.88 40 VAL B C 1
ATOM 5822 O O . VAL B 1 40 ? -7.062 22.578 10.766 1 80.88 40 VAL B O 1
ATOM 5825 N N . GLU B 1 41 ? -6.949 23.172 12.852 1 74.19 41 GLU B N 1
ATOM 5826 C CA . GLU B 1 41 ? -6.914 21.797 13.336 1 74.19 41 GLU B CA 1
ATOM 5827 C C . GLU B 1 41 ? -8.219 21.062 13.023 1 74.19 41 GLU B C 1
ATOM 5829 O O . GLU B 1 41 ? -8.219 19.859 12.789 1 74.19 41 GLU B O 1
ATOM 5834 N N . THR B 1 42 ? -9.297 21.828 13.039 1 75.19 42 THR B N 1
ATOM 5835 C CA . THR B 1 42 ? -10.602 21.219 12.789 1 75.19 42 THR B CA 1
ATOM 5836 C C . THR B 1 42 ? -10.906 21.188 11.289 1 75.19 42 THR B C 1
ATOM 5838 O O . THR B 1 42 ? -11.914 20.625 10.867 1 75.19 42 THR B O 1
ATOM 5841 N N . GLY B 1 43 ? -10.062 21.906 10.562 1 75.31 43 GLY B N 1
ATOM 5842 C CA . GLY B 1 43 ? -10.203 21.844 9.117 1 75.31 43 GLY B CA 1
ATOM 5843 C C . GLY B 1 43 ? -11.102 22.922 8.562 1 75.31 43 GLY B C 1
ATOM 5844 O O . GLY B 1 43 ? -11.406 22.938 7.363 1 75.31 43 GLY B O 1
ATOM 5845 N N . PHE B 1 44 ? -11.555 23.828 9.422 1 78.94 44 PHE B N 1
ATOM 5846 C CA . PHE B 1 44 ? -12.383 24.922 8.938 1 78.94 44 PHE B CA 1
ATOM 5847 C C . PHE B 1 44 ? -11.609 25.797 7.961 1 78.94 44 PHE B C 1
ATOM 5849 O O . PHE B 1 44 ? -12.156 26.25 6.957 1 78.94 44 PHE B O 1
ATOM 5856 N N . THR B 1 45 ? -10.336 25.953 8.305 1 85 45 THR B N 1
ATOM 5857 C CA . THR B 1 45 ? -9.414 26.656 7.414 1 85 45 THR B CA 1
ATOM 5858 C C . THR B 1 45 ? -8.094 25.891 7.293 1 85 45 THR B C 1
ATOM 5860 O O . THR B 1 45 ? -7.762 25.078 8.156 1 85 45 THR B O 1
ATOM 5863 N N . GLU B 1 46 ? -7.453 26.188 6.25 1 77.44 46 GLU B N 1
ATOM 5864 C CA . GLU B 1 46 ? -6.211 25.469 5.996 1 77.44 46 GLU B CA 1
ATOM 5865 C C . GLU B 1 46 ? -5.031 26.141 6.691 1 77.44 46 GLU B C 1
ATOM 5867 O O . GLU B 1 46 ? -4.004 25.5 6.945 1 77.44 46 GLU B O 1
ATOM 5872 N N . GLY B 1 47 ? -5.219 27.359 6.914 1 82.75 47 GLY B N 1
ATOM 5873 C CA . GLY B 1 47 ? -4.129 28.109 7.512 1 82.75 47 GLY B CA 1
ATOM 5874 C C . GLY B 1 47 ? -4.547 29.5 7.984 1 82.75 47 GLY B C 1
ATOM 5875 O O . GLY B 1 47 ? -5.727 29.859 7.91 1 82.75 47 GLY B O 1
ATOM 5876 N N . PHE B 1 48 ? -3.588 30.156 8.602 1 89.06 48 PHE B N 1
ATOM 5877 C CA . PHE B 1 48 ? -3.83 31.5 9.148 1 89.06 48 PHE B CA 1
ATOM 5878 C C . PHE B 1 48 ? -2.547 32.312 9.164 1 89.06 48 PHE B C 1
ATOM 5880 O O . PHE B 1 48 ? -1.479 31.797 9.5 1 89.06 48 PHE B O 1
ATOM 5887 N N . GLU B 1 49 ? -2.643 33.469 8.602 1 87.25 49 GLU B N 1
ATOM 5888 C CA . GLU B 1 49 ? -1.576 34.469 8.703 1 87.25 49 GLU B CA 1
ATOM 5889 C C . GLU B 1 49 ? -2.082 35.75 9.352 1 87.25 49 GLU B C 1
ATOM 5891 O O . GLU B 1 49 ? -3.096 36.312 8.922 1 87.25 49 GLU B O 1
ATOM 5896 N N . LEU B 1 50 ? -1.379 36.156 10.359 1 88.44 50 LEU B N 1
ATOM 5897 C CA . LEU B 1 50 ? -1.755 37.375 11.055 1 88.44 50 LEU B CA 1
ATOM 5898 C C . LEU B 1 50 ? -1.499 38.594 10.18 1 88.44 50 LEU B C 1
ATOM 5900 O O . LEU B 1 50 ? -0.447 38.719 9.539 1 88.44 50 LEU B O 1
ATOM 5904 N N . CYS B 1 51 ? -2.428 39.469 10.016 1 90 51 CYS B N 1
ATOM 5905 C CA . CYS B 1 51 ? -2.332 40.75 9.297 1 90 51 CYS B CA 1
ATOM 5906 C C . CYS B 1 51 ? -3.332 41.75 9.852 1 90 51 CYS B C 1
ATOM 5908 O O . CYS B 1 51 ? -4.512 41.719 9.492 1 90 51 CYS B O 1
ATOM 5910 N N . HIS B 1 52 ? -2.809 42.625 10.711 1 90.62 52 HIS B N 1
ATOM 5911 C CA . HIS B 1 52 ? -3.701 43.625 11.305 1 90.62 52 HIS B CA 1
ATOM 5912 C C . HIS B 1 52 ? -3.646 44.938 10.547 1 90.62 52 HIS B C 1
ATOM 5914 O O . HIS B 1 52 ? -2.584 45.562 10.438 1 90.62 52 HIS B O 1
ATOM 5920 N N . PHE B 1 53 ? -4.727 45.281 9.992 1 92.25 53 PHE B N 1
ATOM 5921 C CA . PHE B 1 53 ? -4.867 46.562 9.32 1 92.25 53 PHE B CA 1
ATOM 5922 C C . PHE B 1 53 ? -6.195 47.219 9.68 1 92.25 53 PHE B C 1
ATOM 5924 O O . PHE B 1 53 ? -7.258 46.625 9.539 1 92.25 53 PHE B O 1
ATOM 5931 N N . ARG B 1 54 ? -6.09 48.375 10.227 1 91.56 54 ARG B N 1
ATOM 5932 C CA . ARG B 1 54 ? -7.277 49.156 10.547 1 91.56 54 ARG B CA 1
ATOM 5933 C C . ARG B 1 54 ? -7.168 50.562 9.992 1 91.56 54 ARG B C 1
ATOM 5935 O O . ARG B 1 54 ? -6.281 51.312 10.391 1 91.56 54 ARG B O 1
ATOM 5942 N N . ALA B 1 55 ? -7.984 50.812 9.016 1 87.75 55 ALA B N 1
ATOM 5943 C CA . ALA B 1 55 ? -8.008 52.156 8.461 1 87.75 55 ALA B CA 1
ATOM 5944 C C . ALA B 1 55 ? -8.82 53.094 9.344 1 87.75 55 ALA B C 1
ATOM 5946 O O . ALA B 1 55 ? -9.562 52.656 10.219 1 87.75 55 ALA B O 1
ATOM 5947 N N . GLN B 1 56 ? -8.445 54.5 9.266 1 74.31 56 GLN B N 1
ATOM 5948 C CA . GLN B 1 56 ? -9.18 55.469 10.039 1 74.31 56 GLN B CA 1
ATOM 5949 C C . GLN B 1 56 ? -10.68 55.375 9.797 1 74.31 56 GLN B C 1
ATOM 5951 O O . GLN B 1 56 ? -11.469 55.406 10.742 1 74.31 56 GLN B O 1
ATOM 5956 N N . ARG B 1 57 ? -11.102 55.25 8.484 1 70.69 57 ARG B N 1
ATOM 5957 C CA . ARG B 1 57 ? -12.539 55.094 8.312 1 70.69 57 ARG B CA 1
ATOM 5958 C C . ARG B 1 57 ? -12.859 53.875 7.473 1 70.69 57 ARG B C 1
ATOM 5960 O O . ARG B 1 57 ? -12.383 53.719 6.348 1 70.69 57 ARG B O 1
ATOM 5967 N N . GLY B 1 58 ? -13.477 52.625 8.016 1 84.31 58 GLY B N 1
ATOM 5968 C CA . GLY B 1 58 ? -14.398 51.719 7.371 1 84.31 58 GLY B CA 1
ATOM 5969 C C . GLY B 1 58 ? -13.758 50.375 7.012 1 84.31 58 GLY B C 1
ATOM 5970 O O . GLY B 1 58 ? -14.445 49.438 6.602 1 84.31 58 GLY B O 1
ATOM 5971 N N . MET B 1 59 ? -12.32 50.25 7.035 1 93 59 MET B N 1
ATOM 5972 C CA . MET B 1 59 ? -11.75 48.969 6.594 1 93 59 MET B CA 1
ATOM 5973 C C . MET B 1 59 ? -10.938 48.312 7.707 1 93 59 MET B C 1
ATOM 5975 O O . MET B 1 59 ? -10.234 49 8.453 1 93 59 MET B O 1
ATOM 5979 N N . ARG B 1 60 ? -11.102 47.031 7.828 1 95.56 60 ARG B N 1
ATOM 5980 C CA . ARG B 1 60 ? -10.305 46.312 8.82 1 95.56 60 ARG B CA 1
ATOM 5981 C C . ARG B 1 60 ? -10.102 44.844 8.406 1 95.56 60 ARG B C 1
ATOM 5983 O O . ARG B 1 60 ? -10.961 44.25 7.75 1 95.56 60 ARG B O 1
ATOM 5990 N N . VAL B 1 61 ? -8.953 44.406 8.648 1 96.19 61 VAL B N 1
ATOM 5991 C CA . VAL B 1 61 ? -8.641 43 8.5 1 96.19 61 VAL B CA 1
ATOM 5992 C C . VAL B 1 61 ? -7.633 42.562 9.562 1 96.19 61 VAL B C 1
ATOM 5994 O O . VAL B 1 61 ? -6.781 43.375 9.969 1 96.19 61 VAL B O 1
ATOM 5997 N N . ASP B 1 62 ? -7.758 41.375 10.094 1 95.12 62 ASP B N 1
ATOM 5998 C CA . ASP B 1 62 ? -6.863 40.969 11.172 1 95.12 62 ASP B CA 1
ATOM 5999 C C . ASP B 1 62 ? -6.109 39.688 10.805 1 95.12 62 ASP B C 1
ATOM 6001 O O . ASP B 1 62 ? -5.223 39.25 11.539 1 95.12 62 ASP B O 1
ATOM 6005 N N . GLY B 1 63 ? -6.434 39.062 9.719 1 94.31 63 GLY B N 1
ATOM 6006 C CA . GLY B 1 63 ? -5.73 37.875 9.258 1 94.31 63 GLY B CA 1
ATOM 6007 C C . GLY B 1 63 ? -6.25 37.344 7.93 1 94.31 63 GLY B C 1
ATOM 6008 O O . GLY B 1 63 ? -7.258 37.844 7.414 1 94.31 63 GLY B O 1
ATOM 6009 N N . TYR B 1 64 ? -5.504 36.406 7.355 1 94.25 64 TYR B N 1
ATOM 6010 C CA . TYR B 1 64 ? -5.934 35.875 6.066 1 94.25 64 TYR B CA 1
ATOM 6011 C C . TYR B 1 64 ? -5.297 34.5 5.793 1 94.25 64 TYR B C 1
ATOM 6013 O O . TYR B 1 64 ? -4.371 34.094 6.496 1 94.25 64 TYR B O 1
ATOM 6021 N N . TRP B 1 65 ? -5.887 33.812 4.82 1 91.56 65 TRP B N 1
ATOM 6022 C CA . TRP B 1 65 ? -5.27 32.594 4.266 1 91.56 65 TRP B CA 1
ATOM 6023 C C . TRP B 1 65 ? -5.777 32.344 2.85 1 91.56 65 TRP B C 1
ATOM 6025 O O . TRP B 1 65 ? -6.98 32.375 2.596 1 91.56 65 TRP B O 1
ATOM 6035 N N . PHE B 1 66 ? -4.762 32.156 1.927 1 87 66 PHE B N 1
ATOM 6036 C CA . PHE B 1 66 ? -5.086 31.719 0.577 1 87 66 PHE B CA 1
ATOM 6037 C C . PHE B 1 66 ? -4.93 30.219 0.454 1 87 66 PHE B C 1
ATOM 6039 O O . PHE B 1 66 ? -3.848 29.672 0.691 1 87 66 PHE B O 1
ATOM 6046 N N . ASN B 1 67 ? -6.035 29.562 0.143 1 77.44 67 ASN B N 1
ATOM 6047 C CA . ASN B 1 67 ? -5.867 28.125 -0.09 1 77.44 67 ASN B CA 1
ATOM 6048 C C . ASN B 1 67 ? -5.582 27.828 -1.56 1 77.44 67 ASN B C 1
ATOM 6050 O O . ASN B 1 67 ? -5.539 28.75 -2.387 1 77.44 67 ASN B O 1
ATOM 6054 N N . ASP B 1 68 ? -5.355 26.578 -1.903 1 70.88 68 ASP B N 1
ATOM 6055 C CA . ASP B 1 68 ? -4.941 26.172 -3.244 1 70.88 68 ASP B CA 1
ATOM 6056 C C . ASP B 1 68 ? -6.137 26.094 -4.188 1 70.88 68 ASP B C 1
ATOM 6058 O O . ASP B 1 68 ? -5.969 25.969 -5.402 1 70.88 68 ASP B O 1
ATOM 6062 N N . GLU B 1 69 ? -7.316 26.297 -3.645 1 70.44 69 GLU B N 1
ATOM 6063 C CA . GLU B 1 69 ? -8.516 26.109 -4.457 1 70.44 69 GLU B CA 1
ATOM 6064 C C . GLU B 1 69 ? -9.133 27.453 -4.84 1 70.44 69 GLU B C 1
ATOM 6066 O O . GLU B 1 69 ? -10.273 27.516 -5.293 1 70.44 69 GLU B O 1
ATOM 6071 N N . GLY B 1 70 ? -8.406 28.516 -4.617 1 79.44 70 GLY B N 1
ATOM 6072 C CA . GLY B 1 70 ? -8.883 29.844 -4.973 1 79.44 70 GLY B CA 1
ATOM 6073 C C . GLY B 1 70 ? -9.82 30.438 -3.939 1 79.44 70 GLY B C 1
ATOM 6074 O O . GLY B 1 70 ? -10.656 31.281 -4.262 1 79.44 70 GLY B O 1
ATOM 6075 N N . VAL B 1 71 ? -9.766 29.906 -2.797 1 87.38 71 VAL B N 1
ATOM 6076 C CA . VAL B 1 71 ? -10.578 30.453 -1.715 1 87.38 71 VAL B CA 1
ATOM 6077 C C . VAL B 1 71 ? -9.711 31.312 -0.806 1 87.38 71 VAL B C 1
ATOM 6079 O O . VAL B 1 71 ? -8.586 30.953 -0.472 1 87.38 71 VAL B O 1
ATOM 6082 N N . LEU B 1 72 ? -10.219 32.5 -0.515 1 94.06 72 LEU B N 1
ATOM 6083 C CA . LEU B 1 72 ? -9.539 33.406 0.395 1 94.06 72 LEU B CA 1
ATOM 6084 C C . LEU B 1 72 ? -10.32 33.562 1.697 1 94.06 72 LEU B C 1
ATOM 6086 O O . LEU B 1 72 ? -11.508 33.875 1.683 1 94.06 72 LEU B O 1
ATOM 6090 N N . ASP B 1 73 ? -9.68 33.281 2.777 1 94.94 73 ASP B N 1
ATOM 6091 C CA . ASP B 1 73 ? -10.242 33.531 4.098 1 94.94 73 ASP B CA 1
ATOM 6092 C C . ASP B 1 73 ? -9.742 34.875 4.648 1 94.94 73 ASP B C 1
ATOM 6094 O O . ASP B 1 73 ? -8.531 35.094 4.723 1 94.94 73 ASP B O 1
ATOM 6098 N N . LEU B 1 74 ? -10.641 35.75 4.926 1 97.12 74 LEU B N 1
ATOM 6099 C CA . LEU B 1 74 ? -10.312 36.969 5.629 1 97.12 74 LEU B CA 1
ATOM 6100 C C . LEU B 1 74 ? -10.891 36.969 7.039 1 97.12 74 LEU B C 1
ATOM 6102 O O . LEU B 1 74 ? -12.062 36.656 7.234 1 97.12 74 LEU B O 1
ATOM 6106 N N . PHE B 1 75 ? -10.055 37.281 7.953 1 97.62 75 PHE B N 1
ATOM 6107 C CA . PHE B 1 75 ? -10.461 37.219 9.352 1 97.62 75 PHE B CA 1
ATOM 6108 C C . PHE B 1 75 ? -10.539 38.594 9.977 1 97.62 75 PHE B C 1
ATOM 6110 O O . PHE B 1 75 ? -9.703 39.469 9.688 1 97.62 75 PHE B O 1
ATOM 6117 N N . ILE B 1 76 ? -11.5 38.875 10.789 1 97.5 76 ILE B N 1
ATOM 6118 C CA . ILE B 1 76 ? -11.648 40.125 11.523 1 97.5 76 ILE B CA 1
ATOM 6119 C C . ILE B 1 76 ? -11.984 39.812 12.984 1 97.5 76 ILE B C 1
ATOM 6121 O O . ILE B 1 76 ? -12.727 38.875 13.273 1 97.5 76 ILE B O 1
ATOM 6125 N N . ALA B 1 77 ? -11.406 40.594 13.898 1 96.81 77 ALA B N 1
ATOM 6126 C CA . ALA B 1 77 ? -11.547 40.312 15.328 1 96.81 77 ALA B CA 1
ATOM 6127 C C . ALA B 1 77 ? -12.523 41.312 15.969 1 96.81 77 ALA B C 1
ATOM 6129 O O . ALA B 1 77 ? -12.539 42.5 15.625 1 96.81 77 ALA B O 1
ATOM 6130 N N . ASP B 1 78 ? -13.398 40.844 16.781 1 96.12 78 ASP B N 1
ATOM 6131 C CA . ASP B 1 78 ? -14.102 41.594 17.828 1 96.12 78 ASP B CA 1
ATOM 6132 C C . ASP B 1 78 ? -13.523 41.281 19.203 1 96.12 78 ASP B C 1
ATOM 6134 O O . ASP B 1 78 ? -14 40.375 19.891 1 96.12 78 ASP B O 1
ATOM 6138 N N . PHE B 1 79 ? -12.531 42.062 19.516 1 95.44 79 PHE B N 1
ATOM 6139 C CA . PHE B 1 79 ? -11.766 41.781 20.734 1 95.44 79 PHE B CA 1
ATOM 6140 C C . PHE B 1 79 ? -11.359 43.094 21.422 1 95.44 79 PHE B C 1
ATOM 6142 O O . PHE B 1 79 ? -10.711 43.938 20.812 1 95.44 79 PHE B O 1
ATOM 6149 N N . ASP B 1 80 ? -11.758 43.281 22.656 1 92.31 80 ASP B N 1
ATOM 6150 C CA . ASP B 1 80 ? -11.398 44.438 23.469 1 92.31 80 ASP B CA 1
ATOM 6151 C C . ASP B 1 80 ? -10.891 44.031 24.844 1 92.31 80 ASP B C 1
ATOM 6153 O O . ASP B 1 80 ? -10.922 44.812 25.781 1 92.31 80 ASP B O 1
ATOM 6157 N N . SER B 1 81 ? -10.469 42.781 24.938 1 90.44 81 SER B N 1
ATOM 6158 C CA . SER B 1 81 ? -10.008 42.219 26.203 1 90.44 81 SER B CA 1
ATOM 6159 C C . SER B 1 81 ? -11 42.5 27.328 1 90.44 81 SER B C 1
ATOM 6161 O O . SER B 1 81 ? -10.633 43.062 28.359 1 90.44 81 SER B O 1
ATOM 6163 N N . ARG B 1 82 ? -12.164 42.094 27.094 1 91.81 82 ARG B N 1
ATOM 6164 C CA . ARG B 1 82 ? -13.234 42.344 28.062 1 91.81 82 ARG B CA 1
ATOM 6165 C C . ARG B 1 82 ? -13.086 41.438 29.281 1 91.81 82 ARG B C 1
ATOM 6167 O O . ARG B 1 82 ? -12.523 40.344 29.172 1 91.81 82 ARG B O 1
ATOM 6174 N N . ASN B 1 83 ? -13.625 41.906 30.438 1 90.31 83 ASN B N 1
ATOM 6175 C CA . ASN B 1 83 ? -13.516 41.125 31.672 1 90.31 83 ASN B CA 1
ATOM 6176 C C . ASN B 1 83 ? -14.758 40.281 31.906 1 90.31 83 ASN B C 1
ATOM 6178 O O . ASN B 1 83 ? -14.727 39.344 32.719 1 90.31 83 ASN B O 1
ATOM 6182 N N . GLU B 1 84 ? -15.789 40.688 31.234 1 92.12 84 GLU B N 1
ATOM 6183 C CA . GLU B 1 84 ? -17.031 39.938 31.359 1 92.12 84 GLU B CA 1
ATOM 6184 C C . GLU B 1 84 ? -17.609 39.594 30 1 92.12 84 GLU B C 1
ATOM 6186 O O . GLU B 1 84 ? -17.406 40.312 29.031 1 92.12 84 GLU B O 1
ATOM 6191 N N . LEU B 1 85 ? -18.281 38.469 30.016 1 93.94 85 LEU B N 1
ATOM 6192 C CA . LEU B 1 85 ? -18.906 38.031 28.766 1 93.94 85 LEU B CA 1
ATOM 6193 C C . LEU B 1 85 ? -20.031 38.969 28.359 1 93.94 85 LEU B C 1
ATOM 6195 O O . LEU B 1 85 ? -20.922 39.281 29.156 1 93.94 85 LEU B O 1
ATOM 6199 N N . ALA B 1 86 ? -19.906 39.531 27.188 1 94.25 86 ALA B N 1
ATOM 6200 C CA . ALA B 1 86 ? -20.906 40.5 26.672 1 94.25 86 ALA B CA 1
ATOM 6201 C C . ALA B 1 86 ? -21.641 39.906 25.469 1 94.25 86 ALA B C 1
ATOM 6203 O O . ALA B 1 86 ? -21.297 38.812 24.984 1 94.25 86 ALA B O 1
ATOM 6204 N N . SER B 1 87 ? -22.703 40.531 25.094 1 92.81 87 SER B N 1
ATOM 6205 C CA . SER B 1 87 ? -23.5 40.062 23.953 1 92.81 87 SER B CA 1
ATOM 6206 C C . SER B 1 87 ? -23.109 40.812 22.672 1 92.81 87 SER B C 1
ATOM 6208 O O . SER B 1 87 ? -22.766 42 22.719 1 92.81 87 SER B O 1
ATOM 6210 N N . LEU B 1 88 ? -23.047 40.156 21.594 1 93.19 88 LEU B N 1
ATOM 6211 C CA . LEU B 1 88 ? -22.766 40.688 20.266 1 93.19 88 LEU B CA 1
ATOM 6212 C C . LEU B 1 88 ? -24.047 40.812 19.453 1 93.19 88 LEU B C 1
ATOM 6214 O O . LEU B 1 88 ? -24.766 39.844 19.25 1 93.19 88 LEU B O 1
ATOM 6218 N N . THR B 1 89 ? -24.359 41.969 19.047 1 90.56 89 THR B N 1
ATOM 6219 C CA . THR B 1 89 ? -25.625 42.25 18.344 1 90.56 89 THR B CA 1
ATOM 6220 C C . THR B 1 89 ? -25.453 42.031 16.844 1 90.56 89 THR B C 1
ATOM 6222 O O . THR B 1 89 ? -24.328 41.969 16.328 1 90.56 89 THR B O 1
ATOM 6225 N N . ARG B 1 90 ? -26.562 41.875 16.125 1 89.31 90 ARG B N 1
ATOM 6226 C CA . ARG B 1 90 ? -26.578 41.688 14.68 1 89.31 90 ARG B CA 1
ATOM 6227 C C . ARG B 1 90 ? -25.984 42.906 13.977 1 89.31 90 ARG B C 1
ATOM 6229 O O . ARG B 1 90 ? -25.297 42.75 12.953 1 89.31 90 ARG B O 1
ATOM 6236 N N . THR B 1 91 ? -26.281 44 14.523 1 90.31 91 THR B N 1
ATOM 6237 C CA . THR B 1 91 ? -25.797 45.25 13.938 1 90.31 91 THR B CA 1
ATOM 6238 C C . THR B 1 91 ? -24.266 45.312 14 1 90.31 91 THR B C 1
ATOM 6240 O O . THR B 1 91 ? -23.609 45.719 13.047 1 90.31 91 THR B O 1
ATOM 6243 N N . GLU B 1 92 ? -23.75 44.906 15.117 1 93.38 92 GLU B N 1
ATOM 6244 C CA . GLU B 1 92 ? -22.297 44.906 15.289 1 93.38 92 GLU B CA 1
ATOM 6245 C C . GLU B 1 92 ? -21.641 43.875 14.391 1 93.38 92 GLU B C 1
ATOM 6247 O O . GLU B 1 92 ? -20.531 44.125 13.875 1 93.38 92 GLU B O 1
ATOM 6252 N N . VAL B 1 93 ? -22.266 42.781 14.211 1 93.81 93 VAL B N 1
ATOM 6253 C CA . VAL B 1 93 ? -21.781 41.719 13.312 1 93.81 93 VAL B CA 1
ATOM 6254 C C . VAL B 1 93 ? -21.734 42.25 11.883 1 93.81 93 VAL B C 1
ATOM 6256 O O . VAL B 1 93 ? -20.734 42.094 11.18 1 93.81 93 VAL B O 1
ATOM 6259 N N . ALA B 1 94 ? -22.812 42.844 11.477 1 91.94 94 ALA B N 1
ATOM 6260 C CA . ALA B 1 94 ? -22.906 43.406 10.125 1 91.94 94 ALA B CA 1
ATOM 6261 C C . ALA B 1 94 ? -21.828 44.469 9.898 1 91.94 94 ALA B C 1
ATOM 6263 O O . ALA B 1 94 ? -21.266 44.562 8.812 1 91.94 94 ALA B O 1
ATOM 6264 N N . ALA B 1 95 ? -21.609 45.219 10.938 1 93.44 95 ALA B N 1
ATOM 6265 C CA . ALA B 1 95 ? -20.594 46.281 10.836 1 93.44 95 ALA B CA 1
ATOM 6266 C C . ALA B 1 95 ? -19.203 45.688 10.648 1 93.44 95 ALA B C 1
ATOM 6268 O O . ALA B 1 95 ? -18.406 46.188 9.867 1 93.44 95 ALA B O 1
ATOM 6269 N N . ALA B 1 96 ? -18.891 44.656 11.414 1 94.88 96 ALA B N 1
ATOM 6270 C CA . ALA B 1 96 ? -17.594 44 11.305 1 94.88 96 ALA B CA 1
ATOM 6271 C C . ALA B 1 96 ? -17.391 43.406 9.906 1 94.88 96 ALA B C 1
ATOM 6273 O O . ALA B 1 96 ? -16.344 43.594 9.297 1 94.88 96 ALA B O 1
ATOM 6274 N N . PHE B 1 97 ? -18.359 42.75 9.352 1 95.31 97 PHE B N 1
ATOM 6275 C CA . PHE B 1 97 ? -18.266 42.125 8.031 1 95.31 97 PHE B CA 1
ATOM 6276 C C . PHE B 1 97 ? -18.141 43.188 6.949 1 95.31 97 PHE B C 1
ATOM 6278 O O . PHE B 1 97 ? -17.453 42.969 5.949 1 95.31 97 PHE B O 1
ATOM 6285 N N . LYS B 1 98 ? -18.859 44.281 7.184 1 94.31 98 LYS B N 1
ATOM 6286 C CA . LYS B 1 98 ? -18.75 45.375 6.227 1 94.31 98 LYS B CA 1
ATOM 6287 C C . LYS B 1 98 ? -17.312 45.906 6.16 1 94.31 98 LYS B C 1
ATOM 6289 O O . LYS B 1 98 ? -16.812 46.188 5.078 1 94.31 98 LYS B O 1
ATOM 6294 N N . ARG B 1 99 ? -16.672 46 7.281 1 95.88 99 ARG B N 1
ATOM 6295 C CA . ARG B 1 99 ? -15.312 46.5 7.348 1 95.88 99 ARG B CA 1
ATOM 6296 C C . ARG B 1 99 ? -14.352 45.594 6.578 1 95.88 99 ARG B C 1
ATOM 6298 O O . ARG B 1 99 ? -13.5 46.094 5.828 1 95.88 99 ARG B O 1
ATOM 6305 N N . VAL B 1 100 ? -14.445 44.312 6.812 1 96.5 100 VAL B N 1
ATOM 6306 C CA . VAL B 1 100 ? -13.523 43.406 6.16 1 96.5 100 VAL B CA 1
ATOM 6307 C C . VAL B 1 100 ? -13.875 43.281 4.68 1 96.5 100 VAL B C 1
ATOM 6309 O O . VAL B 1 100 ? -12.984 43.125 3.836 1 96.5 100 VAL B O 1
ATOM 6312 N N . ALA B 1 101 ? -15.133 43.344 4.328 1 95.62 101 ALA B N 1
ATOM 6313 C CA . ALA B 1 101 ? -15.562 43.375 2.93 1 95.62 101 ALA B CA 1
ATOM 6314 C C . ALA B 1 101 ? -15.008 44.594 2.203 1 95.62 101 ALA B C 1
ATOM 6316 O O . ALA B 1 101 ? -14.602 44.5 1.044 1 95.62 101 ALA B O 1
ATOM 6317 N N . ASN B 1 102 ? -15.086 45.688 2.869 1 95.5 102 ASN B N 1
ATOM 6318 C CA . ASN B 1 102 ? -14.539 46.906 2.297 1 95.5 102 ASN B CA 1
ATOM 6319 C C . ASN B 1 102 ? -13.047 46.781 2.014 1 95.5 102 ASN B C 1
ATOM 6321 O O . ASN B 1 102 ? -12.555 47.312 1.014 1 95.5 102 ASN B O 1
ATOM 6325 N N . PHE B 1 103 ? -12.383 46.219 2.947 1 96.44 103 PHE B N 1
ATOM 6326 C CA . PHE B 1 103 ? -10.961 45.969 2.727 1 96.44 103 PHE B CA 1
ATOM 6327 C C . PHE B 1 103 ? -10.734 45.156 1.462 1 96.44 103 PHE B C 1
ATOM 6329 O O . PHE B 1 103 ? -9.867 45.5 0.65 1 96.44 103 PHE B O 1
ATOM 6336 N N . PHE B 1 104 ? -11.477 44.094 1.313 1 96.56 104 PHE B N 1
ATOM 6337 C CA . PHE B 1 104 ? -11.367 43.219 0.144 1 96.56 104 PHE B CA 1
ATOM 6338 C C . PHE B 1 104 ? -11.656 44 -1.133 1 96.56 104 PHE B C 1
ATOM 6340 O O . PHE B 1 104 ? -10.906 43.938 -2.105 1 96.56 104 PHE B O 1
ATOM 6347 N N . GLU B 1 105 ? -12.695 44.719 -1.126 1 94.94 105 GLU B N 1
ATOM 6348 C CA . GLU B 1 105 ? -13.094 45.5 -2.289 1 94.94 105 GLU B CA 1
ATOM 6349 C C . GLU B 1 105 ? -12.031 46.562 -2.646 1 94.94 105 GLU B C 1
ATOM 6351 O O . GLU B 1 105 ? -11.727 46.75 -3.824 1 94.94 105 GLU B O 1
ATOM 6356 N N . ALA B 1 106 ? -11.555 47.156 -1.662 1 94.62 106 ALA B N 1
ATOM 6357 C CA . ALA B 1 106 ? -10.516 48.188 -1.879 1 94.62 106 ALA B CA 1
ATOM 6358 C C . ALA B 1 106 ? -9.25 47.562 -2.445 1 94.62 106 ALA B C 1
ATOM 6360 O O . ALA B 1 106 ? -8.578 48.156 -3.293 1 94.62 106 ALA B O 1
ATOM 6361 N N . SER B 1 107 ? -8.891 46.438 -1.928 1 94.62 107 SER B N 1
ATOM 6362 C CA . SER B 1 107 ? -7.699 45.75 -2.391 1 94.62 107 SER B CA 1
ATOM 6363 C C . SER B 1 107 ? -7.875 45.219 -3.816 1 94.62 107 SER B C 1
ATOM 6365 O O . SER B 1 107 ? -6.957 45.312 -4.633 1 94.62 107 SER B O 1
ATOM 6367 N N . ALA B 1 108 ? -9.008 44.781 -4.082 1 94.12 108 ALA B N 1
ATOM 6368 C CA . ALA B 1 108 ? -9.281 44.125 -5.363 1 94.12 108 ALA B CA 1
ATOM 6369 C C . ALA B 1 108 ? -9.492 45.156 -6.461 1 94.12 108 ALA B C 1
ATOM 6371 O O . ALA B 1 108 ? -9.031 44.969 -7.594 1 94.12 108 ALA B O 1
ATOM 6372 N N . ASN B 1 109 ? -10.203 46.281 -6.164 1 91.44 109 ASN B N 1
ATOM 6373 C CA . ASN B 1 109 ? -10.688 47.125 -7.246 1 91.44 109 ASN B CA 1
ATOM 6374 C C . ASN B 1 109 ? -10.188 48.562 -7.098 1 91.44 109 ASN B C 1
ATOM 6376 O O . ASN B 1 109 ? -10.281 49.375 -8.039 1 91.44 109 ASN B O 1
ATOM 6380 N N . LYS B 1 110 ? -9.648 48.906 -5.969 1 91 110 LYS B N 1
ATOM 6381 C CA . LYS B 1 110 ? -9.359 50.344 -5.762 1 91 110 LYS B CA 1
ATOM 6382 C C . LYS B 1 110 ? -7.863 50.562 -5.578 1 91 110 LYS B C 1
ATOM 6384 O O . LYS B 1 110 ? -7.445 51.656 -5.152 1 91 110 LYS B O 1
ATOM 6389 N N . GLY B 1 111 ? -7.098 49.594 -5.727 1 91.06 111 GLY B N 1
ATOM 6390 C CA . GLY B 1 111 ? -5.652 49.75 -5.66 1 91.06 111 GLY B CA 1
ATOM 6391 C C . GLY B 1 111 ? -5.152 50.094 -4.273 1 91.06 111 GLY B C 1
ATOM 6392 O O . GLY B 1 111 ? -4.254 50.938 -4.121 1 91.06 111 GLY B O 1
ATOM 6393 N N . LEU B 1 112 ? -5.734 49.562 -3.248 1 91.81 112 LEU B N 1
ATOM 6394 C CA . LEU B 1 112 ? -5.391 49.844 -1.854 1 91.81 112 LEU B CA 1
ATOM 6395 C C . LEU B 1 112 ? -3.898 49.656 -1.613 1 91.81 112 LEU B C 1
ATOM 6397 O O . LEU B 1 112 ? -3.291 50.375 -0.826 1 91.81 112 LEU B O 1
ATOM 6401 N N . ALA B 1 113 ? -3.258 48.75 -2.221 1 91.06 113 ALA B N 1
ATOM 6402 C CA . ALA B 1 113 ? -1.841 48.469 -2.037 1 91.06 113 ALA B CA 1
ATOM 6403 C C . ALA B 1 113 ? -0.985 49.719 -2.25 1 91.06 113 ALA B C 1
ATOM 6405 O O . ALA B 1 113 ? 0.021 49.906 -1.563 1 91.06 113 ALA B O 1
ATOM 6406 N N . GLY B 1 114 ? -1.362 50.531 -3.164 1 90.5 114 GLY B N 1
ATOM 6407 C CA . GLY B 1 114 ? -0.615 51.719 -3.49 1 90.5 114 GLY B CA 1
ATOM 6408 C C . GLY B 1 114 ? -0.582 52.719 -2.355 1 90.5 114 GLY B C 1
ATOM 6409 O O . GLY B 1 114 ? 0.287 53.594 -2.32 1 90.5 114 GLY B O 1
ATOM 6410 N N . GLU B 1 115 ? -1.468 52.625 -1.384 1 91.06 115 GLU B N 1
ATOM 6411 C CA . GLU B 1 115 ? -1.582 53.562 -0.279 1 91.06 115 GLU B CA 1
ATOM 6412 C C . GLU B 1 115 ? -0.913 53.031 0.982 1 91.06 115 GLU B C 1
ATOM 6414 O O . GLU B 1 115 ? -0.839 53.719 1.998 1 91.06 115 GLU B O 1
ATOM 6419 N N . LEU B 1 116 ? -0.401 51.844 0.873 1 89 116 LEU B N 1
ATOM 6420 C CA . LEU B 1 116 ? 0.137 51.188 2.057 1 89 116 LEU B CA 1
ATOM 6421 C C . LEU B 1 116 ? 1.659 51.125 1.998 1 89 116 LEU B C 1
ATOM 6423 O O . LEU B 1 116 ? 2.25 51.281 0.925 1 89 116 LEU B O 1
ATOM 6427 N N . GLU B 1 117 ? 2.246 50.938 3.188 1 84.12 117 GLU B N 1
ATOM 6428 C CA . GLU B 1 117 ? 3.695 50.781 3.27 1 84.12 117 GLU B CA 1
ATOM 6429 C C . GLU B 1 117 ? 4.148 49.469 2.682 1 84.12 117 GLU B C 1
ATOM 6431 O O . GLU B 1 117 ? 3.658 48.406 3.08 1 84.12 117 GLU B O 1
ATOM 6436 N N . VAL B 1 118 ? 5.09 49.438 1.84 1 79.88 118 VAL B N 1
ATOM 6437 C CA . VAL B 1 118 ? 5.512 48.312 1.027 1 79.88 118 VAL B CA 1
ATOM 6438 C C . VAL B 1 118 ? 6.031 47.188 1.93 1 79.88 118 VAL B C 1
ATOM 6440 O O . VAL B 1 118 ? 5.887 46 1.611 1 79.88 118 VAL B O 1
ATOM 6443 N N . THR B 1 119 ? 6.5 47.5 3.08 1 77.25 119 THR B N 1
ATOM 6444 C CA . THR B 1 119 ? 7.09 46.469 3.938 1 77.25 119 THR B CA 1
ATOM 6445 C C . THR B 1 119 ? 6.059 45.938 4.922 1 77.25 119 THR B C 1
ATOM 6447 O O . THR B 1 119 ? 6.355 45.031 5.699 1 77.25 119 THR B O 1
ATOM 6450 N N . SER B 1 120 ? 4.879 46.469 4.852 1 83.19 120 SER B N 1
ATOM 6451 C CA . SER B 1 120 ? 3.861 46.062 5.816 1 83.19 120 SER B CA 1
ATOM 6452 C C . SER B 1 120 ? 3.121 44.812 5.348 1 83.19 120 SER B C 1
ATOM 6454 O O . SER B 1 120 ? 2.979 44.562 4.145 1 83.19 120 SER B O 1
ATOM 6456 N N . PRO B 1 121 ? 2.637 44.031 6.301 1 85 121 PRO B N 1
ATOM 6457 C CA . PRO B 1 121 ? 1.875 42.812 5.93 1 85 121 PRO B CA 1
ATOM 6458 C C . PRO B 1 121 ? 0.596 43.156 5.164 1 85 121 PRO B C 1
ATOM 6460 O O . PRO B 1 121 ? 0.194 42.406 4.273 1 85 121 PRO B O 1
ATOM 6463 N N . GLU B 1 122 ? -0.045 44.219 5.512 1 90 122 GLU B N 1
ATOM 6464 C CA . GLU B 1 122 ? -1.289 44.594 4.844 1 90 122 GLU B CA 1
ATOM 6465 C C . GLU B 1 122 ? -1.042 44.969 3.383 1 90 122 GLU B C 1
ATOM 6467 O O . GLU B 1 122 ? -1.898 44.719 2.525 1 90 122 GLU B O 1
ATOM 6472 N N . TYR B 1 123 ? 0.156 45.562 3.143 1 88.94 123 TYR B N 1
ATOM 6473 C CA . TYR B 1 123 ? 0.516 45.781 1.748 1 88.94 123 TYR B CA 1
ATOM 6474 C C . TYR B 1 123 ? 0.603 44.469 0.986 1 88.94 123 TYR B C 1
ATOM 6476 O O . TYR B 1 123 ? 0.057 44.344 -0.112 1 88.94 123 TYR B O 1
ATOM 6484 N N . GLY B 1 124 ? 1.343 43.562 1.53 1 85.81 124 GLY B N 1
ATOM 6485 C CA . GLY B 1 124 ? 1.476 42.281 0.903 1 85.81 124 GLY B CA 1
ATOM 6486 C C . GLY B 1 124 ? 0.141 41.625 0.602 1 85.81 124 GLY B C 1
ATOM 6487 O O . GLY B 1 124 ? -0.051 41.062 -0.479 1 85.81 124 GLY B O 1
ATOM 6488 N N . LEU B 1 125 ? -0.763 41.656 1.569 1 91.38 125 LEU B N 1
ATOM 6489 C CA . LEU B 1 125 ? -2.084 41.062 1.406 1 91.38 125 LEU B CA 1
ATOM 6490 C C . LEU B 1 125 ? -2.879 41.781 0.324 1 91.38 125 LEU B C 1
ATOM 6492 O O . LEU B 1 125 ? -3.467 41.156 -0.551 1 91.38 125 LEU B O 1
ATOM 6496 N N . ALA B 1 126 ? -2.898 43.094 0.424 1 92.94 126 ALA B N 1
ATOM 6497 C CA . ALA B 1 126 ? -3.635 43.875 -0.554 1 92.94 126 ALA B CA 1
ATOM 6498 C C . ALA B 1 126 ? -3.115 43.625 -1.967 1 92.94 126 ALA B C 1
ATOM 6500 O O . ALA B 1 126 ? -3.9 43.531 -2.912 1 92.94 126 ALA B O 1
ATOM 6501 N N . ARG B 1 127 ? -1.857 43.562 -2.09 1 90.12 127 ARG B N 1
ATOM 6502 C CA . ARG B 1 127 ? -1.244 43.312 -3.391 1 90.12 127 ARG B CA 1
ATOM 6503 C C . ARG B 1 127 ? -1.597 41.938 -3.906 1 90.12 127 ARG B C 1
ATOM 6505 O O . ARG B 1 127 ? -1.864 41.75 -5.098 1 90.12 127 ARG B O 1
ATOM 6512 N N . GLN B 1 128 ? -1.545 41 -3.057 1 89.88 128 GLN B N 1
ATOM 6513 C CA . GLN B 1 128 ? -1.871 39.625 -3.438 1 89.88 128 GLN B CA 1
ATOM 6514 C C . GLN B 1 128 ? -3.318 39.531 -3.908 1 89.88 128 GLN B C 1
ATOM 6516 O O . GLN B 1 128 ? -3.613 38.812 -4.867 1 89.88 128 GLN B O 1
ATOM 6521 N N . ILE B 1 129 ? -4.168 40.125 -3.178 1 93.62 129 ILE B N 1
ATOM 6522 C CA . ILE B 1 129 ? -5.578 40.125 -3.551 1 93.62 129 ILE B CA 1
ATOM 6523 C C . ILE B 1 129 ? -5.746 40.75 -4.934 1 93.62 129 ILE B C 1
ATOM 6525 O O . ILE B 1 129 ? -6.477 40.219 -5.777 1 93.62 129 ILE B O 1
ATOM 6529 N N . ALA B 1 130 ? -5.059 41.812 -5.148 1 91.88 130 ALA B N 1
ATOM 6530 C CA . ALA B 1 130 ? -5.145 42.5 -6.434 1 91.88 130 ALA B CA 1
ATOM 6531 C C . ALA B 1 130 ? -4.602 41.625 -7.562 1 91.88 130 ALA B C 1
ATOM 6533 O O . ALA B 1 130 ? -5.195 41.562 -8.641 1 91.88 130 ALA B O 1
ATOM 6534 N N . ASP B 1 131 ? -3.531 41.031 -7.297 1 87 131 ASP B N 1
ATOM 6535 C CA . ASP B 1 131 ? -2.859 40.219 -8.305 1 87 131 ASP B CA 1
ATOM 6536 C C . ASP B 1 131 ? -3.666 38.969 -8.617 1 87 131 ASP B C 1
ATOM 6538 O O . ASP B 1 131 ? -3.652 38.469 -9.75 1 87 131 ASP B O 1
ATOM 6542 N N . ARG B 1 132 ? -4.402 38.438 -7.59 1 87.25 132 ARG B N 1
ATOM 6543 C CA . ARG B 1 132 ? -5.094 37.156 -7.738 1 87.25 132 ARG B CA 1
ATOM 6544 C C . ARG B 1 132 ? -6.598 37.375 -7.867 1 87.25 132 ARG B C 1
ATOM 6546 O O . ARG B 1 132 ? -7.375 36.438 -7.652 1 87.25 132 ARG B O 1
ATOM 6553 N N . LYS B 1 133 ? -6.945 38.469 -8.133 1 88.5 133 LYS B N 1
ATOM 6554 C CA . LYS B 1 133 ? -8.367 38.812 -8.125 1 88.5 133 LYS B CA 1
ATOM 6555 C C . LYS B 1 133 ? -9.164 37.875 -9.016 1 88.5 133 LYS B C 1
ATOM 6557 O O . LYS B 1 133 ? -10.234 37.406 -8.633 1 88.5 133 LYS B O 1
ATOM 6562 N N . ASP B 1 134 ? -8.609 37.531 -10.164 1 85.56 134 ASP B N 1
ATOM 6563 C CA . ASP B 1 134 ? -9.328 36.688 -11.133 1 85.56 134 ASP B CA 1
ATOM 6564 C C . ASP B 1 134 ? -9.289 35.219 -10.727 1 85.56 134 ASP B C 1
ATOM 6566 O O . ASP B 1 134 ? -10.125 34.438 -11.156 1 85.56 134 ASP B O 1
ATOM 6570 N N . ALA B 1 135 ? -8.359 34.969 -9.883 1 85.38 135 ALA B N 1
ATOM 6571 C CA . ALA B 1 135 ? -8.188 33.562 -9.469 1 85.38 135 ALA B CA 1
ATOM 6572 C C . ALA B 1 135 ? -9 33.281 -8.211 1 85.38 135 ALA B C 1
ATOM 6574 O O . ALA B 1 135 ? -9.25 32.125 -7.883 1 85.38 135 ALA B O 1
ATOM 6575 N N . ILE B 1 136 ? -9.508 34.312 -7.527 1 90.75 136 ILE B N 1
ATOM 6576 C CA . ILE B 1 136 ? -10.273 34.125 -6.301 1 90.75 136 ILE B CA 1
ATOM 6577 C C . ILE B 1 136 ? -11.719 33.781 -6.645 1 90.75 136 ILE B C 1
ATOM 6579 O O . ILE B 1 136 ? -12.438 34.594 -7.219 1 90.75 136 ILE B O 1
ATOM 6583 N N . ARG B 1 137 ? -12.148 32.656 -6.309 1 86 137 ARG B N 1
ATOM 6584 C CA . ARG B 1 137 ? -13.469 32.156 -6.656 1 86 137 ARG B CA 1
ATOM 6585 C C . ARG B 1 137 ? -14.469 32.438 -5.535 1 86 137 ARG B C 1
ATOM 6587 O O . ARG B 1 137 ? -15.672 32.5 -5.773 1 86 137 ARG B O 1
ATOM 6594 N N . GLN B 1 138 ? -13.93 32.406 -4.344 1 89.94 138 GLN B N 1
ATOM 6595 C CA . GLN B 1 138 ? -14.766 32.594 -3.162 1 89.94 138 GLN B CA 1
ATOM 6596 C C . GLN B 1 138 ? -13.984 33.281 -2.041 1 89.94 138 GLN B C 1
ATOM 6598 O O . GLN B 1 138 ? -12.781 33.031 -1.883 1 89.94 138 GLN B O 1
ATOM 6603 N N . VAL B 1 139 ? -14.688 34.125 -1.349 1 94.25 139 VAL B N 1
ATOM 6604 C CA . VAL B 1 139 ? -14.086 34.75 -0.176 1 94.25 139 VAL B CA 1
ATOM 6605 C C . VAL B 1 139 ? -14.906 34.438 1.068 1 94.25 139 VAL B C 1
ATOM 6607 O O . VAL B 1 139 ? -16.141 34.531 1.062 1 94.25 139 VAL B O 1
ATOM 6610 N N . ASN B 1 140 ? -14.266 33.938 2.072 1 93.5 140 ASN B N 1
ATOM 6611 C CA . ASN B 1 140 ? -14.883 33.688 3.373 1 93.5 140 ASN B CA 1
ATOM 6612 C C . ASN B 1 140 ? -14.547 34.812 4.359 1 93.5 140 ASN B C 1
ATOM 6614 O O . ASN B 1 140 ? -13.375 35.062 4.645 1 93.5 140 ASN B O 1
ATOM 6618 N N . LEU B 1 141 ? -15.57 35.469 4.754 1 95.94 141 LEU B N 1
ATOM 6619 C CA . LEU B 1 141 ? -15.414 36.438 5.809 1 95.94 141 LEU B CA 1
ATOM 6620 C C . LEU B 1 141 ? -15.703 35.844 7.18 1 95.94 141 LEU B C 1
ATOM 6622 O O . LEU B 1 141 ? -16.828 35.438 7.453 1 95.94 141 LEU B O 1
ATOM 6626 N N . VAL B 1 142 ? -14.648 35.812 8.008 1 96.12 142 VAL B N 1
ATOM 6627 C CA . VAL B 1 142 ? -14.773 35.094 9.266 1 96.12 142 VAL B CA 1
ATOM 6628 C C . VAL B 1 142 ? -14.594 36.062 10.438 1 96.12 142 VAL B C 1
ATOM 6630 O O . VAL B 1 142 ? -13.539 36.688 10.57 1 96.12 142 VAL B O 1
ATOM 6633 N N . LEU B 1 143 ? -15.562 36.156 11.32 1 96.81 143 LEU B N 1
ATOM 6634 C CA . LEU B 1 143 ? -15.516 37 12.5 1 96.81 143 LEU B CA 1
ATOM 6635 C C . LEU B 1 143 ? -15.18 36.188 13.75 1 96.81 143 LEU B C 1
ATOM 6637 O O . LEU B 1 143 ? -15.867 35.219 14.062 1 96.81 143 LEU B O 1
ATOM 6641 N N . PHE B 1 144 ? -14.07 36.594 14.367 1 97.19 144 PHE B N 1
ATOM 6642 C CA . PHE B 1 144 ? -13.758 36.062 15.703 1 97.19 144 PHE B CA 1
ATOM 6643 C C . PHE B 1 144 ? -14.234 37.062 16.766 1 97.19 144 PHE B C 1
ATOM 6645 O O . PHE B 1 144 ? -13.828 38.219 16.781 1 97.19 144 PHE B O 1
ATOM 6652 N N . SER B 1 145 ? -15.086 36.594 17.656 1 95.69 145 SER B N 1
ATOM 6653 C CA . SER B 1 145 ? -15.57 37.5 18.688 1 95.69 145 SER B CA 1
ATOM 6654 C C . SER B 1 145 ? -15.398 36.875 20.078 1 95.69 145 SER B C 1
ATOM 6656 O O . SER B 1 145 ? -15.617 35.688 20.281 1 95.69 145 SER B O 1
ATOM 6658 N N . GLU B 1 146 ? -14.93 37.688 21 1 95.25 146 GLU B N 1
ATOM 6659 C CA . GLU B 1 146 ? -14.859 37.25 22.391 1 95.25 146 GLU B CA 1
ATOM 6660 C C . GLU B 1 146 ? -16.219 37.375 23.078 1 95.25 146 GLU B C 1
ATOM 6662 O O . GLU B 1 146 ? -16.328 37.125 24.281 1 95.25 146 GLU B O 1
ATOM 6667 N N . ARG B 1 147 ? -17.25 37.75 22.359 1 95 147 ARG B N 1
ATOM 6668 C CA . ARG B 1 147 ? -18.609 37.906 22.891 1 95 147 ARG B CA 1
ATOM 6669 C C . ARG B 1 147 ? -19.5 36.75 22.438 1 95 147 ARG B C 1
ATOM 6671 O O . ARG B 1 147 ? -19.047 35.844 21.734 1 95 147 ARG B O 1
ATOM 6678 N N . THR B 1 148 ? -20.656 36.75 23 1 93.06 148 THR B N 1
ATOM 6679 C CA . THR B 1 148 ? -21.656 35.75 22.594 1 93.06 148 THR B CA 1
ATOM 6680 C C . THR B 1 148 ? -22.75 36.375 21.75 1 93.06 148 THR B C 1
ATOM 6682 O O . THR B 1 148 ? -23.219 37.469 22.047 1 93.06 148 THR B O 1
ATOM 6685 N N . LEU B 1 149 ? -23.141 35.719 20.703 1 89.38 149 LEU B N 1
ATOM 6686 C CA . LEU B 1 149 ? -24.172 36.219 19.812 1 89.38 149 LEU B CA 1
ATOM 6687 C C . LEU B 1 149 ? -25.516 36.312 20.531 1 89.38 149 LEU B C 1
ATOM 6689 O O . LEU B 1 149 ? -25.891 35.406 21.297 1 89.38 149 LEU B O 1
ATOM 6693 N N . SER B 1 150 ? -26.281 37.469 20.578 1 80.81 150 SER B N 1
ATOM 6694 C CA . SER B 1 150 ? -27.5 37.719 21.328 1 80.81 150 SER B CA 1
ATOM 6695 C C . SER B 1 150 ? -28.641 36.844 20.828 1 80.81 150 SER B C 1
ATOM 6697 O O . SER B 1 150 ? -29.469 36.406 21.625 1 80.81 150 SER B O 1
ATOM 6699 N N . GLU B 1 151 ? -29.078 37 19.562 1 67.81 151 GLU B N 1
ATOM 6700 C CA . GLU B 1 151 ? -30.219 36.281 19.016 1 67.81 151 GLU B CA 1
ATOM 6701 C C . GLU B 1 151 ? -29.766 35.219 18 1 67.81 151 GLU B C 1
ATOM 6703 O O . GLU B 1 151 ? -28.641 35.281 17.484 1 67.81 151 GLU B O 1
ATOM 6708 N N . LYS B 1 152 ? -30.609 34.031 18.078 1 55.41 152 LYS B N 1
ATOM 6709 C CA . LYS B 1 152 ? -30.312 33.031 17.062 1 55.41 152 LYS B CA 1
ATOM 6710 C C . LYS B 1 152 ? -30.109 33.656 15.688 1 55.41 152 LYS B C 1
ATOM 6712 O O . LYS B 1 152 ? -31.062 34.094 15.055 1 55.41 152 LYS B O 1
ATOM 6717 N N . ILE B 1 153 ? -29 34.375 15.562 1 59.44 153 ILE B N 1
ATOM 6718 C CA . ILE B 1 153 ? -28.734 34.844 14.211 1 59.44 153 ILE B CA 1
ATOM 6719 C C . ILE B 1 153 ? -28.719 33.656 13.242 1 59.44 153 ILE B C 1
ATOM 6721 O O . ILE B 1 153 ? -28 32.688 13.445 1 59.44 153 ILE B O 1
ATOM 6725 N N . GLN B 1 154 ? -29.781 33.562 12.461 1 53.72 154 GLN B N 1
ATOM 6726 C CA . GLN B 1 154 ? -29.828 32.594 11.375 1 53.72 154 GLN B CA 1
ATOM 6727 C C . GLN B 1 154 ? -28.656 32.781 10.422 1 53.72 154 GLN B C 1
ATOM 6729 O O . GLN B 1 154 ? -28 33.812 10.43 1 53.72 154 GLN B O 1
ATOM 6734 N N . ALA B 1 155 ? -28.406 31.875 9.609 1 58.72 155 ALA B N 1
ATOM 6735 C CA . ALA B 1 155 ? -27.391 31.875 8.547 1 58.72 155 ALA B CA 1
ATOM 6736 C C . ALA B 1 155 ? -27.422 33.188 7.785 1 58.72 155 ALA B C 1
ATOM 6738 O O . ALA B 1 155 ? -28.484 33.688 7.422 1 58.72 155 ALA B O 1
ATOM 6739 N N . LEU B 1 156 ? -26.266 34.062 7.898 1 70.44 156 LEU B N 1
ATOM 6740 C CA . LEU B 1 156 ? -26.141 35.219 7.047 1 70.44 156 LEU B CA 1
ATOM 6741 C C . LEU B 1 156 ? -26.141 34.844 5.574 1 70.44 156 LEU B C 1
ATOM 6743 O O . LEU B 1 156 ? -25.5 33.844 5.195 1 70.44 156 LEU B O 1
ATOM 6747 N N . PRO B 1 157 ? -27 35.406 4.781 1 71.69 157 PRO B N 1
ATOM 6748 C CA . PRO B 1 157 ? -27.047 35.031 3.361 1 71.69 157 PRO B CA 1
ATOM 6749 C C . PRO B 1 157 ? -25.703 35.25 2.652 1 71.69 157 PRO B C 1
ATOM 6751 O O . PRO B 1 157 ? -24.922 36.125 3.061 1 71.69 157 PRO B O 1
ATOM 6754 N N . ASP B 1 158 ? -25.469 34.406 1.727 1 77.62 158 ASP B N 1
ATOM 6755 C CA . ASP B 1 158 ? -24.312 34.594 0.864 1 77.62 158 ASP B CA 1
ATOM 6756 C C . ASP B 1 158 ? -24.406 35.906 0.084 1 77.62 158 ASP B C 1
ATOM 6758 O O . ASP B 1 158 ? -25.484 36.281 -0.36 1 77.62 158 ASP B O 1
ATOM 6762 N N . THR B 1 159 ? -23.344 36.625 0.171 1 86.56 159 THR B N 1
ATOM 6763 C CA . THR B 1 159 ? -23.281 37.906 -0.552 1 86.56 159 THR B CA 1
ATOM 6764 C C . THR B 1 159 ? -22.203 37.844 -1.622 1 86.56 159 THR B C 1
ATOM 6766 O O . THR B 1 159 ? -21.594 36.812 -1.858 1 86.56 159 THR B O 1
ATOM 6769 N N . GLU B 1 160 ? -22.172 38.844 -2.395 1 91.88 160 GLU B N 1
ATOM 6770 C CA . GLU B 1 160 ? -21.109 39.031 -3.379 1 91.88 160 GLU B CA 1
ATOM 6771 C C . GLU B 1 160 ? -20.297 40.281 -3.066 1 91.88 160 GLU B C 1
ATOM 6773 O O . GLU B 1 160 ? -20.859 41.344 -2.734 1 91.88 160 GLU B O 1
ATOM 6778 N N . VAL B 1 161 ? -19.062 40.156 -2.998 1 92.69 161 VAL B N 1
ATOM 6779 C CA . VAL B 1 161 ? -18.172 41.312 -2.779 1 92.69 161 VAL B CA 1
ATOM 6780 C C . VAL B 1 161 ? -17.203 41.406 -3.951 1 92.69 161 VAL B C 1
ATOM 6782 O O . VAL B 1 161 ? -16.453 40.469 -4.246 1 92.69 161 VAL B O 1
ATOM 6785 N N . ALA B 1 162 ? -17.188 42.594 -4.629 1 92.5 162 ALA B N 1
ATOM 6786 C CA . ALA B 1 162 ? -16.297 42.844 -5.762 1 92.5 162 ALA B CA 1
ATOM 6787 C C . ALA B 1 162 ? -16.453 41.75 -6.824 1 92.5 162 ALA B C 1
ATOM 6789 O O . ALA B 1 162 ? -15.453 41.312 -7.406 1 92.5 162 ALA B O 1
ATOM 6790 N N . GLY B 1 163 ? -17.594 41.219 -6.949 1 89.94 163 GLY B N 1
ATOM 6791 C CA . GLY B 1 163 ? -17.891 40.25 -7.984 1 89.94 163 GLY B CA 1
ATOM 6792 C C . GLY B 1 163 ? -17.594 38.812 -7.562 1 89.94 163 GLY B C 1
ATOM 6793 O O . GLY B 1 163 ? -17.766 37.875 -8.344 1 89.94 163 GLY B O 1
ATOM 6794 N N . VAL B 1 164 ? -17.141 38.625 -6.363 1 93.31 164 VAL B N 1
ATOM 6795 C CA . VAL B 1 164 ? -16.781 37.312 -5.871 1 93.31 164 VAL B CA 1
ATOM 6796 C C . VAL B 1 164 ? -17.781 36.844 -4.812 1 93.31 164 VAL B C 1
ATOM 6798 O O . VAL B 1 164 ? -18.141 37.625 -3.92 1 93.31 164 VAL B O 1
ATOM 6801 N N . PRO B 1 165 ? -18.281 35.594 -4.949 1 91.19 165 PRO B N 1
ATOM 6802 C CA . PRO B 1 165 ? -19.172 35.094 -3.895 1 91.19 165 PRO B CA 1
ATOM 6803 C C . PRO B 1 165 ? -18.516 35.156 -2.512 1 91.19 165 PRO B C 1
ATOM 6805 O O . PRO B 1 165 ? -17.344 34.781 -2.361 1 91.19 165 PRO B O 1
ATOM 6808 N N . ALA B 1 166 ? -19.281 35.656 -1.525 1 92.69 166 ALA B N 1
ATOM 6809 C CA . ALA B 1 166 ? -18.75 35.812 -0.177 1 92.69 166 ALA B CA 1
ATOM 6810 C C . ALA B 1 166 ? -19.594 35.062 0.846 1 92.69 166 ALA B C 1
ATOM 6812 O O . ALA B 1 166 ? -20.828 35.219 0.885 1 92.69 166 ALA B O 1
ATOM 6813 N N . ALA B 1 167 ? -18.984 34.219 1.576 1 89.56 167 ALA B N 1
ATOM 6814 C CA . ALA B 1 167 ? -19.641 33.531 2.691 1 89.56 167 ALA B CA 1
ATOM 6815 C C . ALA B 1 167 ? -19.25 34.188 4.023 1 89.56 167 ALA B C 1
ATOM 6817 O O . ALA B 1 167 ? -18.156 34.719 4.164 1 89.56 167 ALA B O 1
ATOM 6818 N N . HIS B 1 168 ? -20.219 34.156 4.977 1 91.44 168 HIS B N 1
ATOM 6819 C CA . HIS B 1 168 ? -20 34.75 6.285 1 91.44 168 HIS B CA 1
ATOM 6820 C C . HIS B 1 168 ? -20.031 33.719 7.387 1 91.44 168 HIS B C 1
ATOM 6822 O O . HIS B 1 168 ? -20.922 32.875 7.438 1 91.44 168 HIS B O 1
ATOM 6828 N N . HIS B 1 169 ? -18.953 33.75 8.219 1 91.25 169 HIS B N 1
ATOM 6829 C CA . HIS B 1 169 ? -18.859 32.844 9.352 1 91.25 169 HIS B CA 1
ATOM 6830 C C . HIS B 1 169 ? -18.594 33.594 10.648 1 91.25 169 HIS B C 1
ATOM 6832 O O . HIS B 1 169 ? -17.766 34.5 10.688 1 91.25 169 HIS B O 1
ATOM 6838 N N . ILE B 1 170 ? -19.359 33.219 11.703 1 91.88 170 ILE B N 1
ATOM 6839 C CA . ILE B 1 170 ? -19.172 33.875 13 1 91.88 170 ILE B CA 1
ATOM 6840 C C . ILE B 1 170 ? -18.688 32.844 14.023 1 91.88 170 ILE B C 1
ATOM 6842 O O . ILE B 1 170 ? -19.344 31.812 14.234 1 91.88 170 ILE B O 1
ATOM 6846 N N . TRP B 1 171 ? -17.562 33.094 14.555 1 92.75 171 TRP B N 1
ATOM 6847 C CA . TRP B 1 171 ? -17.062 32.281 15.656 1 92.75 171 TRP B CA 1
ATOM 6848 C C . TRP B 1 171 ? -17.062 33.062 16.953 1 92.75 171 TRP B C 1
ATOM 6850 O O . TRP B 1 171 ? -16.062 33.75 17.281 1 92.75 171 TRP B O 1
ATOM 6860 N N . ASP B 1 172 ? -18.109 32.969 17.641 1 92.62 172 ASP B N 1
ATOM 6861 C CA . ASP B 1 172 ? -18.219 33.625 18.953 1 92.62 172 ASP B CA 1
ATOM 6862 C C . ASP B 1 172 ? -17.797 32.688 20.062 1 92.62 172 ASP B C 1
ATOM 6864 O O . ASP B 1 172 ? -17.391 31.547 19.812 1 92.62 172 ASP B O 1
ATOM 6868 N N . ILE B 1 173 ? -17.844 33.188 21.219 1 91.81 173 ILE B N 1
ATOM 6869 C CA . ILE B 1 173 ? -17.359 32.406 22.359 1 91.81 173 ILE B CA 1
ATOM 6870 C C . ILE B 1 173 ? -18.203 31.156 22.547 1 91.81 173 ILE B C 1
ATOM 6872 O O . ILE B 1 173 ? -17.688 30.109 22.938 1 91.81 173 ILE B O 1
ATOM 6876 N N . SER B 1 174 ? -19.484 31.234 22.312 1 87.94 174 SER B N 1
ATOM 6877 C CA . SER B 1 174 ? -20.359 30.094 22.469 1 87.94 174 SER B CA 1
ATOM 6878 C C . SER B 1 174 ? -20.016 29 21.453 1 87.94 174 SER B C 1
ATOM 6880 O O . SER B 1 174 ? -20 27.812 21.797 1 87.94 174 SER B O 1
ATOM 6882 N N . ARG B 1 175 ? -19.812 29.375 20.234 1 87.88 175 ARG B N 1
ATOM 6883 C CA . ARG B 1 175 ? -19.453 28.422 19.188 1 87.88 175 ARG B CA 1
ATOM 6884 C C . ARG B 1 175 ? -18.094 27.797 19.469 1 87.88 175 ARG B C 1
ATOM 6886 O O . ARG B 1 175 ? -17.906 26.594 19.25 1 87.88 175 ARG B O 1
ATOM 6893 N N . LEU B 1 176 ? -17.188 28.625 19.891 1 88.38 176 LEU B N 1
ATOM 6894 C CA . LEU B 1 176 ? -15.867 28.109 20.25 1 88.38 176 LEU B CA 1
ATOM 6895 C C . LEU B 1 176 ? -15.961 27.109 21.391 1 88.38 176 LEU B C 1
ATOM 6897 O O . LEU B 1 176 ? -15.266 26.078 21.375 1 88.38 176 LEU B O 1
ATOM 6901 N N . HIS B 1 177 ? -16.766 27.453 22.328 1 85.38 177 HIS B N 1
ATOM 6902 C CA . HIS B 1 177 ? -17 26.547 23.453 1 85.38 177 HIS B CA 1
ATOM 6903 C C . HIS B 1 177 ? -17.562 25.219 22.984 1 85.38 177 HIS B C 1
ATOM 6905 O O . HIS B 1 177 ? -17.078 24.156 23.406 1 85.38 177 HIS B O 1
ATOM 6911 N N . ARG B 1 178 ? -18.531 25.266 22.156 1 79 178 ARG B N 1
ATOM 6912 C CA . ARG B 1 178 ? -19.141 24.047 21.625 1 79 178 ARG B CA 1
ATOM 6913 C C . ARG B 1 178 ? -18.125 23.203 20.875 1 79 178 ARG B C 1
ATOM 6915 O O . ARG B 1 178 ? -18.141 21.969 20.953 1 79 178 ARG B O 1
ATOM 6922 N N . GLN B 1 179 ? -17.344 23.859 20.141 1 78.69 179 GLN B N 1
ATOM 6923 C CA . GLN B 1 179 ? -16.328 23.156 19.375 1 78.69 179 GLN B CA 1
ATOM 6924 C C . GLN B 1 179 ? -15.32 22.469 20.297 1 78.69 179 GLN B C 1
ATOM 6926 O O . GLN B 1 179 ? -14.961 21.312 20.078 1 78.69 179 GLN B O 1
ATOM 6931 N N . ARG B 1 180 ? -14.836 23.203 21.219 1 75 180 ARG B N 1
ATOM 6932 C CA . ARG B 1 180 ? -13.805 22.688 22.109 1 75 180 ARG B CA 1
ATOM 6933 C C . ARG B 1 180 ? -14.367 21.609 23.031 1 75 180 ARG B C 1
ATOM 6935 O O . ARG B 1 180 ? -13.625 20.734 23.5 1 75 180 ARG B O 1
ATOM 6942 N N . SER B 1 181 ? -15.703 21.781 23.297 1 66.81 181 SER B N 1
ATOM 6943 C CA . SER B 1 181 ? -16.328 20.828 24.203 1 66.81 181 SER B CA 1
ATOM 6944 C C . SER B 1 181 ? -16.766 19.562 23.469 1 66.81 181 SER B C 1
ATOM 6946 O O . SER B 1 181 ? -17.062 18.547 24.078 1 66.81 181 SER B O 1
ATOM 6948 N N . SER B 1 182 ? -16.953 19.812 22.234 1 60.53 182 SER B N 1
ATOM 6949 C CA . SER B 1 182 ? -17.391 18.656 21.453 1 60.53 182 SER B CA 1
ATOM 6950 C C . SER B 1 182 ? -16.375 17.531 21.5 1 60.53 182 SER B C 1
ATOM 6952 O O . SER B 1 182 ? -15.18 17.766 21.719 1 60.53 182 SER B O 1
ATOM 6954 N N . ARG B 1 183 ? -16.906 16.422 21.562 1 49.25 183 ARG B N 1
ATOM 6955 C CA . ARG B 1 183 ? -16.109 15.203 21.688 1 49.25 183 ARG B CA 1
ATOM 6956 C C . ARG B 1 183 ? -14.945 15.203 20.719 1 49.25 183 ARG B C 1
ATOM 6958 O O . ARG B 1 183 ? -13.828 14.828 21.078 1 49.25 183 ARG B O 1
ATOM 6965 N N . SER B 1 184 ? -15.375 15.508 19.453 1 53.31 184 SER B N 1
ATOM 6966 C CA . SER B 1 184 ? -14.336 15.492 18.422 1 53.31 184 SER B CA 1
ATOM 6967 C C . SER B 1 184 ? -13.688 16.859 18.281 1 53.31 184 SER B C 1
ATOM 6969 O O . SER B 1 184 ? -12.797 17.047 17.453 1 53.31 184 SER B O 1
ATOM 6971 N N . HIS B 1 185 ? -14.188 17.672 19.359 1 54.25 185 HIS B N 1
ATOM 6972 C CA . HIS B 1 185 ? -13.688 19.047 19.359 1 54.25 185 HIS B CA 1
ATOM 6973 C C . HIS B 1 185 ? -13.938 19.719 18.016 1 54.25 185 HIS B C 1
ATOM 6975 O O . HIS B 1 185 ? -13.109 20.5 17.547 1 54.25 185 HIS B O 1
ATOM 6981 N N . LYS B 1 186 ? -15.039 19 17.219 1 65.38 186 LYS B N 1
ATOM 6982 C CA . LYS B 1 186 ? -15.461 19.547 15.938 1 65.38 186 LYS B CA 1
ATOM 6983 C C . LYS B 1 186 ? -16.984 19.609 15.844 1 65.38 186 LYS B C 1
ATOM 6985 O O . LYS B 1 186 ? -17.672 18.719 16.328 1 65.38 186 LYS B O 1
ATOM 6990 N N . GLU B 1 187 ? -17.5 20.75 15.445 1 68.5 187 GLU B N 1
ATOM 6991 C CA . GLU B 1 187 ? -18.938 20.844 15.18 1 68.5 187 GLU B CA 1
ATOM 6992 C C . GLU B 1 187 ? -19.375 19.797 14.156 1 68.5 187 GLU B C 1
ATOM 6994 O O . GLU B 1 187 ? -18.844 19.75 13.039 1 68.5 187 GLU B O 1
ATOM 6999 N N . PRO B 1 188 ? -20.391 18.953 14.586 1 79.38 188 PRO B N 1
ATOM 7000 C CA . PRO B 1 188 ? -20.812 17.906 13.664 1 79.38 188 PRO B CA 1
ATOM 7001 C C . PRO B 1 188 ? -21.547 18.453 12.438 1 79.38 188 PRO B C 1
ATOM 7003 O O . PRO B 1 188 ? -22.344 19.375 12.562 1 79.38 188 PRO B O 1
ATOM 7006 N N . LEU B 1 189 ? -21.312 17.953 11.305 1 84.81 189 LEU B N 1
ATOM 7007 C CA . LEU B 1 189 ? -22.016 18.281 10.078 1 84.81 189 LEU B CA 1
ATOM 7008 C C . LEU B 1 189 ? -23.375 17.594 10.031 1 84.81 189 LEU B C 1
ATOM 7010 O O . LEU B 1 189 ? -23.484 16.406 10.375 1 84.81 189 LEU B O 1
ATOM 7014 N N . ASP B 1 190 ? -24.422 18.328 9.828 1 90.56 190 ASP B N 1
ATOM 7015 C CA . ASP B 1 190 ? -25.766 17.797 9.672 1 90.56 190 ASP B CA 1
ATOM 7016 C C . ASP B 1 190 ? -26.188 17.797 8.203 1 90.56 190 ASP B C 1
ATOM 7018 O O . ASP B 1 190 ? -26.609 18.828 7.68 1 90.56 190 ASP B O 1
ATOM 7022 N N . LEU B 1 191 ? -26.234 16.609 7.551 1 94.06 191 LEU B N 1
ATOM 7023 C CA . LEU B 1 191 ? -26.531 16.5 6.125 1 94.06 191 LEU B CA 1
ATOM 7024 C C . LEU B 1 191 ? -27.938 15.953 5.898 1 94.06 191 LEU B C 1
ATOM 7026 O O . LEU B 1 191 ? -28.188 14.773 6.168 1 94.06 191 LEU B O 1
ATOM 7030 N N . ASP B 1 192 ? -28.812 16.781 5.402 1 95.31 192 ASP B N 1
ATOM 7031 C CA . ASP B 1 192 ? -30.156 16.359 5.008 1 95.31 192 ASP B CA 1
ATOM 7032 C C . ASP B 1 192 ? -30.234 16.156 3.496 1 95.31 192 ASP B C 1
ATOM 7034 O O . ASP B 1 192 ? -30.5 17.109 2.756 1 95.31 192 ASP B O 1
ATOM 7038 N N . PHE B 1 193 ? -30.234 14.953 3.025 1 95.69 193 PHE B N 1
ATOM 7039 C CA . PHE B 1 193 ? -30.141 14.656 1.601 1 95.69 193 PHE B CA 1
ATOM 7040 C C . PHE B 1 193 ? -31.453 15.008 0.897 1 95.69 193 PHE B C 1
ATOM 7042 O O . PHE B 1 193 ? -31.438 15.445 -0.258 1 95.69 193 PHE B O 1
ATOM 7049 N N . GLU B 1 194 ? -32.5 14.828 1.59 1 94 194 GLU B N 1
ATOM 7050 C CA . GLU B 1 194 ? -33.812 15.172 0.995 1 94 194 GLU B CA 1
ATOM 7051 C C . GLU B 1 194 ? -33.906 16.672 0.745 1 94 194 GLU B C 1
ATOM 7053 O O . GLU B 1 194 ? -34.375 17.094 -0.316 1 94 194 GLU B O 1
ATOM 7058 N N . GLN B 1 195 ? -33.531 17.391 1.716 1 92.69 195 GLN B N 1
ATOM 7059 C CA . GLN B 1 195 ? -33.562 18.844 1.596 1 92.69 195 GLN B CA 1
ATOM 7060 C C . GLN B 1 195 ? -32.562 19.344 0.582 1 92.69 195 GLN B C 1
ATOM 7062 O O . GLN B 1 195 ? -32.844 20.25 -0.199 1 92.69 195 GLN B O 1
ATOM 7067 N N . MET B 1 196 ? -31.422 18.734 0.528 1 92.19 196 MET B N 1
ATOM 7068 C CA . MET B 1 196 ? -30.312 19.234 -0.275 1 92.19 196 MET B CA 1
ATOM 7069 C C . MET B 1 196 ? -30.438 18.781 -1.723 1 92.19 196 MET B C 1
ATOM 7071 O O . MET B 1 196 ? -30.078 19.516 -2.646 1 92.19 196 MET B O 1
ATOM 7075 N N . PHE B 1 197 ? -30.984 17.547 -1.902 1 93.88 197 PHE B N 1
ATOM 7076 C CA . PHE B 1 197 ? -30.891 16.969 -3.24 1 93.88 197 PHE B CA 1
ATOM 7077 C C . PHE B 1 197 ? -32.25 16.469 -3.699 1 93.88 197 PHE B C 1
ATOM 7079 O O . PHE B 1 197 ? -32.375 15.961 -4.816 1 93.88 197 PHE B O 1
ATOM 7086 N N . GLY B 1 198 ? -33.25 16.531 -2.857 1 92.38 198 GLY B N 1
ATOM 7087 C CA . GLY B 1 198 ? -34.594 16.172 -3.234 1 92.38 198 GLY B CA 1
ATOM 7088 C C . GLY B 1 198 ? -34.906 14.711 -2.965 1 92.38 198 GLY B C 1
ATOM 7089 O O . GLY B 1 198 ? -36.094 14.312 -3.025 1 92.38 198 GLY B O 1
ATOM 7090 N N . LYS B 1 199 ? -34 13.852 -2.734 1 93.44 199 LYS B N 1
ATOM 7091 C CA . LYS B 1 199 ? -34.219 12.438 -2.457 1 93.44 199 LYS B CA 1
ATOM 7092 C C . LYS B 1 199 ? -33.125 11.859 -1.58 1 93.44 199 LYS B C 1
ATOM 7094 O O . LYS B 1 199 ? -32.031 12.445 -1.468 1 93.44 199 LYS B O 1
ATOM 7099 N N . GLY B 1 200 ? -33.469 10.734 -0.972 1 94.94 200 GLY B N 1
ATOM 7100 C CA . GLY B 1 200 ? -32.438 10.016 -0.216 1 94.94 200 GLY B CA 1
ATOM 7101 C C . GLY B 1 200 ? -31.484 9.234 -1.095 1 94.94 200 GLY B C 1
ATOM 7102 O O . GLY B 1 200 ? -31.656 9.188 -2.314 1 94.94 200 GLY B O 1
ATOM 7103 N N . ILE B 1 201 ? -30.5 8.688 -0.485 1 95.69 201 ILE B N 1
ATOM 7104 C CA . ILE B 1 201 ? -29.484 7.906 -1.205 1 95.69 201 ILE B CA 1
ATOM 7105 C C . ILE B 1 201 ? -29.703 6.418 -0.948 1 95.69 201 ILE B C 1
ATOM 7107 O O . ILE B 1 201 ? -29.812 5.988 0.204 1 95.69 201 ILE B O 1
ATOM 7111 N N . ALA B 1 202 ? -29.766 5.633 -2.029 1 93.56 202 ALA B N 1
ATOM 7112 C CA . ALA B 1 202 ? -30 4.191 -1.925 1 93.56 202 ALA B CA 1
ATOM 7113 C C . ALA B 1 202 ? -28.906 3.527 -1.091 1 93.56 202 ALA B C 1
ATOM 7115 O O . ALA B 1 202 ? -27.719 3.865 -1.216 1 93.56 202 ALA B O 1
ATOM 7116 N N . CYS B 1 203 ? -29.328 2.576 -0.164 1 95.31 203 CYS B N 1
ATOM 7117 C CA . CYS B 1 203 ? -28.344 1.911 0.687 1 95.31 203 CYS B CA 1
ATOM 7118 C C . CYS B 1 203 ? -28.781 0.482 0.999 1 95.31 203 CYS B C 1
ATOM 7120 O O . CYS B 1 203 ? -29.922 0.109 0.765 1 95.31 203 CYS B O 1
ATOM 7122 N N . LEU B 1 204 ? -27.797 -0.353 1.322 1 94.19 204 LEU B N 1
ATOM 7123 C CA . LEU B 1 204 ? -28 -1.706 1.827 1 94.19 204 LEU B CA 1
ATOM 7124 C C . LEU B 1 204 ? -27.516 -1.831 3.266 1 94.19 204 LEU B C 1
ATOM 7126 O O . LEU B 1 204 ? -26.375 -1.454 3.572 1 94.19 204 LEU B O 1
ATOM 7130 N N . PRO B 1 205 ? -28.344 -2.297 4.148 1 92 205 PRO B N 1
ATOM 7131 C CA . PRO B 1 205 ? -27.859 -2.551 5.508 1 92 205 PRO B CA 1
ATOM 7132 C C . PRO B 1 205 ? -26.922 -3.75 5.578 1 92 205 PRO B C 1
ATOM 7134 O O . PRO B 1 205 ? -27.125 -4.75 4.891 1 92 205 PRO B O 1
ATOM 7137 N N . ALA B 1 206 ? -25.859 -3.668 6.277 1 90.56 206 ALA B N 1
ATOM 7138 C CA . ALA B 1 206 ? -24.906 -4.75 6.48 1 90.56 206 ALA B CA 1
ATOM 7139 C C . ALA B 1 206 ? -24.844 -5.168 7.945 1 90.56 206 ALA B C 1
ATOM 7141 O O . ALA B 1 206 ? -23.766 -5.266 8.531 1 90.56 206 ALA B O 1
ATOM 7142 N N . HIS B 1 207 ? -25.875 -5.312 8.602 1 82.88 207 HIS B N 1
ATOM 7143 C CA . HIS B 1 207 ? -26.016 -5.727 9.992 1 82.88 207 HIS B CA 1
ATOM 7144 C C . HIS B 1 207 ? -27.344 -6.445 10.227 1 82.88 207 HIS B C 1
ATOM 7146 O O . HIS B 1 207 ? -28.234 -6.383 9.383 1 82.88 207 HIS B O 1
ATOM 7152 N N . LEU B 1 208 ? -27.141 -7.285 11.297 1 74.69 208 LEU B N 1
ATOM 7153 C CA . LEU B 1 208 ? -28.359 -8.016 11.648 1 74.69 208 LEU B CA 1
ATOM 7154 C C . LEU B 1 208 ? -29.062 -7.344 12.82 1 74.69 208 LEU B C 1
ATOM 7156 O O . LEU B 1 208 ? -28.469 -7.125 13.875 1 74.69 208 LEU B O 1
ATOM 7160 N N . GLY B 1 209 ? -30.172 -6.961 12.672 1 67.44 209 GLY B N 1
ATOM 7161 C CA . GLY B 1 209 ? -31 -6.523 13.773 1 67.44 209 GLY B CA 1
ATOM 7162 C C . GLY B 1 209 ? -30.641 -5.133 14.273 1 67.44 209 GLY B C 1
ATOM 7163 O O . GLY B 1 209 ? -29.766 -4.477 13.727 1 67.44 209 GLY B O 1
ATOM 7164 N N . THR B 1 210 ? -31.328 -4.605 15.281 1 59.97 210 THR B N 1
ATOM 7165 C CA . THR B 1 210 ? -31.234 -3.242 15.789 1 59.97 210 THR B CA 1
ATOM 7166 C C . THR B 1 210 ? -30.109 -3.121 16.812 1 59.97 210 THR B C 1
ATOM 7168 O O . THR B 1 210 ? -29.578 -2.029 17.031 1 59.97 210 THR B O 1
ATOM 7171 N N . ASP B 1 211 ? -29.672 -4.203 17.359 1 59.34 211 ASP B N 1
ATOM 7172 C CA . ASP B 1 211 ? -28.703 -4.129 18.469 1 59.34 211 ASP B CA 1
ATOM 7173 C C . ASP B 1 211 ? -27.266 -4.223 17.953 1 59.34 211 ASP B C 1
ATOM 7175 O O . ASP B 1 211 ? -26.328 -4.039 18.719 1 59.34 211 ASP B O 1
ATOM 7179 N N . ALA B 1 212 ? -27.172 -4.328 16.719 1 67.44 212 ALA B N 1
ATOM 7180 C CA . ALA B 1 212 ? -25.828 -4.531 16.172 1 67.44 212 ALA B CA 1
ATOM 7181 C C . ALA B 1 212 ? -25.234 -3.217 15.695 1 67.44 212 ALA B C 1
ATOM 7183 O O . ALA B 1 212 ? -25.938 -2.211 15.578 1 67.44 212 ALA B O 1
ATOM 7184 N N . TYR B 1 213 ? -23.875 -3.166 15.688 1 79.19 213 TYR B N 1
ATOM 7185 C CA . TYR B 1 213 ? -23.188 -2.061 15.031 1 79.19 213 TYR B CA 1
ATOM 7186 C C . TYR B 1 213 ? -23.75 -1.822 13.633 1 79.19 213 TYR B C 1
ATOM 7188 O O . TYR B 1 213 ? -23.781 -2.74 12.812 1 79.19 213 TYR B O 1
ATOM 7196 N N . GLN B 1 214 ? -24.344 -0.61 13.492 1 89.19 214 GLN B N 1
ATOM 7197 C CA . GLN B 1 214 ? -25.031 -0.322 12.234 1 89.19 214 GLN B CA 1
ATOM 7198 C C . GLN B 1 214 ? -24.031 0.067 11.141 1 89.19 214 GLN B C 1
ATOM 7200 O O . GLN B 1 214 ? -23.156 0.909 11.367 1 89.19 214 GLN B O 1
ATOM 7205 N N . SER B 1 215 ? -24.062 -0.588 10.039 1 93.19 215 SER B N 1
ATOM 7206 C CA . SER B 1 215 ? -23.25 -0.283 8.852 1 93.19 215 SER B CA 1
ATOM 7207 C C . SER B 1 215 ? -24.094 -0.349 7.586 1 93.19 215 SER B C 1
ATOM 7209 O O . SER B 1 215 ? -25.047 -1.14 7.5 1 93.19 215 SER B O 1
ATOM 7211 N N . TYR B 1 216 ? -23.812 0.528 6.637 1 95.31 216 TYR B N 1
ATOM 7212 C CA . TYR B 1 216 ? -24.547 0.593 5.383 1 95.31 216 TYR B CA 1
ATOM 7213 C C . TYR B 1 216 ? -23.609 0.65 4.191 1 95.31 216 TYR B C 1
ATOM 7215 O O . TYR B 1 216 ? -22.516 1.213 4.285 1 95.31 216 TYR B O 1
ATOM 7223 N N . LEU B 1 217 ? -24.031 0.018 3.148 1 95.94 217 LEU B N 1
ATOM 7224 C CA . LEU B 1 217 ? -23.406 0.184 1.845 1 95.94 217 LEU B CA 1
ATOM 7225 C C . LEU B 1 217 ? -24.234 1.079 0.94 1 95.94 217 LEU B C 1
ATOM 7227 O O . LEU B 1 217 ? -25.453 0.892 0.828 1 95.94 217 LEU B O 1
ATOM 7231 N N . MET B 1 218 ? -23.531 2.07 0.393 1 96.06 218 MET B N 1
ATOM 7232 C CA . MET B 1 218 ? -24.266 3.059 -0.393 1 96.06 218 MET B CA 1
ATOM 7233 C C . MET B 1 218 ? -23.672 3.184 -1.795 1 96.06 218 MET B C 1
ATOM 7235 O O . MET B 1 218 ? -22.484 2.936 -1.997 1 96.06 218 MET B O 1
ATOM 7239 N N . VAL B 1 219 ? -24.547 3.449 -2.775 1 94.94 219 VAL B N 1
ATOM 7240 C CA . VAL B 1 219 ? -24.109 3.906 -4.094 1 94.94 219 VAL B CA 1
ATOM 7241 C C . VAL B 1 219 ? -24.312 5.414 -4.207 1 94.94 219 VAL B C 1
ATOM 7243 O O . VAL B 1 219 ? -25.438 5.879 -4.449 1 94.94 219 VAL B O 1
ATOM 7246 N N . MET B 1 220 ? -23.203 6.176 -4.07 1 95.88 220 MET B N 1
ATOM 7247 C CA . MET B 1 220 ? -23.25 7.633 -4.016 1 95.88 220 MET B CA 1
ATOM 7248 C C . MET B 1 220 ? -23.094 8.234 -5.41 1 95.88 220 MET B C 1
ATOM 7250 O O . MET B 1 220 ? -22.094 7.984 -6.094 1 95.88 220 MET B O 1
ATOM 7254 N N . PRO B 1 221 ? -24.094 8.969 -5.809 1 95.88 221 PRO B N 1
ATOM 7255 C CA . PRO B 1 221 ? -23.859 9.719 -7.043 1 95.88 221 PRO B CA 1
ATOM 7256 C C . PRO B 1 221 ? -22.703 10.711 -6.914 1 95.88 221 PRO B C 1
ATOM 7258 O O . PRO B 1 221 ? -22.594 11.406 -5.902 1 95.88 221 PRO B O 1
ATOM 7261 N N . ALA B 1 222 ? -21.875 10.766 -7.898 1 96.75 222 ALA B N 1
ATOM 7262 C CA . ALA B 1 222 ? -20.703 11.633 -7.863 1 96.75 222 ALA B CA 1
ATOM 7263 C C . ALA B 1 222 ? -21.094 13.094 -7.715 1 96.75 222 ALA B C 1
ATOM 7265 O O . ALA B 1 222 ? -20.391 13.875 -7.07 1 96.75 222 ALA B O 1
ATOM 7266 N N . GLU B 1 223 ? -22.234 13.477 -8.242 1 96.06 223 GLU B N 1
ATOM 7267 C CA . GLU B 1 223 ? -22.719 14.852 -8.141 1 96.06 223 GLU B CA 1
ATOM 7268 C C . GLU B 1 223 ? -22.969 15.242 -6.691 1 96.06 223 GLU B C 1
ATOM 7270 O O . GLU B 1 223 ? -22.703 16.375 -6.293 1 96.06 223 GLU B O 1
ATOM 7275 N N . VAL B 1 224 ? -23.516 14.336 -5.973 1 96 224 VAL B N 1
ATOM 7276 C CA . VAL B 1 224 ? -23.797 14.578 -4.562 1 96 224 VAL B CA 1
ATOM 7277 C C . VAL B 1 224 ? -22.484 14.789 -3.799 1 96 224 VAL B C 1
ATOM 7279 O O . VAL B 1 224 ? -22.359 15.75 -3.035 1 96 224 VAL B O 1
ATOM 7282 N N . LEU B 1 225 ? -21.531 13.914 -4.059 1 95.75 225 LEU B N 1
ATOM 7283 C CA . LEU B 1 225 ? -20.25 14 -3.379 1 95.75 225 LEU B CA 1
ATOM 7284 C C . LEU B 1 225 ? -19.547 15.312 -3.711 1 95.75 225 LEU B C 1
ATOM 7286 O O . LEU B 1 225 ? -18.984 15.961 -2.826 1 95.75 225 LEU B O 1
ATOM 7290 N N . ALA B 1 226 ? -19.531 15.625 -4.965 1 94.62 226 ALA B N 1
ATOM 7291 C CA . ALA B 1 226 ? -18.891 16.859 -5.406 1 94.62 226 ALA B CA 1
ATOM 7292 C C . ALA B 1 226 ? -19.547 18.078 -4.762 1 94.62 226 ALA B C 1
ATOM 7294 O O . ALA B 1 226 ? -18.844 19.016 -4.34 1 94.62 226 ALA B O 1
ATOM 7295 N N . THR B 1 227 ? -20.844 18.062 -4.664 1 93.75 227 THR B N 1
ATOM 7296 C CA . THR B 1 227 ? -21.578 19.156 -4.062 1 93.75 227 THR B CA 1
ATOM 7297 C C . THR B 1 227 ? -21.281 19.266 -2.568 1 93.75 227 THR B C 1
ATOM 7299 O O . THR B 1 227 ? -21.109 20.359 -2.037 1 93.75 227 THR B O 1
ATOM 7302 N N . LEU B 1 228 ? -21.234 18.156 -1.925 1 93.5 228 LEU B N 1
ATOM 7303 C CA . LEU B 1 228 ? -20.906 18.156 -0.504 1 93.5 228 LEU B CA 1
ATOM 7304 C C . LEU B 1 228 ? -19.516 18.734 -0.264 1 93.5 228 LEU B C 1
ATOM 7306 O O . LEU B 1 228 ? -19.312 19.516 0.669 1 93.5 228 LEU B O 1
ATOM 7310 N N . TYR B 1 229 ? -18.594 18.312 -1.052 1 89.19 229 TYR B N 1
ATOM 7311 C CA . TYR B 1 229 ? -17.234 18.812 -0.896 1 89.19 229 TYR B CA 1
ATOM 7312 C C . TYR B 1 229 ? -17.156 20.297 -1.194 1 89.19 229 TYR B C 1
ATOM 7314 O O . TYR B 1 229 ? -16.375 21.031 -0.577 1 89.19 229 TYR B O 1
ATOM 7322 N N . GLU B 1 230 ? -17.875 20.703 -2.133 1 85.12 230 GLU B N 1
ATOM 7323 C CA . GLU B 1 230 ? -17.938 22.125 -2.453 1 85.12 230 GLU B CA 1
ATOM 7324 C C . GLU B 1 230 ? -18.453 22.938 -1.266 1 85.12 230 GLU B C 1
ATOM 7326 O O . GLU B 1 230 ? -17.922 24.016 -0.97 1 85.12 230 GLU B O 1
ATOM 7331 N N . ARG B 1 231 ? -19.359 22.406 -0.586 1 81.56 231 ARG B N 1
ATOM 7332 C CA . ARG B 1 231 ? -20.031 23.125 0.491 1 81.56 231 ARG B CA 1
ATOM 7333 C C . ARG B 1 231 ? -19.219 23.047 1.783 1 81.56 231 ARG B C 1
ATOM 7335 O O . ARG B 1 231 ? -19.156 24.031 2.533 1 81.56 231 ARG B O 1
ATOM 7342 N N . PHE B 1 232 ? -18.672 21.859 2.021 1 82 232 PHE B N 1
ATOM 7343 C CA . PHE B 1 232 ? -18.109 21.656 3.352 1 82 232 PHE B CA 1
ATOM 7344 C C . PHE B 1 232 ? -16.594 21.5 3.279 1 82 232 PHE B C 1
ATOM 7346 O O . PHE B 1 232 ? -15.906 21.578 4.297 1 82 232 PHE B O 1
ATOM 7353 N N . GLY B 1 233 ? -16.109 21.219 2.107 1 79.62 233 GLY B N 1
ATOM 7354 C CA . GLY B 1 233 ? -14.664 21.141 1.903 1 79.62 233 GLY B CA 1
ATOM 7355 C C . GLY B 1 233 ? -14.008 20.078 2.768 1 79.62 233 GLY B C 1
ATOM 7356 O O . GLY B 1 233 ? -14.477 18.938 2.828 1 79.62 233 GLY B O 1
ATOM 7357 N N . ALA B 1 234 ? -12.953 20.453 3.389 1 73.56 234 ALA B N 1
ATOM 7358 C CA . ALA B 1 234 ? -12.102 19.531 4.145 1 73.56 234 ALA B CA 1
ATOM 7359 C C . ALA B 1 234 ? -12.789 19.109 5.438 1 73.56 234 ALA B C 1
ATOM 7361 O O . ALA B 1 234 ? -12.367 18.141 6.074 1 73.56 234 ALA B O 1
ATOM 7362 N N . ARG B 1 235 ? -13.805 19.75 5.852 1 77.5 235 ARG B N 1
ATOM 7363 C CA . ARG B 1 235 ? -14.539 19.375 7.055 1 77.5 235 ARG B CA 1
ATOM 7364 C C . ARG B 1 235 ? -15.148 17.984 6.902 1 77.5 235 ARG B C 1
ATOM 7366 O O . ARG B 1 235 ? -15.477 17.328 7.895 1 77.5 235 ARG B O 1
ATOM 7373 N N . LEU B 1 236 ? -15.32 17.609 5.652 1 86.31 236 LEU B N 1
ATOM 7374 C CA . LEU B 1 236 ? -15.875 16.281 5.363 1 86.31 236 LEU B CA 1
ATOM 7375 C C . LEU B 1 236 ? -14.852 15.195 5.648 1 86.31 236 LEU B C 1
ATOM 7377 O O . LEU B 1 236 ? -15.203 14.023 5.766 1 86.31 236 LEU B O 1
ATOM 7381 N N . LEU B 1 237 ? -13.656 15.617 5.723 1 81.12 237 LEU B N 1
ATOM 7382 C CA . LEU B 1 237 ? -12.57 14.656 5.793 1 81.12 237 LEU B CA 1
ATOM 7383 C C . LEU B 1 237 ? -12.047 14.523 7.223 1 81.12 237 LEU B C 1
ATOM 7385 O O . LEU B 1 237 ? -11.953 15.516 7.941 1 81.12 237 LEU B O 1
ATOM 7389 N N . GLU B 1 238 ? -11.766 13.312 7.539 1 75.44 238 GLU B N 1
ATOM 7390 C CA . GLU B 1 238 ? -11.047 13.102 8.797 1 75.44 238 GLU B CA 1
ATOM 7391 C C . GLU B 1 238 ? -9.68 13.781 8.766 1 75.44 238 GLU B C 1
ATOM 7393 O O . GLU B 1 238 ? -9.102 13.984 7.699 1 75.44 238 GLU B O 1
ATOM 7398 N N . GLN B 1 239 ? -9.273 14.133 9.891 1 64.75 239 GLN B N 1
ATOM 7399 C CA . GLN B 1 239 ? -8.078 14.953 10.023 1 64.75 239 GLN B CA 1
ATOM 7400 C C . GLN B 1 239 ? -6.906 14.352 9.25 1 64.75 239 GLN B C 1
ATOM 7402 O O . GLN B 1 239 ? -6.223 15.055 8.5 1 64.75 239 GLN B O 1
ATOM 7407 N N . ASN B 1 240 ? -6.711 13.078 9.43 1 62.62 240 ASN B N 1
ATOM 7408 C CA . ASN B 1 240 ? -5.574 12.438 8.781 1 62.62 240 ASN B CA 1
ATOM 7409 C C . ASN B 1 240 ? -5.723 12.453 7.262 1 62.62 240 ASN B C 1
ATOM 7411 O O . ASN B 1 240 ? -4.746 12.672 6.539 1 62.62 240 ASN B O 1
ATOM 7415 N N . VAL B 1 241 ? -6.863 12.352 6.844 1 66.31 241 VAL B N 1
ATOM 7416 C CA . VAL B 1 241 ? -7.148 12.328 5.414 1 66.31 241 VAL B CA 1
ATOM 7417 C C . VAL B 1 241 ? -6.926 13.719 4.82 1 66.31 241 VAL B C 1
ATOM 7419 O O . VAL B 1 241 ? -6.367 13.852 3.73 1 66.31 241 VAL B O 1
ATOM 7422 N N . ARG B 1 242 ? -7.285 14.602 5.578 1 68 242 ARG B N 1
ATOM 7423 C CA . ARG B 1 242 ? -7.145 15.984 5.141 1 68 242 ARG B CA 1
ATOM 7424 C C . ARG B 1 242 ? -5.676 16.359 4.98 1 68 242 ARG B C 1
ATOM 7426 O O . ARG B 1 242 ? -5.285 16.953 3.971 1 68 242 ARG B O 1
ATOM 7433 N N . THR B 1 243 ? -4.988 15.992 5.906 1 62.03 243 THR B N 1
ATOM 7434 C CA . THR B 1 243 ? -3.566 16.312 5.922 1 62.03 243 THR B CA 1
ATOM 7435 C C . THR B 1 243 ? -2.852 15.672 4.738 1 62.03 243 THR B C 1
ATOM 7437 O O . THR B 1 243 ? -2.041 16.312 4.07 1 62.03 243 THR B O 1
ATOM 7440 N N . PHE B 1 244 ? -3.229 14.516 4.461 1 61.88 244 PHE B N 1
ATOM 7441 C CA . PHE B 1 244 ? -2.576 13.805 3.371 1 61.88 244 PHE B CA 1
ATOM 7442 C C . PHE B 1 244 ? -2.996 14.375 2.021 1 61.88 244 PHE B C 1
ATOM 7444 O O . PHE B 1 244 ? -2.184 14.453 1.098 1 61.88 244 PHE B O 1
ATOM 7451 N N . LEU B 1 245 ? -4.176 14.672 1.955 1 64.88 245 LEU B N 1
ATOM 7452 C CA . LEU B 1 245 ? -4.68 15.258 0.72 1 64.88 245 LEU B CA 1
ATOM 7453 C C . LEU B 1 245 ? -3.963 16.562 0.406 1 64.88 245 LEU B C 1
ATOM 7455 O O . LEU B 1 245 ? -3.666 16.859 -0.756 1 64.88 245 LEU B O 1
ATOM 7459 N N . GLN B 1 246 ? -3.727 17.219 1.44 1 59.78 246 GLN B N 1
ATOM 7460 C CA . GLN B 1 246 ? -3.049 18.5 1.258 1 59.78 246 GLN B CA 1
ATOM 7461 C C . GLN B 1 246 ? -1.604 18.297 0.811 1 59.78 246 GLN B C 1
ATOM 7463 O O . GLN B 1 246 ? -1.082 19.078 0.007 1 59.78 246 GLN B O 1
ATOM 7468 N N . ALA B 1 247 ? -1.117 17.234 1.274 1 51.59 247 ALA B N 1
ATOM 7469 C CA . ALA B 1 247 ? 0.278 16.938 0.949 1 51.59 247 ALA B CA 1
ATOM 7470 C C . ALA B 1 247 ? 0.416 16.453 -0.49 1 51.59 247 ALA B C 1
ATOM 7472 O O . ALA B 1 247 ? 1.364 16.812 -1.188 1 51.59 247 ALA B O 1
ATOM 7473 N N . ARG B 1 248 ? -0.486 15.617 -0.938 1 56.81 248 ARG B N 1
ATOM 7474 C CA . ARG B 1 248 ? -0.375 14.953 -2.234 1 56.81 248 ARG B CA 1
ATOM 7475 C C . ARG B 1 248 ? -1.028 15.789 -3.33 1 56.81 248 ARG B C 1
ATOM 7477 O O . ARG B 1 248 ? -0.745 15.602 -4.516 1 56.81 248 ARG B O 1
ATOM 7484 N N . GLY B 1 249 ? -1.724 16.672 -2.928 1 57.72 249 GLY B N 1
ATOM 7485 C CA . GLY B 1 249 ? -2.518 17.422 -3.891 1 57.72 249 GLY B CA 1
ATOM 7486 C C . GLY B 1 249 ? -3.961 16.953 -3.957 1 57.72 249 GLY B C 1
ATOM 7487 O O . GLY B 1 249 ? -4.254 15.781 -3.744 1 57.72 249 GLY B O 1
ATOM 7488 N N . ASN B 1 250 ? -4.789 17.812 -4.215 1 58.12 250 ASN B N 1
ATOM 7489 C CA . ASN B 1 250 ? -6.227 17.562 -4.156 1 58.12 250 ASN B CA 1
ATOM 7490 C C . ASN B 1 250 ? -6.711 16.766 -5.363 1 58.12 250 ASN B C 1
ATOM 7492 O O . ASN B 1 250 ? -7.812 16.219 -5.344 1 58.12 250 ASN B O 1
ATOM 7496 N N . VAL B 1 251 ? -5.891 16.719 -6.375 1 59.72 251 VAL B N 1
ATOM 7497 C CA . VAL B 1 251 ? -6.387 16.016 -7.555 1 59.72 251 VAL B CA 1
ATOM 7498 C C . VAL B 1 251 ? -5.441 14.875 -7.914 1 59.72 251 VAL B C 1
ATOM 7500 O O . VAL B 1 251 ? -4.238 15.094 -8.086 1 59.72 251 VAL B O 1
ATOM 7503 N N . ASN B 1 252 ? -6.062 13.734 -7.902 1 69.12 252 ASN B N 1
ATOM 7504 C CA . ASN B 1 252 ? -5.344 12.562 -8.383 1 69.12 252 ASN B CA 1
ATOM 7505 C C . ASN B 1 252 ? -5.465 12.414 -9.898 1 69.12 252 ASN B C 1
ATOM 7507 O O . ASN B 1 252 ? -6.57 12.352 -10.43 1 69.12 252 ASN B O 1
ATOM 7511 N N . GLN B 1 253 ? -4.414 12.398 -10.523 1 71.25 253 GLN B N 1
ATOM 7512 C CA . GLN B 1 253 ? -4.391 12.398 -11.984 1 71.25 253 GLN B CA 1
ATOM 7513 C C . GLN B 1 253 ? -5.09 11.164 -12.539 1 71.25 253 GLN B C 1
ATOM 7515 O O . GLN B 1 253 ? -5.793 11.242 -13.555 1 71.25 253 GLN B O 1
ATOM 7520 N N . GLY B 1 254 ? -4.844 10.086 -11.977 1 78.5 254 GLY B N 1
ATOM 7521 C CA . GLY B 1 254 ? -5.512 8.867 -12.406 1 78.5 254 GLY B CA 1
ATOM 7522 C C . GLY B 1 254 ? -7.023 8.938 -12.266 1 78.5 254 GLY B C 1
ATOM 7523 O O . GLY B 1 254 ? -7.754 8.523 -13.172 1 78.5 254 GLY B O 1
ATOM 7524 N N . ILE B 1 255 ? -7.473 9.461 -11.195 1 86.5 255 ILE B N 1
ATOM 7525 C CA . ILE B 1 255 ? -8.906 9.602 -10.953 1 86.5 255 ILE B CA 1
ATOM 7526 C C . ILE B 1 255 ? -9.5 10.602 -11.945 1 86.5 255 ILE B C 1
ATOM 7528 O O . ILE B 1 255 ? -10.539 10.328 -12.555 1 86.5 255 ILE B O 1
ATOM 7532 N N . ARG B 1 256 ? -8.781 11.719 -12.086 1 86.06 256 ARG B N 1
ATOM 7533 C CA . ARG B 1 256 ? -9.227 12.734 -13.031 1 86.06 256 ARG B CA 1
ATOM 7534 C C . ARG B 1 256 ? -9.328 12.164 -14.445 1 86.06 256 ARG B C 1
ATOM 7536 O O . ARG B 1 256 ? -10.305 12.43 -15.156 1 86.06 256 ARG B O 1
ATOM 7543 N N . ALA B 1 257 ? -8.367 11.398 -14.852 1 81.62 257 ALA B N 1
ATOM 7544 C CA . ALA B 1 257 ? -8.359 10.797 -16.188 1 81.62 257 ALA B CA 1
ATOM 7545 C C . ALA B 1 257 ? -9.562 9.875 -16.375 1 81.62 257 ALA B C 1
ATOM 7547 O O . ALA B 1 257 ? -10.172 9.867 -17.453 1 81.62 257 ALA B O 1
ATOM 7548 N N . THR B 1 258 ? -9.867 9.117 -15.398 1 88.25 258 THR B N 1
ATOM 7549 C CA . THR B 1 258 ? -11.008 8.203 -15.492 1 88.25 258 THR B CA 1
ATOM 7550 C C . THR B 1 258 ? -12.312 8.984 -15.594 1 88.25 258 THR B C 1
ATOM 7552 O O . THR B 1 258 ? -13.203 8.617 -16.359 1 88.25 258 THR B O 1
ATOM 7555 N N . ILE B 1 259 ? -12.391 10.055 -14.828 1 91.94 259 ILE B N 1
ATOM 7556 C CA . ILE B 1 259 ? -13.586 10.891 -14.852 1 91.94 259 ILE B CA 1
ATOM 7557 C C . ILE B 1 259 ? -13.789 11.453 -16.25 1 91.94 259 ILE B C 1
ATOM 7559 O O . ILE B 1 259 ? -14.906 11.445 -16.781 1 91.94 259 ILE B O 1
ATOM 7563 N N . LEU B 1 260 ? -12.734 11.859 -16.859 1 87.5 260 LEU B N 1
ATOM 7564 C CA . LEU B 1 260 ? -12.82 12.578 -18.141 1 87.5 260 LEU B CA 1
ATOM 7565 C C . LEU B 1 260 ? -12.961 11.602 -19.297 1 87.5 260 LEU B C 1
ATOM 7567 O O . LEU B 1 260 ? -13.727 11.859 -20.234 1 87.5 260 LEU B O 1
ATOM 7571 N N . ASN B 1 261 ? -12.281 10.461 -19.219 1 83.31 261 ASN B N 1
ATOM 7572 C CA . ASN B 1 261 ? -12.125 9.625 -20.406 1 83.31 261 ASN B CA 1
ATOM 7573 C C . ASN B 1 261 ? -13.023 8.391 -20.344 1 83.31 261 ASN B C 1
ATOM 7575 O O . ASN B 1 261 ? -13.438 7.863 -21.375 1 83.31 261 ASN B O 1
ATOM 7579 N N . GLU B 1 262 ? -13.242 7.879 -19.188 1 88 262 GLU B N 1
ATOM 7580 C CA . GLU B 1 262 ? -14.031 6.66 -19.031 1 88 262 GLU B CA 1
ATOM 7581 C C . GLU B 1 262 ? -14.977 6.77 -17.828 1 88 262 GLU B C 1
ATOM 7583 O O . GLU B 1 262 ? -14.992 5.898 -16.953 1 88 262 GLU B O 1
ATOM 7588 N N . PRO B 1 263 ? -15.828 7.785 -17.844 1 90.12 263 PRO B N 1
ATOM 7589 C CA . PRO B 1 263 ? -16.703 7.988 -16.688 1 90.12 263 PRO B CA 1
ATOM 7590 C C . PRO B 1 263 ? -17.594 6.777 -16.406 1 90.12 263 PRO B C 1
ATOM 7592 O O . PRO B 1 263 ? -17.922 6.508 -15.242 1 90.12 263 PRO B O 1
ATOM 7595 N N . GLY B 1 264 ? -17.969 6.016 -17.406 1 88.44 264 GLY B N 1
ATOM 7596 C CA . GLY B 1 264 ? -18.797 4.832 -17.234 1 88.44 264 GLY B CA 1
ATOM 7597 C C . GLY B 1 264 ? -18.094 3.727 -16.469 1 88.44 264 GLY B C 1
ATOM 7598 O O . GLY B 1 264 ? -18.75 2.842 -15.906 1 88.44 264 GLY B O 1
ATOM 7599 N N . MET B 1 265 ? -16.797 3.773 -16.422 1 89.12 265 MET B N 1
ATOM 7600 C CA . MET B 1 265 ? -16 2.732 -15.773 1 89.12 265 MET B CA 1
ATOM 7601 C C . MET B 1 265 ? -15.531 3.186 -14.398 1 89.12 265 MET B C 1
ATOM 7603 O O . MET B 1 265 ? -14.82 2.449 -13.711 1 89.12 265 MET B O 1
ATOM 7607 N N . PHE B 1 266 ? -15.984 4.34 -14 1 92.5 266 PHE B N 1
ATOM 7608 C CA . PHE B 1 266 ? -15.461 4.926 -12.773 1 92.5 266 PHE B CA 1
ATOM 7609 C C . PHE B 1 266 ? -15.773 4.035 -11.578 1 92.5 266 PHE B C 1
ATOM 7611 O O . PHE B 1 266 ? -14.906 3.797 -10.727 1 92.5 266 PHE B O 1
ATOM 7618 N N . PHE B 1 267 ? -16.953 3.527 -11.555 1 93 267 PHE B N 1
ATOM 7619 C CA . PHE B 1 267 ? -17.359 2.689 -10.43 1 93 267 PHE B CA 1
ATOM 7620 C C . PHE B 1 267 ? -16.469 1.456 -10.328 1 93 267 PHE B C 1
ATOM 7622 O O . PHE B 1 267 ? -16.031 1.085 -9.234 1 93 267 PHE B O 1
ATOM 7629 N N . ALA B 1 268 ? -16.203 0.866 -11.438 1 89.25 268 ALA B N 1
ATOM 7630 C CA . ALA B 1 268 ? -15.414 -0.356 -11.484 1 89.25 268 ALA B CA 1
ATOM 7631 C C . ALA B 1 268 ? -13.961 -0.079 -11.094 1 89.25 268 ALA B C 1
ATOM 7633 O O . ALA B 1 268 ? -13.336 -0.887 -10.406 1 89.25 268 ALA B O 1
ATOM 7634 N N . TYR B 1 269 ? -13.453 1.019 -11.461 1 88.38 269 TYR B N 1
ATOM 7635 C CA . TYR B 1 269 ? -12.031 1.312 -11.32 1 88.38 269 TYR B CA 1
ATOM 7636 C C . TYR B 1 269 ? -11.727 1.916 -9.953 1 88.38 269 TYR B C 1
ATOM 7638 O O . TYR B 1 269 ? -10.609 1.792 -9.445 1 88.38 269 TYR B O 1
ATOM 7646 N N . ASN B 1 270 ? -12.664 2.539 -9.336 1 90.94 270 ASN B N 1
ATOM 7647 C CA . ASN B 1 270 ? -12.43 3.287 -8.102 1 90.94 270 ASN B CA 1
ATOM 7648 C C . ASN B 1 270 ? -12.664 2.422 -6.867 1 90.94 270 ASN B C 1
ATOM 7650 O O . ASN B 1 270 ? -13.609 1.635 -6.824 1 90.94 270 ASN B O 1
ATOM 7654 N N . ASN B 1 271 ? -11.922 2.59 -5.836 1 86.81 271 ASN B N 1
ATOM 7655 C CA . ASN B 1 271 ? -11.984 1.737 -4.652 1 86.81 271 ASN B CA 1
ATOM 7656 C C . ASN B 1 271 ? -13.07 2.195 -3.684 1 86.81 271 ASN B C 1
ATOM 7658 O O . ASN B 1 271 ? -13.383 1.493 -2.721 1 86.81 271 ASN B O 1
ATOM 7662 N N . GLY B 1 272 ? -13.594 3.336 -3.928 1 91.81 272 GLY B N 1
ATOM 7663 C CA . GLY B 1 272 ? -14.711 3.787 -3.111 1 91.81 272 GLY B CA 1
ATOM 7664 C C . GLY B 1 272 ? -14.281 4.613 -1.914 1 91.81 272 GLY B C 1
ATOM 7665 O O . GLY B 1 272 ? -13.125 5.039 -1.83 1 91.81 272 GLY B O 1
ATOM 7666 N N . ILE B 1 273 ? -15.273 4.875 -1.021 1 93.38 273 ILE B N 1
ATOM 7667 C CA . ILE B 1 273 ? -15.102 5.738 0.139 1 93.38 273 ILE B CA 1
ATOM 7668 C C . ILE B 1 273 ? -15.531 5 1.403 1 93.38 273 ILE B C 1
ATOM 7670 O O . ILE B 1 273 ? -16.547 4.289 1.4 1 93.38 273 ILE B O 1
ATOM 7674 N N . THR B 1 274 ? -14.727 5.086 2.412 1 92.31 274 THR B N 1
ATOM 7675 C CA . THR B 1 274 ? -15.117 4.641 3.746 1 92.31 274 THR B CA 1
ATOM 7676 C C . THR B 1 274 ? -15.375 5.832 4.66 1 92.31 274 THR B C 1
ATOM 7678 O O . THR B 1 274 ? -14.562 6.754 4.734 1 92.31 274 THR B O 1
ATOM 7681 N N . ALA B 1 275 ? -16.5 5.836 5.27 1 93 275 ALA B N 1
ATOM 7682 C CA . ALA B 1 275 ? -16.859 6.965 6.117 1 93 275 ALA B CA 1
ATOM 7683 C C . ALA B 1 275 ? -17.516 6.492 7.41 1 93 275 ALA B C 1
ATOM 7685 O O . ALA B 1 275 ? -17.922 5.332 7.52 1 93 275 ALA B O 1
ATOM 7686 N N . THR B 1 276 ? -17.547 7.348 8.414 1 89.81 276 THR B N 1
ATOM 7687 C CA . THR B 1 276 ? -18.25 7.133 9.672 1 89.81 276 THR B CA 1
ATOM 7688 C C . THR B 1 276 ? -19.297 8.227 9.906 1 89.81 276 THR B C 1
ATOM 7690 O O . THR B 1 276 ? -19.219 9.297 9.305 1 89.81 276 THR B O 1
ATOM 7693 N N . ALA B 1 277 ? -20.281 7.953 10.633 1 92 277 ALA B N 1
ATOM 7694 C CA . ALA B 1 277 ? -21.328 8.906 11.031 1 92 277 ALA B CA 1
ATOM 7695 C C . ALA B 1 277 ? -21.766 8.672 12.477 1 92 277 ALA B C 1
ATOM 7697 O O . ALA B 1 277 ? -21.578 7.574 13.016 1 92 277 ALA B O 1
ATOM 7698 N N . GLN B 1 278 ? -22.266 9.695 13.062 1 87.81 278 GLN B N 1
ATOM 7699 C CA . GLN B 1 278 ? -22.828 9.57 14.414 1 87.81 278 GLN B CA 1
ATOM 7700 C C . GLN B 1 278 ? -24.219 8.945 14.383 1 87.81 278 GLN B C 1
ATOM 7702 O O . GLN B 1 278 ? -24.547 8.133 15.25 1 87.81 278 GLN B O 1
ATOM 7707 N N . SER B 1 279 ? -25 9.375 13.5 1 91.25 279 SER B N 1
ATOM 7708 C CA . SER B 1 279 ? -26.344 8.828 13.359 1 91.25 279 SER B CA 1
ATOM 7709 C C . SER B 1 279 ? -26.844 8.961 11.922 1 91.25 279 SER B C 1
ATOM 7711 O O . SER B 1 279 ? -26.375 9.82 11.172 1 91.25 279 SER B O 1
ATOM 7713 N N . VAL B 1 280 ? -27.844 8.047 11.578 1 94.38 280 VAL B N 1
ATOM 7714 C CA . VAL B 1 280 ? -28.438 8.07 10.242 1 94.38 280 VAL B CA 1
ATOM 7715 C C . VAL B 1 280 ? -29.953 7.879 10.352 1 94.38 280 VAL B C 1
ATOM 7717 O O . VAL B 1 280 ? -30.422 7.234 11.281 1 94.38 280 VAL B O 1
ATOM 7720 N N . GLU B 1 281 ? -30.656 8.531 9.531 1 96.06 281 GLU B N 1
ATOM 7721 C CA . GLU B 1 281 ? -32.062 8.281 9.336 1 96.06 281 GLU B CA 1
ATOM 7722 C C . GLU B 1 281 ? -32.344 7.629 7.98 1 96.06 281 GLU B C 1
ATOM 7724 O O . GLU B 1 281 ? -31.719 7.992 6.98 1 96.06 281 GLU B O 1
ATOM 7729 N N . THR B 1 282 ? -33.219 6.555 7.953 1 94.31 282 THR B N 1
ATOM 7730 C CA . THR B 1 282 ? -33.5 5.824 6.727 1 94.31 282 THR B CA 1
ATOM 7731 C C . THR B 1 282 ? -35 5.844 6.43 1 94.31 282 THR B C 1
ATOM 7733 O O . THR B 1 282 ? -35.812 6.098 7.32 1 94.31 282 THR B O 1
ATOM 7736 N N . ALA B 1 283 ? -35.344 5.719 5.184 1 93.75 283 ALA B N 1
ATOM 7737 C CA . ALA B 1 283 ? -36.719 5.574 4.719 1 93.75 283 ALA B CA 1
ATOM 7738 C C . ALA B 1 283 ? -36.812 4.461 3.684 1 93.75 283 ALA B C 1
ATOM 7740 O O . ALA B 1 283 ? -35.906 4.258 2.875 1 93.75 283 ALA B O 1
ATOM 7741 N N . THR B 1 284 ? -37.906 3.701 3.703 1 91.56 284 THR B N 1
ATOM 7742 C CA . THR B 1 284 ? -38.156 2.658 2.717 1 91.56 284 THR B CA 1
ATOM 7743 C C . THR B 1 284 ? -38.812 3.248 1.468 1 91.56 284 THR B C 1
ATOM 7745 O O . THR B 1 284 ? -39.812 3.967 1.562 1 91.56 284 THR B O 1
ATOM 7748 N N . THR B 1 285 ? -38.156 2.967 0.358 1 88.56 285 THR B N 1
ATOM 7749 C CA . THR B 1 285 ? -38.719 3.42 -0.918 1 88.56 285 THR B CA 1
ATOM 7750 C C . THR B 1 285 ? -39.125 2.23 -1.786 1 88.56 285 THR B C 1
ATOM 7752 O O . THR B 1 285 ? -38.969 1.078 -1.372 1 88.56 285 THR B O 1
ATOM 7755 N N . ASP B 1 286 ? -39.625 2.496 -3.014 1 82.38 286 ASP B N 1
ATOM 7756 C CA . ASP B 1 286 ? -40 1.457 -3.965 1 82.38 286 ASP B CA 1
ATOM 7757 C C . ASP B 1 286 ? -38.781 0.694 -4.469 1 82.38 286 ASP B C 1
ATOM 7759 O O . ASP B 1 286 ? -38.906 -0.447 -4.918 1 82.38 286 ASP B O 1
ATOM 7763 N N . PHE B 1 287 ? -37.719 1.357 -4.27 1 82.06 287 PHE B N 1
ATOM 7764 C CA . PHE B 1 287 ? -36.5 0.769 -4.828 1 82.06 287 PHE B CA 1
ATOM 7765 C C . PHE B 1 287 ? -35.625 0.216 -3.723 1 82.06 287 PHE B C 1
ATOM 7767 O O . PHE B 1 287 ? -34.531 -0.266 -3.99 1 82.06 287 PHE B O 1
ATOM 7774 N N . GLY B 1 288 ? -36.188 0.275 -2.529 1 87.88 288 GLY B N 1
ATOM 7775 C CA . GLY B 1 288 ? -35.406 -0.242 -1.416 1 87.88 288 GLY B CA 1
ATOM 7776 C C . GLY B 1 288 ? -35.156 0.79 -0.333 1 87.88 288 GLY B C 1
ATOM 7777 O O . GLY B 1 288 ? -35.875 1.798 -0.252 1 87.88 288 GLY B O 1
ATOM 7778 N N . LEU B 1 289 ? -34.219 0.571 0.527 1 92.44 289 LEU B N 1
ATOM 7779 C CA . LEU B 1 289 ? -33.875 1.441 1.649 1 92.44 289 LEU B CA 1
ATOM 7780 C C . LEU B 1 289 ? -33 2.613 1.19 1 92.44 289 LEU B C 1
ATOM 7782 O O . LEU B 1 289 ? -32.125 2.447 0.343 1 92.44 289 LEU B O 1
ATOM 7786 N N . ALA B 1 290 ? -33.344 3.789 1.727 1 95.31 290 ALA B N 1
ATOM 7787 C CA . ALA B 1 290 ? -32.562 4.977 1.396 1 95.31 290 ALA B CA 1
ATOM 7788 C C . ALA B 1 290 ? -32.188 5.758 2.654 1 95.31 290 ALA B C 1
ATOM 7790 O O . ALA B 1 290 ? -33 5.875 3.58 1 95.31 290 ALA B O 1
ATOM 7791 N N . ILE B 1 291 ? -31 6.262 2.693 1 96.44 291 ILE B N 1
ATOM 7792 C CA . ILE B 1 291 ? -30.578 7.156 3.768 1 96.44 291 ILE B CA 1
ATOM 7793 C C . ILE B 1 291 ? -31.031 8.586 3.453 1 96.44 291 ILE B C 1
ATOM 7795 O O . ILE B 1 291 ? -30.688 9.133 2.402 1 96.44 291 ILE B O 1
ATOM 7799 N N . THR B 1 292 ? -31.703 9.203 4.398 1 97 292 THR B N 1
ATOM 7800 C CA . THR B 1 292 ? -32.25 10.523 4.145 1 97 292 THR B CA 1
ATOM 7801 C C . THR B 1 292 ? -31.469 11.602 4.887 1 97 292 THR B C 1
ATOM 7803 O O . THR B 1 292 ? -31.469 12.766 4.492 1 97 292 THR B O 1
ATOM 7806 N N . ARG B 1 293 ? -30.844 11.195 5.957 1 96.5 293 ARG B N 1
ATOM 7807 C CA . ARG B 1 293 ? -30.094 12.156 6.77 1 96.5 293 ARG B CA 1
ATOM 7808 C C . ARG B 1 293 ? -28.906 11.5 7.445 1 96.5 293 ARG B C 1
ATOM 7810 O O . ARG B 1 293 ? -29 10.352 7.898 1 96.5 293 ARG B O 1
ATOM 7817 N N . VAL B 1 294 ? -27.781 12.203 7.477 1 95.69 294 VAL B N 1
ATOM 7818 C CA . VAL B 1 294 ? -26.562 11.734 8.156 1 95.69 294 VAL B CA 1
ATOM 7819 C C . VAL B 1 294 ? -26.016 12.852 9.039 1 95.69 294 VAL B C 1
ATOM 7821 O O . VAL B 1 294 ? -25.875 13.992 8.594 1 95.69 294 VAL B O 1
ATOM 7824 N N . VAL B 1 295 ? -25.688 12.516 10.297 1 91.69 295 VAL B N 1
ATOM 7825 C CA . VAL B 1 295 ? -25.078 13.477 11.219 1 91.69 295 VAL B CA 1
ATOM 7826 C C . VAL B 1 295 ? -23.594 13.133 11.422 1 91.69 295 VAL B C 1
ATOM 7828 O O . VAL B 1 295 ? -23.266 11.992 11.75 1 91.69 295 VAL B O 1
ATOM 7831 N N . ASP B 1 296 ? -22.734 14.109 11.156 1 88.31 296 ASP B N 1
ATOM 7832 C CA . ASP B 1 296 ? -21.281 14.023 11.375 1 88.31 296 ASP B CA 1
ATOM 7833 C C . ASP B 1 296 ? -20.641 13.008 10.438 1 88.31 296 ASP B C 1
ATOM 7835 O O . ASP B 1 296 ? -19.938 12.102 10.883 1 88.31 296 ASP B O 1
ATOM 7839 N N . LEU B 1 297 ? -20.953 13.18 9.203 1 91.69 297 LEU B N 1
ATOM 7840 C CA . LEU B 1 297 ? -20.297 12.359 8.188 1 91.69 297 LEU B CA 1
ATOM 7841 C C . LEU B 1 297 ? -18.812 12.688 8.102 1 91.69 297 LEU B C 1
ATOM 7843 O O . LEU B 1 297 ? -18.438 13.852 7.906 1 91.69 297 LEU B O 1
ATOM 7847 N N . GLN B 1 298 ? -18 11.672 8.336 1 87.75 298 GLN B N 1
ATOM 7848 C CA . GLN B 1 298 ? -16.547 11.844 8.25 1 87.75 298 GLN B CA 1
ATOM 7849 C C . GLN B 1 298 ? -15.922 10.82 7.312 1 87.75 298 GLN B C 1
ATOM 7851 O O . GLN B 1 298 ? -16 9.609 7.562 1 87.75 298 GLN B O 1
ATOM 7856 N N . ILE B 1 299 ? -15.312 11.305 6.285 1 89.88 299 ILE B N 1
ATOM 7857 C CA . ILE B 1 299 ? -14.617 10.414 5.352 1 89.88 299 ILE B CA 1
ATOM 7858 C C . ILE B 1 299 ? -13.25 10.031 5.914 1 89.88 299 ILE B C 1
ATOM 7860 O O . ILE B 1 299 ? -12.414 10.906 6.168 1 89.88 299 ILE B O 1
ATOM 7864 N N . VAL B 1 300 ? -13.07 8.781 6.141 1 83.19 300 VAL B N 1
ATOM 7865 C CA . VAL B 1 300 ? -11.836 8.312 6.754 1 83.19 300 VAL B CA 1
ATOM 7866 C C . VAL B 1 300 ? -10.898 7.773 5.676 1 83.19 300 VAL B C 1
ATOM 7868 O O . VAL B 1 300 ? -9.688 7.645 5.902 1 83.19 300 VAL B O 1
ATOM 7871 N N . ASN B 1 301 ? -11.453 7.359 4.559 1 83.56 301 ASN B N 1
ATOM 7872 C CA . ASN B 1 301 ? -10.734 6.953 3.354 1 83.56 301 ASN B CA 1
ATOM 7873 C C . ASN B 1 301 ? -11.477 7.375 2.09 1 83.56 301 ASN B C 1
ATOM 7875 O O . ASN B 1 301 ? -12.703 7.301 2.031 1 83.56 301 ASN B O 1
ATOM 7879 N N . GLY B 1 302 ? -10.695 7.84 1.086 1 88.19 302 GLY B N 1
ATOM 7880 C CA . GLY B 1 302 ? -11.32 8.258 -0.158 1 88.19 302 GLY B CA 1
ATOM 7881 C C . GLY B 1 302 ? -11.391 9.766 -0.317 1 88.19 302 GLY B C 1
ATOM 7882 O O . GLY B 1 302 ? -12.18 10.273 -1.121 1 88.19 302 GLY B O 1
ATOM 7883 N N . GLY B 1 303 ? -10.578 10.445 0.482 1 84.69 303 GLY B N 1
ATOM 7884 C CA . GLY B 1 303 ? -10.539 11.898 0.38 1 84.69 303 GLY B CA 1
ATOM 7885 C C . GLY B 1 303 ? -10.148 12.391 -1.001 1 84.69 303 GLY B C 1
ATOM 7886 O O . GLY B 1 303 ? -10.742 13.336 -1.52 1 84.69 303 GLY B O 1
ATOM 7887 N N . GLN B 1 304 ? -9.25 11.758 -1.61 1 82.62 304 GLN B N 1
ATOM 7888 C CA . GLN B 1 304 ? -8.781 12.133 -2.939 1 82.62 304 GLN B CA 1
ATOM 7889 C C . GLN B 1 304 ? -9.875 11.938 -3.984 1 82.62 304 GLN B C 1
ATOM 7891 O O . GLN B 1 304 ? -9.992 12.727 -4.922 1 82.62 304 GLN B O 1
ATOM 7896 N N . THR B 1 305 ? -10.609 10.789 -3.826 1 90.44 305 THR B N 1
ATOM 7897 C CA . THR B 1 305 ? -11.719 10.539 -4.734 1 90.44 305 THR B CA 1
ATOM 7898 C C . THR B 1 305 ? -12.727 11.688 -4.68 1 90.44 305 THR B C 1
ATOM 7900 O O . THR B 1 305 ? -13.109 12.234 -5.719 1 90.44 305 THR B O 1
ATOM 7903 N N . THR B 1 306 ? -13.062 12.094 -3.49 1 91 306 THR B N 1
ATOM 7904 C CA . THR B 1 306 ? -14.062 13.141 -3.285 1 91 306 THR B CA 1
ATOM 7905 C C . THR B 1 306 ? -13.555 14.477 -3.818 1 91 306 THR B C 1
ATOM 7907 O O . THR B 1 306 ? -14.273 15.172 -4.539 1 91 306 THR B O 1
ATOM 7910 N N . ALA B 1 307 ? -12.328 14.805 -3.486 1 86.5 307 ALA B N 1
ATOM 7911 C CA . ALA B 1 307 ? -11.742 16.062 -3.939 1 86.5 307 ALA B CA 1
ATOM 7912 C C . ALA B 1 307 ? -11.602 16.094 -5.457 1 86.5 307 ALA B C 1
ATOM 7914 O O . ALA B 1 307 ? -11.875 17.109 -6.094 1 86.5 307 ALA B O 1
ATOM 7915 N N . SER B 1 308 ? -11.234 14.992 -6.039 1 88.44 308 SER B N 1
ATOM 7916 C CA . SER B 1 308 ? -11.031 14.922 -7.484 1 88.44 308 SER B CA 1
ATOM 7917 C C . SER B 1 308 ? -12.344 15.102 -8.242 1 88.44 308 SER B C 1
ATOM 7919 O O . SER B 1 308 ? -12.375 15.734 -9.297 1 88.44 308 SER B O 1
ATOM 7921 N N . LEU B 1 309 ? -13.375 14.5 -7.73 1 93.81 309 LEU B N 1
ATOM 7922 C CA . LEU B 1 309 ? -14.688 14.672 -8.352 1 93.81 309 LEU B CA 1
ATOM 7923 C C . LEU B 1 309 ? -15.078 16.156 -8.391 1 93.81 309 LEU B C 1
ATOM 7925 O O . LEU B 1 309 ? -15.492 16.656 -9.43 1 93.81 309 LEU B O 1
ATOM 7929 N N . PHE B 1 310 ? -14.891 16.875 -7.312 1 90.69 310 PHE B N 1
ATOM 7930 C CA . PHE B 1 310 ? -15.234 18.297 -7.195 1 90.69 310 PHE B CA 1
ATOM 7931 C C . PHE B 1 310 ? -14.375 19.125 -8.133 1 90.69 310 PHE B C 1
ATOM 7933 O O . PHE B 1 310 ? -14.898 19.938 -8.906 1 90.69 310 PHE B O 1
ATOM 7940 N N . HIS B 1 311 ? -13.109 18.859 -8.102 1 83.62 311 HIS B N 1
ATOM 7941 C CA . HIS B 1 311 ? -12.18 19.688 -8.852 1 83.62 311 HIS B CA 1
ATOM 7942 C C . HIS B 1 311 ? -12.32 19.453 -10.352 1 83.62 311 HIS B C 1
ATOM 7944 O O . HIS B 1 311 ? -12.211 20.406 -11.141 1 83.62 311 HIS B O 1
ATOM 7950 N N . THR B 1 312 ? -12.523 18.234 -10.727 1 88.5 312 THR B N 1
ATOM 7951 C CA . THR B 1 312 ? -12.672 17.938 -12.148 1 88.5 312 THR B CA 1
ATOM 7952 C C . THR B 1 312 ? -13.969 18.547 -12.688 1 88.5 312 THR B C 1
ATOM 7954 O O . THR B 1 312 ? -14.008 19.031 -13.82 1 88.5 312 THR B O 1
ATOM 7957 N N . ARG B 1 313 ? -15.016 18.484 -11.922 1 91.12 313 ARG B N 1
ATOM 7958 C CA . ARG B 1 313 ? -16.266 19.125 -12.312 1 91.12 313 ARG B CA 1
ATOM 7959 C C . ARG B 1 313 ? -16.078 20.641 -12.469 1 91.12 313 ARG B C 1
ATOM 7961 O O . ARG B 1 313 ? -16.547 21.234 -13.438 1 91.12 313 ARG B O 1
ATOM 7968 N N . LYS B 1 314 ? -15.414 21.188 -11.57 1 81.31 314 LYS B N 1
ATOM 7969 C CA . LYS B 1 314 ? -15.266 22.641 -11.516 1 81.31 314 LYS B CA 1
ATOM 7970 C C . LYS B 1 314 ? -14.273 23.125 -12.57 1 81.31 314 LYS B C 1
ATOM 7972 O O . LYS B 1 314 ? -14.562 24.078 -13.305 1 81.31 314 LYS B O 1
ATOM 7977 N N . ARG B 1 315 ? -13.172 22.469 -12.641 1 74.5 315 ARG B N 1
ATOM 7978 C CA . ARG B 1 315 ? -12.094 22.922 -13.508 1 74.5 315 ARG B CA 1
ATOM 7979 C C . ARG B 1 315 ? -12.32 22.484 -14.945 1 74.5 315 ARG B C 1
ATOM 7981 O O . ARG B 1 315 ? -12.086 23.234 -15.883 1 74.5 315 ARG B O 1
ATOM 7988 N N . ASP B 1 316 ? -12.766 21.266 -15.109 1 80.25 316 ASP B N 1
ATOM 7989 C CA . ASP B 1 316 ? -12.867 20.672 -16.438 1 80.25 316 ASP B CA 1
ATOM 7990 C C . ASP B 1 316 ? -14.312 20.641 -16.922 1 80.25 316 ASP B C 1
ATOM 7992 O O . ASP B 1 316 ? -14.594 20.188 -18.031 1 80.25 316 ASP B O 1
ATOM 7996 N N . LYS B 1 317 ? -15.164 21.156 -16.094 1 89 317 LYS B N 1
ATOM 7997 C CA . LYS B 1 317 ? -16.594 21.109 -16.406 1 89 317 LYS B CA 1
ATOM 7998 C C . LYS B 1 317 ? -17.031 19.703 -16.781 1 89 317 LYS B C 1
ATOM 8000 O O . LYS B 1 317 ? -17.75 19.516 -17.766 1 89 317 LYS B O 1
ATOM 8005 N N . ALA B 1 318 ? -16.484 18.766 -16.141 1 91.38 318 ALA B N 1
ATOM 8006 C CA . ALA B 1 318 ? -16.781 17.359 -16.406 1 91.38 318 ALA B CA 1
ATOM 8007 C C . ALA B 1 318 ? -18.219 17.031 -16.016 1 91.38 318 ALA B C 1
ATOM 8009 O O . ALA B 1 318 ? -18.719 17.516 -15 1 91.38 318 ALA B O 1
ATOM 8010 N N . ASP B 1 319 ? -18.844 16.25 -16.797 1 93.88 319 ASP B N 1
ATOM 8011 C CA . ASP B 1 319 ? -20.172 15.734 -16.484 1 93.88 319 ASP B CA 1
ATOM 8012 C C . ASP B 1 319 ? -20.078 14.531 -15.547 1 93.88 319 ASP B C 1
ATOM 8014 O O . ASP B 1 319 ? -19.609 13.469 -15.938 1 93.88 319 ASP B O 1
ATOM 8018 N N . LEU B 1 320 ? -20.609 14.656 -14.344 1 95.44 320 LEU B N 1
ATOM 8019 C CA . LEU B 1 320 ? -20.484 13.609 -13.336 1 95.44 320 LEU B CA 1
ATOM 8020 C C . LEU B 1 320 ? -21.766 12.758 -13.273 1 95.44 320 LEU B C 1
ATOM 8022 O O . LEU B 1 320 ? -21.891 11.883 -12.422 1 95.44 320 LEU B O 1
ATOM 8026 N N . SER B 1 321 ? -22.703 12.938 -14.18 1 92.5 321 SER B N 1
ATOM 8027 C CA . SER B 1 321 ? -24.047 12.375 -14.078 1 92.5 321 SER B CA 1
ATOM 8028 C C . SER B 1 321 ? -24.016 10.852 -14.188 1 92.5 321 SER B C 1
ATOM 8030 O O . SER B 1 321 ? -24.891 10.172 -13.664 1 92.5 321 SER B O 1
ATOM 8032 N N . GLN B 1 322 ? -23 10.289 -14.82 1 90.25 322 GLN B N 1
ATOM 8033 C CA . GLN B 1 322 ? -22.938 8.852 -15.031 1 90.25 322 GLN B CA 1
ATOM 8034 C C . GLN B 1 322 ? -22 8.188 -14.039 1 90.25 322 GLN B C 1
ATOM 8036 O O . GLN B 1 322 ? -21.75 6.98 -14.117 1 90.25 322 GLN B O 1
ATOM 8041 N N . ILE B 1 323 ? -21.5 8.922 -13.117 1 94.44 323 ILE B N 1
ATOM 8042 C CA . ILE B 1 323 ? -20.469 8.414 -12.227 1 94.44 323 ILE B CA 1
ATOM 8043 C C . ILE B 1 323 ? -21.078 8.117 -10.852 1 94.44 323 ILE B C 1
ATOM 8045 O O . ILE B 1 323 ? -21.797 8.945 -10.297 1 94.44 323 ILE B O 1
ATOM 8049 N N . PHE B 1 324 ? -20.844 6.93 -10.367 1 95.56 324 PHE B N 1
ATOM 8050 C CA . PHE B 1 324 ? -21.234 6.508 -9.031 1 95.56 324 PHE B CA 1
ATOM 8051 C C . PHE B 1 324 ? -20 6.066 -8.234 1 95.56 324 PHE B C 1
ATOM 8053 O O . PHE B 1 324 ? -19.016 5.613 -8.805 1 95.56 324 PHE B O 1
ATOM 8060 N N . VAL B 1 325 ? -20.062 6.258 -6.93 1 96.06 325 VAL B N 1
ATOM 8061 C CA . VAL B 1 325 ? -18.969 5.863 -6.043 1 96.06 325 VAL B CA 1
ATOM 8062 C C . VAL B 1 325 ? -19.516 4.992 -4.914 1 96.06 325 VAL B C 1
ATOM 8064 O O . VAL B 1 325 ? -20.562 5.293 -4.336 1 96.06 325 VAL B O 1
ATOM 8067 N N . GLN B 1 326 ? -18.859 3.887 -4.68 1 95.94 326 GLN B N 1
ATOM 8068 C CA . GLN B 1 326 ? -19.234 3.07 -3.531 1 95.94 326 GLN B CA 1
ATOM 8069 C C . GLN B 1 326 ? -18.844 3.748 -2.221 1 95.94 326 GLN B C 1
ATOM 8071 O O . GLN B 1 326 ? -17.781 4.34 -2.119 1 95.94 326 GLN B O 1
ATOM 8076 N N . LEU B 1 327 ? -19.734 3.764 -1.246 1 96.81 327 LEU B N 1
ATOM 8077 C CA . LEU B 1 327 ? -19.438 4.316 0.072 1 96.81 327 LEU B CA 1
ATOM 8078 C C . LEU B 1 327 ? -19.844 3.34 1.172 1 96.81 327 LEU B C 1
ATOM 8080 O O . LEU B 1 327 ? -20.984 2.887 1.218 1 96.81 327 LEU B O 1
ATOM 8084 N N . LYS B 1 328 ? -18.922 2.967 1.944 1 95.25 328 LYS B N 1
ATOM 8085 C CA . LYS B 1 328 ? -19.156 2.184 3.152 1 95.25 328 LYS B CA 1
ATOM 8086 C C . LYS B 1 328 ? -19.328 3.086 4.371 1 95.25 328 LYS B C 1
ATOM 8088 O O . LYS B 1 328 ? -18.391 3.795 4.758 1 95.25 328 LYS B O 1
ATOM 8093 N N . LEU B 1 329 ? -20.484 3.027 5.012 1 95.62 329 LEU B N 1
ATOM 8094 C CA . LEU B 1 329 ? -20.797 3.922 6.121 1 95.62 329 LEU B CA 1
ATOM 8095 C C . LEU B 1 329 ? -20.969 3.141 7.418 1 95.62 329 LEU B C 1
ATOM 8097 O O . LEU B 1 329 ? -21.812 2.254 7.508 1 95.62 329 LEU B O 1
ATOM 8101 N N . SER B 1 330 ? -20.141 3.428 8.367 1 92.69 330 SER B N 1
ATOM 8102 C CA . SER B 1 330 ? -20.266 2.848 9.703 1 92.69 330 SER B CA 1
ATOM 8103 C C . SER B 1 330 ? -20.828 3.857 10.695 1 92.69 330 SER B C 1
ATOM 8105 O O . SER B 1 330 ? -20.297 4.961 10.844 1 92.69 330 SER B O 1
ATOM 8107 N N . VAL B 1 331 ? -21.891 3.518 11.375 1 91.81 331 VAL B N 1
ATOM 8108 C CA . VAL B 1 331 ? -22.516 4.398 12.359 1 91.81 331 VAL B CA 1
ATOM 8109 C C . VAL B 1 331 ? -21.953 4.098 13.75 1 91.81 331 VAL B C 1
ATOM 8111 O O . VAL B 1 331 ? -22.141 2.998 14.273 1 91.81 331 VAL B O 1
ATOM 8114 N N . ILE B 1 332 ? -21.219 4.988 14.211 1 83.06 332 ILE B N 1
ATOM 8115 C CA . ILE B 1 332 ? -20.531 4.793 15.484 1 83.06 332 ILE B CA 1
ATOM 8116 C C . ILE B 1 332 ? -21.047 5.809 16.516 1 83.06 332 ILE B C 1
ATOM 8118 O O . ILE B 1 332 ? -21.109 7.008 16.219 1 83.06 332 ILE B O 1
ATOM 8122 N N . ASP B 1 333 ? -21.391 5.258 17.562 1 74.69 333 ASP B N 1
ATOM 8123 C CA . ASP B 1 333 ? -21.844 6.145 18.625 1 74.69 333 ASP B CA 1
ATOM 8124 C C . ASP B 1 333 ? -20.688 7.008 19.141 1 74.69 333 ASP B C 1
ATOM 8126 O O . ASP B 1 333 ? -19.516 6.645 18.984 1 74.69 333 ASP B O 1
ATOM 8130 N N . SER B 1 334 ? -21.016 8.094 19.656 1 63.28 334 SER B N 1
ATOM 8131 C CA . SER B 1 334 ? -20.062 9.109 20.094 1 63.28 334 SER B CA 1
ATOM 8132 C C . SER B 1 334 ? -19.078 8.547 21.109 1 63.28 334 SER B C 1
ATOM 8134 O O . SER B 1 334 ? -17.891 8.875 21.094 1 63.28 334 SER B O 1
ATOM 8136 N N . GLN B 1 335 ? -19.484 7.617 21.859 1 59.22 335 GLN B N 1
ATOM 8137 C CA . GLN B 1 335 ? -18.609 7.098 22.922 1 59.22 335 GLN B CA 1
ATOM 8138 C C . GLN B 1 335 ? -17.562 6.156 22.344 1 59.22 335 GLN B C 1
ATOM 8140 O O . GLN B 1 335 ? -16.438 6.105 22.844 1 59.22 335 GLN B O 1
ATOM 8145 N N . GLN B 1 336 ? -17.875 5.543 21.234 1 62.53 336 GLN B N 1
ATOM 8146 C CA . GLN B 1 336 ? -16.969 4.539 20.672 1 62.53 336 GLN B CA 1
ATOM 8147 C C . GLN B 1 336 ? -16.141 5.117 19.531 1 62.53 336 GLN B C 1
ATOM 8149 O O . GLN B 1 336 ? -15.18 4.496 19.078 1 62.53 336 GLN B O 1
ATOM 8154 N N . SER B 1 337 ? -16.484 6.27 19.141 1 63.84 337 SER B N 1
ATOM 8155 C CA . SER B 1 337 ? -15.883 6.867 17.938 1 63.84 337 SER B CA 1
ATOM 8156 C C . SER B 1 337 ? -14.375 7.039 18.109 1 63.84 337 SER B C 1
ATOM 8158 O O . SER B 1 337 ? -13.617 6.828 17.172 1 63.84 337 SER B O 1
ATOM 8160 N N . GLU B 1 338 ? -13.977 7.254 19.344 1 60.72 338 GLU B N 1
ATOM 8161 C CA . GLU B 1 338 ? -12.57 7.539 19.578 1 60.72 338 GLU B CA 1
ATOM 8162 C C . GLU B 1 338 ? -11.719 6.281 19.422 1 60.72 338 GLU B C 1
ATOM 8164 O O . GLU B 1 338 ? -10.531 6.363 19.094 1 60.72 338 GLU B O 1
ATOM 8169 N N . THR B 1 339 ? -12.383 5.215 19.578 1 64.44 339 THR B N 1
ATOM 8170 C CA . THR B 1 339 ? -11.617 3.973 19.516 1 64.44 339 THR B CA 1
ATOM 8171 C C . THR B 1 339 ? -11.797 3.291 18.172 1 64.44 339 THR B C 1
ATOM 8173 O O . THR B 1 339 ? -10.836 2.775 17.594 1 64.44 339 THR B O 1
ATOM 8176 N N . VAL B 1 340 ? -12.984 3.416 17.688 1 73.5 340 VAL B N 1
ATOM 8177 C CA . VAL B 1 340 ? -13.328 2.607 16.531 1 73.5 340 VAL B CA 1
ATOM 8178 C C . VAL B 1 340 ? -12.93 3.338 15.25 1 73.5 340 VAL B C 1
ATOM 8180 O O . VAL B 1 340 ? -12.414 2.723 14.312 1 73.5 340 VAL B O 1
ATOM 8183 N N . ALA B 1 341 ? -13.125 4.625 15.227 1 72.88 341 ALA B N 1
ATOM 8184 C CA . ALA B 1 341 ? -12.875 5.391 14.008 1 72.88 341 ALA B CA 1
ATOM 8185 C C . ALA B 1 341 ? -11.414 5.301 13.594 1 72.88 341 ALA B C 1
ATOM 8187 O O . ALA B 1 341 ? -11.109 5.074 12.414 1 72.88 341 ALA B O 1
ATOM 8188 N N . PRO B 1 342 ? -10.531 5.391 14.555 1 69 342 PRO B N 1
ATOM 8189 C CA . PRO B 1 342 ? -9.125 5.25 14.172 1 69 342 PRO B CA 1
ATOM 8190 C C . PRO B 1 342 ? -8.789 3.859 13.641 1 69 342 PRO B C 1
ATOM 8192 O O . PRO B 1 342 ? -7.961 3.723 12.734 1 69 342 PRO B O 1
ATOM 8195 N N . ARG B 1 343 ? -9.438 2.902 14.195 1 76.81 343 ARG B N 1
ATOM 8196 C CA . ARG B 1 343 ? -9.195 1.542 13.727 1 76.81 343 ARG B CA 1
ATOM 8197 C C . ARG B 1 343 ? -9.727 1.349 12.312 1 76.81 343 ARG B C 1
ATOM 8199 O O . ARG B 1 343 ? -9.086 0.697 11.484 1 76.81 343 ARG B O 1
ATOM 8206 N N . ILE B 1 344 ? -10.867 1.909 12.109 1 81.44 344 ILE B N 1
ATOM 8207 C CA . ILE B 1 344 ? -11.445 1.849 10.766 1 81.44 344 ILE B CA 1
ATOM 8208 C C . ILE B 1 344 ? -10.5 2.52 9.773 1 81.44 344 ILE B C 1
ATOM 8210 O O . ILE B 1 344 ? -10.227 1.974 8.703 1 81.44 344 ILE B O 1
ATOM 8214 N N . SER B 1 345 ? -10 3.609 10.141 1 75.12 345 SER B N 1
ATOM 8215 C CA . SER B 1 345 ? -9.078 4.348 9.281 1 75.12 345 SER B CA 1
ATOM 8216 C C . SER B 1 345 ? -7.801 3.551 9.031 1 75.12 345 SER B C 1
ATOM 8218 O O . SER B 1 345 ? -7.328 3.475 7.895 1 75.12 345 SER B O 1
ATOM 8220 N N . GLU B 1 346 ? -7.32 3.016 10.062 1 71.94 346 GLU B N 1
ATOM 8221 C CA . GLU B 1 346 ? -6.098 2.229 9.969 1 71.94 346 GLU B CA 1
ATOM 8222 C C . GLU B 1 346 ? -6.27 1.044 9.023 1 71.94 346 GLU B C 1
ATOM 8224 O O . GLU B 1 346 ? -5.422 0.801 8.164 1 71.94 346 GLU B O 1
ATOM 8229 N N . TYR B 1 347 ? -7.34 0.369 9.188 1 75.25 347 TYR B N 1
ATOM 8230 C CA . TYR B 1 347 ? -7.562 -0.847 8.414 1 75.25 347 TYR B CA 1
ATOM 8231 C C . TYR B 1 347 ? -7.918 -0.517 6.969 1 75.25 347 TYR B C 1
ATOM 8233 O O . TYR B 1 347 ? -7.574 -1.267 6.051 1 75.25 347 TYR B O 1
ATOM 8241 N N . ALA B 1 348 ? -8.625 0.521 6.789 1 74.62 348 ALA B N 1
ATOM 8242 C CA . ALA B 1 348 ? -8.984 0.951 5.438 1 74.62 348 ALA B CA 1
ATOM 8243 C C . ALA B 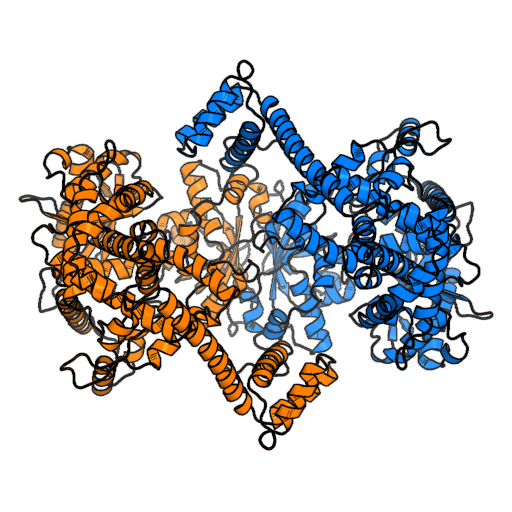1 348 ? -7.738 1.328 4.637 1 74.62 348 ALA B C 1
ATOM 8245 O O . ALA B 1 348 ? -7.734 1.252 3.408 1 74.62 348 ALA B O 1
ATOM 8246 N N . ASN B 1 349 ? -6.699 1.654 5.441 1 61.5 349 ASN B N 1
ATOM 8247 C CA . ASN B 1 349 ? -5.488 2.133 4.781 1 61.5 349 ASN B CA 1
ATOM 8248 C C . ASN B 1 349 ? -4.398 1.062 4.762 1 61.5 349 ASN B C 1
ATOM 8250 O O . ASN B 1 349 ? -3.363 1.235 4.117 1 61.5 349 ASN B O 1
ATOM 8254 N N . THR B 1 350 ? -4.426 0.081 5.684 1 53.41 350 THR B N 1
ATOM 8255 C CA . THR B 1 350 ? -3.398 -0.949 5.777 1 53.41 350 THR B CA 1
ATOM 8256 C C . THR B 1 350 ? -3.18 -1.622 4.426 1 53.41 350 THR B C 1
ATOM 8258 O O . THR B 1 350 ? -2.078 -2.09 4.129 1 53.41 350 THR B O 1
ATOM 8261 N N . GLN B 1 351 ? -4.137 -1.646 3.752 1 46.59 351 GLN B N 1
ATOM 8262 C CA . GLN B 1 351 ? -3.893 -2.246 2.445 1 46.59 351 GLN B CA 1
ATOM 8263 C C . GLN B 1 351 ? -2.922 -1.402 1.623 1 46.59 351 GLN B C 1
ATOM 8265 O O . GLN B 1 351 ? -2.307 -1.898 0.677 1 46.59 351 GLN B O 1
ATOM 8270 N N . ASN B 1 352 ? -2.93 -0.129 2.07 1 43.03 352 ASN B N 1
ATOM 8271 C CA . ASN B 1 352 ? -2.004 0.772 1.393 1 43.03 352 ASN B CA 1
ATOM 8272 C C . ASN B 1 352 ? -0.627 0.76 2.051 1 43.03 352 ASN B C 1
ATOM 8274 O O . ASN B 1 352 ? -0.515 0.559 3.262 1 43.03 352 ASN B O 1
ATOM 8278 N N . ARG B 1 353 ? 0.429 0.346 1.505 1 39.75 353 ARG B N 1
ATOM 8279 C CA . ARG B 1 353 ? 1.744 0.43 2.131 1 39.75 353 ARG B CA 1
ATOM 8280 C C . ARG B 1 353 ? 1.775 1.522 3.195 1 39.75 353 ARG B C 1
ATOM 8282 O O . ARG B 1 353 ? 1.093 2.541 3.066 1 39.75 353 ARG B O 1
ATOM 8289 N N . VAL B 1 354 ? 2.49 1.22 4.316 1 39.44 354 VAL B N 1
ATOM 8290 C CA . VAL B 1 354 ? 2.789 2.09 5.449 1 39.44 354 VAL B CA 1
ATOM 8291 C C . VAL B 1 354 ? 2.932 3.533 4.969 1 39.44 354 VAL B C 1
ATOM 8293 O O . VAL B 1 354 ? 3.965 3.908 4.41 1 39.44 354 VAL B O 1
ATOM 8296 N N . ASN B 1 355 ? 2.061 3.959 4.328 1 41.84 355 ASN B N 1
ATOM 8297 C CA . ASN B 1 355 ? 2.125 5.352 3.9 1 41.84 355 ASN B CA 1
ATOM 8298 C C . ASN B 1 355 ? 2.156 6.305 5.094 1 41.84 355 ASN B C 1
ATOM 8300 O O . ASN B 1 355 ? 1.712 5.949 6.188 1 41.84 355 ASN B O 1
ATOM 8304 N N . ALA B 1 356 ? 2.883 7.273 5.09 1 45.78 356 ALA B N 1
ATOM 8305 C CA . ALA B 1 356 ? 2.867 8.484 5.91 1 45.78 356 ALA B CA 1
ATOM 8306 C C . ALA B 1 356 ? 1.479 8.734 6.492 1 45.78 356 ALA B C 1
ATOM 8308 O O . ALA B 1 356 ? 1.349 9.305 7.578 1 45.78 356 ALA B O 1
ATOM 8309 N N . ALA B 1 357 ? 0.556 8.148 5.836 1 45.41 357 ALA B N 1
ATOM 8310 C CA . ALA B 1 357 ? -0.818 8.406 6.258 1 45.41 357 ALA B CA 1
ATOM 8311 C C . ALA B 1 357 ? -1.12 7.723 7.59 1 45.41 357 ALA B C 1
ATOM 8313 O O . ALA B 1 357 ? -2.02 8.141 8.32 1 45.41 357 ALA B O 1
ATOM 8314 N N . ASP B 1 358 ? -0.226 6.699 7.859 1 50.66 358 ASP B N 1
ATOM 8315 C CA . ASP B 1 358 ? -0.458 6.004 9.125 1 50.66 358 ASP B CA 1
ATOM 8316 C C . ASP B 1 358 ? 0.218 6.727 10.281 1 50.66 358 ASP B C 1
ATOM 8318 O O . ASP B 1 358 ? 0.072 6.332 11.438 1 50.66 358 ASP B O 1
ATOM 8322 N N . PHE B 1 359 ? 0.947 7.652 9.984 1 53.12 359 PHE B N 1
ATOM 8323 C CA . PHE B 1 359 ? 1.711 8.344 11.023 1 53.12 359 PHE B CA 1
ATOM 8324 C C . PHE B 1 359 ? 0.826 9.312 11.789 1 53.12 359 PHE B C 1
ATOM 8326 O O . PHE B 1 359 ? 1.05 10.523 11.758 1 53.12 359 PHE B O 1
ATOM 8333 N N . PHE B 1 360 ? -0.276 8.727 12.211 1 61 360 PHE B N 1
ATOM 8334 C CA . PHE B 1 360 ? -1.128 9.648 12.953 1 61 360 PHE B CA 1
ATOM 8335 C C . PHE B 1 360 ? -1.202 9.258 14.422 1 61 360 PHE B C 1
ATOM 8337 O O . PHE B 1 360 ? -0.366 8.492 14.906 1 61 360 PHE B O 1
ATOM 8344 N N . SER B 1 361 ? -2.137 9.781 15.125 1 63.59 361 SER B N 1
ATOM 8345 C CA . SER B 1 361 ? -2.141 9.875 16.578 1 63.59 361 SER B CA 1
ATOM 8346 C C . SER B 1 361 ? -1.854 8.523 17.219 1 63.59 361 SER B C 1
ATOM 8348 O O . SER B 1 361 ? -1.191 8.445 18.266 1 63.59 361 SER B O 1
ATOM 8350 N N . ASN B 1 362 ? -2.059 7.492 16.484 1 63.16 362 ASN B N 1
ATOM 8351 C CA . ASN B 1 362 ? -1.882 6.188 17.109 1 63.16 362 ASN B CA 1
ATOM 8352 C C . ASN B 1 362 ? -0.592 5.516 16.656 1 63.16 362 ASN B C 1
ATOM 8354 O O . ASN B 1 362 ? -0.251 4.43 17.125 1 63.16 362 ASN B O 1
ATOM 8358 N N . HIS B 1 363 ? 0.047 6.156 15.773 1 74.56 363 HIS B N 1
ATOM 8359 C CA . HIS B 1 363 ? 1.342 5.613 15.375 1 74.56 363 HIS B CA 1
ATOM 8360 C C . HIS B 1 363 ? 2.246 5.406 16.594 1 74.56 363 HIS B C 1
ATOM 8362 O O . HIS B 1 363 ? 2.268 6.234 17.5 1 74.56 363 HIS B O 1
ATOM 8368 N N . PRO B 1 364 ? 2.941 4.379 16.609 1 74.81 364 PRO B N 1
ATOM 8369 C CA . PRO B 1 364 ? 3.783 4.07 17.766 1 74.81 364 PRO B CA 1
ATOM 8370 C C . PRO B 1 364 ? 4.742 5.203 18.125 1 74.81 364 PRO B C 1
ATOM 8372 O O . PRO B 1 364 ? 5.07 5.395 19.297 1 74.81 364 PRO B O 1
ATOM 8375 N N . PHE B 1 365 ? 5.094 5.914 17.172 1 87.44 365 PHE B N 1
ATOM 8376 C CA . PHE B 1 365 ? 5.961 7.055 17.438 1 87.44 365 PHE B CA 1
ATOM 8377 C C . PHE B 1 365 ? 5.289 8.031 18.406 1 87.44 365 PHE B C 1
ATOM 8379 O O . PHE B 1 365 ? 5.895 8.445 19.391 1 87.44 365 PHE B O 1
ATOM 8386 N N . HIS B 1 366 ? 4.113 8.445 18.062 1 87.12 366 HIS B N 1
ATOM 8387 C CA . HIS B 1 366 ? 3.4 9.422 18.875 1 87.12 366 HIS B CA 1
ATOM 8388 C C . HIS B 1 366 ? 3.08 8.867 20.266 1 87.12 366 HIS B C 1
ATOM 8390 O O . HIS B 1 366 ? 3.113 9.594 21.25 1 87.12 366 HIS B O 1
ATOM 8396 N N . VAL B 1 367 ? 2.785 7.656 20.281 1 80.12 367 VAL B N 1
ATOM 8397 C CA . VAL B 1 367 ? 2.506 7.004 21.562 1 80.12 367 VAL B CA 1
ATOM 8398 C C . VAL B 1 367 ? 3.75 7.051 22.438 1 80.12 367 VAL B C 1
ATOM 8400 O O . VAL B 1 367 ? 3.656 7.328 23.641 1 80.12 367 VAL B O 1
ATOM 8403 N N . ARG B 1 368 ? 4.863 6.762 21.906 1 85.38 368 ARG B N 1
ATOM 8404 C CA . ARG B 1 368 ? 6.117 6.777 22.656 1 85.38 368 ARG B CA 1
ATOM 8405 C C . ARG B 1 368 ? 6.441 8.18 23.141 1 85.38 368 ARG B C 1
ATOM 8407 O O . ARG B 1 368 ? 6.867 8.359 24.297 1 85.38 368 ARG B O 1
ATOM 8414 N N . MET B 1 369 ? 6.23 9.172 22.297 1 92.5 369 MET B N 1
ATOM 8415 C CA . MET B 1 369 ? 6.469 10.555 22.703 1 92.5 369 MET B CA 1
ATOM 8416 C C . MET B 1 369 ? 5.555 10.953 23.859 1 92.5 369 MET B C 1
ATOM 8418 O O . MET B 1 369 ? 5.98 11.641 24.781 1 92.5 369 MET B O 1
ATOM 8422 N N . GLU B 1 370 ? 4.324 10.57 23.688 1 89.81 370 GLU B N 1
ATOM 8423 C CA . GLU B 1 370 ? 3.389 10.828 24.781 1 89.81 370 GLU B CA 1
ATOM 8424 C C . GLU B 1 370 ? 3.863 10.172 26.078 1 89.81 370 GLU B C 1
ATOM 8426 O O . GLU B 1 370 ? 3.789 10.773 27.156 1 89.81 370 GLU B O 1
ATOM 8431 N N . GLY B 1 371 ? 4.355 8.969 25.938 1 86.19 371 GLY B N 1
ATOM 8432 C CA . GLY B 1 371 ? 4.891 8.266 27.094 1 86.19 371 GLY B CA 1
ATOM 8433 C C . GLY B 1 371 ? 6.031 9.008 27.766 1 86.19 371 GLY B C 1
ATOM 8434 O O . GLY B 1 371 ? 6.078 9.109 29 1 86.19 371 GLY B O 1
ATOM 8435 N N . PHE B 1 372 ? 6.93 9.5 27.047 1 90.38 372 PHE B N 1
ATOM 8436 C CA . PHE B 1 372 ? 8.047 10.266 27.578 1 90.38 372 PHE B CA 1
ATOM 8437 C C . PHE B 1 372 ? 7.543 11.523 28.297 1 90.38 372 PHE B C 1
ATOM 8439 O O . PHE B 1 372 ? 8.039 11.867 29.375 1 90.38 372 PHE B O 1
ATOM 8446 N N . SER B 1 373 ? 6.547 12.18 27.703 1 93.12 373 SER B N 1
ATOM 8447 C CA . SER B 1 373 ? 6.012 13.422 28.266 1 93.12 373 SER B CA 1
ATOM 8448 C C . SER B 1 373 ? 5.363 13.18 29.625 1 93.12 373 SER B C 1
ATOM 8450 O O . SER B 1 373 ? 5.359 14.07 30.469 1 93.12 373 SER B O 1
ATOM 8452 N N . ARG B 1 374 ? 4.871 11.984 29.766 1 86.88 374 ARG B N 1
ATOM 8453 C CA . ARG B 1 374 ? 4.18 11.672 31.016 1 86.88 374 ARG B CA 1
ATOM 8454 C C . ARG B 1 374 ? 5.168 11.219 32.094 1 86.88 374 ARG B C 1
ATOM 8456 O O . ARG B 1 374 ? 4.914 11.391 33.281 1 86.88 374 ARG B O 1
ATOM 8463 N N . ARG B 1 375 ? 6.297 10.742 31.734 1 81.94 375 ARG B N 1
ATOM 8464 C CA . ARG B 1 375 ? 7.188 10.07 32.688 1 81.94 375 ARG B CA 1
ATOM 8465 C C . ARG B 1 375 ? 8.375 10.961 33.031 1 81.94 375 ARG B C 1
ATOM 8467 O O . ARG B 1 375 ? 8.844 10.953 34.188 1 81.94 375 ARG B O 1
ATOM 8474 N N . ILE B 1 376 ? 8.867 11.711 32.094 1 85.69 376 ILE B N 1
ATOM 8475 C CA . ILE B 1 376 ? 10.125 12.438 32.281 1 85.69 376 ILE B CA 1
ATOM 8476 C C . ILE B 1 376 ? 9.859 13.766 32.969 1 85.69 376 ILE B C 1
ATOM 8478 O O . ILE B 1 376 ? 9.016 14.555 32.531 1 85.69 376 ILE B O 1
ATOM 8482 N N . TRP B 1 377 ? 10.539 13.961 34.031 1 86.5 377 TRP B N 1
ATOM 8483 C CA . TRP B 1 377 ? 10.469 15.242 34.719 1 86.5 377 TRP B CA 1
ATOM 8484 C C . TRP B 1 377 ? 11.453 16.25 34.125 1 86.5 377 TRP B C 1
ATOM 8486 O O . TRP B 1 377 ? 12.602 15.906 33.844 1 86.5 377 TRP B O 1
ATOM 8496 N N . ALA B 1 378 ? 10.977 17.391 33.844 1 90.56 378 ALA B N 1
ATOM 8497 C CA . ALA B 1 378 ? 11.844 18.484 33.438 1 90.56 378 ALA B CA 1
ATOM 8498 C C . ALA B 1 378 ? 12.461 19.172 34.625 1 90.56 378 ALA B C 1
ATOM 8500 O O . ALA B 1 378 ? 11.781 19.438 35.625 1 90.56 378 ALA B O 1
ATOM 8501 N N . PRO B 1 379 ? 13.773 19.391 34.562 1 85.62 379 PRO B N 1
ATOM 8502 C CA . PRO B 1 379 ? 14.43 20.047 35.688 1 85.62 379 PRO B CA 1
ATOM 8503 C C . PRO B 1 379 ? 13.828 21.422 36 1 85.62 379 PRO B C 1
ATOM 8505 O O . PRO B 1 379 ? 13.352 22.109 35.094 1 85.62 379 PRO B O 1
ATOM 8508 N N . ALA B 1 380 ? 13.797 21.797 37.281 1 80.69 380 ALA B N 1
ATOM 8509 C CA . ALA B 1 380 ? 13.25 23.078 37.719 1 80.69 380 ALA B CA 1
ATOM 8510 C C . ALA B 1 380 ? 14.102 24.234 37.219 1 80.69 380 ALA B C 1
ATOM 8512 O O . ALA B 1 380 ? 15.336 24.141 37.188 1 80.69 380 ALA B O 1
ATOM 8513 N N . GLN B 1 381 ? 13.438 25.188 36.562 1 73.75 381 GLN B N 1
ATOM 8514 C CA . GLN B 1 381 ? 14.148 26.406 36.188 1 73.75 381 GLN B CA 1
ATOM 8515 C C . GLN B 1 381 ? 14.75 27.078 37.438 1 73.75 381 GLN B C 1
ATOM 8517 O O . GLN B 1 381 ? 14.266 26.906 38.531 1 73.75 381 GLN B O 1
ATOM 8522 N N . LYS B 1 382 ? 15.93 27.688 37.344 1 62.97 382 LYS B N 1
ATOM 8523 C CA . LYS B 1 382 ? 16.531 28.391 38.469 1 62.97 382 LYS B CA 1
ATOM 8524 C C . LYS B 1 382 ? 15.508 29.297 39.156 1 62.97 382 LYS B C 1
ATOM 8526 O O . LYS B 1 382 ? 14.914 30.172 38.531 1 62.97 382 LYS B O 1
ATOM 8531 N N . GLY B 1 383 ? 15.234 29 40.344 1 59.75 383 GLY B N 1
ATOM 8532 C CA . GLY B 1 383 ? 14.328 29.781 41.188 1 59.75 383 GLY B CA 1
ATOM 8533 C C . GLY B 1 383 ? 12.977 29.125 41.375 1 59.75 383 GLY B C 1
ATOM 8534 O O . GLY B 1 383 ? 12.203 29.531 42.25 1 59.75 383 GLY B O 1
ATOM 8535 N N . ALA B 1 384 ? 12.68 28.188 40.375 1 64.81 384 ALA B N 1
ATOM 8536 C CA . ALA B 1 384 ? 11.383 27.531 40.562 1 64.81 384 ALA B CA 1
ATOM 8537 C C . ALA B 1 384 ? 11.523 26.281 41.438 1 64.81 384 ALA B C 1
ATOM 8539 O O . ALA B 1 384 ? 12.477 25.516 41.281 1 64.81 384 ALA B O 1
ATOM 8540 N N . PRO B 1 385 ? 10.836 26.156 42.531 1 63 385 PRO B N 1
ATOM 8541 C CA . PRO B 1 385 ? 11.008 25.062 43.5 1 63 385 PRO B CA 1
ATOM 8542 C C . PRO B 1 385 ? 10.578 23.703 42.938 1 63 385 PRO B C 1
ATOM 8544 O O . PRO B 1 385 ? 10.938 22.672 43.5 1 63 385 PRO B O 1
ATOM 8547 N N . ARG B 1 386 ? 9.75 23.703 41.844 1 77.19 386 ARG B N 1
ATOM 8548 C CA . ARG B 1 386 ? 9.18 22.391 41.562 1 77.19 386 ARG B CA 1
ATOM 8549 C C . ARG B 1 386 ? 9.484 21.969 40.125 1 77.19 386 ARG B C 1
ATOM 8551 O O . ARG B 1 386 ? 9.539 22.797 39.219 1 77.19 386 ARG B O 1
ATOM 8558 N N . GLU B 1 387 ? 9.797 20.688 40 1 85.06 387 GLU B N 1
ATOM 8559 C CA . GLU B 1 387 ? 9.93 20.047 38.688 1 85.06 387 GLU B CA 1
ATOM 8560 C C . GLU B 1 387 ? 8.586 19.938 38 1 85.06 387 GLU B C 1
ATOM 8562 O O . GLU B 1 387 ? 7.535 19.984 38.625 1 85.06 387 GLU B O 1
ATOM 8567 N N . THR B 1 388 ? 8.617 20.125 36.719 1 91.31 388 THR B N 1
ATOM 8568 C CA . THR B 1 388 ? 7.406 20.031 35.906 1 91.31 388 THR B CA 1
ATOM 8569 C C . THR B 1 388 ? 7.562 18.953 34.812 1 91.31 388 THR B C 1
ATOM 8571 O O . THR B 1 388 ? 8.602 18.297 34.75 1 91.31 388 THR B O 1
ATOM 8574 N N . ARG B 1 389 ? 6.488 18.703 34.125 1 91.31 389 ARG B N 1
ATOM 8575 C CA . ARG B 1 389 ? 6.516 17.766 33 1 91.31 389 ARG B CA 1
ATOM 8576 C C . ARG B 1 389 ? 5.941 18.422 31.75 1 91.31 389 ARG B C 1
ATOM 8578 O O . ARG B 1 389 ? 4.906 19.078 31.797 1 91.31 389 ARG B O 1
ATOM 8585 N N . TRP B 1 390 ? 6.656 18.328 30.656 1 93.75 390 TRP B N 1
ATOM 8586 C CA . TRP B 1 390 ? 6.102 18.734 29.375 1 93.75 390 TRP B CA 1
ATOM 8587 C C . TRP B 1 390 ? 4.961 17.812 28.953 1 93.75 390 TRP B C 1
ATOM 8589 O O . TRP B 1 390 ? 5.023 16.609 29.188 1 93.75 390 TRP B O 1
ATOM 8599 N N . PHE B 1 391 ? 3.947 18.359 28.406 1 93.5 391 PHE B N 1
ATOM 8600 C CA . PHE B 1 391 ? 2.768 17.594 28.031 1 93.5 391 PHE B CA 1
ATOM 8601 C C . PHE B 1 391 ? 2.623 17.516 26.516 1 93.5 391 PHE B C 1
ATOM 8603 O O . PHE B 1 391 ? 2.332 18.531 25.875 1 93.5 391 PHE B O 1
ATOM 8610 N N . TYR B 1 392 ? 2.818 16.359 25.922 1 93.12 392 TYR B N 1
ATOM 8611 C CA . TYR B 1 392 ? 2.627 16.125 24.5 1 93.12 392 TYR B CA 1
ATOM 8612 C C . TYR B 1 392 ? 1.186 15.734 24.203 1 93.12 392 TYR B C 1
ATOM 8614 O O . TYR B 1 392 ? 0.7 14.711 24.688 1 93.12 392 TYR B O 1
ATOM 8622 N N . GLU B 1 393 ? 0.569 16.547 23.422 1 87.62 393 GLU B N 1
ATOM 8623 C CA . GLU B 1 393 ? -0.807 16.281 23.016 1 87.62 393 GLU B CA 1
ATOM 8624 C C . GLU B 1 393 ? -0.855 15.516 21.703 1 87.62 393 GLU B C 1
ATOM 8626 O O . GLU B 1 393 ? -0.928 16.109 20.625 1 87.62 393 GLU B O 1
ATOM 8631 N N . ARG B 1 394 ? -0.896 14.242 21.922 1 79.25 394 ARG B N 1
ATOM 8632 C CA . ARG B 1 394 ? -0.926 13.359 20.766 1 79.25 394 ARG B CA 1
ATOM 8633 C C . ARG B 1 394 ? -2.234 13.508 20 1 79.25 394 ARG B C 1
ATOM 8635 O O . ARG B 1 394 ? -2.236 13.523 18.766 1 79.25 394 ARG B O 1
ATOM 8642 N N . ALA B 1 395 ? -3.289 13.516 20.688 1 68.69 395 ALA B N 1
ATOM 8643 C CA . ALA B 1 395 ? -4.621 13.758 20.141 1 68.69 395 ALA B CA 1
ATOM 8644 C C . ALA B 1 395 ? -5.188 15.078 20.656 1 68.69 395 ALA B C 1
ATOM 8646 O O . ALA B 1 395 ? -4.957 15.461 21.812 1 68.69 395 ALA B O 1
ATOM 8647 N N . ARG B 1 396 ? -5.898 15.695 19.891 1 67.06 396 ARG B N 1
ATOM 8648 C CA . ARG B 1 396 ? -6.426 17.016 20.234 1 67.06 396 ARG B CA 1
ATOM 8649 C C . ARG B 1 396 ? -7.301 16.938 21.484 1 67.06 396 ARG B C 1
ATOM 8651 O O . ARG B 1 396 ? -8.164 16.062 21.594 1 67.06 396 ARG B O 1
ATOM 8658 N N . GLY B 1 397 ? -7.031 17.875 22.375 1 70.81 397 GLY B N 1
ATOM 8659 C CA . GLY B 1 397 ? -7.875 18 23.547 1 70.81 397 GLY B CA 1
ATOM 8660 C C . GLY B 1 397 ? -7.418 17.141 24.703 1 70.81 397 GLY B C 1
ATOM 8661 O O . GLY B 1 397 ? -7.973 17.219 25.797 1 70.81 397 GLY B O 1
ATOM 8662 N N . GLN B 1 398 ? -6.418 16.422 24.516 1 76.31 398 GLN B N 1
ATOM 8663 C CA . GLN B 1 398 ? -5.953 15.516 25.562 1 76.31 398 GLN B CA 1
ATOM 8664 C C . GLN B 1 398 ? -5.602 16.266 26.828 1 76.31 398 GLN B C 1
ATOM 8666 O O . GLN B 1 398 ? -5.801 15.766 27.938 1 76.31 398 GLN B O 1
ATOM 8671 N N . TYR B 1 399 ? -4.988 17.453 26.734 1 83.81 399 TYR B N 1
ATOM 8672 C CA . TYR B 1 399 ? -4.602 18.266 27.891 1 83.81 399 TYR B CA 1
ATOM 8673 C C . TYR B 1 399 ? -5.828 18.688 28.688 1 83.81 399 TYR B C 1
ATOM 8675 O O . TYR B 1 399 ? -5.84 18.609 29.922 1 83.81 399 TYR B O 1
ATOM 8683 N N . ALA B 1 400 ? -6.809 19.156 27.953 1 75.06 400 ALA B N 1
ATOM 8684 C CA . ALA B 1 400 ? -8.055 19.578 28.594 1 75.06 400 ALA B CA 1
ATOM 8685 C C . ALA B 1 400 ? -8.789 18.375 29.188 1 75.06 400 ALA B C 1
ATOM 8687 O O . ALA B 1 400 ? -9.328 18.453 30.297 1 75.06 400 ALA B O 1
ATOM 8688 N N . ASP B 1 401 ? -8.789 17.297 28.484 1 73.12 401 ASP B N 1
ATOM 8689 C CA . ASP B 1 401 ? -9.484 16.094 28.906 1 73.12 401 ASP B CA 1
ATOM 8690 C C . ASP B 1 401 ? -8.875 15.531 30.203 1 73.12 401 ASP B C 1
ATOM 8692 O O . ASP B 1 401 ? -9.586 14.992 31.047 1 73.12 401 ASP B O 1
ATOM 8696 N N . ALA B 1 402 ? -7.609 15.648 30.266 1 77 402 ALA B N 1
ATOM 8697 C CA . ALA B 1 402 ? -6.902 15.133 31.438 1 77 402 ALA B CA 1
ATOM 8698 C C . ALA B 1 402 ? -7.328 15.867 32.688 1 77 402 ALA B C 1
ATOM 8700 O O . ALA B 1 402 ? -7.207 15.336 33.812 1 77 402 ALA B O 1
ATOM 8701 N N . GLN B 1 403 ? -7.949 17.031 32.5 1 77.12 403 GLN B N 1
ATOM 8702 C CA . GLN B 1 403 ? -8.336 17.859 33.656 1 77.12 403 GLN B CA 1
ATOM 8703 C C . GLN B 1 403 ? -9.836 17.781 33.906 1 77.12 403 GLN B C 1
ATOM 8705 O O . GLN B 1 403 ? -10.305 18.125 35 1 77.12 403 GLN B O 1
ATOM 8710 N N . SER B 1 404 ? -10.57 17.375 32.906 1 69.38 404 SER B N 1
ATOM 8711 C CA . SER B 1 404 ? -12.023 17.484 32.938 1 69.38 404 SER B CA 1
ATOM 8712 C C . SER B 1 404 ? -12.625 16.703 34.094 1 69.38 404 SER B C 1
ATOM 8714 O O . SER B 1 404 ? -13.625 17.125 34.688 1 69.38 404 SER B O 1
ATOM 8716 N N . LYS B 1 405 ? -12.039 15.562 34.531 1 66.88 405 LYS B N 1
ATOM 8717 C CA . LYS B 1 405 ? -12.625 14.734 35.562 1 66.88 405 LYS B CA 1
ATOM 8718 C C . LYS B 1 405 ? -11.961 14.992 36.906 1 66.88 405 LYS B C 1
ATOM 8720 O O . LYS B 1 405 ? -12.258 14.32 37.906 1 66.88 405 LYS B O 1
ATOM 8725 N N . LEU B 1 406 ? -11.133 16 36.969 1 71.31 406 LEU B N 1
ATOM 8726 C CA . LEU B 1 406 ? -10.383 16.281 38.188 1 71.31 406 LEU B CA 1
ATOM 8727 C C . LEU B 1 406 ? -11.086 17.344 39.031 1 71.31 406 LEU B C 1
ATOM 8729 O O . LEU B 1 406 ? -11.812 18.188 38.469 1 71.31 406 LEU B O 1
ATOM 8733 N N . THR B 1 407 ? -11.039 17.172 40.312 1 73.5 407 THR B N 1
ATOM 8734 C CA . THR B 1 407 ? -11.516 18.219 41.219 1 73.5 407 THR B CA 1
ATOM 8735 C C . THR B 1 407 ? -10.695 19.484 41.031 1 73.5 407 THR B C 1
ATOM 8737 O O . THR B 1 407 ? -9.617 19.469 40.438 1 73.5 407 THR B O 1
ATOM 8740 N N . PRO B 1 408 ? -11.219 20.594 41.438 1 77.69 408 PRO B N 1
ATOM 8741 C CA . PRO B 1 408 ? -10.469 21.844 41.281 1 77.69 408 PRO B CA 1
ATOM 8742 C C . PRO B 1 408 ? -9.078 21.766 41.906 1 77.69 408 PRO B C 1
ATOM 8744 O O . PRO B 1 408 ? -8.117 22.297 41.344 1 77.69 408 PRO B O 1
ATOM 8747 N N . ALA B 1 409 ? -9.047 21.141 43.062 1 78.62 409 ALA B N 1
ATOM 8748 C CA . ALA B 1 409 ? -7.75 20.984 43.719 1 78.62 409 ALA B CA 1
ATOM 8749 C C . ALA B 1 409 ? -6.816 20.109 42.875 1 78.62 409 ALA B C 1
ATOM 8751 O O . ALA B 1 409 ? -5.625 20.406 42.75 1 78.62 409 ALA B O 1
ATOM 8752 N N . GLU B 1 410 ? -7.359 19.109 42.312 1 82.06 410 GLU B N 1
ATOM 8753 C CA . GLU B 1 410 ? -6.586 18.219 41.469 1 82.06 410 GLU B CA 1
ATOM 8754 C C . GLU B 1 410 ? -6.172 18.906 40.188 1 82.06 410 GLU B C 1
ATOM 8756 O O . GLU B 1 410 ? -5.086 18.641 39.656 1 82.06 410 GLU B O 1
ATOM 8761 N N . GLN B 1 411 ? -7.016 19.734 39.688 1 84.62 411 GLN B N 1
ATOM 8762 C CA . GLN B 1 411 ? -6.699 20.5 38.5 1 84.62 411 GLN B CA 1
ATOM 8763 C C . GLN B 1 411 ? -5.508 21.422 38.719 1 84.62 411 GLN B C 1
ATOM 8765 O O . GLN B 1 411 ? -4.633 21.547 37.875 1 84.62 411 GLN B O 1
ATOM 8770 N N . ARG B 1 412 ? -5.547 22.031 39.875 1 84.75 412 ARG B N 1
ATOM 8771 C CA . ARG B 1 412 ? -4.434 22.906 40.219 1 84.75 412 ARG B CA 1
ATOM 8772 C C . ARG B 1 412 ? -3.123 22.125 40.281 1 84.75 412 ARG B C 1
ATOM 8774 O O . ARG B 1 412 ? -2.082 22.609 39.844 1 84.75 412 ARG B O 1
ATOM 8781 N N . ARG B 1 413 ? -3.203 21 40.875 1 83.12 413 ARG B N 1
ATOM 8782 C CA . ARG B 1 413 ? -2.023 20.141 40.969 1 83.12 413 ARG B CA 1
ATOM 8783 C C . ARG B 1 413 ? -1.544 19.719 39.594 1 83.12 413 ARG B C 1
ATOM 8785 O O . ARG B 1 413 ? -0.342 19.703 39.312 1 83.12 413 ARG B O 1
ATOM 8792 N N . PHE B 1 414 ? -2.496 19.406 38.75 1 88.19 414 PHE B N 1
ATOM 8793 C CA . PHE B 1 414 ? -2.174 19 37.406 1 88.19 414 PHE B CA 1
ATOM 8794 C C . PHE B 1 414 ? -1.49 20.125 36.625 1 88.19 414 PHE B C 1
ATOM 8796 O O . PHE B 1 414 ? -0.477 19.906 35.969 1 88.19 414 PHE B O 1
ATOM 8803 N N . LYS B 1 415 ? -2.014 21.281 36.719 1 87.5 415 LYS B N 1
ATOM 8804 C CA . LYS B 1 415 ? -1.478 22.438 36 1 87.5 415 LYS B CA 1
ATOM 8805 C C . LYS B 1 415 ? -0.104 22.828 36.562 1 87.5 415 LYS B C 1
ATOM 8807 O O . LYS B 1 415 ? 0.728 23.359 35.812 1 87.5 415 LYS B O 1
ATOM 8812 N N . ALA B 1 416 ? 0.048 22.531 37.812 1 86.5 416 ALA B N 1
ATOM 8813 C CA . ALA B 1 416 ? 1.358 22.781 38.406 1 86.5 416 ALA B CA 1
ATOM 8814 C C . ALA B 1 416 ? 2.4 21.797 37.875 1 86.5 416 ALA B C 1
ATOM 8816 O O . ALA B 1 416 ? 3.562 22.172 37.688 1 86.5 416 ALA B O 1
ATOM 8817 N N . GLU B 1 417 ? 1.948 20.594 37.656 1 87.56 417 GLU B N 1
ATOM 8818 C CA . GLU B 1 417 ? 2.832 19.547 37.156 1 87.56 417 GLU B CA 1
ATOM 8819 C C . GLU B 1 417 ? 3.033 19.672 35.656 1 87.56 417 GLU B C 1
ATOM 8821 O O . GLU B 1 417 ? 4.102 19.344 35.125 1 87.56 417 GLU B O 1
ATOM 8826 N N . HIS B 1 418 ? 1.989 20.047 34.969 1 90.81 418 HIS B N 1
ATOM 8827 C CA . HIS B 1 418 ? 1.977 20.203 33.531 1 90.81 418 HIS B CA 1
ATOM 8828 C C . HIS B 1 418 ? 1.537 21.609 33.125 1 90.81 418 HIS B C 1
ATOM 8830 O O . HIS B 1 418 ? 0.461 21.781 32.562 1 90.81 418 HIS B O 1
ATOM 8836 N N . PRO B 1 419 ? 2.426 22.531 33.281 1 88.12 419 PRO B N 1
ATOM 8837 C CA . PRO B 1 419 ? 2.021 23.906 32.969 1 88.12 419 PRO B CA 1
ATOM 8838 C C . PRO B 1 419 ? 1.635 24.062 31.484 1 88.12 419 PRO B C 1
ATOM 8840 O O . PRO B 1 419 ? 2.264 23.469 30.609 1 88.12 419 PRO B O 1
ATOM 8843 N N . LYS B 1 420 ? 0.708 24.906 31.234 1 84.5 420 LYS B N 1
ATOM 8844 C CA . LYS B 1 420 ? 0.134 25.094 29.906 1 84.5 420 LYS B CA 1
ATOM 8845 C C . LYS B 1 420 ? 1.204 25.5 28.891 1 84.5 420 LYS B C 1
ATOM 8847 O O . LYS B 1 420 ? 1.207 25.016 27.75 1 84.5 420 LYS B O 1
ATOM 8852 N N . PRO B 1 421 ? 2.135 26.328 29.281 1 85.44 421 PRO B N 1
ATOM 8853 C CA . PRO B 1 421 ? 3.168 26.719 28.328 1 85.44 421 PRO B CA 1
ATOM 8854 C C . PRO B 1 421 ? 4.066 25.547 27.922 1 85.44 421 PRO B C 1
ATOM 8856 O O . PRO B 1 421 ? 4.785 25.641 26.922 1 85.44 421 PRO B O 1
ATOM 8859 N N . GLN B 1 422 ? 4.008 24.484 28.734 1 91.31 422 GLN B N 1
ATOM 8860 C CA . GLN B 1 422 ? 4.828 23.312 28.438 1 91.31 422 GLN B CA 1
ATOM 8861 C C . GLN B 1 422 ? 4.016 22.234 27.734 1 91.31 422 GLN B C 1
ATOM 8863 O O . GLN B 1 422 ? 4.391 21.062 27.734 1 91.31 422 GLN B O 1
ATOM 8868 N N . MET B 1 423 ? 2.924 22.672 27.234 1 92.19 423 MET B N 1
ATOM 8869 C CA . MET B 1 423 ? 2.107 21.781 26.406 1 92.19 423 MET B CA 1
ATOM 8870 C C . MET B 1 423 ? 2.404 21.984 24.938 1 92.19 423 MET B C 1
ATOM 8872 O O . MET B 1 423 ? 2.549 23.125 24.484 1 92.19 423 MET B O 1
ATOM 8876 N N . PHE B 1 424 ? 2.543 20.891 24.094 1 92.38 424 PHE B N 1
ATOM 8877 C CA . PHE B 1 424 ? 2.775 21.047 22.656 1 92.38 424 PHE B CA 1
ATOM 8878 C C . PHE B 1 424 ? 2.082 19.922 21.875 1 92.38 424 PHE B C 1
ATOM 8880 O O . PHE B 1 424 ? 1.88 18.828 22.406 1 92.38 424 PHE B O 1
ATOM 8887 N N . THR B 1 425 ? 1.735 20.281 20.688 1 89.25 425 THR B N 1
ATOM 8888 C CA . THR B 1 425 ? 0.981 19.359 19.844 1 89.25 425 THR B CA 1
ATOM 8889 C C . THR B 1 425 ? 1.897 18.703 18.812 1 89.25 425 THR B C 1
ATOM 8891 O O . THR B 1 425 ? 3.096 18.984 18.766 1 89.25 425 THR B O 1
ATOM 8894 N N . LYS B 1 426 ? 1.3 17.766 18.031 1 87.44 426 LYS B N 1
ATOM 8895 C CA . LYS B 1 426 ? 2.059 17.094 16.984 1 87.44 426 LYS B CA 1
ATOM 8896 C C . LYS B 1 426 ? 2.543 18.094 15.938 1 87.44 426 LYS B C 1
ATOM 8898 O O . LYS B 1 426 ? 3.648 17.953 15.406 1 87.44 426 LYS B O 1
ATOM 8903 N N . THR B 1 427 ? 1.687 19.078 15.656 1 86.5 427 THR B N 1
ATOM 8904 C CA . THR B 1 427 ? 2.074 20.078 14.672 1 86.5 427 THR B CA 1
ATOM 8905 C C . THR B 1 427 ? 3.193 20.953 15.211 1 86.5 427 THR B C 1
ATOM 8907 O O . THR B 1 427 ? 4.062 21.406 14.453 1 86.5 427 THR B O 1
ATOM 8910 N N . ASP B 1 428 ? 3.174 21.203 16.5 1 91.88 428 ASP B N 1
ATOM 8911 C CA . ASP B 1 428 ? 4.273 21.922 17.141 1 91.88 428 ASP B CA 1
ATOM 8912 C C . ASP B 1 428 ? 5.582 21.156 17.016 1 91.88 428 ASP B C 1
ATOM 8914 O O . ASP B 1 428 ? 6.617 21.719 16.641 1 91.88 428 ASP B O 1
ATOM 8918 N N . LEU B 1 429 ? 5.434 19.922 17.359 1 93.88 429 LEU B N 1
ATOM 8919 C CA . LEU B 1 429 ? 6.605 19.062 17.312 1 93.88 429 LEU B CA 1
ATOM 8920 C C . LEU B 1 429 ? 7.242 19.094 15.922 1 93.88 429 LEU B C 1
ATOM 8922 O O . LEU B 1 429 ? 8.469 19.141 15.797 1 93.88 429 LEU B O 1
ATOM 8926 N N . ALA B 1 430 ? 6.395 19.078 14.945 1 91.56 430 ALA B N 1
ATOM 8927 C CA . ALA B 1 430 ? 6.875 19.125 13.57 1 91.56 430 ALA B CA 1
ATOM 8928 C C . ALA B 1 430 ? 7.645 20.422 13.305 1 91.56 430 ALA B C 1
ATOM 8930 O O . ALA B 1 430 ? 8.688 20.406 12.648 1 91.56 430 ALA B O 1
ATOM 8931 N N . LYS B 1 431 ? 7.152 21.5 13.797 1 94 431 LYS B N 1
ATOM 8932 C CA . LYS B 1 431 ? 7.809 22.781 13.625 1 94 431 LYS B CA 1
ATOM 8933 C C . LYS B 1 431 ? 9.156 22.812 14.344 1 94 431 LYS B C 1
ATOM 8935 O O . LYS B 1 431 ? 10.148 23.281 13.781 1 94 431 LYS B O 1
ATOM 8940 N N . PHE B 1 432 ? 9.148 22.281 15.57 1 95.5 432 PHE B N 1
ATOM 8941 C CA . PHE B 1 432 ? 10.359 22.266 16.391 1 95.5 432 PHE B CA 1
ATOM 8942 C C . PHE B 1 432 ? 11.484 21.531 15.68 1 95.5 432 PHE B C 1
ATOM 8944 O O . PHE B 1 432 ? 12.648 21.922 15.781 1 95.5 432 PHE B O 1
ATOM 8951 N N . GLU B 1 433 ? 11.07 20.516 14.961 1 95.25 433 GLU B N 1
ATOM 8952 C CA . GLU B 1 433 ? 12.062 19.594 14.414 1 95.25 433 GLU B CA 1
ATOM 8953 C C . GLU B 1 433 ? 12.438 19.984 12.984 1 95.25 433 GLU B C 1
ATOM 8955 O O . GLU B 1 433 ? 13.617 19.984 12.625 1 95.25 433 GLU B O 1
ATOM 8960 N N . ASN B 1 434 ? 11.461 20.359 12.172 1 94.12 434 ASN B N 1
ATOM 8961 C CA . ASN B 1 434 ? 11.688 20.547 10.742 1 94.12 434 ASN B CA 1
ATOM 8962 C C . ASN B 1 434 ? 12.609 21.719 10.469 1 94.12 434 ASN B C 1
ATOM 8964 O O . ASN B 1 434 ? 13.336 21.734 9.477 1 94.12 434 ASN B O 1
ATOM 8968 N N . VAL B 1 435 ? 12.602 22.672 11.281 1 94.62 435 VAL B N 1
ATOM 8969 C CA . VAL B 1 435 ? 13.422 23.859 11.062 1 94.62 435 VAL B CA 1
ATOM 8970 C C . VAL B 1 435 ? 14.898 23.484 11.125 1 94.62 435 VAL B C 1
ATOM 8972 O O . VAL B 1 435 ? 15.75 24.141 10.523 1 94.62 435 VAL B O 1
ATOM 8975 N N . TRP B 1 436 ? 15.188 22.422 11.82 1 93.94 436 TRP B N 1
ATOM 8976 C CA . TRP B 1 436 ? 16.562 21.984 12 1 93.94 436 TRP B CA 1
ATOM 8977 C C . TRP B 1 436 ? 16.922 20.891 11 1 93.94 436 TRP B C 1
ATOM 8979 O O . TRP B 1 436 ? 18.047 20.844 10.492 1 93.94 436 TRP B O 1
ATOM 8989 N N . ASP B 1 437 ? 15.977 19.984 10.766 1 91.25 437 ASP B N 1
ATOM 8990 C CA . ASP B 1 437 ? 16.328 18.719 10.102 1 91.25 437 ASP B CA 1
ATOM 8991 C C . ASP B 1 437 ? 15.781 18.688 8.68 1 91.25 437 ASP B C 1
ATOM 8993 O O . ASP B 1 437 ? 16.062 17.75 7.926 1 91.25 437 ASP B O 1
ATOM 8997 N N . ASP B 1 438 ? 14.984 19.609 8.359 1 86.06 438 ASP B N 1
ATOM 8998 C CA . ASP B 1 438 ? 14.391 19.641 7.027 1 86.06 438 ASP B CA 1
ATOM 8999 C C . ASP B 1 438 ? 14.5 21.031 6.41 1 86.06 438 ASP B C 1
ATOM 9001 O O . ASP B 1 438 ? 15.055 21.953 7.027 1 86.06 438 ASP B O 1
ATOM 9005 N N . HIS B 1 439 ? 14.102 21.141 5.129 1 84.38 439 HIS B N 1
ATOM 9006 C CA . HIS B 1 439 ? 14.055 22.438 4.469 1 84.38 439 HIS B CA 1
ATOM 9007 C C . HIS B 1 439 ? 13.078 23.375 5.176 1 84.38 439 HIS B C 1
ATOM 9009 O O . HIS B 1 439 ? 11.914 23.031 5.391 1 84.38 439 HIS B O 1
ATOM 9015 N N . PRO B 1 440 ? 13.516 24.594 5.637 1 90.38 440 PRO B N 1
ATOM 9016 C CA . PRO B 1 440 ? 12.695 25.5 6.449 1 90.38 440 PRO B CA 1
ATOM 9017 C C . PRO B 1 440 ? 11.461 26 5.703 1 90.38 440 PRO B C 1
ATOM 9019 O O . PRO B 1 440 ? 10.531 26.531 6.324 1 90.38 440 PRO B O 1
ATOM 9022 N N . ARG B 1 441 ? 11.477 25.859 4.398 1 89.62 441 ARG B N 1
ATOM 9023 C CA . ARG B 1 441 ? 10.32 26.312 3.633 1 89.62 441 ARG B CA 1
ATOM 9024 C C . ARG B 1 441 ? 9.047 25.609 4.09 1 89.62 441 ARG B C 1
ATOM 9026 O O . ARG B 1 441 ? 7.957 26.172 4.023 1 89.62 441 ARG B O 1
ATOM 9033 N N . TRP B 1 442 ? 9.172 24.344 4.551 1 88.69 442 TRP B N 1
ATOM 9034 C CA . TRP B 1 442 ? 8 23.562 4.949 1 88.69 442 TRP B CA 1
ATOM 9035 C C . TRP B 1 442 ? 7.285 24.219 6.129 1 88.69 442 TRP B C 1
ATOM 9037 O O . TRP B 1 442 ? 6.055 24.188 6.207 1 88.69 442 TRP B O 1
ATOM 9047 N N . VAL B 1 443 ? 8.016 24.797 7.02 1 90.62 443 VAL B N 1
ATOM 9048 C CA . VAL B 1 443 ? 7.434 25.484 8.164 1 90.62 443 VAL B CA 1
ATOM 9049 C C . VAL B 1 443 ? 6.652 26.719 7.68 1 90.62 443 VAL B C 1
ATOM 9051 O O . VAL B 1 443 ? 5.633 27.078 8.273 1 90.62 443 VAL B O 1
ATOM 9054 N N . ASN B 1 444 ? 7.125 27.25 6.57 1 89.69 444 ASN B N 1
ATOM 9055 C CA . ASN B 1 444 ? 6.496 28.453 6.023 1 89.69 444 ASN B CA 1
ATOM 9056 C C . ASN B 1 444 ? 5.246 28.109 5.219 1 89.69 444 ASN B C 1
ATOM 9058 O O . ASN B 1 444 ? 4.414 28.969 4.949 1 89.69 444 ASN B O 1
ATOM 9062 N N . LEU B 1 445 ? 5.031 26.828 4.859 1 84.06 445 LEU B N 1
ATOM 9063 C CA . LEU B 1 445 ? 3.898 26.406 4.043 1 84.06 445 LEU B CA 1
ATOM 9064 C C . LEU B 1 445 ? 2.664 26.172 4.91 1 84.06 445 LEU B C 1
ATOM 9066 O O . LEU B 1 445 ? 1.577 25.906 4.387 1 84.06 445 LEU B O 1
ATOM 9070 N N . GLY B 1 446 ? 2.812 26.281 6.207 1 80.69 446 GLY B N 1
ATOM 9071 C CA . GLY B 1 446 ? 1.687 26.062 7.105 1 80.69 446 GLY B CA 1
ATOM 9072 C C . GLY B 1 446 ? 1.835 24.828 7.973 1 80.69 446 GLY B C 1
ATOM 9073 O O . GLY B 1 446 ? 2.568 23.906 7.621 1 80.69 446 GLY B O 1
ATOM 9074 N N . SER B 1 447 ? 1.11 24.812 9 1 81.31 447 SER B N 1
ATOM 9075 C CA . SER B 1 447 ? 1.264 23.797 10.039 1 81.31 447 SER B CA 1
ATOM 9076 C C . SER B 1 447 ? 0.912 22.422 9.516 1 81.31 447 SER B C 1
ATOM 9078 O O . SER B 1 447 ? 1.579 21.438 9.844 1 81.31 447 SER B O 1
ATOM 9080 N N . GLN B 1 448 ? -0.068 22.375 8.734 1 75.19 448 GLN B N 1
ATOM 9081 C CA . GLN B 1 448 ? -0.532 21.078 8.273 1 75.19 448 GLN B CA 1
ATOM 9082 C C . GLN B 1 448 ? 0.441 20.469 7.258 1 75.19 448 GLN B C 1
ATOM 9084 O O . GLN B 1 448 ? 0.798 19.297 7.355 1 75.19 448 GLN B O 1
ATOM 9089 N N . LYS B 1 449 ? 0.846 21.234 6.281 1 78.31 449 LYS B N 1
ATOM 9090 C CA . LYS B 1 449 ? 1.813 20.766 5.297 1 78.31 449 LYS B CA 1
ATOM 9091 C C . LYS B 1 449 ? 3.145 20.422 5.953 1 78.31 449 LYS B C 1
ATOM 9093 O O . LYS B 1 449 ? 3.807 19.453 5.559 1 78.31 449 LYS B O 1
ATOM 9098 N N . ASN B 1 450 ? 3.502 21.266 6.902 1 87.75 450 ASN B N 1
ATOM 9099 C CA . ASN B 1 450 ? 4.719 21 7.66 1 87.75 450 ASN B CA 1
ATOM 9100 C C . ASN B 1 450 ? 4.629 19.672 8.398 1 87.75 450 ASN B C 1
ATOM 9102 O O . ASN B 1 450 ? 5.594 18.906 8.422 1 87.75 450 ASN B O 1
ATOM 9106 N N . PHE B 1 451 ? 3.561 19.391 8.984 1 86.12 451 PHE B N 1
ATOM 9107 C CA . PHE B 1 451 ? 3.377 18.141 9.703 1 86.12 451 PHE B CA 1
ATOM 9108 C C . PHE B 1 451 ? 3.398 16.953 8.742 1 86.12 451 PHE B C 1
ATOM 9110 O O . PHE B 1 451 ? 3.953 15.898 9.062 1 86.12 451 PHE B O 1
ATOM 9117 N N . ALA B 1 452 ? 2.748 17.156 7.648 1 76.81 452 ALA B N 1
ATOM 9118 C CA . ALA B 1 452 ? 2.75 16.078 6.652 1 76.81 452 ALA B CA 1
ATOM 9119 C C . ALA B 1 452 ? 4.176 15.711 6.254 1 76.81 452 ALA B C 1
ATOM 9121 O O . ALA B 1 452 ? 4.492 14.523 6.109 1 76.81 452 ALA B O 1
ATOM 9122 N N . ARG B 1 453 ? 4.984 16.734 6.074 1 82.88 453 ARG B N 1
ATOM 9123 C CA . ARG B 1 453 ? 6.383 16.5 5.73 1 82.88 453 ARG B CA 1
ATOM 9124 C C . ARG B 1 453 ? 7.109 15.773 6.859 1 82.88 453 ARG B C 1
ATOM 9126 O O . ARG B 1 453 ? 7.895 14.859 6.609 1 82.88 453 ARG B O 1
ATOM 9133 N N . TYR B 1 454 ? 6.871 16.172 8.023 1 88.88 454 TYR B N 1
ATOM 9134 C CA . TYR B 1 454 ? 7.445 15.547 9.211 1 88.88 454 TYR B CA 1
ATOM 9135 C C . TYR B 1 454 ? 7.027 14.078 9.312 1 88.88 454 TYR B C 1
ATOM 9137 O O . TYR B 1 454 ? 7.859 13.211 9.562 1 88.88 454 TYR B O 1
ATOM 9145 N N . ALA B 1 455 ? 5.762 13.867 9.156 1 82.31 455 ALA B N 1
ATOM 9146 C CA . ALA B 1 455 ? 5.199 12.531 9.258 1 82.31 455 ALA B CA 1
ATOM 9147 C C . ALA B 1 455 ? 5.828 11.586 8.242 1 82.31 455 ALA B C 1
ATOM 9149 O O . ALA B 1 455 ? 6.148 10.438 8.562 1 82.31 455 ALA B O 1
ATOM 9150 N N . ALA B 1 456 ? 5.961 12.039 7.035 1 76.81 456 ALA B N 1
ATOM 9151 C CA . ALA B 1 456 ? 6.566 11.234 5.98 1 76.81 456 ALA B CA 1
ATOM 9152 C C . ALA B 1 456 ? 8 10.859 6.336 1 76.81 456 ALA B C 1
ATOM 9154 O O . ALA B 1 456 ? 8.406 9.703 6.172 1 76.81 456 ALA B O 1
ATOM 9155 N N . ARG B 1 457 ? 8.734 11.828 6.812 1 84.88 457 ARG B N 1
ATOM 9156 C CA . ARG B 1 457 ? 10.133 11.602 7.141 1 84.88 457 ARG B CA 1
ATOM 9157 C C . ARG B 1 457 ? 10.273 10.688 8.352 1 84.88 457 ARG B C 1
ATOM 9159 O O . ARG B 1 457 ? 11.008 9.703 8.312 1 84.88 457 ARG B O 1
ATOM 9166 N N . ILE B 1 458 ? 9.57 11.016 9.391 1 87.19 458 ILE B N 1
ATOM 9167 C CA . ILE B 1 458 ? 9.688 10.273 10.641 1 87.19 458 ILE B CA 1
ATOM 9168 C C . ILE B 1 458 ? 9.133 8.859 10.461 1 87.19 458 ILE B C 1
ATOM 9170 O O . ILE B 1 458 ? 9.656 7.906 11.039 1 87.19 458 ILE B O 1
ATOM 9174 N N . GLY B 1 459 ? 8.008 8.812 9.75 1 77.56 459 GLY B N 1
ATOM 9175 C CA . GLY B 1 459 ? 7.488 7.488 9.453 1 77.56 459 GLY B CA 1
ATOM 9176 C C . GLY B 1 459 ? 8.516 6.574 8.812 1 77.56 459 GLY B C 1
ATOM 9177 O O . GLY B 1 459 ? 8.664 5.418 9.219 1 77.56 459 GLY B O 1
ATOM 9178 N N . SER B 1 460 ? 9.25 7.055 7.863 1 75.38 460 SER B N 1
ATOM 9179 C CA . SER B 1 460 ? 10.289 6.305 7.172 1 75.38 460 SER B CA 1
ATOM 9180 C C . SER B 1 460 ? 11.438 5.949 8.109 1 75.38 460 SER B C 1
ATOM 9182 O O . SER B 1 460 ? 11.953 4.832 8.078 1 75.38 460 SER B O 1
ATOM 9184 N N . GLU B 1 461 ? 11.828 6.926 8.938 1 82.25 461 GLU B N 1
ATOM 9185 C CA . GLU B 1 461 ? 12.93 6.707 9.875 1 82.25 461 GLU B CA 1
ATOM 9186 C C . GLU B 1 461 ? 12.555 5.68 10.938 1 82.25 461 GLU B C 1
ATOM 9188 O O . GLU B 1 461 ? 13.398 4.898 11.383 1 82.25 461 GLU B O 1
ATOM 9193 N N . TRP B 1 462 ? 11.32 5.758 11.352 1 81.75 462 TRP B N 1
ATOM 9194 C CA . TRP B 1 462 ? 10.828 4.816 12.352 1 81.75 462 TRP B CA 1
ATOM 9195 C C . TRP B 1 462 ? 10.891 3.387 11.836 1 81.75 462 TRP B C 1
ATOM 9197 O O . TRP B 1 462 ? 11.258 2.467 12.57 1 81.75 462 TRP B O 1
ATOM 9207 N N . GLU B 1 463 ? 10.484 3.244 10.555 1 70.44 463 GLU B N 1
ATOM 9208 C CA . GLU B 1 463 ? 10.5 1.924 9.938 1 70.44 463 GLU B CA 1
ATOM 9209 C C . GLU B 1 463 ? 11.922 1.37 9.852 1 70.44 463 GLU B C 1
ATOM 9211 O O . GLU B 1 463 ? 12.133 0.161 9.969 1 70.44 463 GLU B O 1
ATOM 9216 N N . LYS B 1 464 ? 12.867 2.236 9.695 1 71.06 464 LYS B N 1
ATOM 9217 C CA . LYS B 1 464 ? 14.266 1.833 9.617 1 71.06 464 LYS B CA 1
ATOM 9218 C C . LYS B 1 464 ? 14.812 1.456 10.992 1 71.06 464 LYS B C 1
ATOM 9220 O O . LYS B 1 464 ? 15.477 0.43 11.141 1 71.06 464 LYS B O 1
ATOM 9225 N N . SER B 1 465 ? 14.508 2.438 11.93 1 79.12 465 SER B N 1
ATOM 9226 C CA . SER B 1 465 ? 14.969 2.189 13.297 1 79.12 465 SER B CA 1
ATOM 9227 C C . SER B 1 465 ? 14.117 2.951 14.305 1 79.12 465 SER B C 1
ATOM 9229 O O . SER B 1 465 ? 14.32 4.148 14.523 1 79.12 465 SER B O 1
ATOM 9231 N N . SER B 1 466 ? 13.289 2.303 14.961 1 81.75 466 SER B N 1
ATOM 9232 C CA . SER B 1 466 ? 12.438 2.951 15.945 1 81.75 466 SER B CA 1
ATOM 9233 C C . SER B 1 466 ? 13.234 3.369 17.188 1 81.75 466 SER B C 1
ATOM 9235 O O . SER B 1 466 ? 12.812 4.254 17.922 1 81.75 466 SER B O 1
ATOM 9237 N N . ASP B 1 467 ? 14.43 2.762 17.422 1 83.5 467 ASP B N 1
ATOM 9238 C CA . ASP B 1 467 ? 15.242 3.018 18.609 1 83.5 467 ASP B CA 1
ATOM 9239 C C . ASP B 1 467 ? 15.812 4.434 18.594 1 83.5 467 ASP B C 1
ATOM 9241 O O . ASP B 1 467 ? 16.219 4.953 19.625 1 83.5 467 ASP B O 1
ATOM 9245 N N . ALA B 1 468 ? 15.891 4.93 17.406 1 87.81 468 ALA B N 1
ATOM 9246 C CA . ALA B 1 468 ? 16.422 6.281 17.281 1 87.81 468 ALA B CA 1
ATOM 9247 C C . ALA B 1 468 ? 15.523 7.297 17.984 1 87.81 468 ALA B C 1
ATOM 9249 O O . ALA B 1 468 ? 15.969 8.398 18.312 1 87.81 468 ALA B O 1
ATOM 9250 N N . PHE B 1 469 ? 14.289 6.957 18.203 1 91.56 469 PHE B N 1
ATOM 9251 C CA . PHE B 1 469 ? 13.328 7.836 18.859 1 91.56 469 PHE B CA 1
ATOM 9252 C C . PHE B 1 469 ? 13.18 7.469 20.328 1 91.56 469 PHE B C 1
ATOM 9254 O O . PHE B 1 469 ? 12.266 6.73 20.703 1 91.56 469 PHE B O 1
ATOM 9261 N N . ASN B 1 470 ? 14.086 8.047 21.125 1 90.69 470 ASN B N 1
ATOM 9262 C CA . ASN B 1 470 ? 14.266 7.688 22.516 1 90.69 470 ASN B CA 1
ATOM 9263 C C . ASN B 1 470 ? 14.133 8.898 23.438 1 90.69 470 ASN B C 1
ATOM 9265 O O . ASN B 1 470 ? 13.672 9.961 23 1 90.69 470 ASN B O 1
ATOM 9269 N N . GLU B 1 471 ? 14.484 8.75 24.688 1 88.44 471 GLU B N 1
ATOM 9270 C CA . GLU B 1 471 ? 14.352 9.836 25.656 1 88.44 471 GLU B CA 1
ATOM 9271 C C . GLU B 1 471 ? 15.18 11.047 25.25 1 88.44 471 GLU B C 1
ATOM 9273 O O . GLU B 1 471 ? 14.758 12.188 25.453 1 88.44 471 GLU B O 1
ATOM 9278 N N . PHE B 1 472 ? 16.312 10.75 24.734 1 91.44 472 PHE B N 1
ATOM 9279 C CA . PHE B 1 472 ? 17.141 11.852 24.281 1 91.44 472 PHE B CA 1
ATOM 9280 C C . PHE B 1 472 ? 16.453 12.625 23.172 1 91.44 472 PHE B C 1
ATOM 9282 O O . PHE B 1 472 ? 16.5 13.859 23.141 1 91.44 472 PHE B O 1
ATOM 9289 N N . TYR B 1 473 ? 15.938 11.875 22.203 1 94.5 473 TYR B N 1
ATOM 9290 C CA . TYR B 1 473 ? 15.203 12.516 21.125 1 94.5 473 TYR B CA 1
ATOM 9291 C C . TYR B 1 473 ? 14.133 13.453 21.672 1 94.5 473 TYR B C 1
ATOM 9293 O O . TYR B 1 473 ? 13.961 14.57 21.188 1 94.5 473 TYR B O 1
ATOM 9301 N N . PHE B 1 474 ? 13.391 12.969 22.688 1 95.56 474 PHE B N 1
ATOM 9302 C CA . PHE B 1 474 ? 12.328 13.758 23.297 1 95.56 474 PHE B CA 1
ATOM 9303 C C . PHE B 1 474 ? 12.891 15.023 23.938 1 95.56 474 PHE B C 1
ATOM 9305 O O . PHE B 1 474 ? 12.367 16.125 23.719 1 95.56 474 PHE B O 1
ATOM 9312 N N . LYS B 1 475 ? 13.914 14.82 24.734 1 94.56 475 LYS B N 1
ATOM 9313 C CA . LYS B 1 475 ? 14.531 15.961 25.406 1 94.56 475 LYS B CA 1
ATOM 9314 C C . LYS B 1 475 ? 15.047 16.984 24.391 1 94.56 475 LYS B C 1
ATOM 9316 O O . LYS B 1 475 ? 14.906 18.188 24.594 1 94.56 475 LYS B O 1
ATOM 9321 N N . ARG B 1 476 ? 15.648 16.469 23.375 1 95.62 476 ARG B N 1
ATOM 9322 C CA . ARG B 1 476 ? 16.141 17.359 22.328 1 95.62 476 ARG B CA 1
ATOM 9323 C C . ARG B 1 476 ? 15 18.109 21.656 1 95.62 476 ARG B C 1
ATOM 9325 O O . ARG B 1 476 ? 15.125 19.297 21.359 1 95.62 476 ARG B O 1
ATOM 9332 N N . ALA B 1 477 ? 13.906 17.422 21.406 1 96.56 477 ALA B N 1
ATOM 9333 C CA . ALA B 1 477 ? 12.742 18.047 20.766 1 96.56 477 ALA B CA 1
ATOM 9334 C C . ALA B 1 477 ? 12.18 19.156 21.625 1 96.56 477 ALA B C 1
ATOM 9336 O O . ALA B 1 477 ? 11.805 20.219 21.125 1 96.56 477 ALA B O 1
ATOM 9337 N N . VAL B 1 478 ? 12.102 18.906 22.891 1 96.69 478 VAL B N 1
ATOM 9338 C CA . VAL B 1 478 ? 11.609 19.906 23.812 1 96.69 478 VAL B CA 1
ATOM 9339 C C . VAL B 1 478 ? 12.57 21.094 23.844 1 96.69 478 VAL B C 1
ATOM 9341 O O . VAL B 1 478 ? 12.148 22.25 23.859 1 96.69 478 VAL B O 1
ATOM 9344 N N . ALA B 1 479 ? 13.875 20.781 23.891 1 96.81 479 ALA B N 1
ATOM 9345 C CA . ALA B 1 479 ? 14.875 21.844 23.859 1 96.81 479 ALA B CA 1
ATOM 9346 C C . ALA B 1 479 ? 14.719 22.703 22.594 1 96.81 479 ALA B C 1
ATOM 9348 O O . ALA B 1 479 ? 14.812 23.938 22.656 1 96.81 479 ALA B O 1
ATOM 9349 N N . ARG B 1 480 ? 14.5 22.078 21.516 1 97.38 480 ARG B N 1
ATOM 9350 C CA . ARG B 1 480 ? 14.281 22.781 20.25 1 97.38 480 ARG B CA 1
ATOM 9351 C C . ARG B 1 480 ? 12.992 23.594 20.297 1 97.38 480 ARG B C 1
ATOM 9353 O O . ARG B 1 480 ? 12.906 24.672 19.719 1 97.38 480 ARG B O 1
ATOM 9360 N N . GLY B 1 481 ? 12 23.047 21.047 1 96.62 481 GLY B N 1
ATOM 9361 C CA . GLY B 1 481 ? 10.789 23.812 21.297 1 96.62 481 GLY B CA 1
ATOM 9362 C C . GLY B 1 481 ? 11.016 25.062 22.125 1 96.62 481 GLY B C 1
ATOM 9363 O O . GLY B 1 481 ? 10.461 26.109 21.844 1 96.62 481 GLY B O 1
ATOM 9364 N N . LEU B 1 482 ? 11.867 24.906 23.141 1 95.81 482 LEU B N 1
ATOM 9365 C CA . LEU B 1 482 ? 12.234 26.031 23.984 1 95.81 482 LEU B CA 1
ATOM 9366 C C . LEU B 1 482 ? 12.922 27.125 23.156 1 95.81 482 LEU B C 1
ATOM 9368 O O . LEU B 1 482 ? 12.633 28.312 23.312 1 95.81 482 LEU B O 1
ATOM 9372 N N . ILE B 1 483 ? 13.766 26.672 22.281 1 97.12 483 ILE B N 1
ATOM 9373 C CA . ILE B 1 483 ? 14.469 27.609 21.422 1 97.12 483 ILE B CA 1
ATOM 9374 C C . ILE B 1 483 ? 13.484 28.281 20.484 1 97.12 483 ILE B C 1
ATOM 9376 O O . ILE B 1 483 ? 13.555 29.5 20.266 1 97.12 483 ILE B O 1
ATOM 9380 N N . PHE B 1 484 ? 12.609 27.531 19.922 1 96.5 484 PHE B N 1
ATOM 9381 C CA . PHE B 1 484 ? 11.609 28.062 19 1 96.5 484 PHE B CA 1
ATOM 9382 C C . PHE B 1 484 ? 10.773 29.141 19.656 1 96.5 484 PHE B C 1
ATOM 9384 O O . PHE B 1 484 ? 10.625 30.25 19.125 1 96.5 484 PHE B O 1
ATOM 9391 N N . ARG B 1 485 ? 10.266 28.906 20.828 1 93.38 485 ARG B N 1
ATOM 9392 C CA . ARG B 1 485 ? 9.422 29.844 21.562 1 93.38 485 ARG B CA 1
ATOM 9393 C C . ARG B 1 485 ? 10.211 31.078 22 1 93.38 485 ARG B C 1
ATOM 9395 O O . ARG B 1 485 ? 9.695 32.188 21.984 1 93.38 485 ARG B O 1
ATOM 9402 N N . ALA B 1 486 ? 11.414 30.828 22.406 1 94.94 486 ALA B N 1
ATOM 9403 C CA . ALA B 1 486 ? 12.281 31.953 22.75 1 94.94 486 ALA B CA 1
ATOM 9404 C C . ALA B 1 486 ? 12.516 32.875 21.547 1 94.94 486 ALA B C 1
ATOM 9406 O O . ALA B 1 486 ? 12.531 34.094 21.672 1 94.94 486 ALA B O 1
ATOM 9407 N N . THR B 1 487 ? 12.773 32.25 20.422 1 96.06 487 THR B N 1
ATOM 9408 C CA . THR B 1 487 ? 12.992 33.031 19.219 1 96.06 487 THR B CA 1
ATOM 9409 C C . THR B 1 487 ? 11.766 33.844 18.875 1 96.06 487 THR B C 1
ATOM 9411 O O . THR B 1 487 ? 11.891 35 18.453 1 96.06 487 THR B O 1
ATOM 9414 N N . GLU B 1 488 ? 10.586 33.281 19.047 1 92.69 488 GLU B N 1
ATOM 9415 C CA . GLU B 1 488 ? 9.352 34.031 18.844 1 92.69 488 GLU B CA 1
ATOM 9416 C C . GLU B 1 488 ? 9.289 35.25 19.75 1 92.69 488 GLU B C 1
ATOM 9418 O O . GLU B 1 488 ? 8.969 36.344 19.297 1 92.69 488 GLU B O 1
ATOM 9423 N N . ARG B 1 489 ? 9.648 35.062 20.969 1 91.12 489 ARG B N 1
ATOM 9424 C CA . ARG B 1 489 ? 9.633 36.156 21.953 1 91.12 489 ARG B CA 1
ATOM 9425 C C . ARG B 1 489 ? 10.68 37.219 21.609 1 91.12 489 ARG B C 1
ATOM 9427 O O . ARG B 1 489 ? 10.391 38.406 21.672 1 91.12 489 ARG B O 1
ATOM 9434 N N . ILE B 1 490 ? 11.828 36.781 21.266 1 94.81 490 ILE B N 1
ATOM 9435 C CA . ILE B 1 490 ? 12.938 37.688 20.984 1 94.81 490 ILE B CA 1
ATOM 9436 C C . ILE B 1 490 ? 12.617 38.531 19.75 1 94.81 490 ILE B C 1
ATOM 9438 O O . ILE B 1 490 ? 12.836 39.75 19.75 1 94.81 490 ILE B O 1
ATOM 9442 N N . VAL B 1 491 ? 12.125 37.906 18.766 1 94.25 491 VAL B N 1
ATOM 9443 C CA . VAL B 1 491 ? 11.773 38.625 17.531 1 94.25 491 VAL B CA 1
ATOM 9444 C C . VAL B 1 491 ? 10.695 39.656 17.828 1 94.25 491 VAL B C 1
ATOM 9446 O O . VAL B 1 491 ? 10.789 40.812 17.375 1 94.25 491 VAL B O 1
ATOM 9449 N N . SER B 1 492 ? 9.68 39.312 18.625 1 89.25 492 SER B N 1
ATOM 9450 C CA . SER B 1 492 ? 8.562 40.188 18.938 1 89.25 492 SER B CA 1
ATOM 9451 C C . SER B 1 492 ? 9.039 41.406 19.75 1 89.25 492 SER B C 1
ATOM 9453 O O . SER B 1 492 ? 8.43 42.469 19.688 1 89.25 492 SER B O 1
ATOM 9455 N N . ALA B 1 493 ? 10.156 41.281 20.375 1 91.19 493 ALA B N 1
ATOM 9456 C CA . ALA B 1 493 ? 10.664 42.312 21.266 1 91.19 493 ALA B CA 1
ATOM 9457 C C . ALA B 1 493 ? 11.641 43.219 20.547 1 91.19 493 ALA B C 1
ATOM 9459 O O . ALA B 1 493 ? 12.055 44.25 21.078 1 91.19 493 ALA B O 1
ATOM 9460 N N . GLN B 1 494 ? 12 42.906 19.344 1 93.19 494 GLN B N 1
ATOM 9461 C CA . GLN B 1 494 ? 12.969 43.719 18.609 1 93.19 494 GLN B CA 1
ATOM 9462 C C . GLN B 1 494 ? 12.352 45.031 18.172 1 93.19 494 GLN B C 1
ATOM 9464 O O . GLN B 1 494 ? 11.172 45.094 17.797 1 93.19 494 GLN B O 1
ATOM 9469 N N . PRO B 1 495 ? 13.086 46.031 18.141 1 91.44 495 PRO B N 1
ATOM 9470 C CA . PRO B 1 495 ? 12.562 47.344 17.734 1 91.44 495 PRO B CA 1
ATOM 9471 C C . PRO B 1 495 ? 12.148 47.406 16.266 1 91.44 495 PRO B C 1
ATOM 9473 O O . PRO B 1 495 ? 11.242 48.156 15.906 1 91.44 495 PRO B O 1
ATOM 9476 N N . TRP B 1 496 ? 12.836 46.594 15.516 1 89.94 496 TRP B N 1
ATOM 9477 C CA . TRP B 1 496 ? 12.57 46.625 14.086 1 89.94 496 TRP B CA 1
ATOM 9478 C C . TRP B 1 496 ? 11.312 45.844 13.75 1 89.94 496 TRP B C 1
ATOM 9480 O O . TRP B 1 496 ? 10.789 45.938 12.641 1 89.94 496 TRP B O 1
ATOM 9490 N N . TYR B 1 497 ? 10.867 45.094 14.703 1 88.75 497 TYR B N 1
ATOM 9491 C CA . TYR B 1 497 ? 9.719 44.25 14.422 1 88.75 497 TYR B CA 1
ATOM 9492 C C . TYR B 1 497 ? 8.438 45.062 14.32 1 88.75 497 TYR B C 1
ATOM 9494 O O . TYR B 1 497 ? 8.094 45.781 15.258 1 88.75 497 TYR B O 1
ATOM 9502 N N . ASN B 1 498 ? 7.793 44.938 13.203 1 77.69 498 ASN B N 1
ATOM 9503 C CA . ASN B 1 498 ? 6.617 45.75 12.953 1 77.69 498 ASN B CA 1
ATOM 9504 C C . ASN B 1 498 ? 5.328 44.938 13.039 1 77.69 498 ASN B C 1
ATOM 9506 O O . ASN B 1 498 ? 4.305 45.344 12.477 1 77.69 498 ASN B O 1
ATOM 9510 N N . GLY B 1 499 ? 5.426 43.75 13.609 1 75.94 499 GLY B N 1
ATOM 9511 C CA . GLY B 1 499 ? 4.219 42.969 13.836 1 75.94 499 GLY B CA 1
ATOM 9512 C C . GLY B 1 499 ? 3.943 41.969 12.727 1 75.94 499 GLY B C 1
ATOM 9513 O O . GLY B 1 499 ? 2.99 41.188 12.805 1 75.94 499 GLY B O 1
ATOM 9514 N N . GLY B 1 500 ? 4.75 42 11.695 1 80.38 500 GLY B N 1
ATOM 9515 C CA . GLY B 1 500 ? 4.504 41.094 10.586 1 80.38 500 GLY B CA 1
ATOM 9516 C C . GLY B 1 500 ? 5.617 40.094 10.391 1 80.38 500 GLY B C 1
ATOM 9517 O O . GLY B 1 500 ? 6.73 40.281 10.891 1 80.38 500 GLY B O 1
ATOM 9518 N N . TYR B 1 501 ? 5.262 38.906 9.82 1 87.5 501 TYR B N 1
ATOM 9519 C CA . TYR B 1 501 ? 6.164 37.875 9.281 1 87.5 501 TYR B CA 1
ATOM 9520 C C . TYR B 1 501 ? 6.949 37.219 10.398 1 87.5 501 TYR B C 1
ATOM 9522 O O . TYR B 1 501 ? 8.07 36.75 10.188 1 87.5 501 TYR B O 1
ATOM 9530 N N . ARG B 1 502 ? 6.453 37.281 11.578 1 88.44 502 ARG B N 1
ATOM 9531 C CA . ARG B 1 502 ? 7.164 36.688 12.703 1 88.44 502 ARG B CA 1
ATOM 9532 C C . ARG B 1 502 ? 7.484 35.219 12.43 1 88.44 502 ARG B C 1
ATOM 9534 O O . ARG B 1 502 ? 8.609 34.75 12.656 1 88.44 502 ARG B O 1
ATOM 9541 N N . ALA B 1 503 ? 6.465 34.5 11.945 1 89.94 503 ALA B N 1
ATOM 9542 C CA . ALA B 1 503 ? 6.621 33.062 11.719 1 89.94 503 ALA B CA 1
ATOM 9543 C C . ALA B 1 503 ? 7.746 32.781 10.719 1 89.94 503 ALA B C 1
ATOM 9545 O O . ALA B 1 503 ? 8.523 31.828 10.898 1 89.94 503 ALA B O 1
ATOM 9546 N N . ASN B 1 504 ? 7.891 33.562 9.68 1 92.94 504 ASN B N 1
ATOM 9547 C CA . ASN B 1 504 ? 8.922 33.406 8.656 1 92.94 504 ASN B CA 1
ATOM 9548 C C . ASN B 1 504 ? 10.305 33.75 9.203 1 92.94 504 ASN B C 1
ATOM 9550 O O . ASN B 1 504 ? 11.258 33 8.953 1 92.94 504 ASN B O 1
ATOM 9554 N N . ILE B 1 505 ? 10.312 34.812 9.945 1 95.38 505 ILE B N 1
ATOM 9555 C CA . ILE B 1 505 ? 11.578 35.25 10.531 1 95.38 505 ILE B CA 1
ATOM 9556 C C . ILE B 1 505 ? 12.109 34.188 11.484 1 95.38 505 ILE B C 1
ATOM 9558 O O . ILE B 1 505 ? 13.289 33.844 11.445 1 95.38 505 ILE B O 1
ATOM 9562 N N . VAL B 1 506 ? 11.203 33.656 12.273 1 95.62 506 VAL B N 1
ATOM 9563 C CA . VAL B 1 506 ? 11.578 32.656 13.258 1 95.62 506 VAL B CA 1
ATOM 9564 C C . VAL B 1 506 ? 12.117 31.406 12.555 1 95.62 506 VAL B C 1
ATOM 9566 O O . VAL B 1 506 ? 13.18 30.906 12.914 1 95.62 506 VAL B O 1
ATOM 9569 N N . ALA B 1 507 ? 11.414 30.922 11.57 1 96.12 507 ALA B N 1
ATOM 9570 C CA . ALA B 1 507 ? 11.789 29.703 10.852 1 96.12 507 ALA B CA 1
ATOM 9571 C C . ALA B 1 507 ? 13.164 29.844 10.211 1 96.12 507 ALA B C 1
ATOM 9573 O O . ALA B 1 507 ? 14.023 28.969 10.383 1 96.12 507 ALA B O 1
ATOM 9574 N N . TYR B 1 508 ? 13.445 30.906 9.516 1 97.06 508 TYR B N 1
ATOM 9575 C CA . TYR B 1 508 ? 14.695 31.078 8.789 1 97.06 508 TYR B CA 1
ATOM 9576 C C . TYR B 1 508 ? 15.844 31.406 9.742 1 97.06 508 TYR B C 1
ATOM 9578 O O . TYR B 1 508 ? 16.984 31.031 9.492 1 97.06 508 TYR B O 1
ATOM 9586 N N . THR B 1 509 ? 15.531 32.125 10.844 1 97.75 509 THR B N 1
ATOM 9587 C CA . THR B 1 509 ? 16.547 32.375 11.859 1 97.75 509 THR B CA 1
ATOM 9588 C C . THR B 1 509 ? 17.125 31.094 12.422 1 97.75 509 THR B C 1
ATOM 9590 O O . THR B 1 509 ? 18.344 30.922 12.477 1 97.75 509 THR B O 1
ATOM 9593 N N . LEU B 1 510 ? 16.234 30.234 12.781 1 97.62 510 LEU B N 1
ATOM 9594 C CA . LEU B 1 510 ? 16.672 28.969 13.375 1 97.62 510 LEU B CA 1
ATOM 9595 C C . LEU B 1 510 ? 17.359 28.094 12.344 1 97.62 510 LEU B C 1
ATOM 9597 O O . LEU B 1 510 ? 18.344 27.406 12.656 1 97.62 510 LEU B O 1
ATOM 9601 N N . ALA B 1 511 ? 16.844 28.094 11.18 1 97 511 ALA B N 1
ATOM 9602 C CA . ALA B 1 511 ? 17.438 27.312 10.109 1 97 511 ALA B CA 1
ATOM 9603 C C . ALA B 1 511 ? 18.875 27.766 9.836 1 97 511 ALA B C 1
ATOM 9605 O O . ALA B 1 511 ? 19.766 26.922 9.625 1 97 511 ALA B O 1
ATOM 9606 N N . ILE B 1 512 ? 19.078 29.047 9.828 1 96.69 512 ILE B N 1
ATOM 9607 C CA . ILE B 1 512 ? 20.406 29.594 9.555 1 96.69 512 ILE B CA 1
ATOM 9608 C C . ILE B 1 512 ? 21.344 29.25 10.703 1 96.69 512 ILE B C 1
ATOM 9610 O O . ILE B 1 512 ? 22.516 28.938 10.484 1 96.69 512 ILE B O 1
ATOM 9614 N N . LEU B 1 513 ? 20.875 29.375 11.906 1 96.81 513 LEU B N 1
ATOM 9615 C CA . LEU B 1 513 ? 21.688 29 13.055 1 96.81 513 LEU B CA 1
ATOM 9616 C C . LEU B 1 513 ? 22.125 27.531 12.953 1 96.81 513 LEU B C 1
ATOM 9618 O O . LEU B 1 513 ? 23.266 27.203 13.266 1 96.81 513 LEU B O 1
ATOM 9622 N N . GLY B 1 514 ? 21.188 26.703 12.594 1 95.62 514 GLY B N 1
ATOM 9623 C CA . GLY B 1 514 ? 21.516 25.297 12.375 1 95.62 514 GLY B CA 1
ATOM 9624 C C . GLY B 1 514 ? 22.562 25.094 11.289 1 95.62 514 GLY B C 1
ATOM 9625 O O . GLY B 1 514 ? 23.469 24.281 11.445 1 95.62 514 GLY B O 1
ATOM 9626 N N . ASP B 1 515 ? 22.406 25.828 10.219 1 95.56 515 ASP B N 1
ATOM 9627 C CA . ASP B 1 515 ? 23.344 25.734 9.102 1 95.56 515 ASP B CA 1
ATOM 9628 C C . ASP B 1 515 ? 24.734 26.188 9.523 1 95.56 515 ASP B C 1
ATOM 9630 O O . ASP B 1 515 ? 25.734 25.547 9.164 1 95.56 515 ASP B O 1
ATOM 9634 N N . ILE B 1 516 ? 24.812 27.266 10.234 1 95.75 516 ILE B N 1
ATOM 9635 C CA . ILE B 1 516 ? 26.078 27.828 10.703 1 95.75 516 ILE B CA 1
ATOM 9636 C C . ILE B 1 516 ? 26.797 26.812 11.586 1 95.75 516 ILE B C 1
ATOM 9638 O O . ILE B 1 516 ? 28 26.578 11.422 1 95.75 516 ILE B O 1
ATOM 9642 N N . THR B 1 517 ? 26.094 26.219 12.477 1 95.5 517 THR B N 1
ATOM 9643 C CA . THR B 1 517 ? 26.703 25.281 13.406 1 95.5 517 THR B CA 1
ATOM 9644 C C . THR B 1 517 ? 27.109 24 12.688 1 95.5 517 THR B C 1
ATOM 9646 O O . THR B 1 517 ? 28.141 23.406 13 1 95.5 517 THR B O 1
ATOM 9649 N N . LYS B 1 518 ? 26.312 23.578 11.805 1 93.5 518 LYS B N 1
ATOM 9650 C CA . LYS B 1 518 ? 26.625 22.375 11.055 1 93.5 518 LYS B CA 1
ATOM 9651 C C . LYS B 1 518 ? 27.891 22.531 10.234 1 93.5 518 LYS B C 1
ATOM 9653 O O . LYS B 1 518 ? 28.703 21.594 10.141 1 93.5 518 LYS B O 1
ATOM 9658 N N . ARG B 1 519 ? 28.062 23.641 9.641 1 92.25 519 ARG B N 1
ATOM 9659 C CA . ARG B 1 519 ? 29.234 23.922 8.836 1 92.25 519 ARG B CA 1
ATOM 9660 C C . ARG B 1 519 ? 30.5 23.891 9.688 1 92.25 519 ARG B C 1
ATOM 9662 O O . ARG B 1 519 ? 31.578 23.547 9.195 1 92.25 519 ARG B O 1
ATOM 9669 N N . ARG B 1 520 ? 30.344 24.125 10.922 1 93.06 520 ARG B N 1
ATOM 9670 C CA . ARG B 1 520 ? 31.469 24.125 11.844 1 93.06 520 ARG B CA 1
ATOM 9671 C C . ARG B 1 520 ? 31.609 22.781 12.539 1 93.06 520 ARG B C 1
ATOM 9673 O O . ARG B 1 520 ? 32.438 22.625 13.461 1 93.06 520 ARG B O 1
ATOM 9680 N N . LYS B 1 521 ? 30.766 21.812 12.164 1 93.12 521 LYS B N 1
ATOM 9681 C CA . LYS B 1 521 ? 30.719 20.484 12.766 1 93.12 521 LYS B CA 1
ATOM 9682 C C . LYS B 1 521 ? 30.484 20.578 14.273 1 93.12 521 LYS B C 1
ATOM 9684 O O . LYS B 1 521 ? 31.141 19.875 15.047 1 93.12 521 LYS B O 1
ATOM 9689 N N . GLU B 1 522 ? 29.734 21.547 14.539 1 93.69 522 GLU B N 1
ATOM 9690 C CA . GLU B 1 522 ? 29.297 21.766 15.914 1 93.69 522 GLU B CA 1
ATOM 9691 C C . GLU B 1 522 ? 27.766 21.797 16.016 1 93.69 522 GLU B C 1
ATOM 9693 O O . GLU B 1 522 ? 27.078 21.719 15 1 93.69 522 GLU B O 1
ATOM 9698 N N . SER B 1 523 ? 27.297 21.766 17.25 1 93.75 523 SER B N 1
ATOM 9699 C CA . SER B 1 523 ? 25.859 21.812 17.484 1 93.75 523 SER B CA 1
ATOM 9700 C C . SER B 1 523 ? 25.516 22.641 18.703 1 93.75 523 SER B C 1
ATOM 9702 O O . SER B 1 523 ? 26.359 22.828 19.594 1 93.75 523 SER B O 1
ATOM 9704 N N . ILE B 1 524 ? 24.344 23.188 18.672 1 94.81 524 ILE B N 1
ATOM 9705 C CA . ILE B 1 524 ? 23.797 23.812 19.875 1 94.81 524 ILE B CA 1
ATOM 9706 C C . ILE B 1 524 ? 23.672 22.766 20.984 1 94.81 524 ILE B C 1
ATOM 9708 O O . ILE B 1 524 ? 23.406 21.594 20.719 1 94.81 524 ILE B O 1
ATOM 9712 N N . ASP B 1 525 ? 23.938 23.156 22.188 1 93.88 525 ASP B N 1
ATOM 9713 C CA . ASP B 1 525 ? 23.844 22.25 23.328 1 93.88 525 ASP B CA 1
ATOM 9714 C C . ASP B 1 525 ? 22.391 22.047 23.75 1 93.88 525 ASP B C 1
ATOM 9716 O O . ASP B 1 525 ? 21.969 22.578 24.781 1 93.88 525 ASP B O 1
ATOM 9720 N N . PHE B 1 526 ? 21.75 21.219 23.094 1 95.06 526 PHE B N 1
ATOM 9721 C CA . PHE B 1 526 ? 20.328 21 23.328 1 95.06 526 PHE B CA 1
ATOM 9722 C C . PHE B 1 526 ? 20.109 20.406 24.719 1 95.06 526 PHE B C 1
ATOM 9724 O O . PHE B 1 526 ? 19.141 20.766 25.406 1 95.06 526 PHE B O 1
ATOM 9731 N N . LEU B 1 527 ? 20.938 19.5 25.125 1 91.94 527 LEU B N 1
ATOM 9732 C CA . LEU B 1 527 ? 20.797 18.906 26.453 1 91.94 527 LEU B CA 1
ATOM 9733 C C . LEU B 1 527 ? 20.969 19.953 27.547 1 91.94 527 LEU B C 1
ATOM 9735 O O . LEU B 1 527 ? 20.297 19.891 28.578 1 91.94 527 LEU B O 1
ATOM 9739 N N . GLY B 1 528 ? 21.953 20.781 27.25 1 93 528 GLY B N 1
ATOM 9740 C CA . GLY B 1 528 ? 22.109 21.891 28.188 1 93 528 GLY B CA 1
ATOM 9741 C C . GLY B 1 528 ? 20.859 22.734 28.312 1 93 528 GLY B C 1
ATOM 9742 O O . GLY B 1 528 ? 20.5 23.141 29.422 1 93 528 GLY B O 1
ATOM 9743 N N . ILE B 1 529 ? 20.234 23.016 27.281 1 95.06 529 ILE B N 1
ATOM 9744 C CA . ILE B 1 529 ? 19.016 23.812 27.266 1 95.06 529 ILE B CA 1
ATOM 9745 C C . ILE B 1 529 ? 17.875 23.062 27.953 1 95.06 529 ILE B C 1
ATOM 9747 O O . ILE B 1 529 ? 17.078 23.656 28.688 1 95.06 529 ILE B O 1
ATOM 9751 N N . TRP B 1 530 ? 17.797 21.812 27.734 1 94.69 530 TRP B N 1
ATOM 9752 C CA . TRP B 1 530 ? 16.828 20.984 28.438 1 94.69 530 TRP B CA 1
ATOM 9753 C C . TRP B 1 530 ? 17.047 21.062 29.938 1 94.69 530 TRP B C 1
ATOM 9755 O O . TRP B 1 530 ? 16.078 21.234 30.703 1 94.69 530 TRP B O 1
ATOM 9765 N N . ASN B 1 531 ? 18.281 20.969 30.328 1 91.12 531 ASN B N 1
ATOM 9766 C CA . ASN B 1 531 ? 18.578 20.953 31.75 1 91.12 531 ASN B CA 1
ATOM 9767 C C . ASN B 1 531 ? 18.266 22.297 32.406 1 91.12 531 ASN B C 1
ATOM 9769 O O . ASN B 1 531 ? 17.859 22.344 33.562 1 91.12 531 ASN B O 1
ATOM 9773 N N . ALA B 1 532 ? 18.406 23.281 31.609 1 92.69 532 ALA B N 1
ATOM 9774 C CA . ALA B 1 532 ? 18.156 24.625 32.125 1 92.69 532 ALA B CA 1
ATOM 9775 C C . ALA B 1 532 ? 16.703 25.016 31.969 1 92.69 532 ALA B C 1
ATOM 9777 O O . ALA B 1 532 ? 16.219 25.938 32.625 1 92.69 532 ALA B O 1
ATOM 9778 N N . GLN B 1 533 ? 16.031 24.375 31.031 1 93.56 533 GLN B N 1
ATOM 9779 C CA . GLN B 1 533 ? 14.664 24.688 30.656 1 93.56 533 GLN B CA 1
ATOM 9780 C C . GLN B 1 533 ? 14.516 26.141 30.219 1 93.56 533 GLN B C 1
ATOM 9782 O O . GLN B 1 533 ? 13.508 26.781 30.516 1 93.56 533 GLN B O 1
ATOM 9787 N N . LYS B 1 534 ? 15.57 26.672 29.672 1 92.62 534 LYS B N 1
ATOM 9788 C CA . LYS B 1 534 ? 15.602 28.047 29.156 1 92.62 534 LYS B CA 1
ATOM 9789 C C . LYS B 1 534 ? 16.766 28.234 28.188 1 92.62 534 LYS B C 1
ATOM 9791 O O . LYS B 1 534 ? 17.734 27.469 28.203 1 92.62 534 LYS B O 1
ATOM 9796 N N . VAL B 1 535 ? 16.625 29.219 27.359 1 95 535 VAL B N 1
ATOM 9797 C CA . VAL B 1 535 ? 17.703 29.578 26.438 1 95 535 VAL B CA 1
ATOM 9798 C C . VAL B 1 535 ? 18.641 30.578 27.125 1 95 535 VAL B C 1
ATOM 9800 O O . VAL B 1 535 ? 18.203 31.547 27.734 1 95 535 VAL B O 1
ATOM 9803 N N . ASP B 1 536 ? 19.891 30.359 27.078 1 93.62 536 ASP B N 1
ATOM 9804 C CA . ASP B 1 536 ? 20.859 31.234 27.75 1 93.62 536 ASP B CA 1
ATOM 9805 C C . ASP B 1 536 ? 21 32.562 27.031 1 93.62 536 ASP B C 1
ATOM 9807 O O . ASP B 1 536 ? 20.703 32.656 25.844 1 93.62 536 ASP B O 1
ATOM 9811 N N . PRO B 1 537 ? 21.547 33.531 27.703 1 94.75 537 PRO B N 1
ATOM 9812 C CA . PRO B 1 537 ? 21.609 34.906 27.156 1 94.75 537 PRO B CA 1
ATOM 9813 C C . PRO B 1 537 ? 22.5 35 25.922 1 94.75 537 PRO B C 1
ATOM 9815 O O . PRO B 1 537 ? 22.266 35.812 25.047 1 94.75 537 PRO B O 1
ATOM 9818 N N . VAL B 1 538 ? 23.484 34.188 25.875 1 95.81 538 VAL B N 1
ATOM 9819 C CA . VAL B 1 538 ? 24.391 34.219 24.734 1 95.81 538 VAL B CA 1
ATOM 9820 C C . VAL B 1 538 ? 23.641 33.781 23.484 1 95.81 538 VAL B C 1
ATOM 9822 O O . VAL B 1 538 ? 23.75 34.438 22.438 1 95.81 538 VAL B O 1
ATOM 9825 N N . LEU B 1 539 ? 22.984 32.688 23.609 1 97 539 LEU B N 1
ATOM 9826 C CA . LEU B 1 539 ? 22.203 32.219 22.469 1 97 539 LEU B CA 1
ATOM 9827 C C . LEU B 1 539 ? 21.094 33.188 22.141 1 97 539 LEU B C 1
ATOM 9829 O O . LEU B 1 539 ? 20.766 33.406 20.953 1 97 539 LEU B O 1
ATOM 9833 N N . GLU B 1 540 ? 20.438 33.844 23.109 1 97 540 GLU B N 1
ATOM 9834 C CA . GLU B 1 540 ? 19.422 34.844 22.875 1 97 540 GLU B CA 1
ATOM 9835 C C . GLU B 1 540 ? 19.969 36 22.062 1 97 540 GLU B C 1
ATOM 9837 O O . GLU B 1 540 ? 19.297 36.5 21.156 1 97 540 GLU B O 1
ATOM 9842 N N . SER B 1 541 ? 21.156 36.375 22.453 1 96.44 541 SER B N 1
ATOM 9843 C CA . SER B 1 541 ? 21.812 37.438 21.719 1 96.44 541 SER B CA 1
ATOM 9844 C C . SER B 1 541 ? 22.094 37.062 20.266 1 96.44 541 SER B C 1
ATOM 9846 O O . SER B 1 541 ? 21.922 37.875 19.359 1 96.44 541 SER B O 1
ATOM 9848 N N . ALA B 1 542 ? 22.547 35.875 20.141 1 97.44 542 ALA B N 1
ATOM 9849 C CA . ALA B 1 542 ? 22.797 35.375 18.797 1 97.44 542 ALA B CA 1
ATOM 9850 C C . ALA B 1 542 ? 21.531 35.344 17.953 1 97.44 542 ALA B C 1
ATOM 9852 O O . ALA B 1 542 ? 21.531 35.719 16.781 1 97.44 542 ALA B O 1
ATOM 9853 N N . ILE B 1 543 ? 20.438 34.938 18.531 1 97.94 543 ILE B N 1
ATOM 9854 C CA . ILE B 1 543 ? 19.141 34.875 17.875 1 97.94 543 ILE B CA 1
ATOM 9855 C C . ILE B 1 543 ? 18.703 36.281 17.469 1 97.94 543 ILE B C 1
ATOM 9857 O O . ILE B 1 543 ? 18.203 36.5 16.359 1 97.94 543 ILE B O 1
ATOM 9861 N N . ALA B 1 544 ? 18.938 37.219 18.328 1 97.31 544 ALA B N 1
ATOM 9862 C CA . ALA B 1 544 ? 18.578 38.594 18.047 1 97.31 544 ALA B CA 1
ATOM 9863 C C . ALA B 1 544 ? 19.344 39.125 16.828 1 97.31 544 ALA B C 1
ATOM 9865 O O . ALA B 1 544 ? 18.766 39.812 15.977 1 97.31 544 ALA B O 1
ATOM 9866 N N . VAL B 1 545 ? 20.562 38.781 16.797 1 97.06 545 VAL B N 1
ATOM 9867 C CA . VAL B 1 545 ? 21.422 39.25 15.703 1 97.06 545 VAL B CA 1
ATOM 9868 C C . VAL B 1 545 ? 20.969 38.594 14.398 1 97.06 545 VAL B C 1
ATOM 9870 O O . VAL B 1 545 ? 20.75 39.281 13.398 1 97.06 545 VAL B O 1
ATOM 9873 N N . VAL B 1 546 ? 20.859 37.312 14.414 1 97.75 546 VAL B N 1
ATOM 9874 C CA . VAL B 1 546 ? 20.547 36.594 13.203 1 97.75 546 VAL B CA 1
ATOM 9875 C C . VAL B 1 546 ? 19.141 36.969 12.711 1 97.75 546 VAL B C 1
ATOM 9877 O O . VAL B 1 546 ? 18.922 37.094 11.508 1 97.75 546 VAL B O 1
ATOM 9880 N N . SER B 1 547 ? 18.156 37.094 13.625 1 97.62 547 SER B N 1
ATOM 9881 C CA . SER B 1 547 ? 16.797 37.438 13.242 1 97.62 547 SER B CA 1
ATOM 9882 C C . SER B 1 547 ? 16.734 38.781 12.539 1 97.62 547 SER B C 1
ATOM 9884 O O . SER B 1 547 ? 15.938 38.969 11.617 1 97.62 547 SER B O 1
ATOM 9886 N N . GLY B 1 548 ? 17.562 39.719 12.969 1 96.62 548 GLY B N 1
ATOM 9887 C CA . GLY B 1 548 ? 17.625 41 12.297 1 96.62 548 GLY B CA 1
ATOM 9888 C C . GLY B 1 548 ? 18.094 40.906 10.859 1 96.62 548 GLY B C 1
ATOM 9889 O O . GLY B 1 548 ? 17.516 41.531 9.969 1 96.62 548 GLY B O 1
ATOM 9890 N N . VAL B 1 549 ? 19.094 40.094 10.688 1 96.62 549 VAL B N 1
ATOM 9891 C CA . VAL B 1 549 ? 19.641 39.906 9.352 1 96.62 549 VAL B CA 1
ATOM 9892 C C . VAL B 1 549 ? 18.625 39.219 8.461 1 96.62 549 VAL B C 1
ATOM 9894 O O . VAL B 1 549 ? 18.469 39.562 7.289 1 96.62 549 VAL B O 1
ATOM 9897 N N . VAL B 1 550 ? 18 38.25 9.023 1 96.56 550 VAL B N 1
ATOM 9898 C CA . VAL B 1 550 ? 16.984 37.469 8.281 1 96.56 550 VAL B CA 1
ATOM 9899 C C . VAL B 1 550 ? 15.836 38.406 7.891 1 96.56 550 VAL B C 1
ATOM 9901 O O . VAL B 1 550 ? 15.359 38.375 6.75 1 96.56 550 VAL B O 1
ATOM 9904 N N . ASN B 1 551 ? 15.367 39.188 8.844 1 94.94 551 ASN B N 1
ATOM 9905 C CA . ASN B 1 551 ? 14.312 40.125 8.547 1 94.94 551 ASN B CA 1
ATOM 9906 C C . ASN B 1 551 ? 14.703 41.062 7.406 1 94.94 551 ASN B C 1
ATOM 9908 O O . ASN B 1 551 ? 13.914 41.312 6.496 1 94.94 551 ASN B O 1
ATOM 9912 N N . ASP B 1 552 ? 15.914 41.562 7.438 1 93.94 552 ASP B N 1
ATOM 9913 C CA . ASP B 1 552 ? 16.406 42.469 6.41 1 93.94 552 ASP B CA 1
ATOM 9914 C C . ASP B 1 552 ? 16.391 41.812 5.035 1 93.94 552 ASP B C 1
ATOM 9916 O O . ASP B 1 552 ? 16.172 42.469 4.02 1 93.94 552 ASP B O 1
ATOM 9920 N N . ASP B 1 553 ? 16.578 40.594 5.086 1 93.88 553 ASP B N 1
ATOM 9921 C CA . ASP B 1 553 ? 16.625 39.844 3.822 1 93.88 553 ASP B CA 1
ATOM 9922 C C . ASP B 1 553 ? 15.219 39.594 3.281 1 93.88 553 ASP B C 1
ATOM 9924 O O . ASP B 1 553 ? 14.93 39.906 2.125 1 93.88 553 ASP B O 1
ATOM 9928 N N . ILE B 1 554 ? 14.336 39.125 4.094 1 91.94 554 ILE B N 1
ATOM 9929 C CA . ILE B 1 554 ? 13.062 38.594 3.596 1 91.94 554 ILE B CA 1
ATOM 9930 C C . ILE B 1 554 ? 12.156 39.75 3.193 1 91.94 554 ILE B C 1
ATOM 9932 O O . ILE B 1 554 ? 11.289 39.625 2.332 1 91.94 554 ILE B O 1
ATOM 9936 N N . ILE B 1 555 ? 12.352 40.969 3.736 1 88.81 555 ILE B N 1
ATOM 9937 C CA . ILE B 1 555 ? 11.477 42.094 3.436 1 88.81 555 ILE B CA 1
ATOM 9938 C C . ILE B 1 555 ? 11.867 42.688 2.092 1 88.81 555 ILE B C 1
ATOM 9940 O O . ILE B 1 555 ? 11.234 43.656 1.634 1 88.81 555 ILE B O 1
ATOM 9944 N N . ARG B 1 556 ? 12.93 42.125 1.512 1 88.31 556 ARG B N 1
ATOM 9945 C CA . ARG B 1 556 ? 13.367 42.562 0.19 1 88.31 556 ARG B CA 1
ATOM 9946 C C . ARG B 1 556 ? 13.305 41.438 -0.818 1 88.31 556 ARG B C 1
ATOM 9948 O O . ARG B 1 556 ? 14.336 40.969 -1.305 1 88.31 556 ARG B O 1
ATOM 9955 N N . PRO B 1 557 ? 12.102 41.062 -1.135 1 87 557 PRO B N 1
ATOM 9956 C CA . PRO B 1 557 ? 11.977 40 -2.127 1 87 557 PRO B CA 1
ATOM 9957 C C . PRO B 1 557 ? 12.516 40.406 -3.498 1 87 557 PRO B C 1
ATOM 9959 O O . PRO B 1 557 ? 12.656 41.594 -3.783 1 87 557 PRO B O 1
ATOM 9962 N N . PRO B 1 558 ? 12.953 39.375 -4.242 1 83.5 558 PRO B N 1
ATOM 9963 C CA . PRO B 1 558 ? 13.414 39.719 -5.59 1 83.5 558 PRO B CA 1
ATOM 9964 C C . PRO B 1 558 ? 12.328 40.375 -6.445 1 83.5 558 PRO B C 1
ATOM 9966 O O . PRO B 1 558 ? 11.156 40.344 -6.062 1 83.5 558 PRO B O 1
ATOM 9969 N N . GLN B 1 559 ? 12.828 40.875 -7.574 1 78.31 559 GLN B N 1
ATOM 9970 C CA . GLN B 1 559 ? 11.906 41.531 -8.492 1 78.31 559 GLN B CA 1
ATOM 9971 C C . GLN B 1 559 ? 10.828 40.562 -8.977 1 78.31 559 GLN B C 1
ATOM 9973 O O . GLN B 1 559 ? 11.117 39.406 -9.297 1 78.31 559 GLN B O 1
ATOM 9978 N N . GLY B 1 560 ? 9.562 40.938 -8.906 1 70.62 560 GLY B N 1
ATOM 9979 C CA . GLY B 1 560 ? 8.477 40.125 -9.406 1 70.62 560 GLY B CA 1
ATOM 9980 C C . GLY B 1 560 ? 7.633 39.5 -8.305 1 70.62 560 GLY B C 1
ATOM 9981 O O . GLY B 1 560 ? 6.516 39.062 -8.547 1 70.62 560 GLY B O 1
ATOM 9982 N N . ILE B 1 561 ? 8.273 39.531 -7.117 1 76.44 561 ILE B N 1
ATOM 9983 C CA . ILE B 1 561 ? 7.523 38.969 -5.996 1 76.44 561 ILE B CA 1
ATOM 9984 C C . ILE B 1 561 ? 7.195 40.062 -4.996 1 76.44 561 ILE B C 1
ATOM 9986 O O . ILE B 1 561 ? 8.102 40.688 -4.426 1 76.44 561 ILE B O 1
ATOM 9990 N N . SER B 1 562 ? 5.996 40.375 -4.852 1 71 562 SER B N 1
ATOM 9991 C CA . SER B 1 562 ? 5.629 41.5 -3.99 1 71 562 SER B CA 1
ATOM 9992 C C . SER B 1 562 ? 5.246 41 -2.594 1 71 562 SER B C 1
ATOM 9994 O O . SER B 1 562 ? 5.418 41.75 -1.614 1 71 562 SER B O 1
ATOM 9996 N N . ASN B 1 563 ? 4.797 39.812 -2.488 1 79.88 563 ASN B N 1
ATOM 9997 C CA . ASN B 1 563 ? 4.355 39.312 -1.185 1 79.88 563 ASN B CA 1
ATOM 9998 C C . ASN B 1 563 ? 5.469 38.562 -0.459 1 79.88 563 ASN B C 1
ATOM 10000 O O . ASN B 1 563 ? 5.934 37.531 -0.934 1 79.88 563 ASN B O 1
ATOM 10004 N N . ILE B 1 564 ? 5.82 39.156 0.66 1 84.88 564 ILE B N 1
ATOM 10005 C CA . ILE B 1 564 ? 6.945 38.625 1.433 1 84.88 564 ILE B CA 1
ATOM 10006 C C . ILE B 1 564 ? 6.641 37.219 1.915 1 84.88 564 ILE B C 1
ATOM 10008 O O . ILE B 1 564 ? 7.508 36.344 1.881 1 84.88 564 ILE B O 1
ATOM 10012 N N . SER B 1 565 ? 5.414 36.969 2.381 1 83.62 565 SER B N 1
ATOM 10013 C CA . SER B 1 565 ? 5.039 35.656 2.871 1 83.62 565 SER B CA 1
ATOM 10014 C C . SER B 1 565 ? 5.133 34.594 1.765 1 83.62 565 SER B C 1
ATOM 10016 O O . SER B 1 565 ? 5.531 33.469 2.014 1 83.62 565 SER B O 1
ATOM 10018 N N . GLU B 1 566 ? 4.777 34.969 0.571 1 83.88 566 GLU B N 1
ATOM 10019 C CA . GLU B 1 566 ? 4.883 34.062 -0.577 1 83.88 566 GLU B CA 1
ATOM 10020 C C . GLU B 1 566 ? 6.34 33.781 -0.93 1 83.88 566 GLU B C 1
ATOM 10022 O O . GLU B 1 566 ? 6.688 32.656 -1.314 1 83.88 566 GLU B O 1
ATOM 10027 N N . TRP B 1 567 ? 7.113 34.812 -0.841 1 88.5 567 TRP B N 1
ATOM 10028 C CA . TRP B 1 567 ? 8.547 34.688 -1.083 1 88.5 567 TRP B CA 1
ATOM 10029 C C . TRP B 1 567 ? 9.164 33.688 -0.118 1 88.5 567 TRP B C 1
ATOM 10031 O O . TRP B 1 567 ? 9.969 32.844 -0.522 1 88.5 567 TRP B O 1
ATOM 10041 N N . CYS B 1 568 ? 8.695 33.719 1.089 1 91.44 568 CYS B N 1
ATOM 10042 C CA . CYS B 1 568 ? 9.266 32.875 2.141 1 91.44 568 CYS B CA 1
ATOM 10043 C C . CYS B 1 568 ? 8.891 31.406 1.941 1 91.44 568 CYS B C 1
ATOM 10045 O O . CYS B 1 568 ? 9.531 30.516 2.502 1 91.44 568 CYS B O 1
ATOM 10047 N N . LYS B 1 569 ? 7.867 31.141 1.184 1 87.81 569 LYS B N 1
ATOM 10048 C CA . LYS B 1 569 ? 7.418 29.781 0.928 1 87.81 569 LYS B CA 1
ATOM 10049 C C . LYS B 1 569 ? 8.219 29.141 -0.208 1 87.81 569 LYS B C 1
ATOM 10051 O O . LYS B 1 569 ? 8.188 27.922 -0.391 1 87.81 569 LYS B O 1
ATOM 10056 N N . LYS B 1 570 ? 9.023 29.906 -0.864 1 87.94 570 LYS B N 1
ATOM 10057 C CA . LYS B 1 570 ? 9.773 29.422 -2.021 1 87.94 570 LYS B CA 1
ATOM 10058 C C . LYS B 1 570 ? 11.141 28.891 -1.605 1 87.94 570 LYS B C 1
ATOM 10060 O O . LYS B 1 570 ? 11.766 29.422 -0.682 1 87.94 570 LYS B O 1
ATOM 10065 N N . GLU B 1 571 ? 11.633 27.922 -2.328 1 87.75 571 GLU B N 1
ATOM 10066 C CA . GLU B 1 571 ? 12.953 27.359 -2.08 1 87.75 571 GLU B CA 1
ATOM 10067 C C . GLU B 1 571 ? 14.047 28.391 -2.305 1 87.75 571 GLU B C 1
ATOM 10069 O O . GLU B 1 571 ? 15.062 28.391 -1.605 1 87.75 571 GLU B O 1
ATOM 10074 N N . ALA B 1 572 ? 13.781 29.25 -3.262 1 88.12 572 ALA B N 1
ATOM 10075 C CA . ALA B 1 572 ? 14.758 30.266 -3.625 1 88.12 572 ALA B CA 1
ATOM 10076 C C . ALA B 1 572 ? 15.039 31.203 -2.449 1 88.12 572 ALA B C 1
ATOM 10078 O O . ALA B 1 572 ? 16.156 31.688 -2.295 1 88.12 572 ALA B O 1
ATOM 10079 N N . CYS B 1 573 ? 14.094 31.438 -1.646 1 93.06 573 CYS B N 1
ATOM 10080 C CA . CYS B 1 573 ? 14.281 32.312 -0.485 1 93.06 573 CYS B CA 1
ATOM 10081 C C . CYS B 1 573 ? 15.32 31.719 0.464 1 93.06 573 CYS B C 1
ATOM 10083 O O . CYS B 1 573 ? 16.234 32.438 0.901 1 93.06 573 CYS B O 1
ATOM 10085 N N . TRP B 1 574 ? 15.203 30.484 0.729 1 93.06 574 TRP B N 1
ATOM 10086 C CA . TRP B 1 574 ? 16.156 29.828 1.616 1 93.06 574 TRP B CA 1
ATOM 10087 C C . TRP B 1 574 ? 17.547 29.797 0.999 1 93.06 574 TRP B C 1
ATOM 10089 O O . TRP B 1 574 ? 18.547 30.031 1.688 1 93.06 574 TRP B O 1
ATOM 10099 N N . THR B 1 575 ? 17.578 29.5 -0.252 1 91.5 575 THR B N 1
ATOM 10100 C CA . THR B 1 575 ? 18.859 29.453 -0.944 1 91.5 575 THR B CA 1
ATOM 10101 C C . THR B 1 575 ? 19.609 30.781 -0.811 1 91.5 575 THR B C 1
ATOM 10103 O O . THR B 1 575 ? 20.812 30.797 -0.578 1 91.5 575 THR B O 1
ATOM 10106 N N . ARG B 1 576 ? 18.859 31.766 -0.947 1 93.25 576 ARG B N 1
ATOM 10107 C CA . ARG B 1 576 ? 19.469 33.094 -0.85 1 93.25 576 ARG B CA 1
ATOM 10108 C C . ARG B 1 576 ? 19.984 33.375 0.561 1 93.25 576 ARG B C 1
ATOM 10110 O O . ARG B 1 576 ? 21.109 33.844 0.736 1 93.25 576 ARG B O 1
ATOM 10117 N N . ILE B 1 577 ? 19.234 33.094 1.532 1 94.31 577 ILE B N 1
ATOM 10118 C CA . ILE B 1 577 ? 19.609 33.344 2.92 1 94.31 577 ILE B CA 1
ATOM 10119 C C . ILE B 1 577 ? 20.781 32.438 3.295 1 94.31 577 ILE B C 1
ATOM 10121 O O . ILE B 1 577 ? 21.719 32.906 3.957 1 94.31 577 ILE B O 1
ATOM 10125 N N . GLN B 1 578 ? 20.719 31.219 2.891 1 93.69 578 GLN B N 1
ATOM 10126 C CA . GLN B 1 578 ? 21.766 30.25 3.199 1 93.69 578 GLN B CA 1
ATOM 10127 C C . GLN B 1 578 ? 23.109 30.656 2.609 1 93.69 578 GLN B C 1
ATOM 10129 O O . GLN B 1 578 ? 24.156 30.406 3.207 1 93.69 578 GLN B O 1
ATOM 10134 N N . ALA B 1 579 ? 23.047 31.281 1.417 1 92.94 579 ALA B N 1
ATOM 10135 C CA . ALA B 1 579 ? 24.266 31.75 0.759 1 92.94 579 ALA B CA 1
ATOM 10136 C C . ALA B 1 579 ? 24.984 32.781 1.613 1 92.94 579 ALA B C 1
ATOM 10138 O O . ALA B 1 579 ? 26.203 32.969 1.48 1 92.94 579 ALA B O 1
ATOM 10139 N N . ARG B 1 580 ? 24.297 33.375 2.514 1 93.56 580 ARG B N 1
ATOM 10140 C CA . ARG B 1 580 ? 24.875 34.406 3.363 1 93.56 580 ARG B CA 1
ATOM 10141 C C . ARG B 1 580 ? 25.25 33.875 4.73 1 93.56 580 ARG B C 1
ATOM 10143 O O . ARG B 1 580 ? 25.5 34.625 5.668 1 93.56 580 ARG B O 1
ATOM 10150 N N . SER B 1 581 ? 25.297 32.625 4.871 1 94.75 581 SER B N 1
ATOM 10151 C CA . SER B 1 581 ? 25.531 31.953 6.152 1 94.75 581 SER B CA 1
ATOM 10152 C C . SER B 1 581 ? 26.875 32.375 6.746 1 94.75 581 SER B C 1
ATOM 10154 O O . SER B 1 581 ? 26.969 32.625 7.949 1 94.75 581 SER B O 1
ATOM 10156 N N . GLU B 1 582 ? 27.891 32.438 5.902 1 93.75 582 GLU B N 1
ATOM 10157 C CA . GLU B 1 582 ? 29.219 32.812 6.387 1 93.75 582 GLU B CA 1
ATOM 10158 C C . GLU B 1 582 ? 29.266 34.25 6.863 1 93.75 582 GLU B C 1
ATOM 10160 O O . GLU B 1 582 ? 29.859 34.562 7.898 1 93.75 582 GLU B O 1
ATOM 10165 N N . ALA B 1 583 ? 28.641 35.094 6.09 1 95.19 583 ALA B N 1
ATOM 10166 C CA . ALA B 1 583 ? 28.578 36.5 6.461 1 95.19 583 ALA B CA 1
ATOM 10167 C C . ALA B 1 583 ? 27.828 36.688 7.773 1 95.19 583 ALA B C 1
ATOM 10169 O O . ALA B 1 583 ? 28.203 37.531 8.594 1 95.19 583 ALA B O 1
ATOM 10170 N N . ILE B 1 584 ? 26.812 35.938 7.961 1 96.12 584 ILE B N 1
ATOM 10171 C CA . ILE B 1 584 ? 26 36.031 9.172 1 96.12 584 ILE B CA 1
ATOM 10172 C C . ILE B 1 584 ? 26.766 35.469 10.359 1 96.12 584 ILE B C 1
ATOM 10174 O O . ILE B 1 584 ? 26.719 36 11.461 1 96.12 584 ILE B O 1
ATOM 10178 N N . ALA B 1 585 ? 27.5 34.406 10.117 1 96.12 585 ALA B N 1
ATOM 10179 C CA . ALA B 1 585 ? 28.312 33.781 11.156 1 96.12 585 ALA B CA 1
ATOM 10180 C C . ALA B 1 585 ? 29.344 34.781 11.727 1 96.12 585 ALA B C 1
ATOM 10182 O O . ALA B 1 585 ? 29.641 34.719 12.922 1 96.12 585 ALA B O 1
ATOM 10183 N N . ASN B 1 586 ? 29.812 35.594 10.859 1 95.25 586 ASN B N 1
ATOM 10184 C CA . ASN B 1 586 ? 30.844 36.562 11.258 1 95.25 586 ASN B CA 1
ATOM 10185 C C . ASN B 1 586 ? 30.266 37.656 12.156 1 95.25 586 ASN B C 1
ATOM 10187 O O . ASN B 1 586 ? 31.016 38.344 12.836 1 95.25 586 ASN B O 1
ATOM 10191 N N . LEU B 1 587 ? 29 37.781 12.203 1 95.56 587 LEU B N 1
ATOM 10192 C CA . LEU B 1 587 ? 28.359 38.812 13.016 1 95.56 587 LEU B CA 1
ATOM 10193 C C . LEU B 1 587 ? 28.109 38.281 14.43 1 95.56 587 LEU B C 1
ATOM 10195 O O . LEU B 1 587 ? 27.828 39.094 15.344 1 95.56 587 LEU B O 1
ATOM 10199 N N . LEU B 1 588 ? 28.266 37.031 14.688 1 95.88 588 LEU B N 1
ATOM 10200 C CA . LEU B 1 588 ? 27.938 36.438 15.977 1 95.88 588 LEU B CA 1
ATOM 10201 C C . LEU B 1 588 ? 29.078 36.594 16.969 1 95.88 588 LEU B C 1
ATOM 10203 O O . LEU B 1 588 ? 30.25 36.531 16.578 1 95.88 588 LEU B O 1
ATOM 10207 N N . PRO B 1 589 ? 28.734 36.781 18.172 1 92.69 589 PRO B N 1
ATOM 10208 C CA . PRO B 1 589 ? 29.781 36.906 19.172 1 92.69 589 PRO B CA 1
ATOM 10209 C C . PRO B 1 589 ? 30.562 35.625 19.391 1 92.69 589 PRO B C 1
ATOM 10211 O O . PRO B 1 589 ? 30.016 34.531 19.297 1 92.69 589 PRO B O 1
ATOM 10214 N N . PRO B 1 590 ? 31.828 35.812 19.766 1 93 590 PRO B N 1
ATOM 10215 C CA . PRO B 1 590 ? 32.656 34.625 20 1 93 590 PRO B CA 1
ATOM 10216 C C . PRO B 1 590 ? 32.125 33.719 21.109 1 93 590 PRO B C 1
ATOM 10218 O O . PRO B 1 590 ? 32.312 32.5 21.078 1 93 590 PRO B O 1
ATOM 10221 N N . GLU B 1 591 ? 31.438 34.312 21.984 1 94.44 591 GLU B N 1
ATOM 10222 C CA . GLU B 1 591 ? 30.875 33.562 23.094 1 94.44 591 GLU B CA 1
ATOM 10223 C C . GLU B 1 591 ? 29.875 32.5 22.609 1 94.44 591 GLU B C 1
ATOM 10225 O O . GLU B 1 591 ? 29.703 31.453 23.234 1 94.44 591 GLU B O 1
ATOM 10230 N N . PHE B 1 592 ? 29.266 32.781 21.531 1 96.19 592 PHE B N 1
ATOM 10231 C CA . PHE B 1 592 ? 28.297 31.859 20.953 1 96.19 592 PHE B CA 1
ATOM 10232 C C . PHE B 1 592 ? 28.984 30.547 20.547 1 96.19 592 PHE B C 1
ATOM 10234 O O . PHE B 1 592 ? 28.484 29.469 20.859 1 96.19 592 PHE B O 1
ATOM 10241 N N . TYR B 1 593 ? 30.047 30.703 19.938 1 95.38 593 TYR B N 1
ATOM 10242 C CA . TYR B 1 593 ? 30.766 29.531 19.422 1 95.38 593 TYR B CA 1
ATOM 10243 C C . TYR B 1 593 ? 31.391 28.734 20.578 1 95.38 593 TYR B C 1
ATOM 10245 O O . TYR B 1 593 ? 31.516 27.516 20.484 1 95.38 593 TYR B O 1
ATOM 10253 N N . ASP B 1 594 ? 31.672 29.469 21.672 1 92.88 594 ASP B N 1
ATOM 10254 C CA . ASP B 1 594 ? 32.25 28.812 22.828 1 92.88 594 ASP B CA 1
ATOM 10255 C C . ASP B 1 594 ? 31.266 27.875 23.5 1 92.88 594 ASP B C 1
ATOM 10257 O O . ASP B 1 594 ? 31.656 26.922 24.172 1 92.88 594 ASP B O 1
ATOM 10261 N N . ARG B 1 595 ? 30.062 28.156 23.266 1 93 595 ARG B N 1
ATOM 10262 C CA . ARG B 1 595 ? 29.016 27.406 23.969 1 93 595 ARG B CA 1
ATOM 10263 C C . ARG B 1 595 ? 28.562 26.203 23.156 1 93 595 ARG B C 1
ATOM 10265 O O . ARG B 1 595 ? 27.797 25.375 23.641 1 93 595 ARG B O 1
ATOM 10272 N N . LEU B 1 596 ? 29.047 26.078 21.969 1 95 596 LEU B N 1
ATOM 10273 C CA . LEU B 1 596 ? 28.656 24.969 21.094 1 95 596 LEU B CA 1
ATOM 10274 C C . LEU B 1 596 ? 29.328 23.672 21.516 1 95 596 LEU B C 1
ATOM 10276 O O . LEU B 1 596 ? 30.344 23.703 22.234 1 95 596 LEU B O 1
ATOM 10280 N N . VAL B 1 597 ? 28.703 22.562 21.172 1 93.88 597 VAL B N 1
ATOM 10281 C CA . VAL B 1 597 ? 29.266 21.25 21.453 1 93.88 597 VAL B CA 1
ATOM 10282 C C . VAL B 1 597 ? 29.672 20.578 20.156 1 93.88 597 VAL B C 1
ATOM 10284 O O . VAL B 1 597 ? 29.016 20.734 19.125 1 93.88 597 VAL B O 1
ATOM 10287 N N . PRO B 1 598 ? 30.766 19.812 20.203 1 91.94 598 PRO B N 1
ATOM 10288 C CA . PRO B 1 598 ? 31.188 19.125 18.984 1 91.94 598 PRO B CA 1
ATOM 10289 C C . PRO B 1 598 ? 30.172 18.109 18.484 1 91.94 598 PRO B C 1
ATOM 10291 O O . PRO B 1 598 ? 29.531 17.422 19.281 1 91.94 598 PRO B O 1
ATOM 10294 N N . GLN B 1 599 ? 30.031 18.094 17.219 1 89.19 599 GLN B N 1
ATOM 10295 C CA . GLN B 1 599 ? 29.062 17.203 16.594 1 89.19 599 GLN B CA 1
ATOM 10296 C C . GLN B 1 599 ? 29.328 15.75 16.953 1 89.19 599 GLN B C 1
ATOM 10298 O O . GLN B 1 599 ? 28.406 14.953 17.078 1 89.19 599 GLN B O 1
ATOM 10303 N N . ASP B 1 600 ? 30.547 15.406 17.109 1 84.56 600 ASP B N 1
ATOM 10304 C CA . ASP B 1 600 ? 30.922 14.039 17.438 1 84.56 600 ASP B CA 1
ATOM 10305 C C . ASP B 1 600 ? 30.391 13.641 18.812 1 84.56 600 ASP B C 1
ATOM 10307 O O . ASP B 1 600 ? 30 12.492 19.031 1 84.56 600 ASP B O 1
ATOM 10311 N N . ASP B 1 601 ? 30.469 14.594 19.672 1 82.69 601 ASP B N 1
ATOM 10312 C CA . ASP B 1 601 ? 29.922 14.336 21 1 82.69 601 ASP B CA 1
ATOM 10313 C C . ASP B 1 601 ? 28.422 14.078 20.953 1 82.69 601 ASP B C 1
ATOM 10315 O O . ASP B 1 601 ? 27.922 13.188 21.625 1 82.69 601 ASP B O 1
ATOM 10319 N N . GLN B 1 602 ? 27.828 14.852 20.188 1 85.19 602 GLN B N 1
ATOM 10320 C CA . GLN B 1 602 ? 26.391 14.68 20.016 1 85.19 602 GLN B CA 1
ATOM 10321 C C . GLN B 1 602 ? 26.062 13.328 19.391 1 85.19 602 GLN B C 1
ATOM 10323 O O . GLN B 1 602 ? 25.094 12.672 19.781 1 85.19 602 GLN B O 1
ATOM 10328 N N . ALA B 1 603 ? 26.875 13.016 18.453 1 86.25 603 ALA B N 1
ATOM 10329 C CA . ALA B 1 603 ? 26.688 11.727 17.797 1 86.25 603 ALA B CA 1
ATOM 10330 C C . ALA B 1 603 ? 26.875 10.57 18.781 1 86.25 603 ALA B C 1
ATOM 10332 O O . ALA B 1 603 ? 26.188 9.555 18.703 1 86.25 603 ALA B O 1
ATOM 10333 N N . ALA B 1 604 ? 27.781 10.773 19.609 1 79.94 604 ALA B N 1
ATOM 10334 C CA . ALA B 1 604 ? 28.031 9.758 20.625 1 79.94 604 ALA B CA 1
ATOM 10335 C C . ALA B 1 604 ? 26.859 9.625 21.578 1 79.94 604 ALA B C 1
ATOM 10337 O O . ALA B 1 604 ? 26.484 8.508 21.969 1 79.94 604 ALA B O 1
ATOM 10338 N N . ILE B 1 605 ? 26.328 10.711 21.906 1 80.44 605 ILE B N 1
ATOM 10339 C CA . ILE B 1 605 ? 25.172 10.719 22.797 1 80.44 605 ILE B CA 1
ATOM 10340 C C . ILE B 1 605 ? 23.984 10.039 22.109 1 80.44 605 ILE B C 1
ATOM 10342 O O . ILE B 1 605 ? 23.266 9.266 22.75 1 80.44 605 ILE B O 1
ATOM 10346 N N . VAL B 1 606 ? 23.812 10.344 20.906 1 83.75 606 VAL B N 1
ATOM 10347 C CA . VAL B 1 606 ? 22.734 9.766 20.141 1 83.75 606 VAL B CA 1
ATOM 10348 C C . VAL B 1 606 ? 22.906 8.25 20.047 1 83.75 606 VAL B C 1
ATOM 10350 O O . VAL B 1 606 ? 21.938 7.496 20.188 1 83.75 606 VAL B O 1
ATOM 10353 N N . LYS B 1 607 ? 24.109 7.84 19.812 1 81.19 607 LYS B N 1
ATOM 10354 C CA . LYS B 1 607 ? 24.406 6.414 19.719 1 81.19 607 LYS B CA 1
ATOM 10355 C C . LYS B 1 607 ? 24.109 5.707 21.047 1 81.19 607 LYS B C 1
ATOM 10357 O O . LYS B 1 607 ? 23.531 4.625 21.062 1 81.19 607 LYS B O 1
ATOM 10362 N N . THR B 1 608 ? 24.562 6.387 22.062 1 79.38 608 THR B N 1
ATOM 10363 C CA . THR B 1 608 ? 24.344 5.828 23.391 1 79.38 608 THR B CA 1
ATOM 10364 C C . THR B 1 608 ? 22.859 5.762 23.703 1 79.38 608 THR B C 1
ATOM 10366 O O . THR B 1 608 ? 22.391 4.789 24.297 1 79.38 608 THR B O 1
ATOM 10369 N N . ALA B 1 609 ? 22.172 6.766 23.391 1 80.75 609 ALA B N 1
ATOM 10370 C CA . ALA B 1 609 ? 20.734 6.816 23.641 1 80.75 609 ALA B CA 1
ATOM 10371 C C . ALA B 1 609 ? 20 5.723 22.875 1 80.75 609 ALA B C 1
ATOM 10373 O O . ALA B 1 609 ? 19.031 5.148 23.375 1 80.75 609 ALA B O 1
ATOM 10374 N N . LYS B 1 610 ? 20.438 5.516 21.734 1 82.19 610 LYS B N 1
ATOM 10375 C CA . LYS B 1 610 ? 19.844 4.453 20.922 1 82.19 610 LYS B CA 1
ATOM 10376 C C . LYS B 1 610 ? 20.047 3.088 21.578 1 82.19 610 LYS B C 1
ATOM 10378 O O . LYS B 1 610 ? 19.141 2.254 21.578 1 82.19 610 LYS B O 1
ATOM 10383 N N . GLN B 1 611 ? 21.219 2.922 22.094 1 76.06 611 GLN B N 1
ATOM 10384 C CA . GLN B 1 611 ? 21.531 1.677 22.781 1 76.06 611 GLN B CA 1
ATOM 10385 C C . GLN B 1 611 ? 20.688 1.522 24.047 1 76.06 611 GLN B C 1
ATOM 10387 O O . GLN B 1 611 ? 20.188 0.432 24.328 1 76.06 611 GLN B O 1
ATOM 10392 N N . THR B 1 612 ? 20.594 2.631 24.734 1 77.12 612 THR B N 1
ATOM 10393 C CA . THR B 1 612 ? 19.781 2.621 25.953 1 77.12 612 THR B CA 1
ATOM 10394 C C . THR B 1 612 ? 18.328 2.291 25.609 1 77.12 612 THR B C 1
ATOM 10396 O O . THR B 1 612 ? 17.688 1.531 26.344 1 77.12 612 THR B O 1
ATOM 10399 N N . GLN B 1 613 ? 17.859 2.867 24.656 1 77.06 613 GLN B N 1
ATOM 10400 C CA . GLN B 1 613 ? 16.484 2.609 24.234 1 77.06 613 GLN B CA 1
ATOM 10401 C C . GLN B 1 613 ? 16.281 1.143 23.859 1 77.06 613 GLN B C 1
ATOM 10403 O O . GLN B 1 613 ? 15.242 0.557 24.141 1 77.06 613 GLN B O 1
ATOM 10408 N N . ARG B 1 614 ? 17.172 0.61 23.25 1 73.88 614 ARG B N 1
ATOM 10409 C CA . ARG B 1 614 ? 17.125 -0.806 22.906 1 73.88 614 ARG B CA 1
ATOM 10410 C C . ARG B 1 614 ? 17.016 -1.676 24.141 1 73.88 614 ARG B C 1
ATOM 10412 O O . ARG B 1 614 ? 16.25 -2.641 24.172 1 73.88 614 ARG B O 1
ATOM 10419 N N . ILE B 1 615 ? 17.781 -1.222 25.062 1 66.62 615 ILE B N 1
ATOM 10420 C CA . ILE B 1 615 ? 17.75 -1.925 26.344 1 66.62 615 ILE B CA 1
ATOM 10421 C C . ILE B 1 615 ? 16.391 -1.741 27 1 66.62 615 ILE B C 1
ATOM 10423 O O . ILE B 1 615 ? 15.797 -2.705 27.484 1 66.62 615 ILE B O 1
ATOM 10427 N N . ASP B 1 616 ? 15.977 -0.536 27.062 1 73.19 616 ASP B N 1
ATOM 10428 C CA . ASP B 1 616 ? 14.68 -0.233 27.656 1 73.19 616 ASP B CA 1
ATOM 10429 C C . ASP B 1 616 ? 13.562 -1.011 26.969 1 73.19 616 ASP B C 1
ATOM 10431 O O . ASP B 1 616 ? 12.633 -1.483 27.609 1 73.19 616 ASP B O 1
ATOM 10435 N N . ASN B 1 617 ? 13.664 -1.002 25.703 1 73 617 ASN B N 1
ATOM 10436 C CA . ASN B 1 617 ? 12.695 -1.803 24.953 1 73 617 ASN B CA 1
ATOM 10437 C C . ASN B 1 617 ? 12.711 -3.262 25.406 1 73 617 ASN B C 1
ATOM 10439 O O . ASN B 1 617 ? 11.656 -3.891 25.531 1 73 617 ASN B O 1
ATOM 10443 N N . GLY B 1 618 ? 13.852 -3.684 25.609 1 71.81 618 GLY B N 1
ATOM 10444 C CA . GLY B 1 618 ? 14.008 -5.043 26.094 1 71.81 618 GLY B CA 1
ATOM 10445 C C . GLY B 1 618 ? 13.43 -5.246 27.484 1 71.81 618 GLY B C 1
ATOM 10446 O O . GLY B 1 618 ? 12.75 -6.238 27.734 1 71.81 618 GLY B O 1
ATOM 10447 N N . ILE B 1 619 ? 13.727 -4.254 28.328 1 67.56 619 ILE B N 1
ATOM 10448 C CA . ILE B 1 619 ? 13.234 -4.301 29.688 1 67.56 619 ILE B CA 1
ATOM 10449 C C . ILE B 1 619 ? 11.711 -4.246 29.688 1 67.56 619 ILE B C 1
ATOM 10451 O O . ILE B 1 619 ? 11.055 -4.992 30.422 1 67.56 619 ILE B O 1
ATOM 10455 N N . GLU B 1 620 ? 11.281 -3.385 28.953 1 75.56 620 GLU B N 1
ATOM 10456 C CA . GLU B 1 620 ? 9.828 -3.279 28.859 1 75.56 620 GLU B CA 1
ATOM 10457 C C . GLU B 1 620 ? 9.211 -4.578 28.344 1 75.56 620 GLU B C 1
ATOM 10459 O O . GLU B 1 620 ? 8.164 -5.008 28.828 1 75.56 620 GLU B O 1
ATOM 10464 N N . ALA B 1 621 ? 9.852 -5.023 27.438 1 76.75 621 ALA B N 1
ATOM 10465 C CA . ALA B 1 621 ? 9.406 -6.32 26.938 1 76.75 621 ALA B CA 1
ATOM 10466 C C . ALA B 1 621 ? 9.43 -7.375 28.047 1 76.75 621 ALA B C 1
ATOM 10468 O O . ALA B 1 621 ? 8.484 -8.148 28.188 1 76.75 621 ALA B O 1
ATOM 10469 N N . GLN B 1 622 ? 10.492 -7.332 28.734 1 74.31 622 GLN B N 1
ATOM 10470 C CA . GLN B 1 622 ? 10.633 -8.281 29.844 1 74.31 622 GLN B CA 1
ATOM 10471 C C . GLN B 1 622 ? 9.555 -8.055 30.906 1 74.31 622 GLN B C 1
ATOM 10473 O O . GLN B 1 622 ? 8.984 -9.016 31.422 1 74.31 622 GLN B O 1
ATOM 10478 N N . ARG B 1 623 ? 9.289 -6.84 31.203 1 74.81 623 ARG B N 1
ATOM 10479 C CA . ARG B 1 623 ? 8.234 -6.504 32.156 1 74.81 623 ARG B CA 1
ATOM 10480 C C . ARG B 1 623 ? 6.883 -7.035 31.688 1 74.81 623 ARG B C 1
ATOM 10482 O O . ARG B 1 623 ? 6.137 -7.617 32.469 1 74.81 623 ARG B O 1
ATOM 10489 N N . LYS B 1 624 ? 6.559 -6.809 30.5 1 78.88 624 LYS B N 1
ATOM 10490 C CA . LYS B 1 624 ? 5.289 -7.273 29.953 1 78.88 624 LYS B CA 1
ATOM 10491 C C . LYS B 1 624 ? 5.195 -8.797 29.984 1 78.88 624 LYS B C 1
ATOM 10493 O O . LYS B 1 624 ? 4.137 -9.352 30.281 1 78.88 624 LYS B O 1
ATOM 10498 N N . VAL B 1 625 ? 6.285 -9.359 29.703 1 83.31 625 VAL B N 1
ATOM 10499 C CA . VAL B 1 625 ? 6.328 -10.82 29.656 1 83.31 625 VAL B CA 1
ATOM 10500 C C . VAL B 1 625 ? 6.168 -11.383 31.062 1 83.31 625 VAL B C 1
ATOM 10502 O O . VAL B 1 625 ? 5.441 -12.359 31.281 1 83.31 625 VAL B O 1
ATOM 10505 N N . LEU B 1 626 ? 6.816 -10.75 32.031 1 81.81 626 LEU B N 1
ATOM 10506 C CA . LEU B 1 626 ? 6.762 -11.211 33.406 1 81.81 626 LEU B CA 1
ATOM 10507 C C . LEU B 1 626 ? 5.379 -10.984 34 1 81.81 626 LEU B C 1
ATOM 10509 O O . LEU B 1 626 ? 5.008 -11.633 34.969 1 81.81 626 LEU B O 1
ATOM 10513 N N . ALA B 1 627 ? 4.668 -10.086 33.375 1 79.12 627 ALA B N 1
ATOM 10514 C CA . ALA B 1 627 ? 3.312 -9.82 3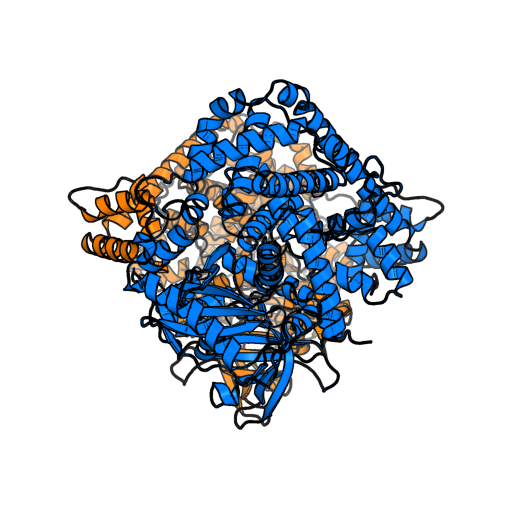3.844 1 79.12 627 ALA B CA 1
ATOM 10515 C C . ALA B 1 627 ? 2.355 -10.93 33.406 1 79.12 627 ALA B C 1
ATOM 10517 O O . ALA B 1 627 ? 1.264 -11.062 33.969 1 79.12 627 ALA B O 1
ATOM 10518 N N . VAL B 1 628 ? 2.695 -11.695 32.5 1 83.38 628 VAL B N 1
ATOM 10519 C CA . VAL B 1 628 ? 1.878 -12.805 32.031 1 83.38 628 VAL B CA 1
ATOM 10520 C C . VAL B 1 628 ? 2.145 -14.047 32.875 1 83.38 628 VAL B C 1
ATOM 10522 O O . VAL B 1 628 ? 3.297 -14.453 33.031 1 83.38 628 VAL B O 1
ATOM 10525 N N . PRO B 1 629 ? 1.132 -14.492 33.469 1 83.31 629 PRO B N 1
ATOM 10526 C CA . PRO B 1 629 ? 1.311 -15.664 34.344 1 83.31 629 PRO B CA 1
ATOM 10527 C C . PRO B 1 629 ? 1.878 -16.859 33.594 1 83.31 629 PRO B C 1
ATOM 10529 O O . PRO B 1 629 ? 1.595 -17.047 32.406 1 83.31 629 PRO B O 1
ATOM 10532 N N . ALA B 1 630 ? 2.656 -17.625 34.312 1 86.62 630 ALA B N 1
ATOM 10533 C CA . ALA B 1 630 ? 3.316 -18.797 33.75 1 86.62 630 ALA B CA 1
ATOM 10534 C C . ALA B 1 630 ? 2.301 -19.75 33.125 1 86.62 630 ALA B C 1
ATOM 10536 O O . ALA B 1 630 ? 2.57 -20.359 32.094 1 86.62 630 ALA B O 1
ATOM 10537 N N . ALA B 1 631 ? 1.185 -19.812 33.75 1 87.81 631 ALA B N 1
ATOM 10538 C CA . ALA B 1 631 ? 0.135 -20.703 33.25 1 87.81 631 ALA B CA 1
ATOM 10539 C C . ALA B 1 631 ? -0.302 -20.297 31.844 1 87.81 631 ALA B C 1
ATOM 10541 O O . ALA B 1 631 ? -0.622 -21.172 31.031 1 87.81 631 ALA B O 1
ATOM 10542 N N . GLU B 1 632 ? -0.29 -19.031 31.609 1 88.12 632 GLU B N 1
ATOM 10543 C CA . GLU B 1 632 ? -0.683 -18.547 30.297 1 88.12 632 GLU B CA 1
ATOM 10544 C C . GLU B 1 632 ? 0.356 -18.922 29.234 1 88.12 632 GLU B C 1
ATOM 10546 O O . GLU B 1 632 ? 0.006 -19.25 28.109 1 88.12 632 GLU B O 1
ATOM 10551 N N . TRP B 1 633 ? 1.501 -18.844 29.656 1 90.19 633 TRP B N 1
ATOM 10552 C CA . TRP B 1 633 ? 2.566 -19.203 28.734 1 90.19 633 TRP B CA 1
ATOM 10553 C C . TRP B 1 633 ? 2.49 -20.688 28.375 1 90.19 633 TRP B C 1
ATOM 10555 O O . TRP B 1 633 ? 2.742 -21.078 27.234 1 90.19 633 TRP B O 1
ATOM 10565 N N . VAL B 1 634 ? 2.162 -21.484 29.359 1 88.56 634 VAL B N 1
ATOM 10566 C CA . VAL B 1 634 ? 1.99 -22.906 29.109 1 88.56 634 VAL B CA 1
ATOM 10567 C C . VAL B 1 634 ? 0.859 -23.141 28.109 1 88.56 634 VAL B C 1
ATOM 10569 O O . VAL B 1 634 ? 0.991 -23.938 27.188 1 88.56 634 VAL B O 1
ATOM 10572 N N . ARG B 1 635 ? -0.139 -22.422 28.312 1 88.62 635 ARG B N 1
ATOM 10573 C CA . ARG B 1 635 ? -1.286 -22.531 27.422 1 88.62 635 ARG B CA 1
ATOM 10574 C C . ARG B 1 635 ? -0.917 -22.125 26 1 88.62 635 ARG B C 1
ATOM 10576 O O . ARG B 1 635 ? -1.29 -22.797 25.031 1 88.62 635 ARG B O 1
ATOM 10583 N N . ILE B 1 636 ? -0.267 -21.062 25.922 1 88.94 636 ILE B N 1
ATOM 10584 C CA . ILE B 1 636 ? 0.143 -20.531 24.609 1 88.94 636 ILE B CA 1
ATOM 10585 C C . ILE B 1 636 ? 1.067 -21.547 23.938 1 88.94 636 ILE B C 1
ATOM 10587 O O . ILE B 1 636 ? 0.91 -21.828 22.734 1 88.94 636 ILE B O 1
ATOM 10591 N N . HIS B 1 637 ? 2.004 -22 24.734 1 89.69 637 HIS B N 1
ATOM 10592 C CA . HIS B 1 637 ? 2.957 -22.969 24.203 1 89.69 637 HIS B CA 1
ATOM 10593 C C . HIS B 1 637 ? 2.246 -24.219 23.672 1 89.69 637 HIS B C 1
ATOM 10595 O O . HIS B 1 637 ? 2.523 -24.656 22.562 1 89.69 637 HIS B O 1
ATOM 10601 N N . GLN B 1 638 ? 1.359 -24.719 24.391 1 87.5 638 GLN B N 1
ATOM 10602 C CA . GLN B 1 638 ? 0.622 -25.906 24.016 1 87.5 638 GLN B CA 1
ATOM 10603 C C . GLN B 1 638 ? -0.207 -25.672 22.75 1 87.5 638 GLN B C 1
ATOM 10605 O O . GLN B 1 638 ? -0.205 -26.484 21.828 1 87.5 638 GLN B O 1
ATOM 10610 N N . SER B 1 639 ? -0.846 -24.578 22.797 1 84.81 639 SER B N 1
ATOM 10611 C CA . SER B 1 639 ? -1.729 -24.25 21.688 1 84.81 639 SER B CA 1
ATOM 10612 C C . SER B 1 639 ? -0.939 -24.062 20.391 1 84.81 639 SER B C 1
ATOM 10614 O O . SER B 1 639 ? -1.322 -24.578 19.344 1 84.81 639 SER B O 1
ATOM 10616 N N . LEU B 1 640 ? 0.078 -23.344 20.516 1 85.19 640 LEU B N 1
ATOM 10617 C CA . LEU B 1 640 ? 0.873 -23.047 19.328 1 85.19 640 LEU B CA 1
ATOM 10618 C C . LEU B 1 640 ? 1.634 -24.297 18.859 1 85.19 640 LEU B C 1
ATOM 10620 O O . LEU B 1 640 ? 1.878 -24.469 17.672 1 85.19 640 LEU B O 1
ATOM 10624 N N . LEU B 1 641 ? 2.068 -25.047 19.812 1 81.06 641 LEU B N 1
ATOM 10625 C CA . LEU B 1 641 ? 2.742 -26.297 19.484 1 81.06 641 LEU B CA 1
ATOM 10626 C C . LEU B 1 641 ? 1.805 -27.25 18.75 1 81.06 641 LEU B C 1
ATOM 10628 O O . LEU B 1 641 ? 2.209 -27.891 17.781 1 81.06 641 LEU B O 1
ATOM 10632 N N . GLU B 1 642 ? 0.656 -27.266 19.203 1 76.81 642 GLU B N 1
ATOM 10633 C CA . GLU B 1 642 ? -0.357 -28.109 18.578 1 76.81 642 GLU B CA 1
ATOM 10634 C C . GLU B 1 642 ? -0.638 -27.672 17.156 1 76.81 642 GLU B C 1
ATOM 10636 O O . GLU B 1 642 ? -0.928 -28.5 16.281 1 76.81 642 GLU B O 1
ATOM 10641 N N . LYS B 1 643 ? -0.498 -26.453 17.062 1 72.94 643 LYS B N 1
ATOM 10642 C CA . LYS B 1 643 ? -0.795 -25.891 15.75 1 72.94 643 LYS B CA 1
ATOM 10643 C C . LYS B 1 643 ? 0.458 -25.844 14.883 1 72.94 643 LYS B C 1
ATOM 10645 O O . LYS B 1 643 ? 0.429 -25.297 13.773 1 72.94 643 LYS B O 1
ATOM 10650 N N . ASP B 1 644 ? 1.516 -26.344 15.438 1 73.69 644 ASP B N 1
ATOM 10651 C CA . ASP B 1 644 ? 2.82 -26.391 14.781 1 73.69 644 ASP B CA 1
ATOM 10652 C C . ASP B 1 644 ? 3.234 -25.016 14.273 1 73.69 644 ASP B C 1
ATOM 10654 O O . ASP B 1 644 ? 3.664 -24.875 13.125 1 73.69 644 ASP B O 1
ATOM 10658 N N . LEU B 1 645 ? 3.053 -24.062 15.031 1 75.44 645 LEU B N 1
ATOM 10659 C CA . LEU B 1 645 ? 3.33 -22.688 14.633 1 75.44 645 LEU B CA 1
ATOM 10660 C C . LEU B 1 645 ? 4.59 -22.172 15.312 1 75.44 645 LEU B C 1
ATOM 10662 O O . LEU B 1 645 ? 4.926 -20.984 15.188 1 75.44 645 LEU B O 1
ATOM 10666 N N . LEU B 1 646 ? 5.293 -22.969 16.062 1 82.69 646 LEU B N 1
ATOM 10667 C CA . LEU B 1 646 ? 6.445 -22.5 16.812 1 82.69 646 LEU B CA 1
ATOM 10668 C C . LEU B 1 646 ? 7.746 -22.875 16.125 1 82.69 646 LEU B C 1
ATOM 10670 O O . LEU B 1 646 ? 7.918 -24.016 15.695 1 82.69 646 LEU B O 1
ATOM 10674 N N . THR B 1 647 ? 8.547 -21.953 15.906 1 79.44 647 THR B N 1
ATOM 10675 C CA . THR B 1 647 ? 9.922 -22.234 15.516 1 79.44 647 THR B CA 1
ATOM 10676 C C . THR B 1 647 ? 10.711 -22.812 16.688 1 79.44 647 THR B C 1
ATOM 10678 O O . THR B 1 647 ? 10.312 -22.656 17.844 1 79.44 647 THR B O 1
ATOM 10681 N N . PRO B 1 648 ? 11.781 -23.531 16.344 1 79.25 648 PRO B N 1
ATOM 10682 C CA . PRO B 1 648 ? 12.586 -24.078 17.438 1 79.25 648 PRO B CA 1
ATOM 10683 C C . PRO B 1 648 ? 13.039 -23 18.422 1 79.25 648 PRO B C 1
ATOM 10685 O O . PRO B 1 648 ? 13.047 -23.234 19.625 1 79.25 648 PRO B O 1
ATOM 10688 N N . LYS B 1 649 ? 13.414 -21.891 17.828 1 84.25 649 LYS B N 1
ATOM 10689 C CA . LYS B 1 649 ? 13.828 -20.797 18.703 1 84.25 649 LYS B CA 1
ATOM 10690 C C . LYS B 1 649 ? 12.688 -20.344 19.594 1 84.25 649 LYS B C 1
ATOM 10692 O O . LYS B 1 649 ? 12.875 -20.141 20.797 1 84.25 649 LYS B O 1
ATOM 10697 N N . GLU B 1 650 ? 11.586 -20.219 19 1 89.12 650 GLU B N 1
ATOM 10698 C CA . GLU B 1 650 ? 10.414 -19.797 19.766 1 89.12 650 GLU B CA 1
ATOM 10699 C C . GLU B 1 650 ? 10.055 -20.812 20.844 1 89.12 650 GLU B C 1
ATOM 10701 O O . GLU B 1 650 ? 9.695 -20.438 21.969 1 89.12 650 GLU B O 1
ATOM 10706 N N . ASP B 1 651 ? 10.125 -22.047 20.453 1 89.25 651 ASP B N 1
ATOM 10707 C CA . ASP B 1 651 ? 9.844 -23.109 21.422 1 89.25 651 ASP B CA 1
ATOM 10708 C C . ASP B 1 651 ? 10.789 -23.047 22.609 1 89.25 651 ASP B C 1
ATOM 10710 O O . ASP B 1 651 ? 10.359 -23.188 23.766 1 89.25 651 ASP B O 1
ATOM 10714 N N . GLY B 1 652 ? 12.078 -22.844 22.281 1 87.62 652 GLY B N 1
ATOM 10715 C CA . GLY B 1 652 ? 13.062 -22.719 23.344 1 87.62 652 GLY B CA 1
ATOM 10716 C C . GLY B 1 652 ? 12.773 -21.578 24.312 1 87.62 652 GLY B C 1
ATOM 10717 O O . GLY B 1 652 ? 12.859 -21.75 25.531 1 87.62 652 GLY B O 1
ATOM 10718 N N . VAL B 1 653 ? 12.461 -20.5 23.75 1 91 653 VAL B N 1
ATOM 10719 C CA . VAL B 1 653 ? 12.234 -19.312 24.547 1 91 653 VAL B CA 1
ATOM 10720 C C . VAL B 1 653 ? 10.953 -19.484 25.359 1 91 653 VAL B C 1
ATOM 10722 O O . VAL B 1 653 ? 10.891 -19.031 26.516 1 91 653 VAL B O 1
ATOM 10725 N N . LEU B 1 654 ? 9.961 -20.062 24.797 1 92.75 654 LEU B N 1
ATOM 10726 C CA . LEU B 1 654 ? 8.703 -20.312 25.5 1 92.75 654 LEU B CA 1
ATOM 10727 C C . LEU B 1 654 ? 8.922 -21.234 26.703 1 92.75 654 LEU B C 1
ATOM 10729 O O . LEU B 1 654 ? 8.305 -21.062 27.75 1 92.75 654 LEU B O 1
ATOM 10733 N N . ARG B 1 655 ? 9.711 -22.172 26.641 1 90.69 655 ARG B N 1
ATOM 10734 C CA . ARG B 1 655 ? 10.016 -23.094 27.734 1 90.69 655 ARG B CA 1
ATOM 10735 C C . ARG B 1 655 ? 10.617 -22.359 28.922 1 90.69 655 ARG B C 1
ATOM 10737 O O . ARG B 1 655 ? 10.383 -22.719 30.062 1 90.69 655 ARG B O 1
ATOM 10744 N N . VAL B 1 656 ? 11.383 -21.406 28.547 1 90.38 656 VAL B N 1
ATOM 10745 C CA . VAL B 1 656 ? 11.93 -20.562 29.609 1 90.38 656 VAL B CA 1
ATOM 10746 C C . VAL B 1 656 ? 10.805 -19.797 30.297 1 90.38 656 VAL B C 1
ATOM 10748 O O . VAL B 1 656 ? 10.75 -19.734 31.531 1 90.38 656 VAL B O 1
ATOM 10751 N N . ALA B 1 657 ? 9.922 -19.266 29.547 1 91.62 657 ALA B N 1
ATOM 10752 C CA . ALA B 1 657 ? 8.828 -18.453 30.078 1 91.62 657 ALA B CA 1
ATOM 10753 C C . ALA B 1 657 ? 7.887 -19.297 30.938 1 91.62 657 ALA B C 1
ATOM 10755 O O . ALA B 1 657 ? 7.301 -18.781 31.891 1 91.62 657 ALA B O 1
ATOM 10756 N N . MET B 1 658 ? 7.73 -20.5 30.594 1 91.38 658 MET B N 1
ATOM 10757 C CA . MET B 1 658 ? 6.852 -21.406 31.328 1 91.38 658 MET B CA 1
ATOM 10758 C C . MET B 1 658 ? 7.391 -21.656 32.719 1 91.38 658 MET B C 1
ATOM 10760 O O . MET B 1 658 ? 6.66 -22.141 33.594 1 91.38 658 MET B O 1
ATOM 10764 N N . GLN B 1 659 ? 8.586 -21.391 32.938 1 87.5 659 GLN B N 1
ATOM 10765 C CA . GLN B 1 659 ? 9.219 -21.672 34.219 1 87.5 659 GLN B CA 1
ATOM 10766 C C . GLN B 1 659 ? 9.273 -20.422 35.094 1 87.5 659 GLN B C 1
ATOM 10768 O O . GLN B 1 659 ? 9.906 -20.422 36.156 1 87.5 659 GLN B O 1
ATOM 10773 N N . ILE B 1 660 ? 8.664 -19.469 34.625 1 84.25 660 ILE B N 1
ATOM 10774 C CA . ILE B 1 660 ? 8.594 -18.25 35.438 1 84.25 660 ILE B CA 1
ATOM 10775 C C . ILE B 1 660 ? 7.848 -18.562 36.719 1 84.25 660 ILE B C 1
ATOM 10777 O O . ILE B 1 660 ? 6.789 -19.188 36.719 1 84.25 660 ILE B O 1
ATOM 10781 N N . PRO B 1 661 ? 8.391 -18.188 37.781 1 82.44 661 PRO B N 1
ATOM 10782 C CA . PRO B 1 661 ? 9.461 -17.203 37.969 1 82.44 661 PRO B CA 1
ATOM 10783 C C . PRO B 1 661 ? 10.82 -17.859 38.219 1 82.44 661 PRO B C 1
ATOM 10785 O O . PRO B 1 661 ? 11.781 -17.172 38.562 1 82.44 661 PRO B O 1
ATOM 10788 N N . THR B 1 662 ? 10.867 -19.172 38.25 1 79.56 662 THR B N 1
ATOM 10789 C CA . THR B 1 662 ? 12.109 -19.891 38.531 1 79.56 662 THR B CA 1
ATOM 10790 C C . THR B 1 662 ? 13.203 -19.453 37.562 1 79.56 662 THR B C 1
ATOM 10792 O O . THR B 1 662 ? 14.352 -19.219 37.969 1 79.56 662 THR B O 1
ATOM 10795 N N . LYS B 1 663 ? 12.828 -19.406 36.312 1 83.06 663 LYS B N 1
ATOM 10796 C CA . LYS B 1 663 ? 13.719 -18.891 35.25 1 83.06 663 LYS B CA 1
ATOM 10797 C C . LYS B 1 663 ? 13.109 -17.656 34.594 1 83.06 663 LYS B C 1
ATOM 10799 O O . LYS B 1 663 ? 11.938 -17.672 34.188 1 83.06 663 LYS B O 1
ATOM 10804 N N . LEU B 1 664 ? 14 -16.625 34.5 1 85.75 664 LEU B N 1
ATOM 10805 C CA . LEU B 1 664 ? 13.508 -15.383 33.906 1 85.75 664 LEU B CA 1
ATOM 10806 C C . LEU B 1 664 ? 14.055 -15.211 32.5 1 85.75 664 LEU B C 1
ATOM 10808 O O . LEU B 1 664 ? 15.258 -15.359 32.281 1 85.75 664 LEU B O 1
ATOM 10812 N N . PRO B 1 665 ? 13.148 -15 31.562 1 87.44 665 PRO B N 1
ATOM 10813 C CA . PRO B 1 665 ? 13.625 -14.75 30.203 1 87.44 665 PRO B CA 1
ATOM 10814 C C . PRO B 1 665 ? 14.477 -13.484 30.094 1 87.44 665 PRO B C 1
ATOM 10816 O O . PRO B 1 665 ? 14.227 -12.516 30.812 1 87.44 665 PRO B O 1
ATOM 10819 N N . THR B 1 666 ? 15.523 -13.594 29.312 1 84.25 666 THR B N 1
ATOM 10820 C CA . THR B 1 666 ? 16.359 -12.43 29.062 1 84.25 666 THR B CA 1
ATOM 10821 C C . THR B 1 666 ? 15.594 -11.375 28.266 1 84.25 666 THR B C 1
ATOM 10823 O O . THR B 1 666 ? 14.477 -11.633 27.812 1 84.25 666 THR B O 1
ATOM 10826 N N . GLU B 1 667 ? 16.156 -10.234 28.141 1 79.69 667 GLU B N 1
ATOM 10827 C CA . GLU B 1 667 ? 15.539 -9.148 27.391 1 79.69 667 GLU B CA 1
ATOM 10828 C C . GLU B 1 667 ? 15.305 -9.555 25.938 1 79.69 667 GLU B C 1
ATOM 10830 O O . GLU B 1 667 ? 14.242 -9.297 25.375 1 79.69 667 GLU B O 1
ATOM 10835 N N . LYS B 1 668 ? 16.312 -10.148 25.422 1 79.31 668 LYS B N 1
ATOM 10836 C CA . LYS B 1 668 ? 16.203 -10.602 24.031 1 79.31 668 LYS B CA 1
ATOM 10837 C C . LYS B 1 668 ? 15.125 -11.664 23.875 1 79.31 668 LYS B C 1
A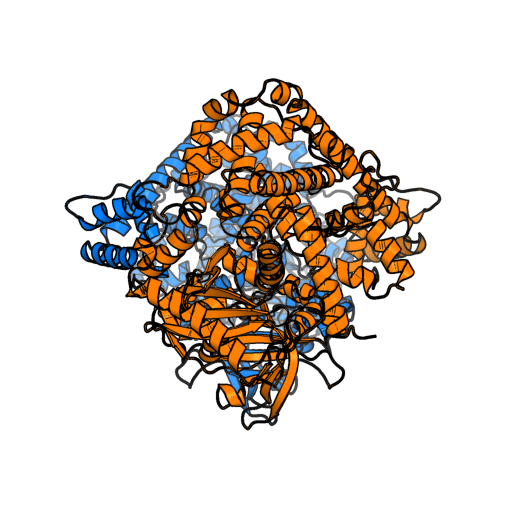TOM 10839 O O . LYS B 1 668 ? 14.359 -11.648 22.922 1 79.31 668 LYS B O 1
ATOM 10844 N N . GLN B 1 669 ? 15.07 -12.5 24.828 1 84.12 669 GLN B N 1
ATOM 10845 C CA . GLN B 1 669 ? 14.047 -13.539 24.812 1 84.12 669 GLN B CA 1
ATOM 10846 C C . GLN B 1 669 ? 12.648 -12.945 24.984 1 84.12 669 GLN B C 1
ATOM 10848 O O . GLN B 1 669 ? 11.695 -13.422 24.359 1 84.12 669 GLN B O 1
ATOM 10853 N N . SER B 1 670 ? 12.633 -11.922 25.781 1 84.25 670 SER B N 1
ATOM 10854 C CA . SER B 1 670 ? 11.344 -11.297 26.047 1 84.25 670 SER B CA 1
ATOM 10855 C C . SER B 1 670 ? 10.773 -10.648 24.797 1 84.25 670 SER B C 1
ATOM 10857 O O . SER B 1 670 ? 9.555 -10.672 24.578 1 84.25 670 SER B O 1
ATOM 10859 N N . VAL B 1 671 ? 11.633 -10.102 24.078 1 80.94 671 VAL B N 1
ATOM 10860 C CA . VAL B 1 671 ? 11.18 -9.523 22.828 1 80.94 671 VAL B CA 1
ATOM 10861 C C . VAL B 1 671 ? 10.57 -10.609 21.938 1 80.94 671 VAL B C 1
ATOM 10863 O O . VAL B 1 671 ? 9.516 -10.406 21.328 1 80.94 671 VAL B O 1
ATOM 10866 N N . VAL B 1 672 ? 11.172 -11.719 21.922 1 82.56 672 VAL B N 1
ATOM 10867 C CA . VAL B 1 672 ? 10.664 -12.852 21.172 1 82.56 672 VAL B CA 1
ATOM 10868 C C . VAL B 1 672 ? 9.32 -13.305 21.734 1 82.56 672 VAL B C 1
ATOM 10870 O O . VAL B 1 672 ? 8.398 -13.625 20.984 1 82.56 672 VAL B O 1
ATOM 10873 N N . LEU B 1 673 ? 9.258 -13.25 23.016 1 87 673 LEU B N 1
ATOM 10874 C CA . LEU B 1 673 ? 8.039 -13.688 23.688 1 87 673 LEU B CA 1
ATOM 10875 C C . LEU B 1 673 ? 6.879 -12.75 23.375 1 87 673 LEU B C 1
ATOM 10877 O O . LEU B 1 673 ? 5.738 -13.195 23.219 1 87 673 LEU B O 1
ATOM 10881 N N . LEU B 1 674 ? 7.207 -11.469 23.281 1 82.62 674 LEU B N 1
ATOM 10882 C CA . LEU B 1 674 ? 6.152 -10.516 22.938 1 82.62 674 LEU B CA 1
ATOM 10883 C C . LEU B 1 674 ? 5.641 -10.766 21.531 1 82.62 674 LEU B C 1
ATOM 10885 O O . LEU B 1 674 ? 4.438 -10.664 21.266 1 82.62 674 LEU B O 1
ATOM 10889 N N . ASP B 1 675 ? 6.539 -11.055 20.719 1 82.06 675 ASP B N 1
ATOM 10890 C CA . ASP B 1 675 ? 6.152 -11.414 19.359 1 82.06 675 ASP B CA 1
ATOM 10891 C C . ASP B 1 675 ? 5.266 -12.656 19.359 1 82.06 675 ASP B C 1
ATOM 10893 O O . ASP B 1 675 ? 4.301 -12.734 18.594 1 82.06 675 ASP B O 1
ATOM 10897 N N . ILE B 1 676 ? 5.613 -13.539 20.203 1 83.88 676 ILE B N 1
ATOM 10898 C CA . ILE B 1 676 ? 4.848 -14.773 20.312 1 83.88 676 ILE B CA 1
ATOM 10899 C C . ILE B 1 676 ? 3.451 -14.469 20.844 1 83.88 676 ILE B C 1
ATOM 10901 O O . ILE B 1 676 ? 2.465 -15.062 20.406 1 83.88 676 ILE B O 1
ATOM 10905 N N . LEU B 1 677 ? 3.4 -13.531 21.828 1 83.44 677 LEU B N 1
ATOM 10906 C CA . LEU B 1 677 ? 2.107 -13.117 22.359 1 83.44 677 LEU B CA 1
ATOM 10907 C C . LEU B 1 677 ? 1.228 -12.539 21.25 1 83.44 677 LEU B C 1
ATOM 10909 O O . LEU B 1 677 ? 0.032 -12.828 21.188 1 83.44 677 LEU B O 1
ATOM 10913 N N . GLU B 1 678 ? 1.874 -11.75 20.531 1 78 678 GLU B N 1
ATOM 10914 C CA . GLU B 1 678 ? 1.139 -11.156 19.422 1 78 678 GLU B CA 1
ATOM 10915 C C . GLU B 1 678 ? 0.7 -12.227 18.422 1 78 678 GLU B C 1
ATOM 10917 O O . GLU B 1 678 ? -0.433 -12.203 17.938 1 78 678 GLU B O 1
ATOM 10922 N N . LYS B 1 679 ? 1.617 -13.078 18.141 1 78.12 679 LYS B N 1
ATOM 10923 C CA . LYS B 1 679 ? 1.307 -14.234 17.297 1 78.12 679 LYS B CA 1
ATOM 10924 C C . LYS B 1 679 ? 0.135 -15.031 17.875 1 78.12 679 LYS B C 1
ATOM 10926 O O . LYS B 1 679 ? -0.756 -15.445 17.125 1 78.12 679 LYS B O 1
ATOM 10931 N N . GLY B 1 680 ? 0.156 -15.211 19.188 1 76.69 680 GLY B N 1
ATOM 10932 C CA . GLY B 1 680 ? -0.931 -15.906 19.859 1 76.69 680 GLY B CA 1
ATOM 10933 C C . GLY B 1 680 ? -2.264 -15.195 19.734 1 76.69 680 GLY B C 1
ATOM 10934 O O . GLY B 1 680 ? -3.301 -15.828 19.547 1 76.69 680 GLY B O 1
ATOM 10935 N N . ARG B 1 681 ? -2.178 -13.945 19.812 1 73.69 681 ARG B N 1
ATOM 10936 C CA . ARG B 1 681 ? -3.393 -13.148 19.672 1 73.69 681 ARG B CA 1
ATOM 10937 C C . ARG B 1 681 ? -3.969 -13.266 18.266 1 73.69 681 ARG B C 1
ATOM 10939 O O . ARG B 1 681 ? -5.18 -13.422 18.109 1 73.69 681 ARG B O 1
ATOM 10946 N N . LEU B 1 682 ? -3.08 -13.25 17.453 1 65.62 682 LEU B N 1
ATOM 10947 C CA . LEU B 1 682 ? -3.484 -13.344 16.062 1 65.62 682 LEU B CA 1
ATOM 10948 C C . LEU B 1 682 ? -4.062 -14.719 15.75 1 65.62 682 LEU B C 1
ATOM 10950 O O . LEU B 1 682 ? -4.984 -14.844 14.938 1 65.62 682 LEU B O 1
ATOM 10954 N N . GLU B 1 683 ? -3.482 -15.688 16.516 1 66.81 683 GLU B N 1
ATOM 10955 C CA . GLU B 1 683 ? -3.904 -17.062 16.297 1 66.81 683 GLU B CA 1
ATOM 10956 C C . GLU B 1 683 ? -5.086 -17.438 17.188 1 66.81 683 GLU B C 1
ATOM 10958 O O . GLU B 1 683 ? -5.547 -18.578 17.188 1 66.81 683 GLU B O 1
ATOM 10963 N N . GLY B 1 684 ? -5.559 -16.359 17.906 1 64 684 GLY B N 1
ATOM 10964 C CA . GLY B 1 684 ? -6.723 -16.547 18.766 1 64 684 GLY B CA 1
ATOM 10965 C C . GLY B 1 684 ? -6.418 -17.328 20.016 1 64 684 GLY B C 1
ATOM 10966 O O . GLY B 1 684 ? -7.324 -17.891 20.641 1 64 684 GLY B O 1
ATOM 10967 N N . VAL B 1 685 ? -5.277 -17.562 20.266 1 70.69 685 VAL B N 1
ATOM 10968 C CA . VAL B 1 685 ? -4.875 -18.312 21.453 1 70.69 685 VAL B CA 1
ATOM 10969 C C . VAL B 1 685 ? -4.891 -17.422 22.672 1 70.69 685 VAL B C 1
ATOM 10971 O O . VAL B 1 685 ? -5.242 -17.859 23.766 1 70.69 685 VAL B O 1
ATOM 10974 N N . VAL B 1 686 ? -4.41 -16.172 22.406 1 71.44 686 VAL B N 1
ATOM 10975 C CA . VAL B 1 686 ? -4.332 -15.227 23.516 1 71.44 686 VAL B CA 1
ATOM 10976 C C . VAL B 1 686 ? -5.484 -14.227 23.438 1 71.44 686 VAL B C 1
ATOM 10978 O O . VAL B 1 686 ? -5.836 -13.773 22.344 1 71.44 686 VAL B O 1
ATOM 10981 N N . ALA B 1 687 ? -6.281 -14.164 24.469 1 55.69 687 ALA B N 1
ATOM 10982 C CA . ALA B 1 687 ? -7.379 -13.203 24.531 1 55.69 687 ALA B CA 1
ATOM 10983 C C . ALA B 1 687 ? -6.867 -11.781 24.328 1 55.69 687 ALA B C 1
ATOM 10985 O O . ALA B 1 687 ? -5.789 -11.43 24.812 1 55.69 687 ALA B O 1
ATOM 10986 N N . SER B 1 688 ? -7.289 -11.016 23.312 1 48.84 688 SER B N 1
ATOM 10987 C CA . SER B 1 688 ? -6.973 -9.609 23.141 1 48.84 688 SER B CA 1
ATOM 10988 C C . SER B 1 688 ? -7.176 -8.836 24.438 1 48.84 688 SER B C 1
ATOM 10990 O O . SER B 1 688 ? -8.18 -9.023 25.125 1 48.84 688 SER B O 1
ATOM 10992 N N . GLU B 1 689 ? -6.242 -8.492 25.125 1 38.97 689 GLU B N 1
ATOM 10993 C CA . GLU B 1 689 ? -6.527 -7.625 26.266 1 38.97 689 GLU B CA 1
ATOM 10994 C C . GLU B 1 689 ? -7.441 -6.469 25.859 1 38.97 689 GLU B C 1
ATOM 10996 O O . GLU B 1 689 ? -7.16 -5.762 24.891 1 38.97 689 GLU B O 1
ATOM 11001 N N . SER B 1 690 ? -8.766 -6.504 26.203 1 32.38 690 SER B N 1
ATOM 11002 C CA . SER B 1 690 ? -9.57 -5.289 26.25 1 32.38 690 SER B CA 1
ATOM 11003 C C . SER B 1 690 ? -8.812 -4.148 26.922 1 32.38 690 SER B C 1
ATOM 11005 O O . SER B 1 690 ? -8.094 -4.363 27.891 1 32.38 690 SER B O 1
#

pLDDT: mean 84.95, std 11.43, range [32.38, 97.94]

Secondary structure (DSSP, 8-state):
----HHHHHHHHHHHHHHHHHHHT--HHHHHHHHHHHHHHHHTS-S--EEEEEE-SSS-EEEEEEE-TTSEEEEEEEE----SS--EEPHHHHHHHHHHHHHHHHHHHHS-GGGGS-TTSHHHHHHHHHHHTTTT--EEEEEEEESSEESS----PPPEEETTEEEEEEEE-HHHHHHHHHSTTSSPPPEEEHHHHHSS-EEEEE-SSSSSS-EEEEEEEEHHHHHHHHHHHGGGGB-HHHHHHHHHH-S--HHHHHHHHH-GGGHHHH---EEEEESEEEEEEETTEEEEEEEES-EEEE-HHHHHHHHHHHHHH----TT-EEEEEEEE--HHHHHHHHHHHHHHHHHTS-S-GGG-STTSHHHHHHHHHHHHPPBPPPTT--S-B--EEESSTTHHHHHHHTS-HHHHHHHHHHS-GGGEEEHHHHHHHHHHHHS-THHHHT-HHHHHHHHHHHHHHHHHH-GGGSSHHHHHHHHHHHHHHHHHHHHHHHSTT--SS-HHHHHHHHHHHHHHHHHHTTEE--HHHHHHHTS--HHHHHHHHHHHHHHHHHHTSPPTT---HHHHHTSHHHHHHHHHTHHHHHTTS-HHHHHT-EEHHHHHHHHHHHHHHHHHHHHHHHHHHHHHS-HHHHHHHHHHHHHTT---HHHHHHHHHHTTTTTSPPPHHHHHHHHHHHHHHHHTT-S----/----HHHHHHHHHHHHHHHHHHHT--HHHHHHHHHHHHHHHHTS-S--EEEEEE-SSS-EEEEEEE-TTSEEEEEEEE----SS--EEPHHHHHHHHHHHHHHHHHHHHS-GGGGS-TTSHHHHHHHHHHHTTTT--EEEEEEEESSEESS----PPPEEETTEEEEEEEE-HHHHHHHHHSTTSSPPPEEEHHHHHSS-EEEEE-SSSSSS-EEEEEEEEHHHHHHHHHHHGGGGB-HHHHHHHHHH-S--HHHHHHHHH-GGGHHHH---EEEEESEEEEEEETTEEEEEEEES-EEEE-HHHHHHHHHHHHHH----TT-EEEEEEEE--HHHHHHHHHHHHHHHHHTS-S-GGG-STTSHHHHHHHHHHHHPPBPPPTT--S-B--EEESSTTHHHHHHHTS-HHHHHHHHHHS-GGGEEEHHHHHHHHHHHHS-THHHHT-HHHHHHHHHHHHHHHHHH-GGGSSHHHHHHHHHHHHHHHHHHHHHHHSTT--SS-HHHHHHHHHHHHHHHHHHTTEE--HHHHHHHTS--HHHHHHHHHHHHHHHHHHTSPPTT---HHHHHTSHHHHHHHHHTHHHHHTTS-HHHHHT-EEHHHHHHHHHHHHHHHHHHHHHHHHHHHHHS-HHHHHHHHHHHHHTT---HHHHHHHHHHTTTTTS---HHHHHHHHHHHHHHHHTTSS----

Solvent-accessible surface area (backbone atoms only — not comparable to full-atom values): 71247 Å² total; per-residue (Å²): 129,82,79,49,66,64,58,47,50,52,52,50,49,51,50,35,54,53,46,13,60,70,37,54,44,54,58,66,58,36,50,51,47,56,53,43,52,52,33,33,69,52,32,78,33,82,52,75,41,77,29,79,40,73,52,97,79,65,27,31,36,40,22,36,31,78,53,95,81,24,37,34,39,39,28,36,72,47,76,80,83,70,93,63,82,44,72,37,49,69,67,58,49,52,50,55,52,48,14,37,48,42,37,50,36,33,15,52,74,62,53,42,32,80,79,40,56,79,80,38,51,53,19,26,50,22,41,48,42,38,76,38,46,88,56,41,62,32,34,37,43,35,37,42,30,69,27,29,71,67,59,92,71,65,85,65,72,74,44,68,54,84,87,23,46,28,42,66,46,78,42,25,42,53,53,50,46,50,20,66,66,28,90,80,40,43,76,70,48,77,46,47,33,38,81,74,69,69,45,52,42,51,41,42,75,51,51,68,73,87,86,39,60,48,30,35,40,31,58,38,49,37,54,57,48,19,50,49,38,70,73,51,42,51,50,39,32,30,64,63,38,39,36,46,32,65,62,71,40,52,61,42,43,71,58,40,29,32,53,73,74,38,31,67,47,33,44,65,40,48,84,40,31,36,31,37,23,53,44,73,41,74,46,82,52,97,77,18,41,19,41,34,32,38,33,32,56,30,32,49,40,40,56,46,61,41,40,19,49,32,47,38,34,68,75,65,62,46,78,42,86,67,26,35,36,47,32,41,39,33,44,36,50,79,86,48,36,78,62,47,50,56,48,30,35,50,42,63,40,59,60,19,46,92,40,45,72,56,53,39,60,78,22,66,66,43,47,51,51,35,49,48,26,74,68,46,71,38,50,40,36,93,88,47,92,57,58,31,22,43,39,51,29,54,48,90,58,47,72,59,56,70,38,68,84,42,52,73,70,52,34,52,52,44,42,60,36,38,37,72,90,42,46,44,39,60,51,48,50,25,50,36,45,33,28,68,78,42,70,40,32,39,62,52,64,27,59,50,50,22,27,41,53,39,25,40,52,49,46,53,46,40,74,76,42,53,40,68,70,29,71,59,50,50,44,38,47,49,22,35,38,50,47,50,50,48,43,49,24,51,51,56,68,36,86,85,51,79,82,48,63,56,70,53,34,41,35,51,29,49,25,48,52,43,51,47,30,48,76,67,52,26,31,78,47,35,66,59,27,34,55,41,63,48,82,52,69,57,58,50,50,43,49,52,53,46,32,52,54,43,44,63,48,51,69,54,52,59,92,92,50,75,34,43,72,62,45,50,44,33,68,66,45,53,54,56,55,57,71,41,39,66,67,53,54,69,70,45,59,69,65,48,64,69,59,42,36,52,38,65,59,51,49,49,49,50,52,50,37,26,52,49,33,49,48,49,53,18,47,50,28,29,52,58,51,68,67,48,54,29,69,54,43,44,49,46,49,51,52,34,52,74,65,66,70,57,49,72,68,53,48,55,47,45,58,37,42,41,38,42,80,84,38,74,59,48,38,73,44,14,46,51,48,50,51,46,49,50,50,26,30,35,69,63,68,34,79,73,80,126,129,83,78,48,64,63,57,47,50,52,53,50,50,52,50,36,52,52,46,12,61,70,37,53,44,54,58,66,56,37,50,51,48,56,52,44,52,53,33,32,70,53,32,76,32,82,53,74,40,78,29,77,40,73,52,96,78,66,28,32,35,41,22,35,33,78,51,96,82,24,37,36,39,39,29,35,75,49,77,80,83,70,94,61,83,45,72,39,50,70,68,58,51,52,50,53,51,47,15,38,48,42,37,51,36,30,14,51,74,61,54,43,31,79,79,41,56,78,81,36,50,54,21,23,51,22,42,48,41,39,75,36,46,87,57,43,62,33,34,37,42,35,37,40,31,69,27,29,71,67,60,93,72,66,86,64,72,74,43,68,54,85,86,22,47,27,43,65,45,79,42,24,41,52,56,49,48,50,20,66,65,27,90,79,40,43,76,69,48,76,45,47,33,37,82,74,69,70,44,52,42,51,41,42,75,52,51,67,72,87,88,39,62,47,30,35,42,31,56,38,49,37,55,58,46,19,49,48,37,70,74,50,42,51,49,39,31,28,64,63,39,40,37,46,32,65,64,72,41,52,59,43,44,69,58,39,29,32,53,73,72,38,31,66,46,34,46,64,41,48,84,39,31,37,32,36,23,52,44,75,42,73,46,83,51,97,77,19,40,20,40,33,33,39,31,33,54,29,32,49,40,39,56,46,59,44,40,18,49,30,47,38,33,68,74,65,62,47,78,44,88,69,26,34,36,46,32,41,39,32,46,35,49,78,86,47,38,79,62,47,48,56,48,32,34,49,43,64,40,58,61,20,48,91,40,44,70,58,52,38,61,79,23,66,67,41,47,51,50,33,48,47,25,73,67,46,71,38,51,41,36,92,90,46,92,57,58,32,24,43,39,49,30,54,47,90,58,46,71,60,56,71,39,68,85,43,52,72,72,50,35,53,51,45,41,60,36,38,36,70,90,43,47,44,38,59,50,49,51,25,49,38,44,34,26,66,78,43,70,39,33,40,60,53,64,27,57,52,52,22,27,42,53,40,25,41,52,48,45,53,46,39,74,75,42,54,39,67,68,27,71,58,47,52,44,38,48,50,22,35,38,51,46,51,51,48,42,48,24,50,51,55,67,35,86,83,49,80,84,48,62,57,71,52,32,39,36,51,30,51,26,47,52,44,50,48,28,49,76,67,51,26,30,78,46,35,66,59,28,34,54,42,63,47,77,52,70,56,56,52,50,43,48,53,53,45,32,51,53,42,44,64,48,51,68,53,53,59,92,92,49,74,34,45,72,62,44,48,44,33,69,66,45,53,54,55,56,58,72,42,38,67,66,53,54,70,72,46,58,71,66,47,64,69,59,42,35,52,39,66,57,52,50,49,48,52,52,50,37,26,52,49,32,48,47,48,51,18,49,51,27,28,51,57,50,66,69,48,54,27,68,55,43,46,50,46,48,51,53,35,52,72,64,66,69,58,48,72,67,51,48,55,47,46,57,37,40,40,38,42,80,84,38,75,60,48,38,72,44,15,45,53,47,51,51,46,47,51,50,27,30,34,68,64,67,35,78,73,81,126